Protein AF-A0A4R3ZW85-F1 (afdb_monomer_lite)

Sequence (795 aa):
MERVLETLSRWRAEGVPCALARVVATGGSAPLAPGTAMVVAATGAVAGGVSGGCVDGAVFTLCQQVLDDGRPVTTVFGPDGDELLGVGPTCGGNLEVFVELLPPRAGQGSRAAHPVDVLARAVGEGRPAVAATVLDGPRAGEWAVRAPGGDGDRDDDRDDDEVPPWARGPMAAADAGSAEPAVVPAEIAGRASRVFVHPLVAPRLLVFGATAFAEALVPLGAGLGYRVTVCDARPVFAAAGRFPAAEQVVRCWPDEFLRRTPVDATTAICVLTHDPKFDIPLLLAALNTAAGYVGAMGSRRTHAERVARLSELGVSEAELSRLSAPIGLDLGARTAAETALSIAAELVAHRRSGTGARLVEMDTSIHRRAPSSAVPAPDPPSPPSPPSPPAFDRHHRRTSGRKHMTTDQTVPDQTLGRTVPDQTVPDQTAFHVPIVDLTPYVATGSDEGAAEGTADDRTRVAREIDEACSTVGFIQIVGHGIPPEVIDGLAGAIDDFFALPLETKKAYRVAGANRGYSPPKSESLSLSLGVESADRMNDFFEAFNVGVEARSFTGLRLSEDDYGINVWPEVAHFRERVETYFSEASRVARVLTRVFADALGQPPELFDRLTDHSIDVLRMVNYALDEGPVTLDGDLRGMGEHTDFGLVTVLWADRVAGLQVLGPGGVWHDVQPVEGGLLVNLGDLTARLTNDRWMSTLHRVAPPVVDGRIMRRRSAAFFHDGNVDAVVETLPEFAGPGGDAYDPVTVRDHIAAKLAGSRHGKANTAAVREAARVRAAAHPPLSAAPAVHGPSAGR

Secondary structure (DSSP, 8-state):
-HHHHHHHHHHHHTT--EEEEEEEEEESS-SS-TT-EEEEETTS-EEE-SSSSSSHHHHHHHHHHHHHH---EEEEESTTS-TTS----TTS-EEEEEEEEEPPPPPTT--SPPHHHHHHHHHHTT--EEEEEE-SGGGTT-EEEE-PPPTT---TTSTTTSS-HHHHHHHHHHHTT-SS-EEEEEEETTEEEEEEEEEE-PPEEEEES-SHHHHHHHHHHHHTT-EEEEEES-TTT--GGG-TT-SEEEES-HHHHHHHS---TT-EEEE----HHHHHHHHHHHTTS--SEEEE---HHHHHHHHHHHHHTT--HHHHTTEE-S-S--S---SHHHHHHHHHHHHHHHHTT-----GGG--S-SSPPP----PPPPPPPPPPPPPPPPP---------------------------------PPP-----PPEEE-GGGS--SSSTT-PPPPHHHHHHHHHHHHHHHHHTSEEEEE-----HHHHHHHHHHHHHHHTS-HHHHHTTB-TTSS-EEE-TTS--GGGGGT---TT-PPP--EEEEEE--GGG-TTS---HHHH------S-TTHHHHHHHHHHHHHHHHHHHHHHHHHHHT--THHHHHHHTT---EEEEEEE-PPPSB----TT--SEEEE---SSEEEEEE-SSS-EEEE-TTS-EEE--PPTT-EEEEE-HHHHHHTTTSS----EEE---EETTEE--EEEEEEEE---TTPEE---GGG-BTTB-SS--EEHHHHHHHHHHHHHH----TT-HHHHHHHHHHHS---PPPP---PPP---

Radius of gyration: 34.48 Å; chains: 1; bounding box: 99×98×87 Å

InterPro domains:
  IPR003777 XdhC- CoxI [PF02625] (11-76)
  IPR005123 Oxoglutarate/iron-dependent dioxygenase domain [PS51471] (614-722)
  IPR026992 Non-haem dioxygenase, N-terminal domain [PF14226] (433-570)
  IPR027051 XdhC Rossmann domain [PF13478] (205-347)
  IPR027443 Isopenicillin N synthase-like superfamily [G3DSA:2.60.120.330] (422-763)
  IPR044861 Isopenicillin N synthase-like, Fe(2+) 2OG dioxygenase domain [PF03171] (621-720)
  IPR052698 Molybdenum Cofactor Utilization and Processing [PTHR30388] (1-373)

Foldseek 3Di:
DLQCLVVVLVCLQVQWKKKKKFFQDKFFQQQDAGGFIKIATPVRDITGAHGVPQCRVVVSVVRNVCVVPQDKDKFKAAPPGDPPRVGHRPRRMITIMIMGIDGRFDPPPDPDDDQSNVVSVCVVVLWKKKKKAWCDDPRGGDIDMFTDDPPPDPDPPPRVVRGPPQCVVVAVVCVVDHQGWHWDWTQDPNDITIMIMHIDHQFAEEEEDLDLLCLQQLVLCLVVRHQYEYEYCDVVSQDCVSRVSHPYRYNDQLLVVLVPDQAALSYEYEAEDLPCVRPQSNLVNVLPHNHVAAEYADDPVSLVVSVVVNVVVPDDPVSVVRYHPNAFAPPVDDDSNSSSVRNSLVSVCSSQVHDSDDVVVDPDRPRDDDDDPDDDDDDDDDDDDDDDDDDDDDDDDDDDDDDDDDDDDDDDDDDDDDDDDDDPDPPPDDDDQAEAELQLLDQPDPDPDRHRHDPVSLLVRLQSVLVNQQFFLKYKYANLPDDVVLVVLQVVLLVQLVPDDPVLQVVQDDPPDQFGKDDWQQWAQQQLLLDPPPPSDTAQKIKGKDWDAPVVCVPDDDDCNQQPDYDDHPGPCSCVSVVSVLVSQVSSVLSVLQSNCSSVVHDSCPVCQFFVPFSKMKMKMKNDDPKDFDDCPPDFFRHDKHFAQAAKKKKDKDQFWWKWWQHPQLDTDTDGHDDNIIMMGGGPLNCFQQLNSGDRTIMGTGQRADPRIGDMMIMMIIGRHTDQADKRHHDPVNADPVGGPDDIDGSVVRVVLSCCRTNVVDRNPRCVVSSVVVVCSNPPPDDDDDPPPDDDDDD

Structure (mmCIF, N/CA/C/O backbone):
data_AF-A0A4R3ZW85-F1
#
_entry.id   AF-A0A4R3ZW85-F1
#
loop_
_atom_site.group_PDB
_atom_site.id
_atom_site.type_symbol
_atom_site.label_atom_id
_atom_site.label_alt_id
_atom_site.label_comp_id
_atom_site.label_asym_id
_atom_site.label_entity_id
_atom_site.label_seq_id
_atom_site.pdbx_PDB_ins_code
_atom_site.Cartn_x
_atom_site.Cartn_y
_atom_site.Cartn_z
_atom_site.occupancy
_atom_site.B_iso_or_equiv
_atom_site.auth_seq_id
_atom_site.auth_comp_id
_atom_site.auth_asym_id
_atom_site.auth_atom_id
_atom_site.pdbx_PDB_model_num
ATOM 1 N N . MET A 1 1 ? 14.980 8.805 11.597 1.00 78.38 1 MET A N 1
ATOM 2 C CA . MET A 1 1 ? 14.755 10.203 12.022 1.00 78.38 1 MET A CA 1
ATOM 3 C C . MET A 1 1 ? 14.049 11.036 10.956 1.00 78.38 1 MET A C 1
ATOM 5 O O . MET A 1 1 ? 12.980 11.542 11.253 1.00 78.38 1 MET A O 1
ATOM 9 N N . GLU A 1 2 ? 14.560 11.139 9.722 1.00 75.62 2 GLU A N 1
ATOM 10 C CA . GLU A 1 2 ? 13.931 11.944 8.644 1.00 75.62 2 GLU A CA 1
ATOM 11 C C . GLU A 1 2 ? 12.426 11.685 8.478 1.00 75.62 2 GLU A C 1
ATOM 13 O O . GLU A 1 2 ? 11.632 12.617 8.479 1.00 75.62 2 GLU A O 1
ATOM 18 N N . ARG A 1 3 ? 12.022 10.407 8.467 1.00 76.44 3 ARG A N 1
ATOM 19 C CA . ARG A 1 3 ? 10.618 9.983 8.320 1.00 76.44 3 ARG A CA 1
ATOM 20 C C . ARG A 1 3 ? 9.679 10.415 9.455 1.00 76.44 3 ARG A C 1
ATOM 22 O O . ARG A 1 3 ? 8.471 10.385 9.265 1.00 76.44 3 ARG A O 1
ATOM 29 N N . VAL A 1 4 ? 10.207 10.757 10.632 1.00 86.31 4 VAL A N 1
ATOM 30 C CA . VAL A 1 4 ? 9.397 11.127 11.810 1.00 86.31 4 VAL A CA 1
ATOM 31 C C . VAL A 1 4 ? 9.514 12.606 12.174 1.00 86.31 4 VAL A C 1
ATOM 33 O O . VAL A 1 4 ? 8.702 13.089 12.955 1.00 86.31 4 VAL A O 1
ATOM 36 N N . LEU A 1 5 ? 10.481 13.337 11.604 1.00 86.94 5 LEU A N 1
ATOM 37 C CA . LEU A 1 5 ? 10.761 14.740 11.932 1.00 86.94 5 LEU A CA 1
ATOM 38 C C . LEU A 1 5 ? 9.572 15.669 11.672 1.00 86.94 5 LEU A C 1
ATOM 40 O O . LEU A 1 5 ? 9.253 16.500 12.520 1.00 86.94 5 LEU A O 1
ATOM 44 N N . GLU A 1 6 ? 8.903 15.512 10.529 1.00 84.12 6 GLU A N 1
ATOM 45 C CA . GLU A 1 6 ? 7.734 16.323 10.172 1.00 84.12 6 GLU A CA 1
ATOM 46 C C . GLU A 1 6 ? 6.572 16.080 11.144 1.00 84.12 6 GLU A C 1
ATOM 48 O O . GLU A 1 6 ? 6.009 17.022 11.701 1.00 84.12 6 GLU A O 1
ATOM 53 N N . THR A 1 7 ? 6.271 14.808 11.424 1.00 88.88 7 THR A N 1
ATOM 54 C CA . THR A 1 7 ? 5.210 14.430 12.369 1.00 88.88 7 THR A CA 1
ATOM 55 C C . THR A 1 7 ? 5.523 14.918 13.782 1.00 88.88 7 THR A C 1
ATOM 57 O O . THR A 1 7 ? 4.658 15.490 14.440 1.00 88.88 7 THR A O 1
ATOM 60 N N . LEU A 1 8 ? 6.771 14.757 14.222 1.00 88.56 8 LEU A N 1
ATOM 61 C CA . LEU A 1 8 ? 7.245 15.221 15.520 1.00 88.56 8 LEU A CA 1
ATOM 62 C C . LEU A 1 8 ? 7.141 16.744 15.659 1.00 88.56 8 LEU A C 1
ATOM 64 O O . LEU A 1 8 ? 6.674 17.233 16.684 1.00 88.56 8 LEU A O 1
ATOM 68 N N . SER A 1 9 ? 7.554 17.502 14.639 1.00 85.25 9 SER A N 1
ATOM 69 C CA . SER A 1 9 ? 7.451 18.965 14.663 1.00 85.25 9 SER A CA 1
ATOM 70 C C . SER A 1 9 ? 5.992 19.423 14.681 1.00 85.25 9 SER A C 1
ATOM 72 O O . SER A 1 9 ? 5.644 20.314 15.459 1.00 85.25 9 SER A O 1
ATOM 74 N N . ARG A 1 10 ? 5.117 18.763 13.908 1.00 87.75 10 ARG A N 1
ATOM 75 C CA . ARG A 1 10 ? 3.672 19.025 13.907 1.00 87.75 10 ARG A CA 1
ATOM 76 C C . ARG A 1 10 ? 3.042 18.781 15.280 1.00 87.75 10 ARG A C 1
ATOM 78 O O . ARG A 1 10 ? 2.449 19.702 15.828 1.00 87.75 10 ARG A O 1
ATOM 85 N N . TRP A 1 11 ? 3.216 17.597 15.870 1.00 90.00 11 TRP A N 1
ATOM 86 C CA . TRP A 1 11 ? 2.632 17.277 17.182 1.00 90.00 11 TRP A CA 1
ATOM 87 C C . TRP A 1 11 ? 3.126 18.216 18.284 1.00 90.00 11 TRP A C 1
ATOM 89 O O . TRP A 1 11 ? 2.339 18.698 19.099 1.00 90.00 11 TRP A O 1
ATOM 99 N N . ARG A 1 12 ? 4.414 18.577 18.265 1.00 87.69 12 ARG A N 1
ATOM 100 C CA . ARG A 1 12 ? 4.948 19.575 19.199 1.00 87.69 12 ARG A CA 1
ATOM 101 C C . ARG A 1 12 ? 4.338 20.960 18.984 1.00 87.69 12 ARG A C 1
ATOM 103 O O . ARG A 1 12 ? 4.108 21.661 19.970 1.00 87.69 12 ARG A O 1
ATOM 110 N N . ALA A 1 13 ? 4.079 21.363 17.738 1.00 85.12 13 ALA A N 1
ATOM 111 C CA . ALA A 1 13 ? 3.415 22.628 17.415 1.00 85.12 13 ALA A CA 1
ATOM 112 C C . ALA A 1 13 ? 1.932 22.647 17.832 1.00 85.12 13 ALA A C 1
ATOM 114 O O . ALA A 1 13 ? 1.436 23.694 18.237 1.00 85.12 13 ALA A O 1
ATOM 115 N N . GLU A 1 14 ? 1.261 21.496 17.801 1.00 87.69 14 GLU A N 1
ATOM 116 C CA . GLU A 1 14 ? -0.112 21.290 18.293 1.00 87.69 14 GLU A CA 1
ATOM 117 C C . GLU A 1 14 ? -0.203 21.242 19.829 1.00 87.69 14 GLU A C 1
ATOM 119 O O . GLU A 1 14 ? -1.291 21.147 20.391 1.00 87.69 14 GLU A O 1
ATOM 124 N N . GLY A 1 15 ? 0.931 21.332 20.530 1.00 86.94 15 GLY A N 1
ATOM 125 C CA . GLY A 1 15 ? 0.975 21.303 21.990 1.00 86.94 15 GLY A CA 1
ATOM 126 C C . GLY A 1 15 ? 0.937 19.894 22.585 1.00 86.94 15 GLY A C 1
ATOM 127 O O . GLY A 1 15 ? 0.711 19.758 23.786 1.00 86.94 15 GLY A O 1
ATOM 128 N N . VAL A 1 16 ? 1.191 18.856 21.783 1.00 87.94 16 VAL A N 1
ATOM 129 C CA . VAL A 1 16 ? 1.183 17.455 22.218 1.00 87.94 16 VAL A CA 1
ATOM 130 C C . VAL A 1 16 ? 2.594 17.032 22.665 1.00 87.94 16 VAL A C 1
ATOM 132 O O . VAL A 1 16 ? 3.527 17.067 21.855 1.00 87.94 16 VAL A O 1
ATOM 135 N N . PRO A 1 17 ? 2.797 16.623 23.936 1.00 89.50 17 PRO A N 1
ATOM 136 C CA . PRO A 1 17 ? 4.056 16.024 24.382 1.00 89.50 17 PRO A CA 1
ATOM 137 C C . PRO A 1 17 ? 4.348 14.724 23.627 1.00 89.50 17 PRO A C 1
ATOM 139 O O . PRO A 1 17 ? 3.437 13.936 23.364 1.00 89.50 17 PRO A O 1
ATOM 142 N N . CYS A 1 18 ? 5.616 14.495 23.289 1.00 93.88 18 CYS A N 1
ATOM 143 C CA . CYS A 1 18 ? 6.040 13.323 22.525 1.00 93.88 18 CYS A CA 1
ATOM 144 C C . CYS A 1 18 ? 7.273 12.682 23.166 1.00 93.88 18 CYS A C 1
ATOM 146 O O . CYS A 1 18 ? 8.190 13.397 23.552 1.00 93.88 18 CYS A O 1
ATOM 148 N N . ALA A 1 19 ? 7.350 11.355 23.207 1.00 95.94 19 ALA A N 1
ATOM 149 C CA . ALA A 1 19 ? 8.600 10.638 23.434 1.00 95.94 19 ALA A CA 1
ATOM 150 C C . ALA A 1 19 ? 9.248 10.292 22.089 1.00 95.94 19 ALA A C 1
ATOM 152 O O . ALA A 1 19 ? 8.572 9.842 21.163 1.00 95.94 19 ALA A O 1
ATOM 153 N N . LEU A 1 20 ? 10.558 10.509 21.977 1.00 95.56 20 LEU A N 1
ATOM 154 C CA . LEU A 1 20 ? 11.365 10.161 20.810 1.00 95.56 20 LEU A CA 1
ATOM 155 C C . LEU A 1 20 ? 12.321 9.029 21.183 1.00 95.56 20 LEU A C 1
ATOM 157 O O . LEU A 1 20 ? 13.235 9.220 21.979 1.00 95.56 20 LEU A O 1
ATOM 161 N N . ALA A 1 21 ? 12.136 7.873 20.556 1.00 95.81 21 ALA A N 1
ATOM 162 C CA . ALA A 1 21 ? 13.050 6.744 20.609 1.00 95.81 21 ALA A CA 1
ATOM 163 C C . ALA A 1 21 ? 13.967 6.742 19.382 1.00 95.81 21 ALA A C 1
ATOM 165 O O . ALA A 1 21 ? 13.504 6.875 18.246 1.00 95.81 21 ALA A O 1
ATOM 166 N N . ARG A 1 22 ? 15.273 6.562 19.587 1.00 94.81 22 ARG A N 1
ATOM 167 C CA . ARG A 1 22 ? 16.286 6.494 18.524 1.00 94.81 22 ARG A CA 1
ATOM 168 C C . ARG A 1 22 ? 17.224 5.321 18.749 1.00 94.81 22 ARG A C 1
ATOM 170 O O . ARG A 1 22 ? 17.763 5.169 19.838 1.00 94.81 22 ARG A O 1
ATOM 177 N N . VAL A 1 23 ? 17.479 4.543 17.700 1.00 93.19 23 VAL A N 1
ATOM 178 C CA . VAL A 1 23 ? 18.582 3.575 17.689 1.00 93.19 23 VAL A CA 1
ATOM 179 C C . VAL A 1 23 ? 19.886 4.367 17.689 1.00 93.19 23 VAL A C 1
ATOM 181 O O . VAL A 1 23 ? 20.158 5.097 16.736 1.00 93.19 23 VAL A O 1
ATOM 184 N N . VAL A 1 24 ? 20.680 4.261 18.749 1.00 92.94 24 VAL A N 1
ATOM 185 C CA . VAL A 1 24 ? 21.946 5.001 18.898 1.00 92.94 24 VAL A CA 1
ATOM 186 C C . VAL A 1 24 ? 23.158 4.132 18.597 1.00 92.94 24 VAL A C 1
ATOM 188 O O . VAL A 1 24 ? 24.172 4.636 18.119 1.00 92.94 24 VAL A O 1
ATOM 191 N N . ALA A 1 25 ? 23.045 2.821 18.798 1.00 88.56 25 ALA A N 1
ATOM 192 C CA . ALA A 1 25 ? 24.062 1.858 18.411 1.00 88.56 25 ALA A CA 1
ATOM 193 C C . ALA A 1 25 ? 23.432 0.507 18.069 1.00 88.56 25 ALA A C 1
ATOM 195 O O . ALA A 1 25 ? 22.328 0.179 18.501 1.00 88.56 25 ALA A O 1
ATOM 196 N N . THR A 1 26 ? 24.162 -0.287 17.293 1.00 85.25 26 THR A N 1
ATOM 197 C CA . THR A 1 26 ? 23.760 -1.638 16.905 1.00 85.25 26 THR A CA 1
ATOM 198 C C . THR A 1 26 ? 24.937 -2.600 17.021 1.00 85.25 26 THR A C 1
ATOM 200 O O . THR A 1 26 ? 26.083 -2.219 16.763 1.00 85.25 26 THR A O 1
ATOM 203 N N . GLY A 1 27 ? 24.663 -3.855 17.365 1.00 77.06 27 GLY A N 1
ATOM 204 C CA . GLY A 1 27 ? 25.620 -4.962 17.363 1.00 77.06 27 GLY A CA 1
ATOM 205 C C . GLY A 1 27 ? 25.075 -6.157 16.582 1.00 77.06 27 GLY A C 1
ATOM 206 O O . GLY A 1 27 ? 23.868 -6.368 16.539 1.00 77.06 27 GLY A O 1
ATOM 207 N N . GLY A 1 28 ? 25.950 -6.944 15.953 1.00 71.81 28 GLY A N 1
ATOM 208 C CA . GLY A 1 28 ? 25.536 -8.117 15.172 1.00 71.81 28 GLY A CA 1
ATOM 209 C C . GLY A 1 28 ? 24.583 -7.787 14.012 1.00 71.81 28 GLY A C 1
ATOM 210 O O . GLY A 1 28 ? 24.644 -6.705 13.426 1.00 71.81 28 GLY A O 1
ATOM 211 N N . SER A 1 29 ? 23.695 -8.730 13.687 1.00 67.12 29 SER A N 1
ATOM 212 C CA . SER A 1 29 ? 22.718 -8.634 12.590 1.00 67.12 29 SER A CA 1
ATOM 213 C C . SER A 1 29 ? 21.459 -7.863 13.001 1.00 67.12 29 SER A C 1
ATOM 215 O O . SER A 1 29 ? 20.345 -8.378 12.939 1.00 67.12 29 SER A O 1
ATOM 217 N N . ALA A 1 30 ? 21.627 -6.632 13.483 1.00 70.44 30 ALA A N 1
ATOM 218 C CA . ALA A 1 30 ? 20.506 -5.762 13.827 1.00 70.44 30 ALA A CA 1
ATOM 219 C C . ALA A 1 30 ? 19.719 -5.333 12.567 1.00 70.44 30 ALA A C 1
ATOM 221 O O . ALA A 1 30 ? 20.336 -5.074 11.533 1.00 70.44 30 ALA A O 1
ATOM 222 N N . PRO A 1 31 ? 18.380 -5.213 12.637 1.00 64.31 31 PRO A N 1
ATOM 223 C CA . PRO A 1 31 ? 17.535 -5.054 11.452 1.00 64.31 31 PRO A CA 1
ATOM 224 C C . PRO A 1 31 ? 17.543 -3.626 10.889 1.00 64.31 31 PRO A C 1
ATOM 226 O O . PRO A 1 31 ? 17.356 -3.438 9.689 1.00 64.31 31 PRO A O 1
ATOM 229 N N . LEU A 1 32 ? 17.758 -2.612 11.737 1.00 77.19 32 LEU A N 1
ATOM 230 C CA . LEU A 1 32 ? 17.754 -1.196 11.363 1.00 77.19 32 LEU A CA 1
ATOM 231 C C . LEU A 1 32 ? 18.990 -0.483 11.920 1.00 77.19 32 LEU A C 1
ATOM 233 O O . LEU A 1 32 ? 19.497 -0.830 12.982 1.00 77.19 32 LEU A O 1
ATOM 237 N N . ALA A 1 33 ? 19.475 0.516 11.184 1.00 81.94 33 ALA A N 1
ATOM 238 C CA . ALA A 1 33 ? 20.725 1.217 11.475 1.00 81.94 33 ALA A CA 1
ATOM 239 C C . ALA A 1 33 ? 20.572 2.289 12.576 1.00 81.94 33 ALA A C 1
ATOM 241 O O . ALA A 1 33 ? 19.455 2.779 12.805 1.00 81.94 33 ALA A O 1
ATOM 242 N N . PRO A 1 34 ? 21.684 2.733 13.200 1.00 88.50 34 PRO A N 1
ATOM 243 C CA . PRO A 1 34 ? 21.694 3.935 14.030 1.00 88.50 34 PRO A CA 1
ATOM 244 C C . PRO A 1 34 ? 21.024 5.127 13.329 1.00 88.50 34 PRO A C 1
ATOM 246 O O . PRO A 1 34 ? 21.154 5.312 12.121 1.00 88.50 34 PRO A O 1
ATOM 249 N N . GLY A 1 35 ? 20.262 5.918 14.085 1.00 87.44 35 GLY A N 1
ATOM 250 C CA . GLY A 1 35 ? 19.444 7.034 13.600 1.00 87.44 35 GLY A CA 1
ATOM 251 C C . GLY A 1 35 ? 18.009 6.664 13.203 1.00 87.44 35 GLY A C 1
ATOM 252 O O . GLY A 1 35 ? 17.159 7.548 13.004 1.00 87.44 35 GLY A O 1
ATOM 253 N N . THR A 1 36 ? 17.688 5.373 13.129 1.00 90.25 36 THR A N 1
ATOM 254 C CA . THR A 1 36 ? 16.297 4.921 12.995 1.00 90.25 36 THR A CA 1
ATOM 255 C C . THR A 1 36 ? 15.505 5.335 14.237 1.00 90.25 36 THR A C 1
ATOM 257 O O . THR A 1 36 ? 16.052 5.346 15.338 1.00 90.25 36 THR A O 1
ATOM 260 N N . ALA A 1 37 ? 14.263 5.790 14.055 1.00 93.00 37 ALA A N 1
ATOM 261 C CA . ALA A 1 37 ? 13.532 6.489 15.106 1.00 93.00 37 ALA A CA 1
ATOM 262 C C . ALA A 1 37 ? 12.039 6.150 15.114 1.00 93.00 37 ALA A C 1
ATOM 264 O O . ALA A 1 37 ? 11.432 5.980 14.054 1.00 93.00 37 ALA A O 1
ATOM 265 N N . MET A 1 38 ? 11.475 6.143 16.318 1.00 94.38 38 MET A N 1
ATOM 266 C CA . MET A 1 38 ? 10.050 6.055 16.617 1.00 94.38 38 MET A CA 1
ATOM 267 C C . MET A 1 38 ? 9.662 7.260 17.480 1.00 94.38 38 MET A C 1
ATOM 269 O O . MET A 1 38 ? 10.421 7.671 18.353 1.00 94.38 38 MET A O 1
ATOM 273 N N . VAL A 1 39 ? 8.486 7.827 17.237 1.00 95.12 39 VAL A N 1
ATOM 274 C CA . VAL A 1 39 ? 7.895 8.882 18.063 1.00 95.12 39 VAL A CA 1
ATOM 275 C C . VAL A 1 39 ? 6.544 8.405 18.563 1.00 95.12 39 VAL A C 1
ATOM 277 O O . VAL A 1 39 ? 5.744 7.901 17.776 1.00 95.12 39 VAL A O 1
ATOM 280 N N . VAL A 1 40 ? 6.295 8.595 19.855 1.00 95.44 40 VAL A N 1
ATOM 281 C CA . VAL A 1 40 ? 5.025 8.280 20.512 1.00 95.44 40 VAL A CA 1
ATOM 282 C C . VAL A 1 40 ? 4.469 9.558 21.123 1.00 95.44 40 VAL A C 1
ATOM 284 O O . VAL A 1 40 ? 5.120 10.190 21.953 1.00 95.44 40 VAL A O 1
ATOM 287 N N . ALA A 1 41 ? 3.282 9.966 20.691 1.00 93.50 41 ALA A N 1
ATOM 288 C CA . ALA A 1 41 ? 2.565 11.095 21.268 1.00 93.50 41 ALA A CA 1
ATOM 289 C C . ALA A 1 41 ? 1.874 10.689 22.578 1.00 93.50 41 ALA A C 1
ATOM 291 O O . ALA A 1 41 ? 1.466 9.539 22.737 1.00 93.50 41 ALA A O 1
ATOM 292 N N . ALA A 1 42 ? 1.631 11.652 23.470 1.00 88.31 42 ALA A N 1
ATOM 293 C CA . ALA A 1 42 ? 0.832 11.439 24.684 1.00 88.31 42 ALA A CA 1
ATOM 294 C C . ALA A 1 42 ? -0.602 10.933 24.404 1.00 88.31 42 ALA A C 1
ATOM 296 O O . ALA A 1 42 ? -1.238 10.354 25.277 1.00 88.31 42 ALA A O 1
ATOM 297 N N . THR A 1 43 ? -1.111 11.114 23.180 1.00 86.81 43 THR A N 1
ATOM 298 C CA . THR A 1 43 ? -2.400 10.567 22.717 1.00 86.81 43 THR A CA 1
ATOM 299 C C . THR A 1 43 ? -2.353 9.070 22.388 1.00 86.81 43 THR A C 1
ATOM 301 O O . THR A 1 43 ? -3.381 8.489 22.053 1.00 86.81 43 THR A O 1
ATOM 304 N N . GLY A 1 44 ? -1.171 8.448 22.425 1.00 84.44 44 GLY A N 1
ATOM 305 C CA . GLY A 1 44 ? -0.939 7.070 21.990 1.00 84.44 44 GLY A CA 1
ATOM 306 C C . GLY A 1 44 ? -0.666 6.920 20.490 1.00 84.44 44 GLY A C 1
ATOM 307 O O . GLY A 1 44 ? -0.386 5.812 20.037 1.00 84.44 44 GLY A O 1
ATOM 308 N N . ALA A 1 45 ? -0.708 8.006 19.709 1.00 90.38 45 ALA A N 1
ATOM 309 C CA . ALA A 1 45 ? -0.343 7.969 18.294 1.00 90.38 45 ALA A CA 1
ATOM 310 C C . ALA A 1 45 ? 1.155 7.663 18.113 1.00 90.38 45 ALA A C 1
ATOM 312 O O . ALA A 1 45 ? 1.996 8.184 18.846 1.00 90.38 45 ALA A O 1
ATOM 313 N N . VAL A 1 46 ? 1.491 6.846 17.110 1.00 91.81 46 VAL A N 1
ATOM 314 C CA . VAL A 1 46 ? 2.866 6.395 16.839 1.00 91.81 46 VAL A CA 1
ATOM 315 C C . VAL A 1 46 ? 3.272 6.748 15.413 1.00 91.81 46 VAL A C 1
ATOM 317 O O . VAL A 1 46 ? 2.493 6.575 14.477 1.00 91.81 46 VAL A O 1
ATOM 320 N N . ALA A 1 47 ? 4.511 7.208 15.241 1.00 90.81 47 ALA A N 1
ATOM 321 C CA . ALA A 1 47 ? 5.139 7.407 13.940 1.00 90.81 47 ALA A CA 1
ATOM 322 C C . ALA A 1 47 ? 6.541 6.780 13.912 1.00 90.81 47 ALA A C 1
ATOM 324 O O . ALA A 1 47 ? 7.343 6.988 14.820 1.00 90.81 47 ALA A O 1
ATOM 325 N N . GLY A 1 48 ? 6.864 6.053 12.842 1.00 89.00 48 GLY A N 1
ATOM 326 C CA . GLY A 1 48 ? 8.151 5.365 12.693 1.00 89.00 48 GLY A CA 1
ATOM 327 C C . GLY A 1 48 ? 8.241 4.035 13.449 1.00 89.00 48 GLY A C 1
ATOM 328 O O . GLY A 1 48 ? 7.234 3.456 13.838 1.00 89.00 48 GLY A O 1
ATOM 329 N N . GLY A 1 49 ? 9.467 3.542 13.612 1.00 89.19 49 GLY A N 1
ATOM 330 C CA . GLY A 1 49 ? 9.790 2.238 14.197 1.00 89.19 49 GLY A CA 1
ATOM 331 C C . GLY A 1 49 ? 11.301 2.101 14.388 1.00 89.19 49 GLY A C 1
ATOM 332 O O . GLY A 1 49 ? 12.057 2.851 13.765 1.00 89.19 49 GLY A O 1
ATOM 333 N N . VAL A 1 50 ? 11.752 1.183 15.251 1.00 83.94 50 VAL A N 1
ATOM 334 C CA . VAL A 1 50 ? 13.188 0.998 15.561 1.00 83.94 50 VAL A CA 1
ATOM 335 C C . VAL A 1 50 ? 13.731 -0.383 15.201 1.00 83.94 50 VAL A C 1
ATOM 337 O O . VAL A 1 50 ? 14.945 -0.544 15.117 1.00 83.94 50 VAL A O 1
ATOM 340 N N . SER A 1 51 ? 12.864 -1.354 14.906 1.00 74.75 51 SER A N 1
ATOM 341 C CA . SER A 1 51 ? 13.274 -2.723 14.571 1.00 74.75 51 SER A CA 1
ATOM 342 C C . SER A 1 51 ? 12.504 -3.396 13.436 1.00 74.75 51 SER A C 1
ATOM 344 O O . SER A 1 51 ? 12.954 -4.433 12.958 1.00 74.75 51 SER A O 1
ATOM 346 N N . GLY A 1 52 ? 11.377 -2.828 12.993 1.00 66.12 52 GLY A N 1
ATOM 347 C CA . GLY A 1 52 ? 10.519 -3.462 11.986 1.00 66.12 52 GLY A CA 1
ATOM 348 C C . GLY A 1 52 ? 9.585 -4.521 12.580 1.00 66.12 52 GLY A C 1
ATOM 349 O O . GLY A 1 52 ? 9.246 -5.480 11.897 1.00 66.12 52 GLY A O 1
ATOM 350 N N . GLY A 1 53 ? 9.193 -4.361 13.851 1.00 65.38 53 GLY A N 1
ATOM 351 C CA . GLY A 1 53 ? 8.158 -5.163 14.515 1.00 65.38 53 GLY A CA 1
ATOM 352 C C . GLY A 1 53 ? 8.605 -5.968 15.740 1.00 65.38 53 GLY A C 1
ATOM 353 O O . GLY A 1 53 ? 7.798 -6.169 16.640 1.00 65.38 53 GLY A O 1
ATOM 354 N N . CYS A 1 54 ? 9.871 -6.390 15.837 1.00 70.88 54 CYS A N 1
ATOM 355 C CA . CYS A 1 54 ? 10.291 -7.341 16.883 1.00 70.88 54 CYS A CA 1
ATOM 356 C C . CYS A 1 54 ? 10.379 -6.726 18.287 1.00 70.88 54 CYS A C 1
ATOM 358 O O . CYS A 1 54 ? 9.906 -7.329 19.241 1.00 70.88 54 CYS A O 1
ATOM 360 N N . VAL A 1 55 ? 10.977 -5.538 18.426 1.00 79.69 55 VAL A N 1
ATOM 361 C CA . VAL A 1 55 ? 11.122 -4.843 19.727 1.00 79.69 55 VAL A CA 1
ATOM 362 C C . VAL A 1 55 ? 10.321 -3.541 19.791 1.00 79.69 55 VAL A C 1
ATOM 364 O O . VAL A 1 55 ? 10.336 -2.847 20.803 1.00 79.69 55 VAL A O 1
ATOM 367 N N . ASP A 1 56 ? 9.583 -3.214 18.728 1.00 86.31 56 ASP A N 1
ATOM 368 C CA . ASP A 1 56 ? 8.847 -1.951 18.601 1.00 86.31 56 ASP A CA 1
ATOM 369 C C . ASP A 1 56 ? 7.758 -1.806 19.680 1.00 86.31 56 ASP A C 1
ATOM 371 O O . ASP A 1 56 ? 7.568 -0.712 20.205 1.00 86.31 56 ASP A O 1
ATOM 375 N N . GLY A 1 57 ? 7.109 -2.905 20.089 1.00 83.62 57 GLY A N 1
ATOM 376 C CA . GLY A 1 57 ? 6.154 -2.898 21.206 1.00 83.62 57 GLY A CA 1
ATOM 377 C C . GLY A 1 57 ? 6.808 -2.615 22.565 1.00 83.62 57 GLY A C 1
ATOM 378 O O . GLY A 1 57 ? 6.281 -1.842 23.358 1.00 83.62 57 GLY A O 1
ATOM 379 N N . ALA A 1 58 ? 7.994 -3.176 22.817 1.00 83.94 58 ALA A N 1
ATOM 380 C CA . ALA A 1 58 ? 8.748 -2.926 24.047 1.00 83.94 58 ALA A CA 1
ATOM 381 C C . ALA A 1 58 ? 9.254 -1.472 24.113 1.00 83.94 58 ALA A C 1
ATOM 383 O O . ALA A 1 58 ? 9.179 -0.817 25.152 1.00 83.94 58 ALA A O 1
ATOM 384 N N . VAL A 1 59 ? 9.706 -0.940 22.976 1.00 90.44 59 VAL A N 1
ATOM 385 C CA . VAL A 1 59 ? 10.142 0.456 22.836 1.00 90.44 59 VAL A CA 1
ATOM 386 C C . VAL A 1 59 ? 8.965 1.423 22.973 1.00 90.44 59 VAL A C 1
ATOM 388 O O . VAL A 1 59 ? 9.126 2.489 23.562 1.00 90.44 59 VAL A O 1
ATOM 391 N N . PHE A 1 60 ? 7.774 1.053 22.499 1.00 92.25 60 PHE A N 1
ATOM 392 C CA . PHE A 1 60 ? 6.552 1.820 22.734 1.00 92.25 60 PHE A CA 1
ATOM 393 C C . PHE A 1 60 ? 6.219 1.918 24.230 1.00 92.25 60 PHE A C 1
ATOM 395 O O . PHE A 1 60 ? 5.985 3.021 24.721 1.00 92.25 60 PHE A O 1
ATOM 402 N N . THR A 1 61 ? 6.281 0.810 24.977 1.00 89.44 61 THR A N 1
ATOM 403 C CA . THR A 1 61 ? 6.103 0.827 26.442 1.00 89.44 61 THR A CA 1
ATOM 404 C C . THR A 1 61 ? 7.140 1.721 27.124 1.00 89.44 61 THR A C 1
ATOM 406 O O . THR A 1 61 ? 6.799 2.506 28.006 1.00 89.44 61 THR A O 1
ATOM 409 N N . LEU A 1 62 ? 8.397 1.671 26.673 1.00 92.56 62 LEU A N 1
ATOM 410 C CA . LEU A 1 62 ? 9.456 2.544 27.180 1.00 92.56 62 LEU A CA 1
ATOM 411 C C . LEU A 1 62 ? 9.160 4.026 26.889 1.00 92.56 62 LEU A C 1
ATOM 413 O O . LEU A 1 62 ? 9.353 4.875 27.751 1.00 92.56 62 LEU A O 1
ATOM 417 N N . CYS A 1 63 ? 8.624 4.346 25.708 1.00 95.75 63 CYS A N 1
ATOM 418 C CA . CYS A 1 63 ? 8.175 5.700 25.377 1.00 95.75 63 CYS A CA 1
ATOM 419 C C . CYS A 1 63 ? 7.037 6.183 26.283 1.00 95.75 63 CYS A C 1
ATOM 421 O O . CYS A 1 63 ? 7.054 7.343 26.686 1.00 95.75 63 CYS A O 1
ATOM 423 N N . GLN A 1 64 ? 6.073 5.319 26.617 1.00 92.56 64 GLN A N 1
ATOM 424 C CA . GLN A 1 64 ? 5.010 5.659 27.568 1.00 92.56 64 GLN A CA 1
ATOM 425 C C . GLN A 1 64 ? 5.579 5.963 28.956 1.00 92.56 64 GLN A C 1
ATOM 427 O O . GLN A 1 64 ? 5.241 6.986 29.540 1.00 92.56 64 GLN A O 1
ATOM 432 N N . GLN A 1 65 ? 6.521 5.149 29.436 1.00 92.00 65 GLN A N 1
ATOM 433 C CA . GLN A 1 65 ? 7.181 5.403 30.714 1.00 92.00 65 GLN A CA 1
ATOM 434 C C . GLN A 1 65 ? 7.889 6.769 30.735 1.00 92.00 65 GLN A C 1
ATOM 436 O O . GLN A 1 65 ? 7.731 7.525 31.690 1.00 92.00 65 GLN A O 1
ATOM 441 N N . VAL A 1 66 ? 8.628 7.107 29.672 1.00 95.25 66 VAL A N 1
ATOM 442 C CA . VAL A 1 66 ? 9.319 8.404 29.557 1.00 95.25 66 VAL A CA 1
ATOM 443 C C . VAL A 1 66 ? 8.335 9.575 29.443 1.00 95.25 66 VAL A C 1
ATOM 445 O O . VAL A 1 66 ? 8.627 10.668 29.929 1.00 95.25 66 VAL A O 1
ATOM 448 N N . LEU A 1 67 ? 7.169 9.376 28.818 1.00 93.38 67 LEU A N 1
ATOM 449 C CA . LEU A 1 67 ? 6.086 10.368 28.813 1.00 93.38 67 LEU A CA 1
ATOM 450 C C . LEU A 1 67 ? 5.544 10.626 30.227 1.00 93.38 67 LEU A C 1
ATOM 452 O O . LEU A 1 67 ? 5.226 11.773 30.541 1.00 93.38 67 LEU A O 1
ATOM 456 N N . ASP A 1 68 ? 5.484 9.592 31.068 1.00 91.88 68 ASP A N 1
ATOM 457 C CA . ASP A 1 68 ? 4.943 9.669 32.426 1.00 91.88 68 ASP A CA 1
ATOM 458 C C . ASP A 1 68 ? 5.936 10.264 33.439 1.00 91.88 68 ASP A C 1
ATOM 460 O O . ASP A 1 68 ? 5.569 11.134 34.234 1.00 91.88 68 ASP A O 1
ATOM 464 N N . ASP A 1 69 ? 7.193 9.804 33.443 1.00 93.00 69 ASP A N 1
ATOM 465 C CA . ASP A 1 69 ? 8.194 10.199 34.446 1.00 93.00 69 ASP A CA 1
ATOM 466 C C . ASP A 1 69 ? 9.155 11.309 33.981 1.00 93.00 69 ASP A C 1
ATOM 468 O O . ASP A 1 69 ? 9.855 11.914 34.806 1.00 93.00 69 ASP A O 1
ATOM 472 N N . GLY A 1 70 ? 9.169 11.604 32.677 1.00 90.25 70 GLY A N 1
ATOM 473 C CA . GLY A 1 70 ? 10.009 12.616 32.040 1.00 90.25 70 GLY A CA 1
ATOM 474 C C . GLY A 1 70 ? 11.505 12.297 32.027 1.00 90.25 70 GLY A C 1
ATOM 475 O O . GLY A 1 70 ? 12.308 13.189 31.743 1.00 90.25 70 GLY A O 1
ATOM 476 N N . ARG A 1 71 ? 11.914 11.069 32.367 1.00 91.75 71 ARG A N 1
ATOM 477 C CA . ARG A 1 71 ? 13.323 10.689 32.509 1.00 91.75 71 ARG A CA 1
ATOM 478 C C . ARG A 1 71 ? 13.819 10.007 31.238 1.00 91.75 71 ARG A C 1
ATOM 480 O O . ARG A 1 71 ? 13.293 8.961 30.878 1.00 91.75 71 ARG A O 1
ATOM 487 N N . PRO A 1 72 ? 14.855 10.535 30.565 1.00 94.00 72 PRO A N 1
ATOM 488 C CA . PRO A 1 72 ? 15.430 9.848 29.421 1.00 94.00 72 PRO A CA 1
ATOM 489 C C . PRO A 1 72 ? 16.077 8.528 29.851 1.00 94.00 72 PRO A C 1
ATOM 491 O O . PRO A 1 72 ? 16.655 8.423 30.937 1.00 94.00 72 PRO A O 1
ATOM 494 N N . VAL A 1 73 ? 16.007 7.529 28.980 1.00 93.06 73 VAL A N 1
ATOM 495 C CA . VAL A 1 73 ? 16.478 6.170 29.255 1.00 93.06 73 VAL A CA 1
ATOM 496 C C . VAL A 1 73 ? 17.173 5.589 28.031 1.00 93.06 73 VAL A C 1
ATOM 498 O O . VAL A 1 73 ? 16.751 5.797 26.896 1.00 93.06 73 VAL A O 1
ATOM 501 N N . THR A 1 74 ? 18.258 4.856 28.271 1.00 92.56 74 THR A N 1
ATOM 502 C CA . THR A 1 74 ? 18.932 4.050 27.251 1.00 92.56 74 THR A CA 1
ATOM 503 C C . THR A 1 74 ? 18.727 2.582 27.588 1.00 92.56 74 THR A C 1
ATOM 505 O O . THR A 1 74 ? 19.030 2.169 28.706 1.00 92.56 74 THR A O 1
ATOM 508 N N . THR A 1 75 ? 18.258 1.791 26.628 1.00 89.31 75 THR A N 1
ATOM 509 C CA . THR A 1 75 ? 18.029 0.351 26.802 1.00 89.31 75 THR A CA 1
ATOM 510 C C . THR A 1 75 ? 18.658 -0.427 25.656 1.00 89.31 75 THR A C 1
ATOM 512 O O . THR A 1 75 ? 18.585 -0.014 24.499 1.00 89.31 75 THR A O 1
ATOM 515 N N . VAL A 1 76 ? 19.273 -1.566 25.977 1.00 86.88 76 VAL A N 1
ATOM 516 C CA . VAL A 1 76 ? 19.837 -2.495 24.993 1.00 86.88 76 VAL A CA 1
ATOM 517 C C . VAL A 1 76 ? 18.903 -3.690 24.838 1.00 86.88 76 VAL A C 1
ATOM 519 O O . VAL A 1 76 ? 18.683 -4.437 25.786 1.00 86.88 76 VAL A O 1
ATOM 522 N N . PHE A 1 77 ? 18.399 -3.891 23.627 1.00 80.19 77 PHE A N 1
ATOM 523 C CA . PHE A 1 77 ? 17.601 -5.045 23.233 1.00 80.19 77 PHE A CA 1
ATOM 524 C C . PHE A 1 77 ? 18.491 -6.037 22.485 1.00 80.19 77 PHE A C 1
ATOM 526 O O . PHE A 1 77 ? 19.112 -5.664 21.495 1.00 80.19 77 PHE A O 1
ATOM 533 N N . GLY A 1 78 ? 18.571 -7.289 22.926 1.00 71.56 78 GLY A N 1
ATOM 534 C CA . GLY A 1 78 ? 19.438 -8.309 22.329 1.00 71.56 78 GLY A CA 1
ATOM 535 C C . GLY A 1 78 ? 19.241 -9.677 22.990 1.00 71.56 78 GLY A C 1
ATOM 536 O O . GLY A 1 78 ? 18.523 -9.747 23.985 1.00 71.56 78 GLY A O 1
ATOM 537 N N . PRO A 1 79 ? 19.878 -10.748 22.482 1.00 60.69 79 PRO A N 1
ATOM 538 C CA . PRO A 1 79 ? 19.832 -12.081 23.096 1.00 60.69 79 PRO A CA 1
ATOM 539 C C . PRO A 1 79 ? 20.375 -12.094 24.534 1.00 60.69 79 PRO A C 1
ATOM 541 O O . PRO A 1 79 ? 19.853 -12.817 25.373 1.00 60.69 79 PRO A O 1
ATOM 544 N N . ASP A 1 80 ? 21.375 -11.247 24.802 1.00 56.41 80 ASP A N 1
ATOM 545 C CA . ASP A 1 80 ? 22.013 -11.047 26.113 1.00 56.41 80 ASP A CA 1
ATOM 546 C C . ASP A 1 80 ? 21.622 -9.690 26.753 1.00 56.41 80 ASP A C 1
ATOM 548 O O . ASP A 1 80 ? 22.339 -9.162 27.604 1.00 56.41 80 ASP A O 1
ATOM 552 N N . GLY A 1 81 ? 20.549 -9.054 26.259 1.00 52.97 81 GLY A N 1
ATOM 553 C CA . GLY A 1 81 ? 20.077 -7.739 26.710 1.00 52.97 81 GLY A CA 1
ATOM 554 C C . GLY A 1 81 ? 19.360 -7.779 28.064 1.00 52.97 81 GLY A C 1
ATOM 555 O O . GLY A 1 81 ? 19.028 -8.846 28.569 1.00 52.97 81 GLY A O 1
ATOM 556 N N . ASP A 1 82 ? 19.121 -6.599 28.645 1.00 46.38 82 ASP A N 1
ATOM 557 C CA . ASP A 1 82 ? 18.545 -6.437 29.988 1.00 46.38 82 ASP A CA 1
ATOM 558 C C . ASP A 1 82 ? 17.190 -7.168 30.117 1.00 46.38 82 ASP A C 1
ATOM 560 O O . ASP A 1 82 ? 16.262 -6.942 29.334 1.00 46.38 82 ASP A O 1
ATOM 564 N N . GLU A 1 83 ? 17.083 -8.063 31.106 1.00 43.44 83 GLU A N 1
ATOM 565 C CA . GLU A 1 83 ? 15.992 -9.040 31.290 1.00 43.44 83 GLU A CA 1
ATOM 566 C C . GLU A 1 83 ? 14.625 -8.399 31.609 1.00 43.44 83 GLU A C 1
ATOM 568 O O . GLU A 1 83 ? 13.620 -9.103 31.713 1.00 43.44 83 GLU A O 1
ATOM 573 N N . LEU A 1 84 ? 14.547 -7.069 31.741 1.00 42.34 84 LEU A N 1
ATOM 574 C CA . LEU A 1 84 ? 13.349 -6.365 32.212 1.00 42.34 84 LEU A CA 1
ATOM 575 C C . LEU A 1 84 ? 12.125 -6.476 31.286 1.00 42.34 84 LEU A C 1
ATOM 577 O O . LEU A 1 84 ? 11.006 -6.269 31.752 1.00 42.34 84 LEU A O 1
ATOM 581 N N . LEU A 1 85 ? 12.312 -6.776 29.995 1.00 43.78 85 LEU A N 1
ATOM 582 C CA . LEU A 1 85 ? 11.211 -6.856 29.021 1.00 43.78 85 LEU A CA 1
ATOM 583 C C . LEU A 1 85 ? 11.143 -8.185 28.257 1.00 43.78 85 LEU A C 1
ATOM 585 O O . LEU A 1 85 ? 10.145 -8.423 27.589 1.00 43.78 85 LEU A O 1
ATOM 589 N N . GLY A 1 86 ? 12.148 -9.064 28.350 1.00 45.03 86 GLY A N 1
ATOM 590 C CA . GLY A 1 86 ? 12.110 -10.417 27.764 1.00 45.03 86 GLY A CA 1
ATOM 591 C C . GLY A 1 86 ? 11.935 -10.503 26.236 1.00 45.03 86 GLY A C 1
ATOM 592 O O . GLY A 1 86 ? 11.726 -11.596 25.715 1.00 45.03 86 GLY A O 1
ATOM 593 N N . VAL A 1 87 ? 12.015 -9.383 25.503 1.00 50.38 87 VAL A N 1
ATOM 594 C CA . VAL A 1 87 ? 11.846 -9.329 24.042 1.00 50.38 87 VAL A CA 1
ATOM 595 C C . VAL A 1 87 ? 13.187 -9.018 23.375 1.00 50.38 87 VAL A C 1
ATOM 597 O O . VAL A 1 87 ? 13.644 -7.875 23.364 1.00 50.38 87 VAL A O 1
ATOM 600 N N . GLY A 1 88 ? 13.825 -10.047 22.814 1.00 52.09 88 GLY A N 1
ATOM 601 C CA . GLY A 1 88 ? 15.032 -9.921 21.992 1.00 52.09 88 GLY A CA 1
ATOM 602 C C . GLY A 1 88 ? 14.704 -9.864 20.489 1.00 52.09 88 GLY A C 1
ATOM 603 O O . GLY A 1 88 ? 13.716 -10.464 20.060 1.00 52.09 88 GLY A O 1
ATOM 604 N N . PRO A 1 89 ? 15.514 -9.187 19.651 1.00 55.12 89 PRO A N 1
ATOM 605 C CA . PRO A 1 89 ? 15.358 -9.236 18.198 1.00 55.12 89 PRO A CA 1
ATOM 606 C C . PRO A 1 89 ? 15.526 -10.672 17.679 1.00 55.12 89 PRO A C 1
ATOM 608 O O . PRO A 1 89 ? 16.533 -11.322 17.959 1.00 55.12 89 PRO A O 1
ATOM 611 N N . THR A 1 90 ? 14.589 -11.158 16.860 1.00 54.25 90 THR A N 1
ATOM 612 C CA . THR A 1 90 ? 14.656 -12.508 16.255 1.00 54.25 90 THR A CA 1
ATOM 613 C C . THR A 1 90 ? 15.830 -12.673 15.285 1.00 54.25 90 THR A C 1
ATOM 615 O O . THR A 1 90 ? 16.261 -13.787 15.007 1.00 54.25 90 THR A O 1
ATOM 618 N N . CYS A 1 91 ? 16.385 -11.562 14.797 1.00 56.22 91 CYS A N 1
ATOM 619 C CA . CYS A 1 91 ? 17.529 -11.516 13.890 1.00 56.22 91 CYS A CA 1
ATOM 620 C C . CYS A 1 91 ? 18.896 -11.710 14.579 1.00 56.22 91 CYS A C 1
ATOM 622 O O . CYS A 1 91 ? 19.923 -11.695 13.900 1.00 56.22 91 CYS A O 1
ATOM 624 N N . GLY A 1 92 ? 18.935 -11.886 15.909 1.00 60.94 92 GLY A N 1
ATOM 625 C CA . GLY A 1 92 ? 20.160 -12.201 16.659 1.00 60.94 92 GLY A CA 1
ATOM 626 C C . GLY A 1 92 ? 21.156 -11.042 16.812 1.00 60.94 92 GLY A C 1
ATOM 627 O O . GLY A 1 92 ? 22.304 -11.273 17.184 1.00 60.94 92 GLY A O 1
ATOM 628 N N . GLY A 1 93 ? 20.751 -9.806 16.503 1.00 70.44 93 GLY A N 1
ATOM 629 C CA . GLY A 1 93 ? 21.534 -8.590 16.751 1.00 70.44 93 GLY A CA 1
ATOM 630 C C . GLY A 1 93 ? 21.120 -7.858 18.031 1.00 70.44 93 GLY A C 1
ATOM 631 O O . GLY A 1 93 ? 20.061 -8.127 18.592 1.00 70.44 93 GLY A O 1
ATOM 632 N N . ASN A 1 94 ? 21.933 -6.885 18.446 1.00 79.62 94 ASN A N 1
ATOM 633 C CA . ASN A 1 94 ? 21.664 -5.996 19.573 1.00 79.62 94 ASN A CA 1
ATOM 634 C C . ASN A 1 94 ? 21.310 -4.592 19.063 1.00 79.62 94 ASN A C 1
ATOM 636 O O . ASN A 1 94 ? 21.962 -4.070 18.157 1.00 79.62 94 ASN A O 1
ATOM 640 N N . LEU A 1 95 ? 20.315 -3.960 19.676 1.00 85.69 95 LEU A N 1
ATOM 641 C CA . LEU A 1 95 ? 19.875 -2.592 19.424 1.00 85.69 95 LEU A CA 1
ATOM 642 C C . LEU A 1 95 ? 19.982 -1.796 20.718 1.00 85.69 95 LEU A C 1
ATOM 644 O O . LEU A 1 95 ? 19.306 -2.107 21.690 1.00 85.69 95 LEU A O 1
ATOM 648 N N . GLU A 1 96 ? 20.792 -0.747 20.729 1.00 90.94 96 GLU A N 1
ATOM 649 C CA . GLU A 1 96 ? 20.767 0.238 21.803 1.00 90.94 96 GLU A CA 1
ATOM 650 C C . GLU A 1 96 ? 19.835 1.380 21.401 1.00 90.94 96 GLU A C 1
ATOM 652 O O . GLU A 1 96 ? 20.059 2.048 20.387 1.00 90.94 96 GLU A O 1
ATOM 657 N N . VAL A 1 97 ? 18.779 1.590 22.183 1.00 93.38 97 VAL A N 1
ATOM 658 C CA . VAL A 1 97 ? 17.741 2.591 21.934 1.00 93.38 97 VAL A CA 1
ATOM 659 C C . VAL A 1 97 ? 17.763 3.623 23.052 1.00 93.38 97 VAL A C 1
ATOM 661 O O . VAL A 1 97 ? 17.653 3.276 24.225 1.00 93.38 97 VAL A O 1
ATOM 664 N N . PHE A 1 98 ? 17.878 4.892 22.676 1.00 95.94 98 PHE A N 1
ATOM 665 C CA . PHE A 1 98 ? 17.722 6.032 23.571 1.00 95.94 98 PHE A CA 1
ATOM 666 C C . PHE A 1 98 ? 16.322 6.615 23.417 1.00 95.94 98 PHE A C 1
ATOM 668 O O . PHE A 1 98 ? 15.913 6.925 22.296 1.00 95.94 98 PHE A O 1
ATOM 675 N N . VAL A 1 99 ? 15.604 6.768 24.525 1.00 96.31 99 VAL A N 1
ATOM 676 C CA . VAL A 1 99 ? 14.258 7.337 24.582 1.00 96.31 99 VAL A CA 1
ATOM 677 C C . VAL A 1 99 ? 14.285 8.592 25.439 1.00 96.31 99 VAL A C 1
ATOM 679 O O . VAL A 1 99 ? 14.801 8.577 26.554 1.00 96.31 99 VAL A O 1
ATOM 682 N N . GLU A 1 100 ? 13.722 9.681 24.927 1.00 94.88 100 GLU A N 1
ATOM 683 C CA . GLU A 1 100 ? 13.669 10.967 25.623 1.00 94.88 100 GLU A CA 1
ATOM 684 C C . GLU A 1 100 ? 12.311 11.652 25.462 1.00 94.88 100 GLU A C 1
ATOM 686 O O . GLU A 1 100 ? 11.626 11.479 24.450 1.00 94.88 100 GLU A O 1
ATOM 691 N N . LEU A 1 101 ? 11.948 12.470 26.450 1.00 93.56 101 LEU A N 1
ATOM 692 C CA . LEU A 1 101 ? 10.772 13.325 26.386 1.00 93.56 101 LEU A CA 1
ATOM 693 C C . LEU A 1 101 ? 11.091 14.589 25.584 1.00 93.56 101 LEU A C 1
ATOM 695 O O . LEU A 1 101 ? 12.006 15.342 25.913 1.00 93.56 101 LEU A O 1
ATOM 699 N N . LEU A 1 102 ? 10.269 14.871 24.581 1.00 89.25 102 LEU A N 1
ATOM 700 C CA . LEU A 1 102 ? 10.251 16.133 23.863 1.00 89.25 102 LEU A CA 1
ATOM 701 C C . LEU A 1 102 ? 9.015 16.939 24.280 1.00 89.25 102 LEU A C 1
ATOM 703 O O . LEU A 1 102 ? 7.884 16.569 23.940 1.00 89.25 102 LEU A O 1
ATOM 707 N N . PRO A 1 103 ? 9.201 18.060 24.998 1.00 79.12 103 PRO A N 1
ATOM 708 C CA . PRO A 1 103 ? 8.085 18.861 25.465 1.00 79.12 103 PRO A CA 1
ATOM 709 C C . PRO A 1 103 ? 7.366 19.548 24.292 1.00 79.12 103 PRO A C 1
ATOM 711 O O . PRO A 1 103 ? 7.976 19.786 23.232 1.00 79.12 103 PRO A O 1
ATOM 714 N N . PRO A 1 104 ? 6.088 19.925 24.483 1.00 82.00 104 PRO A N 1
ATOM 715 C CA . PRO A 1 104 ? 5.358 20.726 23.512 1.00 82.00 104 PRO A CA 1
ATOM 716 C C . PRO A 1 104 ? 6.082 22.048 23.253 1.00 82.00 104 PRO A C 1
ATOM 718 O O . PRO A 1 104 ? 6.870 22.533 24.073 1.00 82.00 104 PRO A O 1
ATOM 721 N N . ARG A 1 105 ? 5.833 22.649 22.089 1.00 75.62 105 ARG A N 1
ATOM 722 C CA . ARG A 1 105 ? 6.418 23.947 21.762 1.00 75.62 105 ARG A CA 1
ATOM 723 C C . ARG A 1 105 ? 5.895 24.980 22.762 1.00 75.62 105 ARG A C 1
ATOM 725 O O . ARG A 1 105 ? 4.689 25.184 22.872 1.00 75.62 105 ARG A O 1
ATOM 732 N N . ALA A 1 106 ? 6.800 25.618 23.506 1.00 61.50 106 ALA A N 1
ATOM 733 C CA . ALA A 1 106 ? 6.424 26.685 24.424 1.00 61.50 106 ALA A CA 1
ATOM 734 C C . ALA A 1 106 ? 5.644 27.766 23.654 1.00 61.50 106 ALA A C 1
ATOM 736 O O . ALA A 1 106 ? 6.022 28.122 22.534 1.00 61.50 106 ALA A O 1
ATOM 737 N N . GLY A 1 107 ? 4.555 28.269 24.248 1.00 54.53 107 GLY A N 1
ATOM 738 C CA . GLY A 1 107 ? 3.757 29.354 23.673 1.00 54.53 107 GLY A CA 1
ATOM 739 C C . GLY A 1 107 ? 4.616 30.577 23.325 1.00 54.53 107 GLY A C 1
ATOM 740 O O . GLY A 1 107 ? 5.763 30.677 23.758 1.00 54.53 107 GLY A O 1
ATOM 741 N N . GLN A 1 108 ? 4.042 31.513 22.562 1.00 47.34 108 GLN A N 1
ATOM 742 C CA . GLN A 1 108 ? 4.662 32.664 21.866 1.00 47.34 108 GLN A CA 1
ATOM 743 C C . GLN A 1 108 ? 5.630 33.584 22.672 1.00 47.34 108 GLN A C 1
ATOM 745 O O . GLN A 1 108 ? 6.099 34.581 22.132 1.00 47.34 108 GLN A O 1
ATOM 750 N N . GLY A 1 109 ? 5.954 33.282 23.935 1.00 42.00 109 GLY A N 1
ATOM 751 C CA . GLY A 1 109 ? 6.892 34.010 24.795 1.00 42.00 109 GLY A CA 1
ATOM 752 C C . GLY A 1 109 ? 8.309 33.424 24.943 1.00 42.00 109 GLY A C 1
ATOM 753 O O . GLY A 1 109 ? 9.175 34.136 25.448 1.00 42.00 109 GLY A O 1
ATOM 754 N N . SER A 1 110 ? 8.597 32.183 24.518 1.00 46.56 110 SER A N 1
ATOM 755 C CA . SER A 1 110 ? 9.984 31.666 24.506 1.00 46.56 110 SER A CA 1
ATOM 756 C C . SER A 1 110 ? 10.682 32.030 23.193 1.00 46.56 110 SER A C 1
ATOM 758 O O . SER A 1 110 ? 10.234 31.638 22.118 1.00 46.56 110 SER A O 1
ATOM 760 N N . ARG A 1 111 ? 11.780 32.793 23.267 1.00 47.59 111 ARG A N 1
ATOM 761 C CA . ARG A 1 111 ? 12.519 33.288 22.089 1.00 47.59 111 ARG A CA 1
ATOM 762 C C . ARG A 1 111 ? 13.344 32.221 21.357 1.00 47.59 111 ARG A C 1
ATOM 764 O O . ARG A 1 111 ? 13.689 32.455 20.204 1.00 47.59 111 ARG A O 1
ATOM 771 N N . ALA A 1 112 ? 13.659 31.086 21.983 1.00 59.22 112 ALA A N 1
ATOM 772 C CA . ALA A 1 112 ? 14.486 30.042 21.374 1.00 59.22 112 ALA A CA 1
ATOM 773 C C . ALA A 1 112 ? 13.620 28.881 20.860 1.00 59.22 112 ALA A C 1
ATOM 775 O O . ALA A 1 112 ? 12.878 28.262 21.628 1.00 59.22 112 ALA A O 1
ATOM 776 N N . ALA A 1 113 ? 13.710 28.587 19.559 1.00 68.56 113 ALA A N 1
ATOM 777 C CA . ALA A 1 113 ? 13.127 27.380 18.981 1.00 68.56 113 ALA A CA 1
ATOM 778 C C . ALA A 1 113 ? 13.848 26.143 19.538 1.00 68.56 113 ALA A C 1
ATOM 780 O O . ALA A 1 113 ? 15.063 26.161 19.726 1.00 68.56 113 ALA A O 1
ATOM 781 N N . HIS A 1 114 ? 13.113 25.063 19.801 1.00 78.62 114 HIS A N 1
ATOM 782 C CA . HIS A 1 114 ? 13.747 23.822 20.236 1.00 78.62 114 HIS A CA 1
ATOM 783 C C . HIS A 1 114 ? 14.610 23.262 19.087 1.00 78.62 114 HIS A C 1
ATOM 785 O O . HIS A 1 114 ? 14.165 23.321 17.937 1.00 78.62 114 HIS A O 1
ATOM 791 N N . PRO A 1 115 ? 15.791 22.669 19.347 1.00 83.81 115 PRO A N 1
ATOM 792 C CA . PRO A 1 115 ? 16.691 22.203 18.286 1.00 83.81 115 PRO A CA 1
ATOM 793 C C . PRO A 1 115 ? 16.040 21.237 17.282 1.00 83.81 115 PRO A C 1
ATOM 795 O O . PRO A 1 115 ? 16.305 21.312 16.088 1.00 83.81 115 PRO A O 1
ATOM 798 N N . VAL A 1 116 ? 15.108 20.391 17.731 1.00 83.06 116 VAL A N 1
ATOM 799 C CA . VAL A 1 116 ? 14.302 19.517 16.850 1.00 83.06 116 VAL A CA 1
ATOM 800 C C . VAL A 1 116 ? 13.484 20.301 15.813 1.00 83.06 116 VAL A C 1
ATOM 802 O O . VAL A 1 116 ? 13.349 19.837 14.685 1.00 83.06 116 VAL A O 1
ATOM 805 N N . ASP A 1 117 ? 12.958 21.482 16.150 1.00 83.44 117 ASP A N 1
ATOM 806 C CA . ASP A 1 117 ? 12.202 22.311 15.198 1.00 83.44 117 ASP A CA 1
ATOM 807 C C . ASP A 1 117 ? 13.132 22.955 14.164 1.00 83.44 117 ASP A C 1
ATOM 809 O O . ASP A 1 117 ? 12.790 23.037 12.985 1.00 83.44 117 ASP A O 1
ATOM 813 N N . VAL A 1 118 ? 14.328 23.373 14.593 1.00 84.00 118 VAL A N 1
ATOM 814 C CA . VAL A 1 118 ? 15.384 23.865 13.692 1.00 84.00 118 VAL A CA 1
ATOM 815 C C . VAL A 1 118 ? 15.792 22.761 12.718 1.00 84.00 118 VAL A C 1
ATOM 817 O O . VAL A 1 118 ? 15.893 22.995 11.514 1.00 84.00 118 VAL A O 1
ATOM 820 N N . LEU A 1 119 ? 15.947 21.542 13.234 1.00 85.44 119 LEU A N 1
ATOM 821 C CA . LEU A 1 119 ? 16.290 20.360 12.460 1.00 85.44 119 LEU A CA 1
ATOM 822 C C . LEU A 1 119 ? 15.198 19.992 11.449 1.00 85.44 119 LEU A C 1
ATOM 824 O O . LEU A 1 119 ? 15.498 19.795 10.276 1.00 85.44 119 LEU A O 1
ATOM 828 N N . ALA A 1 120 ? 13.935 19.945 11.883 1.00 84.50 120 ALA A N 1
ATOM 829 C CA . ALA A 1 120 ? 12.796 19.663 11.013 1.00 84.50 120 ALA A CA 1
ATOM 830 C C . ALA A 1 120 ? 12.673 20.703 9.891 1.00 84.50 120 ALA A C 1
ATOM 832 O O . ALA A 1 120 ? 12.453 20.336 8.739 1.00 84.50 120 ALA A O 1
ATOM 833 N N . ARG A 1 121 ? 12.886 21.989 10.204 1.00 83.44 121 ARG A N 1
ATOM 834 C CA . ARG A 1 121 ? 12.899 23.063 9.206 1.00 83.44 121 ARG A CA 1
ATOM 835 C C . ARG A 1 121 ? 14.040 22.902 8.204 1.00 83.44 121 ARG A C 1
ATOM 837 O O . ARG A 1 121 ? 13.800 23.005 7.009 1.00 83.44 121 ARG A O 1
ATOM 844 N N . ALA A 1 122 ? 15.264 22.656 8.674 1.00 82.00 122 ALA A N 1
ATOM 845 C CA . ALA A 1 122 ? 16.416 22.481 7.793 1.00 82.00 122 ALA A CA 1
ATOM 846 C C . ALA A 1 122 ? 16.218 21.300 6.839 1.00 82.00 122 ALA A C 1
ATOM 848 O O . ALA A 1 122 ? 16.327 21.474 5.628 1.00 82.00 122 ALA A O 1
ATOM 849 N N . VAL A 1 123 ? 15.820 20.140 7.365 1.00 81.25 123 VAL A N 1
ATOM 850 C CA . VAL A 1 123 ? 15.555 18.943 6.556 1.00 81.25 123 VAL A CA 1
ATOM 851 C C . VAL A 1 123 ? 14.386 19.167 5.590 1.00 81.25 123 VAL A C 1
ATOM 853 O O . VAL A 1 123 ? 14.495 18.803 4.422 1.00 81.25 123 VAL A O 1
ATOM 856 N N . GLY A 1 124 ? 13.303 19.819 6.030 1.00 77.56 124 GLY A N 1
ATOM 857 C CA . GLY A 1 124 ? 12.156 20.153 5.176 1.00 77.56 124 GLY A CA 1
ATOM 858 C C . GLY A 1 124 ? 12.487 21.135 4.046 1.00 77.56 124 GLY A C 1
ATOM 859 O O . GLY A 1 124 ? 11.916 21.048 2.964 1.00 77.56 124 GLY A O 1
ATOM 860 N N . GLU A 1 125 ? 13.454 22.030 4.259 1.00 76.75 125 GLU A N 1
ATOM 861 C CA . GLU A 1 125 ? 14.002 22.930 3.234 1.00 76.75 125 GLU A CA 1
ATOM 862 C C . GLU A 1 125 ? 15.110 22.261 2.389 1.00 76.75 125 GLU A C 1
ATOM 864 O O . GLU A 1 125 ? 15.715 22.904 1.531 1.00 76.75 125 GLU A O 1
ATOM 869 N N . GLY A 1 126 ? 15.411 20.978 2.627 1.00 72.19 126 GLY A N 1
ATOM 870 C CA . GLY A 1 126 ? 16.480 20.250 1.944 1.00 72.19 126 GLY A CA 1
ATOM 871 C C . GLY A 1 126 ? 17.884 20.757 2.289 1.00 72.19 126 GLY A C 1
ATOM 872 O O . GLY A 1 126 ? 18.815 20.573 1.501 1.00 72.19 126 GLY A O 1
ATOM 873 N N . ARG A 1 127 ? 18.062 21.421 3.433 1.00 77.00 127 ARG A N 1
ATOM 874 C CA . ARG A 1 127 ? 19.363 21.893 3.918 1.00 77.00 127 ARG A CA 1
ATOM 875 C C . ARG A 1 127 ? 20.043 20.818 4.774 1.00 77.00 127 ARG A C 1
ATOM 877 O O . ARG A 1 127 ? 19.376 20.206 5.609 1.00 77.00 127 ARG A O 1
ATOM 884 N N . PRO A 1 128 ? 21.361 20.604 4.606 1.00 77.25 128 PRO A N 1
ATOM 885 C CA . PRO A 1 128 ? 22.142 19.758 5.500 1.00 77.25 128 PRO A CA 1
ATOM 886 C C . PRO A 1 128 ? 21.993 20.206 6.954 1.00 77.25 128 PRO A C 1
ATOM 888 O O . PRO A 1 128 ? 22.063 21.399 7.250 1.00 77.25 128 PRO A O 1
ATOM 891 N N . ALA A 1 129 ? 21.824 19.257 7.866 1.00 84.00 129 ALA A N 1
ATOM 892 C CA . ALA A 1 129 ? 21.827 19.545 9.291 1.00 84.00 129 ALA A CA 1
ATOM 893 C C . ALA A 1 129 ? 22.514 18.425 10.067 1.00 84.00 129 ALA A C 1
ATOM 895 O O . ALA A 1 129 ? 22.445 17.257 9.693 1.00 84.00 129 ALA A O 1
ATOM 896 N N . VAL A 1 130 ? 23.160 18.774 11.174 1.00 86.88 130 VAL A N 1
ATOM 897 C CA . VAL A 1 130 ? 23.753 17.811 12.103 1.00 86.88 130 VAL A CA 1
ATOM 898 C C . VAL A 1 130 ? 23.143 18.046 13.471 1.00 86.88 130 VAL A C 1
ATOM 900 O O . VAL A 1 130 ? 23.112 19.179 13.951 1.00 86.88 130 VAL A O 1
ATOM 903 N N . ALA A 1 131 ? 22.661 16.977 14.098 1.00 90.25 131 ALA A N 1
ATOM 904 C CA . ALA A 1 131 ? 22.179 17.004 15.470 1.00 90.25 131 ALA A CA 1
ATOM 905 C C . ALA A 1 131 ? 23.128 16.231 16.385 1.00 90.25 131 ALA A C 1
ATOM 907 O O . ALA A 1 131 ? 23.608 15.165 16.012 1.00 90.25 131 ALA A O 1
ATOM 908 N N . ALA A 1 132 ? 23.359 16.738 17.589 1.00 92.12 132 ALA A N 1
ATOM 909 C CA . ALA A 1 132 ? 24.057 16.039 18.656 1.00 92.12 132 ALA A CA 1
ATOM 910 C C . ALA A 1 132 ? 23.144 15.930 19.881 1.00 92.12 132 ALA A C 1
ATOM 912 O O . AL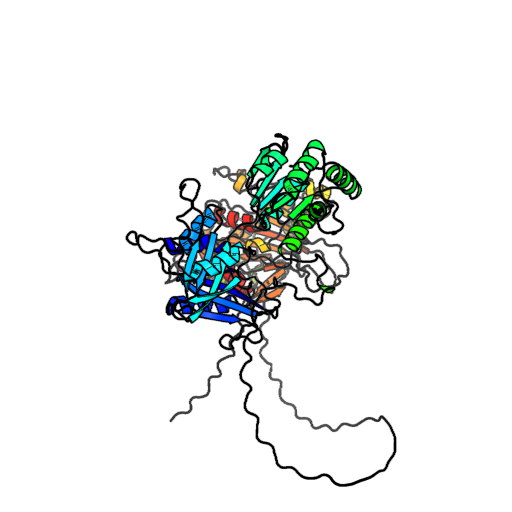A A 1 132 ? 22.499 16.909 20.258 1.00 92.12 132 ALA A O 1
ATOM 913 N N . THR A 1 133 ? 23.097 14.755 20.510 1.00 93.75 133 THR A N 1
ATOM 914 C CA . THR A 1 133 ? 22.358 14.533 21.760 1.00 93.75 133 THR A CA 1
ATOM 915 C C . THR A 1 133 ? 23.222 13.827 22.791 1.00 93.75 133 THR A C 1
ATOM 917 O O . THR A 1 133 ? 23.860 12.822 22.482 1.00 93.75 133 THR A O 1
ATOM 920 N N . VAL A 1 134 ? 23.224 14.328 24.024 1.00 94.38 134 VAL A N 1
ATOM 921 C CA . VAL A 1 134 ? 23.870 13.654 25.158 1.00 94.38 134 VAL A CA 1
ATOM 922 C C . VAL A 1 134 ? 23.017 12.457 25.585 1.00 94.38 134 VAL A C 1
ATOM 924 O O . VAL A 1 134 ? 21.821 12.609 25.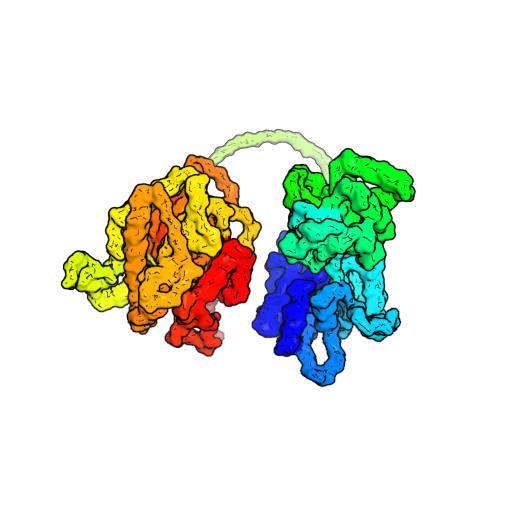822 1.00 94.38 134 VAL A O 1
ATOM 927 N N . LEU A 1 135 ? 23.617 11.271 25.683 1.00 94.31 135 LEU A N 1
ATOM 928 C CA . LEU A 1 135 ? 22.900 10.022 25.973 1.00 94.31 135 LEU A CA 1
ATOM 929 C C . LEU A 1 135 ? 22.886 9.639 27.456 1.00 94.31 135 LEU A C 1
ATOM 931 O O . LEU A 1 135 ? 22.067 8.823 27.874 1.00 94.31 135 LEU A O 1
ATOM 935 N N . ASP A 1 136 ? 23.806 10.187 28.250 1.00 90.00 136 ASP A N 1
ATOM 936 C CA . ASP A 1 136 ? 24.033 9.755 29.624 1.00 90.00 136 ASP A CA 1
ATOM 937 C C . ASP A 1 136 ? 24.328 10.902 30.600 1.00 90.00 136 ASP A C 1
ATOM 939 O O . ASP A 1 136 ? 24.607 12.051 30.247 1.00 90.00 136 ASP A O 1
ATOM 943 N N . GLY A 1 137 ? 24.223 10.570 31.887 1.00 87.62 137 GLY A N 1
ATOM 944 C CA . GLY A 1 137 ? 24.482 11.493 32.982 1.00 87.62 137 GLY A CA 1
ATOM 945 C C . GLY A 1 137 ? 23.396 12.562 33.179 1.00 87.62 137 GLY A C 1
ATOM 946 O O . GLY A 1 137 ? 22.307 12.481 32.617 1.00 87.62 137 GLY A O 1
ATOM 947 N N . PRO A 1 138 ? 23.674 13.589 34.003 1.00 85.75 138 PRO A N 1
ATOM 948 C CA . PRO A 1 138 ? 22.687 14.608 34.380 1.00 85.75 138 PRO A CA 1
ATOM 949 C C . PRO A 1 138 ? 22.182 15.485 33.228 1.00 85.75 138 PRO A C 1
ATOM 951 O O . PRO A 1 138 ? 21.218 16.218 33.413 1.00 85.75 138 PRO A O 1
ATOM 954 N N . ARG A 1 139 ? 22.868 15.451 32.080 1.00 88.94 139 ARG A N 1
ATOM 955 C CA . ARG A 1 139 ? 22.557 16.233 30.876 1.00 88.94 139 ARG A CA 1
ATOM 956 C C . ARG A 1 139 ? 21.970 15.365 29.758 1.00 88.94 139 ARG A C 1
ATOM 958 O O . ARG A 1 139 ? 21.891 15.822 28.623 1.00 88.94 139 ARG A O 1
ATOM 965 N N . ALA A 1 140 ? 21.604 14.113 30.051 1.00 91.75 140 ALA A N 1
ATOM 966 C CA . ALA A 1 140 ? 20.970 13.230 29.079 1.00 91.75 140 ALA A CA 1
ATOM 967 C C . ALA A 1 140 ? 19.721 13.899 28.478 1.00 91.75 140 ALA A C 1
ATOM 969 O O . ALA A 1 140 ? 18.915 14.482 29.202 1.00 91.75 140 ALA A O 1
ATOM 970 N N . GLY A 1 141 ? 19.585 13.831 27.154 1.00 89.44 141 GLY A N 1
ATOM 971 C CA . GLY A 1 141 ? 18.513 14.498 26.409 1.00 89.44 141 GLY A CA 1
ATOM 972 C C . GLY A 1 141 ? 18.798 15.960 26.049 1.00 89.44 141 GLY A C 1
ATOM 973 O O . GLY A 1 141 ? 17.941 16.618 25.471 1.00 89.44 141 GLY A O 1
ATOM 974 N N . GLU A 1 142 ? 19.984 16.505 26.344 1.00 91.12 142 GLU A N 1
ATOM 975 C CA . GLU A 1 142 ? 20.368 17.823 25.829 1.00 91.12 142 GLU A CA 1
ATOM 976 C C . GLU A 1 142 ? 20.765 17.770 24.348 1.00 91.12 142 GLU A C 1
ATOM 978 O O . GLU A 1 142 ? 21.544 16.910 23.931 1.00 91.12 142 GLU A O 1
ATOM 983 N N . TRP A 1 143 ? 20.261 18.732 23.565 1.00 90.38 143 TRP A N 1
ATOM 984 C CA . TRP A 1 143 ? 20.464 18.823 22.117 1.00 90.38 143 TRP A CA 1
ATOM 985 C C . TRP A 1 143 ? 21.376 19.980 21.714 1.00 90.38 143 TRP A C 1
ATOM 987 O O . TRP A 1 143 ? 21.313 21.072 22.275 1.00 90.38 143 TRP A O 1
ATOM 997 N N . ALA A 1 144 ? 22.129 19.759 20.642 1.00 89.50 144 ALA A N 1
ATOM 998 C CA . ALA A 1 144 ? 22.723 20.796 19.811 1.00 89.50 144 ALA A CA 1
ATOM 999 C C . ALA A 1 144 ? 22.400 20.505 18.342 1.00 89.50 144 ALA A C 1
ATOM 1001 O O . ALA A 1 144 ? 22.345 19.343 17.936 1.00 89.50 144 ALA A O 1
ATOM 1002 N N . VAL A 1 145 ? 22.167 21.545 17.545 1.00 87.81 145 VAL A N 1
ATOM 1003 C CA . VAL A 1 145 ? 21.935 21.425 16.101 1.00 87.81 145 VAL A CA 1
ATOM 1004 C C . VAL A 1 145 ? 22.771 22.474 15.391 1.00 87.81 145 VAL A C 1
ATOM 1006 O O . VAL A 1 145 ? 22.837 23.612 15.840 1.00 87.81 145 VAL A O 1
ATOM 1009 N N . ARG A 1 146 ? 23.380 22.081 14.275 1.00 86.69 146 ARG A N 1
ATOM 1010 C CA . ARG A 1 146 ? 24.062 22.975 13.339 1.00 86.69 146 ARG A CA 1
ATOM 1011 C C . ARG A 1 146 ? 23.438 22.762 11.971 1.00 86.69 146 ARG A C 1
ATOM 1013 O O . ARG A 1 146 ? 23.416 21.636 11.472 1.00 86.69 146 ARG A O 1
ATOM 1020 N N . ALA A 1 147 ? 22.906 23.828 11.395 1.00 79.44 147 ALA A N 1
ATOM 1021 C CA . ALA A 1 147 ? 22.293 23.826 10.076 1.00 79.44 147 ALA A CA 1
ATOM 1022 C C . ALA A 1 147 ? 22.653 25.155 9.397 1.00 79.44 147 ALA A C 1
ATOM 1024 O O . ALA A 1 147 ? 22.272 26.184 9.950 1.00 79.44 147 ALA A O 1
ATOM 1025 N N . PRO A 1 148 ? 23.334 25.156 8.235 1.00 66.88 148 PRO A N 1
ATOM 1026 C CA . PRO A 1 148 ? 23.764 26.390 7.587 1.00 66.88 148 PRO A CA 1
ATOM 1027 C C . PRO A 1 148 ? 22.583 27.326 7.316 1.00 66.88 148 PRO A C 1
ATOM 1029 O O . PRO A 1 148 ? 21.518 26.868 6.866 1.00 66.88 148 PRO A O 1
ATOM 1032 N N . GLY A 1 149 ? 22.768 28.621 7.576 1.00 55.62 149 GLY A N 1
ATOM 1033 C CA . GLY A 1 149 ? 21.814 29.667 7.202 1.00 55.62 149 GLY A CA 1
ATOM 1034 C C . GLY A 1 149 ? 21.499 29.629 5.700 1.00 55.62 149 GLY A C 1
ATOM 1035 O O . GLY A 1 149 ? 22.381 29.423 4.870 1.00 55.62 149 GLY A O 1
ATOM 1036 N N . GLY A 1 150 ? 20.221 29.769 5.330 1.00 43.75 150 GLY A N 1
ATOM 1037 C CA . GLY A 1 150 ? 19.819 29.839 3.919 1.00 43.75 150 GLY A CA 1
ATOM 1038 C C . GLY A 1 150 ? 20.366 31.097 3.235 1.00 43.75 150 GLY A C 1
ATOM 1039 O O . GLY A 1 150 ? 20.631 32.088 3.913 1.00 43.75 150 GLY A O 1
ATOM 1040 N N . ASP A 1 151 ? 20.509 31.056 1.904 1.00 40.72 151 ASP A N 1
ATOM 1041 C CA . ASP A 1 151 ? 21.000 32.156 1.057 1.00 40.72 151 ASP A CA 1
ATOM 1042 C C . ASP A 1 151 ? 20.330 33.501 1.415 1.00 40.72 151 ASP A C 1
ATOM 1044 O O . ASP A 1 151 ? 19.234 33.826 0.955 1.00 40.72 151 ASP A O 1
ATOM 1048 N N . GLY A 1 152 ? 20.990 34.279 2.278 1.00 42.72 152 GLY A N 1
ATOM 1049 C CA . GLY A 1 152 ? 20.442 35.498 2.873 1.00 42.72 152 GLY A CA 1
ATOM 1050 C C . GLY A 1 152 ? 21.321 36.101 3.970 1.00 42.72 152 GLY A C 1
ATOM 1051 O O . GLY A 1 152 ? 21.466 37.320 4.003 1.00 42.72 152 GLY A O 1
ATOM 1052 N N . ASP A 1 153 ? 21.985 35.279 4.787 1.00 35.38 153 ASP A N 1
ATOM 1053 C CA . ASP A 1 153 ? 22.934 35.751 5.802 1.00 35.38 153 ASP A CA 1
ATOM 1054 C C . ASP A 1 153 ? 24.377 35.498 5.350 1.00 35.38 153 ASP A C 1
ATOM 1056 O O . ASP A 1 153 ? 24.976 34.454 5.589 1.00 35.38 153 ASP A O 1
ATOM 1060 N N . ARG A 1 154 ? 24.953 36.490 4.663 1.00 37.62 154 ARG A N 1
ATOM 1061 C CA . ARG A 1 154 ? 26.410 36.616 4.552 1.00 37.62 154 ARG A CA 1
ATOM 1062 C C . ARG A 1 154 ? 26.949 37.051 5.912 1.00 37.62 154 ARG A C 1
ATOM 1064 O O . ARG A 1 154 ? 27.097 38.246 6.138 1.00 37.62 154 ARG A O 1
ATOM 1071 N N . ASP A 1 155 ? 27.203 36.092 6.788 1.00 35.03 155 ASP A N 1
ATOM 1072 C CA . ASP A 1 155 ? 28.148 36.229 7.897 1.00 35.03 155 ASP A CA 1
ATOM 1073 C C . ASP A 1 155 ? 28.645 34.824 8.268 1.00 35.03 155 ASP A C 1
ATOM 1075 O O . ASP A 1 155 ? 28.070 34.127 9.100 1.00 35.03 155 ASP A O 1
ATOM 1079 N N . ASP A 1 156 ? 29.716 34.414 7.588 1.00 37.09 156 ASP A N 1
ATOM 1080 C CA . ASP A 1 156 ? 30.360 33.085 7.581 1.00 37.09 156 ASP A CA 1
ATOM 1081 C C . ASP A 1 156 ? 31.046 32.709 8.919 1.00 37.09 156 ASP A C 1
ATOM 1083 O O . ASP A 1 156 ? 31.855 31.793 8.973 1.00 37.09 156 ASP A O 1
ATOM 1087 N N . ASP A 1 157 ? 30.728 33.414 10.011 1.00 38.19 157 ASP A N 1
ATOM 1088 C CA . ASP A 1 157 ? 31.355 33.249 11.332 1.00 38.19 157 ASP A CA 1
ATOM 1089 C C . ASP A 1 157 ? 30.337 33.044 12.478 1.00 38.19 157 ASP A C 1
ATOM 1091 O O . ASP A 1 157 ? 30.738 32.865 13.627 1.00 38.19 157 ASP A O 1
ATOM 1095 N N . ARG A 1 158 ? 29.014 33.066 12.221 1.00 42.84 158 ARG A N 1
ATOM 1096 C CA . ARG A 1 158 ? 27.995 33.009 13.298 1.00 42.84 158 ARG A CA 1
ATOM 1097 C C . ARG A 1 158 ? 27.445 31.614 13.629 1.00 42.84 158 ARG A C 1
ATOM 1099 O O . ARG A 1 158 ? 26.839 31.464 14.687 1.00 42.84 158 ARG A O 1
ATOM 1106 N N . ASP A 1 159 ? 27.666 30.599 12.793 1.00 49.28 159 ASP A N 1
ATOM 1107 C CA . ASP A 1 159 ? 27.030 29.278 12.978 1.00 49.28 159 ASP A CA 1
ATOM 1108 C C . ASP A 1 159 ? 27.663 28.429 14.105 1.00 49.28 159 ASP A C 1
ATOM 1110 O O . ASP A 1 159 ? 26.982 27.591 14.698 1.00 49.28 159 ASP A O 1
ATOM 1114 N N . ASP A 1 160 ? 28.933 28.657 14.469 1.00 48.88 160 ASP A N 1
ATOM 1115 C CA . ASP A 1 160 ? 29.608 27.918 15.557 1.00 48.88 160 ASP A CA 1
ATOM 1116 C C . ASP A 1 160 ? 29.370 28.525 16.955 1.00 48.88 160 ASP A C 1
ATOM 1118 O O . ASP A 1 160 ? 29.513 27.832 17.974 1.00 48.88 160 ASP A O 1
ATOM 1122 N N . ASP A 1 161 ? 28.982 29.801 17.039 1.00 48.31 161 ASP A N 1
ATOM 1123 C CA . ASP A 1 161 ? 28.722 30.490 18.311 1.00 48.31 161 ASP A CA 1
ATOM 1124 C C . ASP A 1 161 ? 27.390 30.072 18.960 1.00 48.31 161 ASP A C 1
ATOM 1126 O O . ASP A 1 161 ? 27.255 30.159 20.183 1.00 48.31 161 ASP A O 1
ATOM 1130 N N . GLU A 1 162 ? 26.448 29.519 18.187 1.00 68.06 162 GLU A N 1
ATOM 1131 C CA . GLU A 1 162 ? 25.209 28.923 18.710 1.00 68.06 162 GLU A CA 1
ATOM 1132 C C . GLU A 1 162 ? 25.369 27.449 19.136 1.00 68.06 162 GLU A C 1
ATOM 1134 O O . GLU A 1 162 ? 24.551 26.935 19.905 1.00 68.06 162 GLU A O 1
ATOM 1139 N N . VAL A 1 163 ? 26.438 26.763 18.703 1.00 80.94 163 VAL A N 1
ATOM 1140 C CA . VAL A 1 163 ? 26.710 25.366 19.080 1.00 80.94 163 VAL A CA 1
ATOM 1141 C C . VAL A 1 163 ? 27.409 25.314 20.446 1.00 80.94 163 VAL A C 1
ATOM 1143 O O . VAL A 1 163 ? 28.530 25.821 20.594 1.00 80.94 163 VAL A O 1
ATOM 1146 N N . PRO A 1 164 ? 26.819 24.643 21.457 1.00 86.19 164 PRO A N 1
ATOM 1147 C CA . PRO A 1 164 ? 27.436 24.502 22.769 1.00 86.19 164 PRO A CA 1
ATOM 1148 C C . PRO A 1 164 ? 28.846 23.887 22.692 1.00 86.19 164 PRO A C 1
ATOM 1150 O O . PRO A 1 164 ? 29.048 22.932 21.937 1.00 86.19 164 PRO A O 1
ATOM 1153 N N . PRO A 1 165 ? 29.811 24.324 23.529 1.00 87.44 165 PRO A N 1
ATOM 1154 C CA . PRO A 1 165 ? 31.187 23.818 23.488 1.00 87.44 165 PRO A CA 1
ATOM 1155 C C . PRO A 1 165 ? 31.310 22.291 23.567 1.00 87.44 165 PRO A C 1
ATOM 1157 O O . PRO A 1 165 ? 32.201 21.712 22.952 1.00 87.44 165 PRO A O 1
ATOM 1160 N N . TRP A 1 166 ? 30.390 21.633 24.283 1.00 88.44 166 TRP A N 1
ATOM 1161 C CA . TRP A 1 166 ? 30.363 20.175 24.419 1.00 88.44 166 TRP A CA 1
ATOM 1162 C C . TRP A 1 166 ? 30.047 19.441 23.106 1.00 88.44 166 TRP A C 1
ATOM 1164 O O . TRP A 1 166 ? 30.428 18.284 22.955 1.00 88.44 166 TRP A O 1
ATOM 1174 N N . ALA A 1 167 ? 29.365 20.098 22.164 1.00 88.06 167 ALA A N 1
ATOM 1175 C CA . ALA A 1 167 ? 28.919 19.507 20.906 1.00 88.06 167 ALA A CA 1
ATOM 1176 C C . ALA A 1 167 ? 29.883 19.773 19.737 1.00 88.06 167 ALA A C 1
ATOM 1178 O O . ALA A 1 167 ? 29.914 18.984 18.796 1.00 88.06 167 ALA A O 1
ATOM 1179 N N . ARG A 1 168 ? 30.718 20.823 19.809 1.00 87.50 168 ARG A N 1
ATOM 1180 C CA . ARG A 1 168 ? 31.635 21.226 18.721 1.00 87.50 168 ARG A CA 1
ATOM 1181 C C . ARG A 1 168 ? 32.571 20.095 18.279 1.00 87.50 168 ARG A C 1
ATOM 1183 O O . ARG A 1 168 ? 32.638 19.778 17.097 1.00 87.50 168 ARG A O 1
ATOM 1190 N N . GLY A 1 169 ? 33.252 19.451 19.230 1.00 84.38 169 GLY A N 1
ATOM 1191 C CA . GLY A 1 169 ? 34.160 18.329 18.950 1.00 84.38 169 GLY A CA 1
ATOM 1192 C C . GLY A 1 169 ? 33.451 17.119 18.321 1.00 84.38 169 GLY A C 1
ATOM 1193 O O . GLY A 1 169 ? 33.847 16.694 17.235 1.00 84.38 169 GLY A O 1
ATOM 1194 N N . PRO A 1 170 ? 32.385 16.585 18.953 1.00 83.44 170 PRO A N 1
ATOM 1195 C CA . PRO A 1 170 ? 31.591 15.499 18.381 1.00 83.44 170 PRO A CA 1
ATOM 1196 C C . PRO A 1 170 ? 31.029 15.796 16.984 1.00 83.44 170 PRO A C 1
ATOM 1198 O O . PRO A 1 170 ? 31.079 14.933 16.113 1.00 83.44 170 PRO A O 1
ATOM 1201 N N . MET A 1 171 ? 30.520 17.009 16.747 1.00 85.00 171 MET A N 1
ATOM 1202 C CA . MET A 1 171 ? 29.935 17.388 15.455 1.00 85.00 171 MET A CA 1
ATOM 1203 C C . MET A 1 171 ? 30.995 17.563 14.361 1.00 85.00 171 MET A C 1
ATOM 1205 O O . MET A 1 171 ? 30.777 17.107 13.242 1.00 85.00 171 MET A O 1
ATOM 1209 N N . ALA A 1 172 ? 32.167 18.123 14.680 1.00 79.88 172 ALA A N 1
ATOM 1210 C CA . ALA A 1 172 ? 33.282 18.224 13.735 1.00 79.88 172 ALA A CA 1
ATOM 1211 C C . ALA A 1 172 ? 33.817 16.846 13.302 1.00 79.88 172 ALA A C 1
ATOM 1213 O O . ALA A 1 172 ? 34.209 16.658 12.151 1.00 79.88 172 ALA A O 1
ATOM 1214 N N . ALA A 1 173 ? 33.799 15.855 14.201 1.00 69.81 173 ALA A N 1
ATOM 1215 C CA . ALA A 1 173 ? 34.192 14.487 13.866 1.00 69.81 173 ALA A CA 1
ATOM 1216 C C . ALA A 1 173 ? 33.258 13.837 12.826 1.00 69.81 173 ALA A C 1
ATOM 1218 O O . ALA A 1 173 ? 33.717 13.014 12.035 1.00 69.81 173 ALA A O 1
ATOM 1219 N N . ALA A 1 174 ? 31.976 14.218 12.792 1.00 66.62 174 ALA A N 1
ATOM 1220 C CA . ALA A 1 174 ? 31.025 13.718 11.800 1.00 66.62 174 ALA A CA 1
ATOM 1221 C C . ALA A 1 174 ? 31.254 14.325 10.403 1.00 66.62 174 ALA A C 1
ATOM 1223 O O . ALA A 1 174 ? 31.168 13.607 9.404 1.00 66.62 174 ALA A O 1
ATOM 1224 N N . ASP A 1 175 ? 31.629 15.606 10.327 1.00 64.06 175 ASP A N 1
ATOM 1225 C CA . ASP A 1 175 ? 31.951 16.278 9.055 1.00 64.06 175 ASP A CA 1
ATOM 1226 C C . ASP A 1 175 ? 33.193 15.684 8.376 1.00 64.06 175 ASP A C 1
ATOM 1228 O O . ASP A 1 175 ? 33.304 15.674 7.151 1.00 64.06 175 ASP A O 1
ATOM 1232 N N . ALA A 1 176 ? 34.135 15.175 9.173 1.00 53.25 176 ALA A N 1
ATOM 1233 C CA . ALA A 1 176 ? 35.437 14.714 8.708 1.00 53.25 176 ALA A CA 1
ATOM 1234 C C . ALA A 1 176 ? 35.437 13.314 8.060 1.00 53.25 176 ALA A C 1
ATOM 1236 O O . ALA A 1 176 ? 36.499 12.864 7.625 1.00 53.25 176 ALA A O 1
ATOM 1237 N N . GLY A 1 177 ? 34.301 12.605 7.971 1.00 49.06 177 GLY A N 1
ATOM 1238 C CA . GLY A 1 177 ? 34.329 11.293 7.314 1.00 49.06 177 GLY A CA 1
ATOM 1239 C C . GLY A 1 177 ? 33.130 10.354 7.420 1.00 49.06 177 GLY A C 1
ATOM 1240 O O . GLY A 1 177 ? 33.252 9.230 6.935 1.00 49.06 177 GLY A O 1
ATOM 1241 N N . SER A 1 178 ? 31.982 10.732 7.993 1.00 54.38 178 SER A N 1
ATOM 1242 C CA . SER A 1 178 ? 30.817 9.836 7.965 1.00 54.38 178 SER A CA 1
ATOM 1243 C C . SER A 1 178 ? 29.489 10.583 7.910 1.00 54.38 178 SER A C 1
ATOM 1245 O O . SER A 1 178 ? 29.071 11.196 8.886 1.00 54.38 178 SER A O 1
ATOM 1247 N N . ALA A 1 179 ? 28.754 10.408 6.810 1.00 64.12 179 ALA A N 1
ATOM 1248 C CA . ALA A 1 179 ? 27.335 10.766 6.710 1.00 64.12 179 ALA A CA 1
ATOM 1249 C C . ALA A 1 179 ? 26.420 9.829 7.531 1.00 64.12 179 ALA A C 1
ATOM 1251 O O . ALA A 1 179 ? 25.205 9.832 7.352 1.00 64.12 179 ALA A O 1
ATOM 1252 N N . GLU A 1 180 ? 26.995 8.981 8.389 1.00 76.19 180 GLU A N 1
ATOM 1253 C CA . GLU A 1 180 ? 26.263 7.999 9.180 1.00 76.19 180 GLU A CA 1
ATOM 1254 C C . GLU A 1 180 ? 26.151 8.439 10.644 1.00 76.19 180 GLU A C 1
ATOM 1256 O O . GLU A 1 180 ? 27.089 9.034 11.181 1.00 76.19 180 GLU A O 1
ATOM 1261 N N . PRO A 1 181 ? 25.030 8.135 11.317 1.00 85.88 181 PRO A N 1
ATOM 1262 C CA . PRO A 1 181 ? 24.878 8.434 12.732 1.00 85.88 181 PRO A CA 1
ATOM 1263 C C . PRO A 1 181 ? 25.830 7.597 13.589 1.00 85.88 181 PRO A C 1
ATOM 1265 O O . PRO A 1 181 ? 25.981 6.392 13.375 1.00 85.88 181 PRO A O 1
ATOM 1268 N N . ALA A 1 182 ? 26.445 8.221 14.589 1.00 87.50 182 ALA A N 1
ATOM 1269 C CA . ALA A 1 182 ? 27.449 7.580 15.429 1.00 87.50 182 ALA A CA 1
ATOM 1270 C C . ALA A 1 182 ? 27.426 8.108 16.865 1.00 87.50 182 ALA A C 1
ATOM 1272 O O . ALA A 1 182 ? 27.060 9.252 17.126 1.00 87.50 182 ALA A O 1
ATOM 1273 N N . VAL A 1 183 ? 27.870 7.274 17.807 1.00 90.31 183 VAL A N 1
ATOM 1274 C CA . VAL A 1 183 ? 28.143 7.697 19.185 1.00 90.31 183 VAL A CA 1
ATOM 1275 C C . VAL A 1 183 ? 29.617 8.059 19.307 1.00 90.31 183 VAL A C 1
ATOM 1277 O O . VAL A 1 183 ? 30.485 7.229 19.036 1.00 90.31 183 VAL A O 1
ATOM 1280 N N . VAL A 1 184 ? 29.889 9.286 19.739 1.00 89.31 184 VAL A N 1
ATOM 1281 C CA . VAL A 1 184 ? 31.229 9.845 19.929 1.00 89.31 184 VAL A CA 1
ATOM 1282 C C . VAL A 1 184 ? 31.438 10.133 21.423 1.00 89.31 184 VAL A C 1
ATOM 1284 O O . VAL A 1 184 ? 30.534 10.673 22.071 1.00 89.31 184 VAL A O 1
ATOM 1287 N N . PRO A 1 185 ? 32.593 9.772 22.010 1.00 87.81 185 PRO A N 1
ATOM 1288 C CA . PRO A 1 185 ? 32.915 10.160 23.379 1.00 87.81 185 PRO A CA 1
ATOM 1289 C C . PRO A 1 185 ? 33.159 11.671 23.470 1.00 87.81 185 PRO A C 1
ATOM 1291 O O . PRO A 1 185 ? 33.813 12.258 22.609 1.00 87.81 185 PRO A O 1
ATOM 1294 N N . ALA A 1 186 ? 32.669 12.295 24.538 1.00 87.06 186 ALA A N 1
ATOM 1295 C CA . ALA A 1 186 ? 32.893 13.705 24.833 1.00 87.06 186 ALA A CA 1
ATOM 1296 C C . ALA A 1 186 ? 33.149 13.915 26.329 1.00 87.06 186 ALA A C 1
ATOM 1298 O O . ALA A 1 186 ? 32.707 13.125 27.164 1.00 87.06 186 ALA A O 1
ATOM 1299 N N . GLU A 1 187 ? 33.834 15.001 26.678 1.00 87.12 187 GLU A N 1
ATOM 1300 C CA . GLU A 1 187 ? 33.964 15.439 28.066 1.00 87.12 187 GLU A CA 1
ATOM 1301 C C . GLU A 1 187 ? 32.993 16.593 28.328 1.00 87.12 187 GLU A C 1
ATOM 1303 O O . GLU A 1 187 ? 33.102 17.669 27.738 1.00 87.12 187 GLU A O 1
ATOM 1308 N N . ILE A 1 188 ? 32.019 16.368 29.210 1.00 86.75 188 ILE A N 1
ATOM 1309 C CA . ILE A 1 188 ? 30.973 17.337 29.528 1.00 86.75 188 ILE A CA 1
ATOM 1310 C C . ILE A 1 188 ? 31.039 17.652 31.021 1.00 86.75 188 ILE A C 1
ATOM 1312 O O . ILE A 1 188 ? 30.776 16.799 31.864 1.00 86.75 188 ILE A O 1
ATOM 1316 N N . ALA A 1 189 ? 31.400 18.897 31.352 1.00 82.62 189 ALA A N 1
ATOM 1317 C CA . ALA A 1 189 ? 31.570 19.361 32.733 1.00 82.62 189 ALA A CA 1
ATOM 1318 C C . ALA A 1 189 ? 32.525 18.477 33.574 1.00 82.62 189 ALA A C 1
ATOM 1320 O O . ALA A 1 189 ? 32.245 18.175 34.735 1.00 82.62 189 ALA A O 1
ATOM 1321 N N . GLY A 1 190 ? 33.648 18.050 32.982 1.00 81.75 190 GLY A N 1
ATOM 1322 C CA . GLY A 1 190 ? 34.667 17.241 33.663 1.00 81.75 190 GLY A CA 1
ATOM 1323 C C . GLY A 1 190 ? 34.304 15.762 33.830 1.00 81.75 190 GLY A C 1
ATOM 1324 O O . GLY A 1 190 ? 34.897 15.073 34.659 1.00 81.75 190 GLY A O 1
ATOM 1325 N N . ARG A 1 191 ? 33.293 15.271 33.102 1.00 85.19 191 ARG A N 1
ATOM 1326 C CA . ARG A 1 191 ? 32.870 13.865 33.099 1.00 85.19 191 ARG A CA 1
ATOM 1327 C C . ARG A 1 191 ? 32.886 13.317 31.681 1.00 85.19 191 ARG A C 1
ATOM 1329 O O . ARG A 1 191 ? 32.488 14.010 30.749 1.00 85.19 191 ARG A O 1
ATOM 1336 N N . ALA A 1 192 ? 33.318 12.069 31.536 1.00 88.19 192 ALA A N 1
ATOM 1337 C CA . ALA A 1 192 ? 33.160 11.339 30.287 1.00 88.19 192 ALA A CA 1
ATOM 1338 C C . ALA A 1 192 ? 31.668 11.066 30.042 1.00 88.19 192 ALA A C 1
ATOM 1340 O O . ALA A 1 192 ? 30.987 10.544 30.925 1.00 88.19 192 ALA A O 1
ATOM 1341 N N . SER A 1 193 ? 31.193 11.420 28.851 1.00 91.06 193 SER A N 1
ATOM 1342 C CA . SER A 1 193 ? 29.813 11.247 28.400 1.00 91.06 193 SER A CA 1
ATOM 1343 C C . SER A 1 193 ? 29.767 10.723 26.970 1.00 91.06 193 SER A C 1
ATOM 1345 O O . SER A 1 193 ? 30.704 10.901 26.184 1.00 91.06 193 SER A O 1
ATOM 1347 N N . ARG A 1 194 ? 28.646 10.098 26.617 1.00 93.75 194 ARG A N 1
ATOM 1348 C CA . ARG A 1 194 ? 28.369 9.618 25.260 1.00 93.75 194 ARG A CA 1
ATOM 1349 C C . ARG A 1 194 ? 27.472 10.604 24.526 1.00 93.75 194 ARG A C 1
ATOM 1351 O O . ARG A 1 194 ? 26.394 10.949 25.007 1.00 93.75 194 ARG A O 1
ATOM 1358 N N . VAL A 1 195 ? 27.899 11.032 23.341 1.00 93.31 195 VAL A N 1
ATOM 1359 C CA . VAL A 1 195 ? 27.135 11.944 22.483 1.00 93.31 195 VAL A CA 1
ATOM 1360 C C . VAL A 1 195 ? 26.760 11.227 21.197 1.00 93.31 195 VAL A C 1
ATOM 1362 O O . VAL A 1 195 ? 27.629 10.775 20.458 1.00 93.31 195 VAL A O 1
ATOM 1365 N N . PHE A 1 196 ? 25.466 11.130 20.914 1.00 93.81 196 PHE A N 1
ATOM 1366 C CA . PHE A 1 196 ? 24.972 10.645 19.634 1.00 93.81 196 PHE A CA 1
ATOM 1367 C C . PHE A 1 196 ? 24.928 11.785 18.626 1.00 93.81 196 PHE A C 1
ATOM 1369 O O . PHE A 1 196 ? 24.191 12.750 18.818 1.00 93.81 196 PHE A O 1
ATOM 1376 N N . VAL A 1 197 ? 25.705 11.664 17.555 1.00 91.00 197 VAL A N 1
ATOM 1377 C CA . VAL A 1 197 ? 25.758 12.615 16.448 1.00 91.00 197 VAL A CA 1
ATOM 1378 C C . VAL A 1 197 ? 25.022 12.015 15.257 1.00 91.00 197 VAL A C 1
ATOM 1380 O O . VAL A 1 197 ? 25.284 10.885 14.854 1.00 91.00 197 VAL A O 1
ATOM 1383 N N . HIS A 1 198 ? 24.086 12.772 14.700 1.00 89.69 198 HIS A N 1
ATOM 1384 C CA . HIS A 1 198 ? 23.205 12.350 13.624 1.00 89.69 198 HIS A CA 1
ATOM 1385 C C . HIS A 1 198 ? 23.258 13.368 12.476 1.00 89.69 198 HIS A C 1
ATOM 1387 O O . HIS A 1 198 ? 22.556 14.385 12.523 1.00 89.69 198 HIS A O 1
ATOM 1393 N N . PRO A 1 199 ? 24.072 13.102 11.440 1.00 85.75 199 PRO A N 1
ATOM 1394 C CA . PRO A 1 199 ? 24.051 13.858 10.194 1.00 85.75 199 PRO A CA 1
ATOM 1395 C C . PRO A 1 199 ? 22.769 13.556 9.412 1.00 85.75 199 PRO A C 1
ATOM 1397 O O . PRO A 1 199 ? 22.461 12.401 9.132 1.00 85.75 199 PRO A O 1
ATOM 1400 N N . LEU A 1 200 ? 22.020 14.593 9.060 1.00 81.19 200 LEU A N 1
ATOM 1401 C CA . LEU A 1 200 ? 20.795 14.534 8.265 1.00 81.19 200 LEU A CA 1
ATOM 1402 C C . LEU A 1 200 ? 21.051 15.296 6.969 1.00 81.19 200 LEU A C 1
ATOM 1404 O O . LEU A 1 200 ? 20.723 16.475 6.820 1.00 81.19 200 LEU A O 1
ATOM 1408 N N . VAL A 1 201 ? 21.745 14.613 6.061 1.00 74.12 201 VAL A N 1
ATOM 1409 C CA . VAL A 1 201 ? 22.151 15.134 4.758 1.00 74.12 201 VAL A CA 1
ATOM 1410 C C . VAL A 1 201 ? 21.738 14.118 3.707 1.00 74.12 201 VAL A C 1
ATOM 1412 O O . VAL A 1 201 ? 22.319 13.037 3.616 1.00 74.12 201 VAL A O 1
ATOM 1415 N N . ALA A 1 202 ? 20.730 14.461 2.906 1.00 76.75 202 ALA A N 1
ATOM 1416 C CA . ALA A 1 202 ? 20.333 13.614 1.793 1.00 76.75 202 ALA A CA 1
ATOM 1417 C C . ALA A 1 202 ? 21.461 13.605 0.740 1.00 76.75 202 ALA A C 1
ATOM 1419 O O . ALA A 1 202 ? 21.811 14.673 0.222 1.00 76.75 202 ALA A O 1
ATOM 1420 N N . PRO A 1 203 ? 22.042 12.436 0.407 1.00 85.81 203 PRO A N 1
ATOM 1421 C CA . PRO A 1 203 ? 23.121 12.356 -0.569 1.00 85.81 203 PRO A CA 1
ATOM 1422 C C . PRO A 1 203 ? 22.620 12.775 -1.952 1.00 85.81 203 PRO A C 1
ATOM 1424 O O . PRO A 1 203 ? 21.443 12.630 -2.281 1.00 85.81 203 PRO A O 1
ATOM 1427 N N . ARG A 1 204 ? 23.513 13.274 -2.805 1.00 91.94 204 ARG A N 1
ATOM 1428 C CA . ARG A 1 204 ? 23.142 13.766 -4.141 1.00 91.94 204 ARG A CA 1
ATOM 1429 C C . ARG A 1 204 ? 23.437 12.730 -5.212 1.00 91.94 204 ARG A C 1
ATOM 1431 O O . ARG A 1 204 ? 24.502 12.120 -5.199 1.00 91.94 204 ARG A O 1
ATOM 1438 N N . LEU A 1 205 ? 22.516 12.555 -6.155 1.00 97.38 205 LEU A N 1
ATOM 1439 C CA . LEU A 1 205 ? 22.723 11.736 -7.349 1.00 97.38 205 LEU A CA 1
ATOM 1440 C C . LEU A 1 205 ? 22.630 12.624 -8.589 1.00 97.38 205 LEU A C 1
ATOM 1442 O O . LEU A 1 205 ? 21.546 13.054 -8.982 1.00 97.38 205 LEU A O 1
ATOM 1446 N N . LEU A 1 206 ? 23.773 12.895 -9.212 1.00 98.38 206 LEU A N 1
ATOM 1447 C CA . LEU A 1 206 ? 23.860 13.670 -10.446 1.00 98.38 206 LEU A CA 1
ATOM 1448 C C . LEU A 1 206 ? 23.855 12.712 -11.641 1.00 98.38 206 LEU A C 1
ATOM 1450 O O . LEU A 1 206 ? 24.813 11.972 -11.861 1.00 98.38 206 LEU A O 1
ATOM 1454 N N . VAL A 1 207 ? 22.771 12.721 -12.414 1.00 98.56 207 VAL A N 1
ATOM 1455 C CA . VAL A 1 207 ? 22.576 11.863 -13.588 1.00 98.56 207 VAL A CA 1
ATOM 1456 C C . VAL A 1 207 ? 22.774 12.684 -14.856 1.00 98.56 207 VAL A C 1
ATOM 1458 O O . VAL A 1 207 ? 21.969 13.554 -15.187 1.00 98.56 207 VAL A O 1
ATOM 1461 N N . PHE A 1 208 ? 23.835 12.390 -15.599 1.00 98.38 208 PHE A N 1
ATOM 1462 C CA . PHE A 1 208 ? 24.175 13.086 -16.834 1.00 98.38 208 PHE A CA 1
ATOM 1463 C C . PHE A 1 208 ? 23.793 12.254 -18.058 1.00 98.38 208 PHE A C 1
ATOM 1465 O O . PHE A 1 208 ? 24.365 11.194 -18.307 1.00 98.38 208 PHE A O 1
ATOM 1472 N N . GLY A 1 209 ? 22.845 12.759 -18.847 1.00 96.31 209 GLY A N 1
ATOM 1473 C CA . GLY A 1 209 ? 22.266 12.085 -20.010 1.00 96.31 209 GLY A CA 1
ATOM 1474 C C . GLY A 1 209 ? 20.831 11.621 -19.754 1.00 96.31 209 GLY A C 1
ATOM 1475 O O . GLY A 1 209 ? 20.604 10.602 -19.109 1.00 96.31 209 GLY A O 1
ATOM 1476 N N . ALA A 1 210 ? 19.855 12.329 -20.325 1.00 95.25 210 ALA A N 1
ATOM 1477 C CA . ALA A 1 210 ? 18.415 12.092 -20.172 1.00 95.25 210 ALA A CA 1
ATOM 1478 C C . ALA A 1 210 ? 17.901 10.947 -21.077 1.00 95.25 210 ALA A C 1
ATOM 1480 O O . ALA A 1 210 ? 17.040 11.132 -21.950 1.00 95.25 210 ALA A O 1
ATOM 1481 N N . THR A 1 211 ? 18.476 9.757 -20.890 1.00 93.62 211 THR A N 1
ATOM 1482 C CA . THR A 1 211 ? 18.187 8.524 -21.644 1.00 93.62 211 THR A CA 1
ATOM 1483 C C . THR A 1 211 ? 17.097 7.674 -20.975 1.00 93.62 211 THR A C 1
ATOM 1485 O O . THR A 1 211 ? 16.692 7.952 -19.850 1.00 93.62 211 THR A O 1
ATOM 1488 N N . ALA A 1 212 ? 16.644 6.599 -21.631 1.00 92.25 212 ALA A N 1
ATOM 1489 C CA . ALA A 1 212 ? 15.727 5.625 -21.019 1.00 92.25 212 ALA A CA 1
ATOM 1490 C C . ALA A 1 212 ? 16.322 4.942 -19.765 1.00 92.25 212 ALA A C 1
ATOM 1492 O O . ALA A 1 212 ? 15.593 4.571 -18.852 1.00 92.25 212 ALA A O 1
ATOM 1493 N N . PHE A 1 213 ? 17.654 4.819 -19.678 1.00 96.06 213 PHE A N 1
ATOM 1494 C CA . PHE A 1 213 ? 18.330 4.325 -18.472 1.00 96.06 213 PHE A CA 1
ATOM 1495 C C . PHE A 1 213 ? 18.239 5.329 -17.320 1.00 96.06 213 PHE A C 1
ATOM 1497 O O . PHE A 1 213 ? 18.072 4.926 -16.172 1.00 96.06 213 PHE A O 1
ATOM 1504 N N . ALA A 1 214 ? 18.294 6.633 -17.618 1.00 97.19 214 ALA A N 1
ATOM 1505 C CA . ALA A 1 214 ? 18.060 7.669 -16.616 1.00 97.19 214 ALA A CA 1
ATOM 1506 C C . ALA A 1 214 ? 16.611 7.642 -16.111 1.00 97.19 214 ALA A C 1
ATOM 1508 O O . ALA A 1 214 ? 16.399 7.748 -14.910 1.00 97.19 214 ALA A O 1
ATOM 1509 N N . GLU A 1 215 ? 15.624 7.439 -16.993 1.00 96.19 215 GLU A N 1
ATOM 1510 C CA . GLU A 1 215 ? 14.211 7.318 -16.589 1.00 96.19 215 GLU A CA 1
ATOM 1511 C C . GLU A 1 215 ? 13.988 6.155 -15.614 1.00 96.19 215 GLU A C 1
ATOM 1513 O O . GLU A 1 215 ? 13.190 6.281 -14.690 1.00 96.19 215 GLU A O 1
ATOM 1518 N N . ALA A 1 216 ? 14.731 5.054 -15.773 1.00 97.56 216 ALA A N 1
ATOM 1519 C CA . ALA A 1 216 ? 14.686 3.916 -14.860 1.00 97.56 216 ALA A CA 1
ATOM 1520 C C . ALA A 1 216 ? 15.499 4.130 -13.565 1.00 97.56 216 ALA A C 1
ATOM 1522 O O . ALA A 1 216 ? 15.080 3.688 -12.498 1.00 97.56 216 ALA A O 1
ATOM 1523 N N . LEU A 1 217 ? 16.652 4.810 -13.629 1.00 98.25 217 LEU A N 1
ATOM 1524 C CA . LEU A 1 217 ? 17.526 5.031 -12.469 1.00 98.25 217 LEU A CA 1
ATOM 1525 C C . LEU A 1 217 ? 16.997 6.105 -11.516 1.00 98.25 217 LEU A C 1
ATOM 1527 O O . LEU A 1 217 ? 17.119 5.951 -10.305 1.00 98.25 217 LEU A O 1
ATOM 1531 N N . VAL A 1 218 ? 16.414 7.184 -12.040 1.00 98.25 218 VAL A N 1
ATOM 1532 C CA . VAL A 1 218 ? 15.907 8.313 -11.243 1.00 98.25 218 VAL A CA 1
ATOM 1533 C C . VAL A 1 218 ? 14.943 7.878 -10.125 1.00 98.25 218 VAL A C 1
ATOM 1535 O O . VAL A 1 218 ? 15.206 8.246 -8.979 1.00 98.25 218 VAL A O 1
ATOM 1538 N N . PRO A 1 219 ? 13.880 7.082 -10.373 1.00 97.06 219 PRO A N 1
ATOM 1539 C CA . PRO A 1 219 ? 12.981 6.648 -9.303 1.00 97.06 219 PRO A CA 1
ATOM 1540 C C . PRO A 1 219 ? 13.665 5.725 -8.285 1.00 97.06 219 PRO A C 1
ATOM 1542 O O . PRO A 1 219 ? 13.363 5.815 -7.097 1.00 97.06 219 PRO A O 1
ATOM 1545 N N . LEU A 1 220 ? 14.620 4.885 -8.708 1.00 97.38 220 LEU A N 1
ATOM 1546 C CA . LEU A 1 220 ? 15.405 4.057 -7.783 1.00 97.38 220 LEU A CA 1
ATOM 1547 C C . LEU A 1 220 ? 16.318 4.916 -6.901 1.00 97.38 220 LEU A C 1
ATOM 1549 O O . LEU A 1 220 ? 16.369 4.713 -5.692 1.00 97.38 220 LEU A O 1
ATOM 1553 N N . GLY A 1 221 ? 17.002 5.903 -7.484 1.00 95.62 221 GLY A N 1
ATOM 1554 C CA . GLY A 1 221 ? 17.841 6.850 -6.752 1.00 95.62 221 GLY A CA 1
ATOM 1555 C C . GLY A 1 221 ? 17.043 7.635 -5.712 1.00 95.62 221 GLY A C 1
ATOM 1556 O O . GLY A 1 221 ? 17.427 7.660 -4.543 1.00 95.62 221 GLY A O 1
ATOM 1557 N N . ALA A 1 222 ? 15.897 8.195 -6.111 1.00 91.50 222 ALA A N 1
ATOM 1558 C CA . ALA A 1 222 ? 14.991 8.898 -5.204 1.00 91.50 222 ALA A CA 1
ATOM 1559 C C . ALA A 1 222 ? 14.485 7.975 -4.080 1.00 91.50 222 ALA A C 1
ATOM 1561 O O . ALA A 1 222 ? 14.542 8.337 -2.907 1.00 91.50 222 ALA A O 1
ATOM 1562 N N . GLY A 1 223 ? 14.080 6.743 -4.413 1.00 86.69 223 GLY A N 1
ATOM 1563 C CA . GLY A 1 223 ? 13.657 5.738 -3.430 1.00 86.69 223 GLY A CA 1
ATOM 1564 C C . GLY A 1 223 ? 14.756 5.318 -2.444 1.00 86.69 223 GLY A C 1
ATOM 1565 O O . GLY A 1 223 ? 14.461 4.957 -1.307 1.00 86.69 223 GLY A O 1
ATOM 1566 N N . LEU A 1 224 ? 16.029 5.412 -2.843 1.00 88.62 224 LEU A N 1
ATOM 1567 C CA . LEU A 1 224 ? 17.199 5.165 -1.989 1.00 88.62 224 LEU A CA 1
ATOM 1568 C C . LEU A 1 224 ? 17.615 6.378 -1.133 1.00 88.62 224 LEU A C 1
ATOM 1570 O O . LEU A 1 224 ? 18.634 6.309 -0.432 1.00 88.62 224 LEU A O 1
ATOM 1574 N N . GLY A 1 225 ? 16.838 7.465 -1.181 1.00 84.81 225 GLY A N 1
ATOM 1575 C CA . GLY A 1 225 ? 17.055 8.691 -0.413 1.00 84.81 225 GLY A CA 1
ATOM 1576 C C . GLY A 1 225 ? 17.998 9.695 -1.076 1.00 84.81 225 GLY A C 1
ATOM 1577 O O . GLY A 1 225 ? 18.459 10.612 -0.403 1.00 84.81 225 GLY A O 1
ATOM 1578 N N . TYR A 1 226 ? 18.322 9.536 -2.366 1.00 90.56 226 TYR A N 1
ATOM 1579 C CA . TYR A 1 226 ? 19.127 10.529 -3.074 1.00 90.56 226 TYR A CA 1
ATOM 1580 C C . TYR A 1 226 ? 18.290 11.723 -3.534 1.00 90.56 226 TYR A C 1
ATOM 1582 O O . TYR A 1 226 ? 17.203 11.575 -4.089 1.00 90.56 226 TYR A O 1
ATOM 1590 N N . ARG A 1 227 ? 18.882 12.911 -3.432 1.00 90.81 227 ARG A N 1
ATOM 1591 C CA . ARG A 1 227 ? 18.465 14.114 -4.153 1.00 90.81 227 ARG A CA 1
ATOM 1592 C C . ARG A 1 227 ? 18.944 14.032 -5.595 1.00 90.81 227 ARG A C 1
ATOM 1594 O O . ARG A 1 227 ? 20.134 14.208 -5.875 1.00 90.81 227 ARG A O 1
ATOM 1601 N N . VAL A 1 228 ? 18.034 13.676 -6.502 1.00 96.50 228 VAL A N 1
ATOM 1602 C CA . VAL A 1 228 ? 18.383 13.356 -7.892 1.00 96.50 228 VAL A CA 1
ATOM 1603 C C . VAL A 1 228 ? 18.294 14.592 -8.785 1.00 96.50 228 VAL A C 1
ATOM 1605 O O . VAL A 1 228 ? 17.231 15.194 -8.928 1.00 96.50 228 VAL A O 1
ATOM 1608 N N . THR A 1 229 ? 19.396 14.929 -9.454 1.00 98.00 229 THR A N 1
ATOM 1609 C CA . THR A 1 229 ? 19.434 15.950 -10.507 1.00 98.00 229 THR A CA 1
ATOM 1610 C C . THR A 1 229 ? 19.736 15.300 -11.851 1.00 98.00 229 THR A C 1
ATOM 1612 O O . THR A 1 229 ? 20.760 14.639 -12.000 1.00 98.00 229 THR A O 1
ATOM 1615 N N . VAL A 1 230 ? 18.880 15.520 -12.849 1.00 98.31 230 VAL A N 1
ATOM 1616 C CA . VAL A 1 230 ? 19.112 15.074 -14.231 1.00 98.31 230 VAL A CA 1
ATOM 1617 C C . VAL A 1 230 ? 19.632 16.243 -15.054 1.00 98.31 230 VAL A C 1
ATOM 1619 O O . VAL A 1 230 ? 19.005 17.297 -15.086 1.00 98.31 230 VAL A O 1
ATOM 1622 N N . CYS A 1 231 ? 20.746 16.065 -15.759 1.00 97.94 231 CYS A N 1
ATOM 1623 C CA . CYS A 1 231 ? 21.313 17.080 -16.639 1.00 97.94 231 CYS A CA 1
ATOM 1624 C C . CYS A 1 231 ? 21.519 16.534 -18.059 1.00 97.94 231 CYS A C 1
ATOM 1626 O O . CYS A 1 231 ? 22.139 15.488 -18.257 1.00 97.94 231 CYS A O 1
ATOM 1628 N N . ASP A 1 232 ? 21.008 17.249 -19.062 1.00 96.75 232 ASP A N 1
ATOM 1629 C CA . ASP A 1 232 ? 21.274 16.973 -20.478 1.00 96.75 232 ASP A CA 1
ATOM 1630 C C . ASP A 1 232 ? 21.319 18.289 -21.267 1.00 96.75 232 ASP A C 1
ATOM 1632 O O . ASP A 1 232 ? 20.510 19.193 -21.043 1.00 96.75 232 ASP A O 1
ATOM 1636 N N . ALA A 1 233 ? 22.246 18.396 -22.220 1.00 93.56 233 ALA A N 1
ATOM 1637 C CA . ALA A 1 233 ? 22.390 19.586 -23.059 1.00 93.56 233 ALA A CA 1
ATOM 1638 C C . ALA A 1 233 ? 21.232 19.755 -24.054 1.00 93.56 233 ALA A C 1
ATOM 1640 O O . ALA A 1 233 ? 21.041 20.837 -24.608 1.00 93.56 233 ALA A O 1
ATOM 1641 N N . ARG A 1 234 ? 20.465 18.691 -24.320 1.00 91.06 234 ARG A N 1
ATOM 1642 C CA . ARG A 1 234 ? 19.413 18.664 -25.339 1.00 91.06 234 ARG A CA 1
ATOM 1643 C C . ARG A 1 234 ? 18.045 18.948 -24.699 1.00 91.06 234 ARG A C 1
ATOM 1645 O O . ARG A 1 234 ? 17.514 18.086 -23.992 1.00 91.06 234 ARG A O 1
ATOM 1652 N N . PRO A 1 235 ? 17.406 20.097 -24.997 1.00 86.94 235 PRO A N 1
ATOM 1653 C CA . PRO A 1 235 ? 16.163 20.508 -24.336 1.00 86.94 235 PRO A CA 1
ATOM 1654 C C . PRO A 1 235 ? 14.995 19.529 -24.496 1.00 86.94 235 PRO A C 1
ATOM 1656 O O . PRO A 1 235 ? 14.180 19.405 -23.588 1.00 86.94 235 PRO A O 1
ATOM 1659 N N . VAL A 1 236 ? 14.930 18.825 -25.633 1.00 86.88 236 VAL A N 1
ATOM 1660 C CA . VAL A 1 236 ? 13.884 17.828 -25.928 1.00 86.88 236 VAL A CA 1
ATOM 1661 C C . VAL A 1 236 ? 13.941 16.652 -24.951 1.00 86.88 236 VAL A C 1
ATOM 1663 O O . VAL A 1 236 ? 12.904 16.120 -24.567 1.00 86.88 236 VAL A O 1
ATOM 1666 N N . PHE A 1 237 ? 15.144 16.257 -24.524 1.00 87.38 237 PHE A N 1
ATOM 1667 C CA . PHE A 1 237 ? 15.317 15.111 -23.639 1.00 87.38 237 PHE A CA 1
ATOM 1668 C C . PHE A 1 237 ? 15.243 15.510 -22.156 1.00 87.38 237 PHE A C 1
ATOM 1670 O O . PHE A 1 237 ? 14.645 14.776 -21.373 1.00 87.38 237 PHE A O 1
ATOM 1677 N N . ALA A 1 238 ? 15.762 16.681 -21.772 1.00 86.94 238 ALA A N 1
ATOM 1678 C CA . ALA A 1 238 ? 15.677 17.231 -20.412 1.00 86.94 238 ALA A CA 1
ATOM 1679 C C . ALA A 1 238 ? 14.354 17.993 -20.165 1.00 86.94 238 ALA A C 1
ATOM 1681 O O . ALA A 1 238 ? 14.325 19.206 -19.919 1.00 86.94 238 ALA A O 1
ATOM 1682 N N . ALA A 1 239 ? 13.234 17.273 -20.255 1.00 87.88 239 ALA A N 1
ATOM 1683 C CA . ALA A 1 239 ? 11.906 17.771 -19.906 1.00 87.88 239 ALA A CA 1
ATOM 1684 C C . ALA A 1 239 ? 11.495 17.274 -18.511 1.00 87.88 239 ALA A C 1
ATOM 1686 O O . ALA A 1 239 ? 11.535 16.074 -18.260 1.00 87.88 239 ALA A O 1
ATOM 1687 N N . ALA A 1 240 ? 11.057 18.181 -17.628 1.00 86.38 240 ALA A N 1
ATOM 1688 C CA . ALA A 1 240 ? 10.685 17.848 -16.247 1.00 86.38 240 ALA A CA 1
ATOM 1689 C C . ALA A 1 240 ? 9.626 16.733 -16.160 1.00 86.38 240 ALA A C 1
ATOM 1691 O O . ALA A 1 240 ? 9.761 15.820 -15.355 1.00 86.38 240 ALA A O 1
ATOM 1692 N N . GLY A 1 241 ? 8.635 16.733 -17.062 1.00 88.81 241 GLY A N 1
ATOM 1693 C CA . GLY A 1 241 ? 7.590 15.703 -17.101 1.00 88.81 241 GLY A CA 1
ATOM 1694 C C . GLY A 1 241 ? 8.082 14.279 -17.399 1.00 88.81 241 GLY A C 1
ATOM 1695 O O . GLY A 1 241 ? 7.371 13.332 -17.088 1.00 88.81 241 GLY A O 1
ATOM 1696 N N . ARG A 1 242 ? 9.291 14.102 -17.959 1.00 91.88 242 ARG A N 1
ATOM 1697 C CA . ARG A 1 242 ? 9.900 12.769 -18.151 1.00 91.88 242 ARG A CA 1
ATOM 1698 C C . ARG A 1 242 ? 10.526 12.213 -16.871 1.00 91.88 242 ARG A C 1
ATOM 1700 O O . ARG A 1 242 ? 10.740 11.011 -16.777 1.00 91.88 242 ARG A O 1
ATOM 1707 N N . PHE A 1 243 ? 10.822 13.074 -15.897 1.00 96.00 243 PHE A N 1
ATOM 1708 C CA . PHE A 1 243 ? 11.519 12.709 -14.664 1.00 96.00 243 PHE A CA 1
ATOM 1709 C C . PHE A 1 243 ? 10.777 13.261 -13.437 1.00 96.00 243 PHE A C 1
ATOM 1711 O O . PHE A 1 243 ? 11.332 14.085 -12.714 1.00 96.00 243 PHE A O 1
ATOM 1718 N N . PRO A 1 244 ? 9.534 12.817 -13.169 1.00 93.25 244 PRO A N 1
ATOM 1719 C CA . PRO A 1 244 ? 8.731 13.340 -12.059 1.00 93.25 244 PRO A CA 1
ATOM 1720 C C . PRO A 1 244 ? 9.340 13.068 -10.674 1.00 93.25 244 PRO A C 1
ATOM 1722 O O . PRO A 1 244 ? 9.018 13.770 -9.724 1.00 93.25 244 PRO A O 1
ATOM 1725 N N . ALA A 1 245 ? 10.218 12.066 -10.556 1.00 92.81 245 ALA A N 1
ATOM 1726 C CA . ALA A 1 245 ? 10.937 11.744 -9.322 1.00 92.81 245 ALA A CA 1
ATOM 1727 C C . ALA A 1 245 ? 12.303 12.453 -9.194 1.00 92.81 245 ALA A C 1
ATOM 1729 O O . ALA A 1 245 ? 12.982 12.279 -8.185 1.00 92.81 245 ALA A O 1
ATOM 1730 N N . ALA A 1 246 ? 12.737 13.222 -10.201 1.00 95.00 246 ALA A N 1
ATOM 1731 C CA . ALA A 1 246 ? 13.934 14.049 -10.078 1.00 95.00 246 ALA A CA 1
ATOM 1732 C C . ALA A 1 246 ? 13.589 15.347 -9.345 1.00 95.00 246 ALA A C 1
ATOM 1734 O O . ALA A 1 246 ? 12.606 16.007 -9.669 1.00 95.00 246 ALA A O 1
ATOM 1735 N N . GLU A 1 247 ? 14.444 15.753 -8.412 1.00 93.19 247 GLU A N 1
ATOM 1736 C CA . GLU A 1 247 ? 14.316 17.046 -7.739 1.00 93.19 247 GLU A CA 1
ATOM 1737 C C . GLU A 1 247 ? 14.531 18.197 -8.724 1.00 93.19 247 GLU A C 1
ATOM 1739 O O . GLU A 1 247 ? 13.852 19.221 -8.680 1.00 93.19 247 GLU A O 1
ATOM 1744 N N . GLN A 1 248 ? 15.481 18.019 -9.643 1.00 95.12 248 GLN A N 1
ATOM 1745 C CA . GLN A 1 248 ? 15.800 19.027 -10.636 1.00 95.12 248 GLN A CA 1
ATOM 1746 C C . GLN A 1 248 ? 16.125 18.388 -11.985 1.00 95.12 248 GLN A C 1
ATOM 1748 O O . GLN A 1 248 ? 16.874 17.415 -12.073 1.00 95.12 248 GLN A O 1
ATOM 1753 N N . VAL A 1 249 ? 15.598 18.981 -13.057 1.00 96.75 249 VAL A N 1
ATOM 1754 C CA . VAL A 1 249 ? 15.961 18.648 -14.439 1.00 96.75 249 VAL A CA 1
ATOM 1755 C C . VAL A 1 249 ? 16.579 19.880 -15.088 1.00 96.75 249 VAL A C 1
ATOM 1757 O O . VAL A 1 249 ? 15.909 20.888 -15.310 1.00 96.75 249 VAL A O 1
ATOM 1760 N N . VAL A 1 250 ? 17.874 19.804 -15.377 1.00 96.06 250 VAL A N 1
ATOM 1761 C CA . VAL A 1 250 ? 18.698 20.921 -15.836 1.00 96.06 250 VAL A CA 1
ATOM 1762 C C . VAL A 1 250 ? 19.042 20.763 -17.312 1.00 96.06 250 VAL A C 1
ATOM 1764 O O . VAL A 1 250 ? 19.551 19.735 -17.759 1.00 96.06 250 VAL A O 1
ATOM 1767 N N . ARG A 1 251 ? 18.808 21.833 -18.073 1.00 95.44 251 ARG A N 1
ATOM 1768 C CA . ARG A 1 251 ? 19.174 21.943 -19.488 1.00 95.44 251 ARG A CA 1
ATOM 1769 C C . ARG A 1 251 ? 20.485 22.700 -19.598 1.00 95.44 251 ARG A C 1
ATOM 1771 O O . ARG A 1 251 ? 20.490 23.927 -19.631 1.00 95.44 251 ARG A O 1
ATOM 1778 N N . CYS A 1 252 ? 21.592 21.977 -19.582 1.00 93.62 252 CYS A N 1
ATOM 1779 C CA . CYS A 1 252 ? 22.923 22.570 -19.579 1.00 93.62 252 CYS A CA 1
ATOM 1780 C C . CYS A 1 252 ? 23.927 21.594 -20.186 1.00 93.62 252 CYS A C 1
ATOM 1782 O O . CYS A 1 252 ? 23.678 20.389 -20.249 1.00 93.62 252 CYS A O 1
ATOM 1784 N N . TRP A 1 253 ? 25.076 22.111 -20.606 1.00 96.38 253 TRP A N 1
ATOM 1785 C CA . TRP A 1 253 ? 26.230 21.268 -20.877 1.00 96.38 253 TRP A CA 1
ATOM 1786 C C . TRP A 1 253 ? 26.662 20.557 -19.584 1.00 96.38 253 TRP A C 1
ATOM 1788 O O . TRP A 1 253 ? 26.850 21.231 -18.566 1.00 96.38 253 TRP A O 1
ATOM 1798 N N . PRO A 1 254 ? 26.785 19.214 -19.586 1.00 96.88 254 PRO A N 1
ATOM 1799 C CA . PRO A 1 254 ? 27.057 18.437 -18.378 1.00 96.88 254 PRO A CA 1
ATOM 1800 C C . PRO A 1 254 ? 28.255 18.924 -17.555 1.00 96.88 254 PRO A C 1
ATOM 1802 O O . PRO A 1 254 ? 28.162 19.073 -16.339 1.00 96.88 254 PRO A O 1
ATOM 1805 N N . ASP A 1 255 ? 29.371 19.208 -18.217 1.00 96.88 255 ASP A N 1
ATOM 1806 C CA . ASP A 1 255 ? 30.616 19.637 -17.589 1.00 96.88 255 ASP A CA 1
ATOM 1807 C C . ASP A 1 255 ? 30.531 21.076 -17.048 1.00 96.88 255 ASP A C 1
ATOM 1809 O O . ASP A 1 255 ? 31.056 21.368 -15.973 1.00 96.88 255 ASP A O 1
ATOM 1813 N N . GLU A 1 256 ? 29.825 21.972 -17.746 1.00 96.31 256 GLU A N 1
ATOM 1814 C CA . GLU A 1 256 ? 29.563 23.336 -17.269 1.00 96.31 256 GLU A CA 1
ATOM 1815 C C . GLU A 1 256 ? 28.679 23.350 -16.025 1.00 96.31 256 GLU A C 1
ATOM 1817 O O . GLU A 1 256 ? 28.949 24.106 -15.089 1.00 96.31 256 GLU A O 1
ATOM 1822 N N . PHE A 1 257 ? 27.635 22.516 -16.009 1.00 96.50 257 PHE A N 1
ATOM 1823 C CA . PHE A 1 257 ? 26.783 22.350 -14.837 1.00 96.50 257 PHE A CA 1
ATOM 1824 C C . PHE A 1 257 ? 27.584 21.798 -13.658 1.00 96.50 257 PHE A C 1
ATOM 1826 O O . PHE A 1 257 ? 27.539 22.369 -12.568 1.00 96.50 257 PHE A O 1
ATOM 1833 N N . LEU A 1 258 ? 28.364 20.735 -13.883 1.00 97.12 258 LEU A N 1
ATOM 1834 C CA . LEU A 1 258 ? 29.136 20.093 -12.825 1.00 97.12 258 LEU A CA 1
ATOM 1835 C C . LEU A 1 258 ? 30.147 21.050 -12.180 1.00 97.12 258 LEU A C 1
ATOM 1837 O O . LEU A 1 258 ? 30.209 21.115 -10.959 1.00 97.12 258 LEU A O 1
ATOM 1841 N N . ARG A 1 259 ? 30.872 21.860 -12.966 1.00 94.75 259 ARG A N 1
ATOM 1842 C CA . ARG A 1 259 ? 31.855 22.833 -12.440 1.00 94.75 259 ARG A CA 1
ATOM 1843 C C . ARG A 1 259 ? 31.265 23.898 -11.509 1.00 94.75 259 ARG A C 1
ATOM 1845 O O . ARG A 1 259 ? 32.007 24.501 -10.744 1.00 94.75 259 ARG A O 1
ATOM 1852 N N . ARG A 1 260 ? 29.960 24.170 -11.599 1.00 93.38 260 ARG A N 1
ATOM 1853 C CA . ARG A 1 260 ? 29.251 25.150 -10.752 1.00 93.38 260 ARG A CA 1
ATOM 1854 C C . ARG A 1 260 ? 28.443 24.489 -9.640 1.00 93.38 260 ARG A C 1
ATOM 1856 O O . ARG A 1 260 ? 27.820 25.183 -8.844 1.00 93.38 260 ARG A O 1
ATOM 1863 N N . THR A 1 261 ? 28.408 23.163 -9.623 1.00 91.75 261 THR A N 1
ATOM 1864 C CA . THR A 1 261 ? 27.627 22.391 -8.668 1.00 91.75 261 THR A CA 1
ATOM 1865 C C . THR A 1 261 ? 28.527 22.010 -7.496 1.00 91.75 261 THR A C 1
ATOM 1867 O O . THR A 1 261 ? 29.588 21.437 -7.731 1.00 91.75 261 THR A O 1
ATOM 1870 N N . PRO A 1 262 ? 28.131 22.278 -6.240 1.00 86.38 262 PRO A N 1
ATOM 1871 C CA . PRO A 1 262 ? 28.849 21.756 -5.082 1.00 86.38 262 PRO A CA 1
ATOM 1872 C C . PRO A 1 262 ? 28.870 20.225 -5.121 1.00 86.38 262 PRO A C 1
ATOM 1874 O O . PRO A 1 262 ? 27.826 19.606 -5.327 1.00 86.38 262 PRO A O 1
ATOM 1877 N N . VAL A 1 263 ? 30.041 19.618 -4.947 1.00 89.19 263 VAL A N 1
ATOM 1878 C CA . VAL A 1 263 ? 30.218 18.161 -4.955 1.00 89.19 263 VAL A CA 1
ATOM 1879 C C . VAL A 1 263 ? 31.071 17.770 -3.759 1.00 89.19 263 VAL A C 1
ATOM 1881 O O . VAL A 1 263 ? 32.178 18.278 -3.593 1.00 89.19 263 VAL A O 1
ATOM 1884 N N . ASP A 1 264 ? 30.557 16.844 -2.962 1.00 84.69 264 ASP A N 1
ATOM 1885 C CA . ASP A 1 264 ? 31.198 16.314 -1.761 1.00 84.69 264 ASP A CA 1
ATOM 1886 C C . ASP A 1 264 ? 31.310 14.780 -1.816 1.00 84.69 264 ASP A C 1
ATOM 1888 O O . ASP A 1 264 ? 30.861 14.134 -2.769 1.00 84.69 264 ASP A O 1
ATOM 1892 N N . ALA A 1 265 ? 31.877 14.186 -0.766 1.00 84.69 265 ALA A N 1
ATOM 1893 C CA . ALA A 1 265 ? 32.060 12.739 -0.650 1.00 84.69 265 ALA A CA 1
ATOM 1894 C C . ALA A 1 265 ? 30.745 11.936 -0.622 1.00 84.69 265 ALA A C 1
ATOM 1896 O O . ALA A 1 265 ? 30.761 10.729 -0.853 1.00 84.69 265 ALA A O 1
ATOM 1897 N N . THR A 1 266 ? 29.598 12.577 -0.378 1.00 84.12 266 THR A N 1
ATOM 1898 C CA . THR A 1 266 ? 28.277 11.924 -0.393 1.00 84.12 266 THR A CA 1
ATOM 1899 C C . THR A 1 266 ? 27.619 11.951 -1.774 1.00 84.12 266 THR A C 1
ATOM 1901 O O . THR A 1 266 ? 26.603 11.290 -2.002 1.00 84.12 266 THR A O 1
ATOM 1904 N N . THR A 1 267 ? 28.202 12.699 -2.713 1.00 92.19 267 THR A N 1
ATOM 1905 C CA . THR A 1 267 ? 27.683 12.868 -4.066 1.00 92.19 267 THR A CA 1
ATOM 1906 C C . THR A 1 267 ? 28.080 11.692 -4.962 1.00 92.19 267 THR A C 1
ATOM 1908 O O . THR A 1 267 ? 29.255 11.337 -5.074 1.00 92.19 267 THR A O 1
ATOM 1911 N N . ALA A 1 268 ? 27.094 11.120 -5.652 1.00 97.31 268 ALA A N 1
ATOM 1912 C CA . ALA A 1 268 ? 27.270 10.124 -6.700 1.00 97.31 268 ALA A CA 1
ATOM 1913 C C . ALA A 1 268 ? 27.026 10.746 -8.081 1.00 97.31 268 ALA A C 1
ATOM 1915 O O . ALA A 1 268 ? 26.015 11.412 -8.311 1.00 97.31 268 ALA A O 1
ATOM 1916 N N . ILE A 1 269 ? 27.938 10.500 -9.019 1.00 98.62 269 ILE A N 1
ATOM 1917 C CA . ILE A 1 269 ? 27.869 10.981 -10.400 1.00 98.62 269 ILE A CA 1
ATOM 1918 C C . ILE A 1 269 ? 27.679 9.782 -11.330 1.00 98.62 269 ILE A C 1
ATOM 1920 O O . ILE A 1 269 ? 28.519 8.887 -11.372 1.00 98.62 269 ILE A O 1
ATOM 1924 N N . CYS A 1 270 ? 26.591 9.774 -12.100 1.00 98.62 270 CYS A N 1
ATOM 1925 C CA . CYS A 1 270 ? 26.292 8.751 -13.101 1.00 98.62 270 CYS A CA 1
ATOM 1926 C C . CYS A 1 270 ? 26.303 9.359 -14.506 1.00 98.62 270 CYS A C 1
ATOM 1928 O O . CYS A 1 270 ? 25.432 10.154 -14.862 1.00 98.62 270 CYS A O 1
ATOM 1930 N N . VAL A 1 271 ? 27.269 8.954 -15.328 1.00 98.31 271 VAL A N 1
ATOM 1931 C CA . VAL A 1 271 ? 27.389 9.364 -16.730 1.00 98.31 271 VAL A CA 1
ATOM 1932 C C . VAL A 1 271 ? 26.686 8.338 -17.616 1.00 98.31 271 VAL A C 1
ATOM 1934 O O . VAL A 1 271 ? 27.220 7.269 -17.907 1.00 98.31 271 VAL A O 1
ATOM 1937 N N . LEU A 1 272 ? 25.465 8.659 -18.044 1.00 96.88 272 LEU A N 1
ATOM 1938 C CA . LEU A 1 272 ? 24.588 7.802 -18.855 1.00 96.88 272 LEU A CA 1
ATOM 1939 C C . LEU A 1 272 ? 24.527 8.239 -20.327 1.00 96.88 272 LEU A C 1
ATOM 1941 O O . LEU A 1 272 ? 23.609 7.882 -21.069 1.00 96.88 272 LEU A O 1
ATOM 1945 N N . THR A 1 273 ? 25.527 9.001 -20.763 1.00 89.94 273 THR A N 1
ATOM 1946 C CA . THR A 1 273 ? 25.804 9.319 -22.164 1.00 89.94 273 THR A CA 1
ATOM 1947 C C . THR A 1 273 ? 27.105 8.645 -22.599 1.00 89.94 273 THR A C 1
ATOM 1949 O O . THR A 1 273 ? 28.004 8.424 -21.792 1.00 89.94 273 THR A O 1
ATOM 1952 N N . HIS A 1 274 ? 27.192 8.294 -23.878 1.00 85.62 274 HIS A N 1
ATOM 1953 C CA . HIS A 1 274 ? 28.387 7.722 -24.508 1.00 85.62 274 HIS A CA 1
ATOM 1954 C C . HIS A 1 274 ? 28.845 8.549 -25.716 1.00 85.62 274 HIS A C 1
ATOM 1956 O O . HIS A 1 274 ? 29.659 8.088 -26.513 1.00 85.62 274 HIS A O 1
ATOM 1962 N N . ASP A 1 275 ? 28.276 9.744 -25.889 1.00 90.00 275 ASP A N 1
ATOM 1963 C CA . ASP A 1 275 ? 28.717 10.683 -26.911 1.00 90.00 275 ASP A CA 1
ATOM 1964 C C . ASP A 1 275 ? 30.000 11.378 -26.414 1.00 90.00 275 ASP A C 1
ATOM 1966 O O . ASP A 1 275 ? 29.927 12.105 -25.414 1.00 90.00 275 ASP A O 1
ATOM 1970 N N . PRO A 1 276 ? 31.143 11.204 -27.108 1.00 89.31 276 PRO A N 1
ATOM 1971 C CA . PRO A 1 276 ? 32.438 11.776 -26.727 1.00 89.31 276 PRO A CA 1
ATOM 1972 C C . PRO A 1 276 ? 32.425 13.291 -26.548 1.00 89.31 276 PRO A C 1
ATOM 1974 O O . PRO A 1 276 ? 33.240 13.844 -25.814 1.00 89.31 276 PRO A O 1
ATOM 1977 N N . LYS A 1 277 ? 31.489 13.966 -27.223 1.00 93.06 277 LYS A N 1
ATOM 1978 C CA . LYS A 1 277 ? 31.268 15.404 -27.107 1.00 93.06 277 LYS A CA 1
ATOM 1979 C C . LYS A 1 277 ? 30.820 15.818 -25.703 1.00 93.06 277 LYS A C 1
ATOM 1981 O O . LYS A 1 277 ? 31.070 16.951 -25.306 1.00 93.06 277 LYS A O 1
ATOM 1986 N N . PHE A 1 278 ? 30.138 14.928 -24.982 1.00 94.31 278 PHE A N 1
ATOM 1987 C CA . PHE A 1 278 ? 29.582 15.194 -23.657 1.00 94.31 278 PHE A CA 1
ATOM 1988 C C . PHE A 1 278 ? 30.285 14.401 -22.551 1.00 94.31 278 PHE A C 1
ATOM 1990 O O . PHE A 1 278 ? 30.536 14.969 -21.493 1.00 94.31 278 PHE A O 1
ATOM 1997 N N . ASP A 1 279 ? 30.593 13.114 -22.759 1.00 94.44 279 ASP A N 1
ATOM 1998 C CA . ASP A 1 279 ? 31.108 12.260 -21.679 1.00 94.44 279 ASP A CA 1
ATOM 1999 C C . ASP A 1 279 ? 32.575 12.560 -21.325 1.00 94.44 279 ASP A C 1
ATOM 2001 O O . ASP A 1 279 ? 32.899 12.627 -20.142 1.00 94.44 279 ASP A O 1
ATOM 2005 N N . ILE A 1 280 ? 33.444 12.835 -22.304 1.00 96.12 280 ILE A N 1
ATOM 2006 C CA . ILE A 1 280 ? 34.866 13.123 -22.053 1.00 9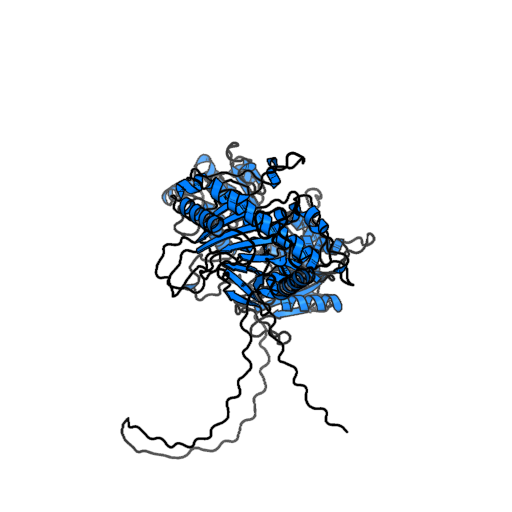6.12 280 ILE A CA 1
ATOM 2007 C C . ILE A 1 280 ? 35.068 14.428 -21.256 1.00 96.12 280 ILE A C 1
ATOM 2009 O O . ILE A 1 280 ? 35.708 14.363 -20.203 1.00 96.12 280 ILE A O 1
ATOM 2013 N N . PRO A 1 281 ? 34.512 15.598 -21.652 1.00 96.69 281 PRO A N 1
ATOM 2014 C CA . PRO A 1 281 ? 34.661 16.828 -20.863 1.00 96.69 281 PRO A CA 1
ATOM 2015 C C . PRO A 1 281 ? 34.047 16.717 -19.464 1.00 96.69 281 PRO A C 1
ATOM 2017 O O . PRO A 1 281 ? 34.579 17.264 -18.498 1.00 96.69 281 PRO A O 1
ATOM 2020 N N . LEU A 1 282 ? 32.937 15.982 -19.344 1.00 97.62 282 LEU A N 1
ATOM 2021 C CA . LEU A 1 282 ? 32.280 15.739 -18.067 1.00 97.62 282 LEU A CA 1
ATOM 2022 C C . LEU A 1 282 ? 33.144 14.889 -17.137 1.00 97.62 282 LEU A C 1
ATOM 2024 O O . LEU A 1 282 ? 33.268 15.222 -15.964 1.00 97.62 282 LEU A O 1
ATOM 2028 N N . LEU A 1 283 ? 33.740 13.806 -17.638 1.00 97.38 283 LEU A N 1
ATOM 2029 C CA . LEU A 1 283 ? 34.573 12.916 -16.830 1.00 97.38 283 LEU A CA 1
ATOM 2030 C C . LEU A 1 283 ? 35.872 13.589 -16.388 1.00 97.38 283 LEU A C 1
ATOM 2032 O O . LEU A 1 283 ? 36.276 13.400 -15.245 1.00 97.38 283 LEU A O 1
ATOM 2036 N N . LEU A 1 284 ? 36.466 14.440 -17.232 1.00 96.00 284 LEU A N 1
ATOM 2037 C CA . LEU A 1 284 ? 37.580 15.304 -16.825 1.00 96.00 284 LEU A CA 1
ATOM 2038 C C . LEU A 1 284 ? 37.209 16.181 -15.624 1.00 96.00 284 LEU A C 1
ATOM 2040 O O . LEU A 1 284 ? 37.993 16.315 -14.688 1.00 96.00 284 LEU A O 1
ATOM 2044 N N . ALA A 1 285 ? 36.006 16.760 -15.625 1.00 95.81 285 ALA A N 1
ATOM 2045 C CA . ALA A 1 285 ? 35.525 17.541 -14.492 1.00 95.81 285 ALA A CA 1
ATOM 2046 C C . ALA A 1 285 ? 35.212 16.649 -13.277 1.00 95.81 285 ALA A C 1
ATOM 2048 O O . ALA A 1 285 ? 35.650 16.954 -12.173 1.00 95.81 285 ALA A O 1
ATOM 2049 N N . ALA A 1 286 ? 34.500 15.535 -13.471 1.00 97.00 286 ALA A N 1
ATOM 2050 C CA . ALA A 1 286 ? 34.029 14.656 -12.400 1.00 97.00 286 ALA A CA 1
ATOM 2051 C C . ALA A 1 286 ? 35.165 14.000 -11.610 1.00 97.00 286 ALA A C 1
ATOM 2053 O O . ALA A 1 286 ? 35.115 13.985 -10.379 1.00 97.00 286 ALA A O 1
ATOM 2054 N N . LEU A 1 287 ? 36.207 13.514 -12.291 1.00 95.69 287 LEU A N 1
ATOM 2055 C CA . LEU A 1 287 ? 37.355 12.864 -11.648 1.00 95.69 287 LEU A CA 1
ATOM 2056 C C . LEU A 1 287 ? 38.207 13.828 -10.808 1.00 95.69 287 LEU A C 1
ATOM 2058 O O . LEU A 1 287 ? 38.947 13.375 -9.940 1.00 95.69 287 LEU A O 1
ATOM 2062 N N . ASN A 1 288 ? 38.045 15.139 -11.002 1.00 91.69 288 ASN A N 1
ATOM 2063 C CA . ASN A 1 288 ? 38.678 16.183 -10.196 1.00 91.69 288 ASN A CA 1
ATOM 2064 C C . ASN A 1 288 ? 37.821 16.646 -9.003 1.00 91.69 288 ASN A C 1
ATOM 2066 O O . ASN A 1 288 ? 38.236 17.514 -8.240 1.00 91.69 288 ASN A O 1
ATOM 2070 N N . THR A 1 289 ? 36.619 16.090 -8.825 1.00 94.81 289 THR A N 1
ATOM 2071 C CA . THR A 1 289 ? 35.747 16.429 -7.690 1.00 94.81 289 THR A CA 1
ATOM 2072 C C . THR A 1 289 ? 35.980 15.514 -6.489 1.00 94.81 289 THR A C 1
ATOM 2074 O O . THR A 1 289 ? 36.561 14.431 -6.610 1.00 94.81 289 THR A O 1
ATOM 2077 N N . ALA A 1 290 ? 35.433 15.907 -5.337 1.00 91.25 290 ALA A N 1
ATOM 2078 C CA . ALA A 1 290 ? 35.370 15.078 -4.137 1.00 91.25 290 ALA A CA 1
ATOM 2079 C C . ALA A 1 290 ? 34.253 14.014 -4.176 1.00 91.25 290 ALA A C 1
ATOM 2081 O O . ALA A 1 290 ? 34.004 13.395 -3.148 1.00 91.25 290 ALA A O 1
ATOM 2082 N N . ALA A 1 291 ? 33.586 13.790 -5.322 1.00 94.12 291 ALA A N 1
ATOM 2083 C CA . ALA A 1 291 ? 32.495 12.821 -5.436 1.00 94.12 291 ALA A CA 1
ATOM 2084 C C . ALA A 1 291 ? 32.904 11.450 -4.889 1.00 94.12 291 ALA A C 1
ATOM 2086 O O . ALA A 1 291 ? 33.941 10.901 -5.284 1.00 94.12 291 ALA A O 1
ATOM 2087 N N . GLY A 1 292 ? 32.055 10.893 -4.025 1.00 91.69 292 GLY A N 1
ATOM 2088 C CA . GLY A 1 292 ? 32.253 9.558 -3.477 1.00 91.69 292 GLY A CA 1
ATOM 2089 C C . GLY A 1 292 ? 32.213 8.495 -4.567 1.00 91.69 292 GLY A C 1
ATOM 2090 O O . GLY A 1 292 ? 33.004 7.567 -4.533 1.00 91.69 292 GLY A O 1
ATOM 2091 N N . TYR A 1 293 ? 31.347 8.658 -5.569 1.00 96.69 293 TYR A N 1
ATOM 2092 C CA . TYR A 1 293 ? 31.190 7.695 -6.658 1.00 96.69 293 TYR A CA 1
ATOM 2093 C C . TYR A 1 293 ? 31.142 8.392 -8.020 1.00 96.69 293 TYR A C 1
ATOM 2095 O O . TYR A 1 293 ? 30.393 9.356 -8.202 1.00 96.69 293 TYR A O 1
ATOM 2103 N N . VAL A 1 294 ? 31.894 7.872 -8.995 1.00 98.19 294 VAL A N 1
ATOM 2104 C CA . VAL A 1 294 ? 31.844 8.302 -10.400 1.00 98.19 294 VAL A CA 1
ATOM 2105 C C . VAL A 1 294 ? 31.686 7.069 -11.284 1.00 98.19 294 VAL A C 1
ATOM 2107 O O . VAL A 1 294 ? 32.619 6.286 -11.449 1.00 98.19 294 VAL A O 1
ATOM 2110 N N . GLY A 1 295 ? 30.503 6.899 -11.868 1.00 98.00 295 GLY A N 1
ATOM 2111 C CA . GLY A 1 295 ? 30.171 5.775 -12.737 1.00 98.00 295 GLY A CA 1
ATOM 2112 C C . GLY A 1 295 ? 29.915 6.212 -14.174 1.00 98.00 295 GLY A C 1
ATOM 2113 O O . GLY A 1 295 ? 29.337 7.275 -14.410 1.00 98.00 295 GLY A O 1
ATOM 2114 N N . ALA A 1 296 ? 30.306 5.392 -15.152 1.00 97.75 296 ALA A N 1
ATOM 2115 C CA . ALA A 1 296 ? 30.056 5.683 -16.563 1.00 97.75 296 ALA A CA 1
ATOM 2116 C C . ALA A 1 296 ? 29.540 4.474 -17.348 1.00 97.75 296 ALA A C 1
ATOM 2118 O O . ALA A 1 296 ? 30.192 3.433 -17.461 1.00 97.75 296 ALA A O 1
ATOM 2119 N N . MET A 1 297 ? 28.376 4.650 -17.970 1.00 94.75 297 MET A N 1
ATOM 2120 C CA . MET A 1 297 ? 27.745 3.641 -18.811 1.00 94.75 297 MET A CA 1
ATOM 2121 C C . MET A 1 297 ? 28.556 3.392 -20.086 1.00 94.75 297 MET A C 1
ATOM 2123 O O . MET A 1 297 ? 29.160 4.301 -20.664 1.00 94.75 297 MET A O 1
ATOM 2127 N N . GLY A 1 298 ? 28.566 2.145 -20.547 1.00 90.44 298 GLY A N 1
ATOM 2128 C CA . GLY A 1 298 ? 29.193 1.755 -21.805 1.00 90.44 298 GLY A CA 1
ATOM 2129 C C . GLY A 1 298 ? 29.646 0.302 -21.791 1.00 90.44 298 GLY A C 1
ATOM 2130 O O . GLY A 1 298 ? 29.897 -0.275 -20.739 1.00 90.44 298 GLY A O 1
ATOM 2131 N N . SER A 1 299 ? 29.769 -0.291 -22.978 1.00 91.31 299 SER A N 1
ATOM 2132 C CA . SER A 1 299 ? 30.378 -1.617 -23.126 1.00 91.31 299 SER A CA 1
ATOM 2133 C C . SER A 1 299 ? 31.850 -1.602 -22.693 1.00 91.31 299 SER A C 1
ATOM 2135 O O . SER A 1 299 ? 32.473 -0.540 -22.653 1.00 91.31 299 SER A O 1
ATOM 2137 N N . ARG A 1 300 ? 32.458 -2.777 -22.474 1.00 91.81 300 ARG A N 1
ATOM 2138 C CA . ARG A 1 300 ? 33.910 -2.880 -22.216 1.00 91.81 300 ARG A CA 1
ATOM 2139 C C . ARG A 1 300 ? 34.746 -2.199 -23.307 1.00 91.81 300 ARG A C 1
ATOM 2141 O O . ARG A 1 300 ? 35.729 -1.536 -22.998 1.00 91.81 300 ARG A O 1
ATOM 2148 N N . ARG A 1 301 ? 34.311 -2.295 -24.570 1.00 92.38 301 ARG A N 1
ATOM 2149 C CA . ARG A 1 301 ? 34.934 -1.589 -25.700 1.00 92.38 301 ARG A CA 1
ATOM 2150 C C . ARG A 1 301 ? 34.818 -0.069 -25.554 1.00 92.38 301 ARG A C 1
ATOM 2152 O O . ARG A 1 301 ? 35.819 0.626 -25.658 1.00 92.38 301 ARG A O 1
ATOM 2159 N N . THR A 1 302 ? 33.618 0.436 -25.266 1.00 91.06 302 THR A N 1
ATOM 2160 C CA . THR A 1 302 ? 33.370 1.874 -25.043 1.00 91.06 302 THR A CA 1
ATOM 2161 C C . THR A 1 302 ? 34.200 2.411 -23.879 1.00 91.06 302 THR A C 1
ATOM 2163 O O . THR A 1 302 ? 34.754 3.501 -23.967 1.00 91.06 302 THR A O 1
ATOM 2166 N N . HIS A 1 303 ? 34.316 1.640 -22.797 1.00 93.19 303 HIS A N 1
ATOM 2167 C CA . HIS A 1 303 ? 35.150 2.001 -21.658 1.00 93.19 303 HIS A CA 1
ATOM 2168 C C . HIS A 1 303 ? 36.638 2.069 -22.035 1.00 93.19 303 HIS A C 1
ATOM 2170 O O . HIS A 1 303 ? 37.282 3.060 -21.707 1.00 93.19 303 HIS A O 1
ATOM 2176 N N . ALA A 1 304 ? 37.167 1.093 -22.779 1.00 93.06 304 ALA A N 1
ATOM 2177 C CA . ALA A 1 304 ? 38.559 1.120 -23.234 1.00 93.06 304 ALA A CA 1
ATOM 2178 C C . ALA A 1 304 ? 38.866 2.345 -24.119 1.00 93.06 304 ALA A C 1
ATOM 2180 O O . ALA A 1 304 ? 39.869 3.024 -23.914 1.00 93.06 304 ALA A O 1
ATOM 2181 N N . GLU A 1 305 ? 37.972 2.676 -25.058 1.00 93.62 305 GLU A N 1
ATOM 2182 C CA . GLU A 1 305 ? 38.089 3.877 -25.902 1.00 93.62 305 GLU A CA 1
ATOM 2183 C C . GLU A 1 305 ? 38.054 5.172 -25.071 1.00 93.62 305 GLU A C 1
ATOM 2185 O O . GLU A 1 305 ? 38.799 6.115 -25.338 1.00 93.62 305 GLU A O 1
ATOM 2190 N N . ARG A 1 306 ? 37.200 5.218 -24.044 1.00 94.38 306 ARG A N 1
ATOM 2191 C CA . ARG A 1 306 ? 37.091 6.345 -23.112 1.00 94.38 306 ARG A CA 1
ATOM 2192 C C . ARG A 1 306 ? 38.354 6.517 -22.272 1.00 94.38 306 ARG A C 1
ATOM 2194 O O . ARG A 1 306 ? 38.829 7.640 -22.151 1.00 94.38 306 ARG A O 1
ATOM 2201 N N . VAL A 1 307 ? 38.899 5.430 -21.724 1.00 94.06 307 VAL A N 1
ATOM 2202 C CA . VAL A 1 307 ? 40.151 5.452 -20.951 1.00 94.06 307 VAL A CA 1
ATOM 2203 C C . VAL A 1 307 ? 41.294 5.979 -21.810 1.00 94.06 307 VAL A C 1
ATOM 2205 O O . VAL A 1 307 ? 41.965 6.910 -21.385 1.00 94.06 307 VAL A O 1
ATOM 2208 N N . ALA A 1 308 ? 41.450 5.478 -23.042 1.00 94.88 308 ALA A N 1
ATOM 2209 C CA . ALA A 1 308 ? 42.491 5.952 -23.955 1.00 94.88 308 ALA A CA 1
ATOM 2210 C C . ALA A 1 308 ? 42.419 7.474 -24.175 1.00 94.88 308 ALA A C 1
ATOM 2212 O O . ALA A 1 308 ? 43.417 8.171 -24.010 1.00 94.88 308 ALA A O 1
ATOM 2213 N N . ARG A 1 309 ? 41.221 8.009 -24.447 1.00 95.44 309 ARG A N 1
ATOM 2214 C CA . ARG A 1 309 ? 41.014 9.455 -24.633 1.00 95.44 309 ARG A CA 1
ATOM 2215 C C . ARG A 1 309 ? 41.279 10.270 -23.370 1.00 95.44 309 ARG A C 1
ATOM 2217 O O . ARG A 1 309 ? 41.850 11.348 -23.457 1.00 95.44 309 ARG A O 1
ATOM 2224 N N . LEU A 1 310 ? 40.851 9.790 -22.202 1.00 95.31 310 LEU A N 1
ATOM 2225 C CA . LEU A 1 310 ? 41.102 10.485 -20.936 1.00 95.31 310 LEU A CA 1
ATOM 2226 C C . LEU A 1 310 ? 42.599 10.497 -20.596 1.00 95.31 310 LEU A C 1
ATOM 2228 O O . LEU A 1 310 ? 43.116 11.532 -20.184 1.00 95.31 310 LEU A O 1
ATOM 2232 N N . SER A 1 311 ? 43.311 9.394 -20.836 1.00 95.38 311 SER A N 1
ATOM 2233 C CA . SER A 1 311 ? 44.766 9.326 -20.668 1.00 95.38 311 SER A CA 1
ATOM 2234 C C . SER A 1 311 ? 45.508 10.257 -21.630 1.00 95.38 311 SER A C 1
ATOM 2236 O O . SER A 1 311 ? 46.432 10.948 -21.209 1.00 95.38 311 SER A O 1
ATOM 2238 N N . GLU A 1 312 ? 45.087 10.342 -22.898 1.00 96.31 312 GLU A N 1
ATOM 2239 C CA . GLU A 1 312 ? 45.629 11.310 -23.871 1.00 96.31 312 GLU A CA 1
ATOM 2240 C C . GLU A 1 312 ? 45.441 12.767 -23.416 1.00 96.31 312 GLU A C 1
ATOM 2242 O O . GLU A 1 312 ? 46.261 13.629 -23.730 1.00 96.31 312 GLU A O 1
ATOM 2247 N N . LEU A 1 313 ? 44.385 13.037 -22.644 1.00 95.75 313 LEU A N 1
ATOM 2248 C CA . LEU A 1 313 ? 44.080 14.345 -22.060 1.00 95.75 313 LEU A CA 1
ATOM 2249 C C . LEU A 1 313 ? 44.737 14.567 -20.685 1.00 95.75 313 LEU A C 1
ATOM 2251 O O . LEU A 1 313 ? 44.482 15.588 -20.049 1.00 95.75 313 LEU A O 1
ATOM 2255 N N . GLY A 1 314 ? 45.607 13.652 -20.246 1.00 94.81 314 GLY A N 1
ATOM 2256 C CA . GLY A 1 314 ? 46.441 13.810 -19.055 1.00 94.81 314 GLY A CA 1
ATOM 2257 C C . GLY A 1 314 ? 45.829 13.309 -17.747 1.00 94.81 314 GLY A C 1
ATOM 2258 O O . GLY A 1 314 ? 46.398 13.584 -16.694 1.00 94.81 314 GLY A O 1
ATOM 2259 N N . VAL A 1 315 ? 44.713 12.574 -17.785 1.00 95.75 315 VAL A N 1
ATOM 2260 C CA . VAL A 1 315 ? 44.150 11.948 -16.578 1.00 95.75 315 VAL A CA 1
ATOM 2261 C C . VAL A 1 315 ? 45.063 10.813 -16.120 1.00 95.75 315 VAL A C 1
ATOM 2263 O O . VAL A 1 315 ? 45.384 9.902 -16.890 1.00 95.75 315 VAL A O 1
ATOM 2266 N N . SER A 1 316 ? 45.480 10.869 -14.859 1.00 95.00 316 SER A N 1
ATOM 2267 C CA . SER A 1 316 ? 46.356 9.876 -14.246 1.00 95.00 316 SER A CA 1
ATOM 2268 C C . SER A 1 316 ? 45.651 8.535 -14.026 1.00 95.00 316 SER A C 1
ATOM 2270 O O . SER A 1 316 ? 44.428 8.445 -13.923 1.00 95.00 316 SER A O 1
ATOM 2272 N N . GLU A 1 317 ? 46.437 7.468 -13.884 1.00 93.56 317 GLU A N 1
ATOM 2273 C CA . GLU A 1 317 ? 45.918 6.139 -13.542 1.00 93.56 317 GLU A CA 1
ATOM 2274 C C . GLU A 1 317 ? 45.182 6.135 -12.189 1.00 93.56 317 GLU A C 1
ATOM 2276 O O . GLU A 1 317 ? 44.150 5.484 -12.042 1.00 93.56 317 GLU A O 1
ATOM 2281 N N . ALA A 1 318 ? 45.660 6.930 -11.224 1.00 91.94 318 ALA A N 1
ATOM 2282 C CA . ALA A 1 318 ? 45.019 7.088 -9.923 1.00 91.94 318 ALA A CA 1
ATOM 2283 C C . ALA A 1 318 ? 43.619 7.715 -10.047 1.00 91.94 318 ALA A C 1
ATOM 2285 O O . ALA A 1 318 ? 42.667 7.217 -9.449 1.00 91.94 318 ALA A O 1
ATOM 2286 N N . GLU A 1 319 ? 43.460 8.757 -10.862 1.00 93.62 319 GLU A N 1
ATOM 2287 C CA . GLU A 1 319 ? 42.148 9.360 -11.128 1.00 93.62 319 GLU A CA 1
ATOM 2288 C C . GLU A 1 319 ? 41.235 8.397 -11.894 1.00 93.62 319 GLU A C 1
ATOM 2290 O O . GLU A 1 319 ? 40.075 8.230 -11.524 1.00 93.62 319 GLU A O 1
ATOM 2295 N N . LEU A 1 320 ? 41.759 7.704 -12.910 1.00 94.31 320 LEU A N 1
ATOM 2296 C CA . LEU A 1 320 ? 41.007 6.700 -13.670 1.00 94.31 320 LEU A CA 1
ATOM 2297 C C . LEU A 1 320 ? 40.533 5.533 -12.799 1.00 94.31 320 LEU A C 1
ATOM 2299 O O . LEU A 1 320 ? 39.449 5.011 -13.044 1.00 94.31 320 LEU A O 1
ATOM 2303 N N . SER A 1 321 ? 41.286 5.155 -11.761 1.00 93.31 321 SER A N 1
ATOM 2304 C CA . SER A 1 321 ? 40.896 4.079 -10.838 1.00 93.31 321 SER A CA 1
ATOM 2305 C C . SER A 1 321 ? 39.627 4.381 -10.031 1.00 93.31 321 SER A C 1
ATOM 2307 O O . SER A 1 321 ? 38.977 3.459 -9.543 1.00 93.31 321 SER A O 1
ATOM 2309 N N . ARG A 1 322 ? 39.231 5.659 -9.931 1.00 94.44 322 ARG A N 1
ATOM 2310 C CA . ARG A 1 322 ? 37.965 6.074 -9.306 1.00 94.44 322 ARG A CA 1
ATOM 2311 C C . ARG A 1 322 ? 36.745 5.802 -10.192 1.00 94.44 322 ARG A C 1
ATOM 2313 O O . ARG A 1 322 ? 35.617 5.898 -9.712 1.00 94.44 322 ARG A O 1
ATOM 2320 N N . LEU A 1 323 ? 36.945 5.529 -11.484 1.00 95.50 323 LEU A N 1
ATOM 2321 C CA . LEU A 1 323 ? 35.865 5.378 -12.452 1.00 95.50 323 LEU A CA 1
ATOM 2322 C C . LEU A 1 323 ? 35.271 3.963 -12.413 1.00 95.50 323 LEU A C 1
ATOM 2324 O O . LEU A 1 323 ? 35.916 2.993 -12.803 1.00 95.50 323 LEU A O 1
ATOM 2328 N N . SER A 1 324 ? 33.992 3.863 -12.055 1.00 96.12 324 SER A N 1
ATOM 2329 C CA . SER A 1 324 ? 33.214 2.621 -12.152 1.00 96.12 324 SER A CA 1
ATOM 2330 C C . SER A 1 324 ? 32.651 2.467 -13.572 1.00 96.12 324 SER A C 1
ATOM 2332 O O . SER A 1 324 ? 31.633 3.069 -13.931 1.00 96.12 324 SER A O 1
ATOM 2334 N N . ALA A 1 325 ? 33.364 1.734 -14.434 1.00 93.88 325 ALA A N 1
ATOM 2335 C CA . ALA A 1 325 ? 32.995 1.542 -15.838 1.00 93.88 325 ALA A CA 1
ATOM 2336 C C . ALA A 1 325 ? 33.440 0.160 -16.383 1.00 93.88 325 ALA A C 1
ATOM 2338 O O . ALA A 1 325 ? 34.626 -0.158 -16.323 1.00 93.88 325 ALA A O 1
ATOM 2339 N N . PRO A 1 326 ? 32.553 -0.655 -16.995 1.00 94.75 326 PRO A N 1
ATOM 2340 C CA . PRO A 1 326 ? 31.107 -0.461 -17.121 1.00 94.75 326 PRO A CA 1
ATOM 2341 C C . PRO A 1 326 ? 30.426 -0.252 -15.767 1.00 94.75 326 PRO A C 1
ATOM 2343 O O . PRO A 1 326 ? 30.803 -0.883 -14.790 1.00 94.75 326 PRO A O 1
ATOM 2346 N N . ILE A 1 327 ? 29.475 0.677 -15.726 1.00 97.31 327 ILE A N 1
ATOM 2347 C CA . ILE A 1 327 ? 28.757 1.043 -14.503 1.00 97.31 327 ILE A CA 1
ATOM 2348 C C . ILE A 1 327 ? 27.832 -0.091 -14.032 1.00 97.31 327 ILE A C 1
ATOM 2350 O O . ILE A 1 327 ? 27.181 -0.729 -14.864 1.00 97.31 327 ILE A O 1
ATOM 2354 N N . GLY A 1 328 ? 27.711 -0.266 -12.717 1.00 96.56 328 GLY A N 1
ATOM 2355 C CA . GLY A 1 328 ? 26.797 -1.200 -12.069 1.00 96.56 328 GLY A CA 1
ATOM 2356 C C . GLY A 1 328 ? 27.394 -2.583 -11.784 1.00 96.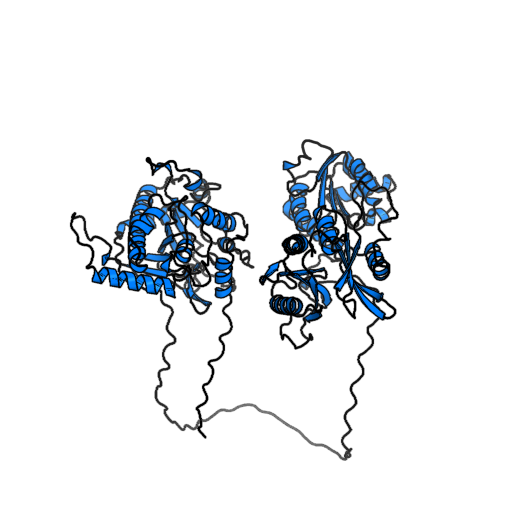56 328 GLY A C 1
ATOM 2357 O O . GLY A 1 328 ? 28.351 -3.023 -12.419 1.00 96.56 328 GLY A O 1
ATOM 2358 N N . LEU A 1 329 ? 26.780 -3.305 -10.837 1.00 96.19 329 LEU A N 1
ATOM 2359 C CA . LEU A 1 329 ? 27.155 -4.685 -10.511 1.00 96.19 329 LEU A CA 1
ATOM 2360 C C . LEU A 1 329 ? 26.832 -5.653 -11.658 1.00 96.19 329 LEU A C 1
ATOM 2362 O O . LEU A 1 329 ? 25.844 -5.480 -12.381 1.00 96.19 329 LEU A O 1
ATOM 2366 N N . ASP A 1 330 ? 27.611 -6.729 -11.775 1.00 94.94 330 ASP A N 1
ATOM 2367 C CA . ASP A 1 330 ? 27.368 -7.784 -12.762 1.00 94.94 330 ASP A CA 1
ATOM 2368 C C . ASP A 1 330 ? 26.172 -8.667 -12.365 1.00 94.94 330 ASP A C 1
ATOM 2370 O O . ASP A 1 330 ? 26.311 -9.711 -11.733 1.00 94.94 330 ASP A O 1
ATOM 2374 N N . LEU A 1 331 ? 24.971 -8.209 -12.726 1.00 94.25 331 LEU A N 1
ATOM 2375 C CA . LEU A 1 331 ? 23.709 -8.936 -12.543 1.00 94.25 331 LEU A CA 1
ATOM 2376 C C . LEU A 1 331 ? 23.246 -9.650 -13.826 1.00 94.25 331 LEU A C 1
ATOM 2378 O O . LEU A 1 331 ? 22.136 -10.176 -13.871 1.00 94.25 331 LEU A O 1
ATOM 2382 N N . GLY A 1 332 ? 24.037 -9.608 -14.906 1.00 92.31 332 GLY A N 1
ATOM 2383 C CA . GLY A 1 332 ? 23.597 -10.058 -16.232 1.00 92.31 332 GLY A CA 1
ATOM 2384 C C . GLY A 1 332 ? 22.492 -9.193 -16.862 1.00 92.31 332 GLY A C 1
ATOM 2385 O O . GLY A 1 332 ? 21.751 -9.680 -17.718 1.00 92.31 332 GLY A O 1
ATOM 2386 N N . ALA A 1 333 ? 22.376 -7.928 -16.441 1.00 93.94 333 ALA A N 1
ATOM 2387 C CA . ALA A 1 333 ? 21.323 -6.996 -16.846 1.00 93.94 333 ALA A CA 1
ATOM 2388 C C . ALA A 1 333 ? 21.250 -6.769 -18.369 1.00 93.94 333 ALA A C 1
ATOM 2390 O O . ALA A 1 333 ? 22.272 -6.570 -19.031 1.00 93.94 333 ALA A O 1
ATOM 2391 N N . ARG A 1 334 ? 20.030 -6.745 -18.922 1.00 90.44 334 ARG A N 1
ATOM 2392 C CA . ARG A 1 334 ? 19.753 -6.547 -20.358 1.00 90.44 334 ARG A CA 1
ATOM 2393 C C . ARG A 1 334 ? 18.792 -5.399 -20.638 1.00 90.44 334 ARG A C 1
ATOM 2395 O O . ARG A 1 334 ? 18.896 -4.760 -21.683 1.00 90.44 334 ARG A O 1
ATOM 2402 N N . THR A 1 335 ? 17.843 -5.151 -19.742 1.00 96.00 335 THR A N 1
ATOM 2403 C CA . THR A 1 335 ? 16.860 -4.068 -19.881 1.00 96.00 335 THR A CA 1
ATOM 2404 C C . THR A 1 335 ? 17.314 -2.800 -19.156 1.00 96.00 335 THR A C 1
ATOM 2406 O O . THR A 1 335 ? 18.144 -2.851 -18.251 1.00 96.00 335 THR A O 1
ATOM 2409 N N . ALA A 1 336 ? 16.730 -1.646 -19.503 1.00 94.25 336 ALA A N 1
ATOM 2410 C CA . ALA A 1 336 ? 17.026 -0.387 -18.816 1.00 94.25 336 ALA A CA 1
ATOM 2411 C C . ALA A 1 336 ? 16.722 -0.445 -17.309 1.00 94.25 336 ALA A C 1
ATOM 2413 O O . ALA A 1 336 ? 17.485 0.102 -16.517 1.00 94.25 336 ALA A O 1
ATOM 2414 N N . ALA A 1 337 ? 15.655 -1.149 -16.915 1.00 96.00 337 ALA A N 1
ATOM 2415 C CA . ALA A 1 337 ? 15.291 -1.356 -15.516 1.00 96.00 337 ALA A CA 1
ATOM 2416 C C . ALA A 1 337 ? 16.301 -2.249 -14.778 1.00 96.00 337 ALA A C 1
ATOM 2418 O O . ALA A 1 337 ? 16.729 -1.909 -13.679 1.00 96.00 337 ALA A O 1
ATOM 2419 N N . GLU A 1 338 ? 16.739 -3.350 -15.396 1.00 97.06 338 GLU A N 1
ATOM 2420 C CA . GLU A 1 338 ? 17.764 -4.231 -14.819 1.00 97.06 338 GLU A CA 1
ATOM 2421 C C . GLU A 1 338 ? 19.119 -3.521 -14.699 1.00 97.06 338 GLU A C 1
ATOM 2423 O O . GLU A 1 338 ? 19.798 -3.656 -13.684 1.00 97.06 338 GLU A O 1
ATOM 2428 N N . THR A 1 339 ? 19.516 -2.731 -15.704 1.00 97.38 339 THR A N 1
ATOM 2429 C CA . THR A 1 339 ? 20.752 -1.937 -15.645 1.00 97.38 339 THR A CA 1
ATOM 2430 C C . THR A 1 339 ? 20.654 -0.858 -14.571 1.00 97.38 339 THR A C 1
ATOM 2432 O O . THR A 1 339 ? 21.595 -0.673 -13.807 1.00 97.38 339 THR A O 1
ATOM 2435 N N . ALA A 1 340 ? 19.512 -0.176 -14.454 1.00 97.88 340 ALA A N 1
ATOM 2436 C CA . ALA A 1 340 ? 19.283 0.791 -13.386 1.00 97.88 340 ALA A CA 1
ATOM 2437 C C . ALA A 1 340 ? 19.352 0.142 -11.994 1.00 97.88 340 ALA A C 1
ATOM 2439 O O . ALA A 1 340 ? 19.965 0.716 -11.096 1.00 97.88 340 ALA A O 1
ATOM 2440 N N . LEU A 1 341 ? 18.801 -1.066 -11.823 1.00 97.88 341 LEU A N 1
ATOM 2441 C CA . LEU A 1 341 ? 18.922 -1.844 -10.587 1.00 97.88 341 LEU A CA 1
ATOM 2442 C C . LEU A 1 341 ? 20.380 -2.222 -10.290 1.00 97.88 341 LEU A C 1
ATOM 2444 O O . LEU A 1 341 ? 20.822 -2.087 -9.155 1.00 97.88 341 LEU A O 1
ATOM 2448 N N . SER A 1 342 ? 21.134 -2.648 -11.304 1.00 98.06 342 SER A N 1
ATOM 2449 C CA . SER A 1 342 ? 22.568 -2.947 -11.199 1.00 98.06 342 SER A CA 1
ATOM 2450 C C . SER A 1 342 ? 23.387 -1.726 -10.750 1.00 98.06 342 SER A C 1
ATOM 2452 O O . SER A 1 342 ? 24.219 -1.848 -9.848 1.00 98.06 342 SER A O 1
ATOM 2454 N N . ILE A 1 343 ? 23.104 -0.540 -11.303 1.00 98.25 343 ILE A N 1
ATOM 2455 C CA . ILE A 1 343 ? 23.722 0.730 -10.887 1.00 98.25 343 ILE A CA 1
ATOM 2456 C C . ILE A 1 343 ? 23.321 1.074 -9.451 1.00 98.25 343 ILE A C 1
ATOM 2458 O O . ILE A 1 343 ? 24.177 1.360 -8.621 1.00 98.25 343 ILE A O 1
ATOM 2462 N N . ALA A 1 344 ? 22.027 1.022 -9.133 1.00 97.81 344 ALA A N 1
ATOM 2463 C CA . ALA A 1 344 ? 21.519 1.329 -7.799 1.00 97.81 344 ALA A CA 1
ATOM 2464 C C . ALA A 1 344 ? 22.117 0.399 -6.727 1.00 97.81 344 ALA A C 1
ATOM 2466 O O . ALA A 1 344 ? 22.488 0.858 -5.646 1.00 97.81 344 ALA A O 1
ATOM 2467 N N . ALA A 1 345 ? 22.271 -0.889 -7.039 1.00 96.62 345 ALA A N 1
ATOM 2468 C CA . ALA A 1 345 ? 22.924 -1.857 -6.168 1.00 96.62 345 ALA A CA 1
ATOM 2469 C C . ALA A 1 345 ? 24.411 -1.526 -5.957 1.00 96.62 345 ALA A C 1
ATOM 2471 O O . ALA A 1 345 ? 24.886 -1.585 -4.823 1.00 96.62 345 ALA A O 1
ATOM 2472 N N . GLU A 1 346 ? 25.131 -1.116 -7.008 1.00 97.00 346 GLU A N 1
ATOM 2473 C CA . GLU A 1 346 ? 26.528 -0.677 -6.895 1.00 97.00 346 GLU A CA 1
ATOM 2474 C C . GLU A 1 346 ? 26.665 0.601 -6.057 1.00 97.00 346 GLU A C 1
ATOM 2476 O O . GLU A 1 346 ? 27.545 0.674 -5.204 1.00 97.00 346 GLU A O 1
ATOM 2481 N N . LEU A 1 347 ? 25.762 1.576 -6.214 1.00 95.31 347 LEU A N 1
ATOM 2482 C CA . LEU A 1 347 ? 25.737 2.793 -5.392 1.00 95.31 347 LEU A CA 1
ATOM 2483 C C . LEU A 1 347 ? 25.566 2.471 -3.900 1.00 95.31 347 LEU A C 1
ATOM 2485 O O . LEU A 1 347 ? 26.266 3.031 -3.052 1.00 95.31 347 LEU A O 1
ATOM 2489 N N . VAL A 1 348 ? 24.653 1.550 -3.569 1.00 91.69 348 VAL A N 1
ATOM 2490 C CA . VAL A 1 348 ? 24.448 1.090 -2.187 1.00 91.69 348 VAL A CA 1
ATOM 2491 C C . VAL A 1 348 ? 25.679 0.347 -1.676 1.00 91.69 348 VAL A C 1
ATOM 2493 O O . VAL A 1 348 ? 26.126 0.634 -0.564 1.00 91.69 348 VAL A O 1
ATOM 2496 N N . ALA A 1 349 ? 26.238 -0.564 -2.477 1.00 91.00 349 ALA A N 1
ATOM 2497 C CA . ALA A 1 349 ? 27.449 -1.300 -2.134 1.00 91.00 349 ALA A CA 1
ATOM 2498 C C . ALA A 1 349 ? 28.611 -0.337 -1.860 1.00 91.00 349 ALA A C 1
ATOM 2500 O O . ALA A 1 349 ? 29.205 -0.401 -0.790 1.00 91.00 349 ALA A O 1
ATOM 2501 N N . HIS A 1 350 ? 28.859 0.629 -2.743 1.00 89.88 350 HIS A N 1
ATOM 2502 C CA . HIS A 1 350 ? 29.896 1.640 -2.570 1.00 89.88 350 HIS A CA 1
ATOM 2503 C C . HIS A 1 350 ? 29.705 2.436 -1.271 1.00 89.88 350 HIS A C 1
ATOM 2505 O O . HIS A 1 350 ? 30.605 2.500 -0.435 1.00 89.88 350 HIS A O 1
ATOM 2511 N N . ARG A 1 351 ? 28.504 2.987 -1.047 1.00 84.69 351 ARG A N 1
ATOM 2512 C CA . ARG A 1 351 ? 28.195 3.788 0.151 1.00 84.69 351 ARG A CA 1
ATOM 2513 C C . ARG A 1 351 ? 28.346 2.994 1.452 1.00 84.69 351 ARG A C 1
ATOM 2515 O O . ARG A 1 351 ? 28.711 3.568 2.468 1.00 84.69 351 ARG A O 1
ATOM 2522 N N . ARG A 1 352 ? 28.054 1.691 1.431 1.00 81.88 352 ARG A N 1
ATOM 2523 C CA . ARG A 1 352 ? 28.100 0.807 2.610 1.00 81.88 352 ARG A CA 1
ATOM 2524 C C . ARG A 1 352 ? 29.364 -0.052 2.681 1.00 81.88 352 ARG A C 1
ATOM 2526 O O . ARG A 1 352 ? 29.430 -0.954 3.511 1.00 81.88 352 ARG A O 1
ATOM 2533 N N . SER A 1 353 ? 30.354 0.190 1.816 1.00 83.19 353 SER A N 1
ATOM 2534 C CA . SER A 1 353 ? 31.554 -0.657 1.686 1.00 83.19 353 SER A CA 1
ATOM 2535 C C . SER A 1 353 ? 31.235 -2.156 1.487 1.00 83.19 353 SER A C 1
ATOM 2537 O O . SER A 1 353 ? 31.943 -3.045 1.973 1.00 83.19 353 SER A O 1
ATOM 2539 N N . GLY A 1 354 ? 30.127 -2.442 0.801 1.00 85.38 354 GLY A N 1
ATOM 2540 C CA . GLY A 1 354 ? 29.686 -3.773 0.406 1.00 85.38 354 GLY A CA 1
ATOM 2541 C C . GLY A 1 354 ? 30.402 -4.265 -0.851 1.00 85.38 354 GLY A C 1
ATOM 2542 O O . GLY A 1 354 ? 30.831 -3.482 -1.691 1.00 85.38 354 GLY A O 1
ATOM 2543 N N . THR A 1 355 ? 30.516 -5.585 -0.990 1.00 86.31 355 THR A N 1
ATOM 2544 C CA . THR A 1 355 ? 31.203 -6.220 -2.128 1.00 86.31 355 THR A CA 1
ATOM 2545 C C . THR A 1 355 ? 30.280 -6.517 -3.310 1.00 86.31 355 THR A C 1
ATOM 2547 O O . THR A 1 355 ? 30.767 -6.779 -4.403 1.00 86.31 355 THR A O 1
ATOM 2550 N N . GLY A 1 356 ? 28.959 -6.545 -3.093 1.00 87.12 356 GLY A N 1
ATOM 2551 C CA . GLY A 1 356 ? 27.986 -7.027 -4.081 1.00 87.12 356 GLY A CA 1
ATOM 2552 C C . GLY A 1 356 ? 27.961 -8.553 -4.260 1.00 87.12 356 GLY A C 1
ATOM 2553 O O . GLY A 1 356 ? 27.220 -9.048 -5.104 1.00 87.12 356 GLY A O 1
ATOM 2554 N N . ALA A 1 357 ? 28.745 -9.304 -3.477 1.00 89.19 357 ALA A N 1
ATOM 2555 C CA . ALA A 1 357 ? 28.756 -10.765 -3.510 1.00 89.19 357 ALA A CA 1
ATOM 2556 C C . ALA A 1 357 ? 27.495 -11.365 -2.866 1.00 89.19 357 ALA A C 1
ATOM 2558 O O . ALA A 1 357 ? 26.794 -10.714 -2.085 1.00 89.19 357 ALA A O 1
ATOM 2559 N N . ARG A 1 358 ? 27.211 -12.635 -3.175 1.00 88.44 358 ARG A N 1
ATOM 2560 C CA . ARG A 1 358 ? 26.086 -13.356 -2.570 1.00 88.44 358 ARG A CA 1
ATOM 2561 C C . ARG A 1 358 ? 26.369 -13.575 -1.086 1.00 88.44 358 ARG A C 1
ATOM 2563 O O . ARG A 1 358 ? 27.396 -14.142 -0.734 1.00 88.44 358 ARG A O 1
ATOM 2570 N N . LEU A 1 359 ? 25.428 -13.195 -0.221 1.00 85.62 359 LEU A N 1
ATOM 2571 C CA . LEU A 1 359 ? 25.597 -13.306 1.235 1.00 85.62 359 LEU A CA 1
ATOM 2572 C C . LEU A 1 359 ? 25.877 -14.742 1.708 1.00 85.62 359 LEU A C 1
ATOM 2574 O O . LEU A 1 359 ? 26.618 -14.924 2.661 1.00 85.62 359 LEU A O 1
ATOM 2578 N N . VAL A 1 360 ? 25.345 -15.756 1.014 1.00 86.62 360 VAL A N 1
ATOM 2579 C CA . VAL A 1 360 ? 25.584 -17.180 1.330 1.00 86.62 360 VAL A CA 1
ATOM 2580 C C . VAL A 1 360 ? 27.037 -17.628 1.130 1.00 86.62 360 VAL A C 1
ATOM 2582 O O . VAL A 1 360 ? 27.411 -18.691 1.605 1.00 86.62 360 VAL A O 1
ATOM 2585 N N . GLU A 1 361 ? 27.848 -16.843 0.417 1.00 87.62 361 GLU A N 1
ATOM 2586 C CA . GLU A 1 361 ? 29.273 -17.107 0.175 1.00 87.62 361 GLU A CA 1
ATOM 2587 C C . GLU A 1 361 ? 30.175 -16.325 1.150 1.00 87.62 361 GLU A C 1
ATOM 2589 O O . GLU A 1 361 ? 31.397 -16.327 1.007 1.00 87.62 361 GLU A O 1
ATOM 2594 N N . MET A 1 362 ? 29.588 -15.613 2.120 1.00 81.81 362 MET A N 1
ATOM 2595 C CA . MET A 1 362 ? 30.299 -14.718 3.029 1.00 81.81 362 MET A CA 1
ATOM 2596 C C . MET A 1 362 ? 30.086 -15.130 4.488 1.00 81.81 362 MET A C 1
ATOM 2598 O O . MET A 1 362 ? 28.963 -15.134 4.974 1.00 81.81 362 MET A O 1
ATOM 2602 N N . ASP A 1 363 ? 31.183 -15.334 5.220 1.00 73.81 363 ASP A N 1
ATOM 2603 C CA . ASP A 1 363 ? 31.155 -15.602 6.671 1.00 73.81 363 ASP A CA 1
ATOM 2604 C C . ASP A 1 363 ? 31.277 -14.315 7.520 1.00 73.81 363 ASP A C 1
ATOM 2606 O O . ASP A 1 363 ? 31.412 -14.351 8.742 1.00 73.81 363 ASP A O 1
ATOM 2610 N N . THR A 1 364 ? 31.279 -13.141 6.875 1.00 70.69 364 THR A N 1
ATOM 2611 C CA . THR A 1 364 ? 31.364 -11.833 7.548 1.00 70.69 364 THR A CA 1
ATOM 2612 C C . THR A 1 364 ? 29.982 -11.298 7.910 1.00 70.69 364 THR A C 1
ATOM 2614 O O . THR A 1 364 ? 29.033 -11.541 7.171 1.00 70.69 364 THR A O 1
ATOM 2617 N N . SER A 1 365 ? 29.885 -10.469 8.962 1.00 69.12 365 SER A N 1
ATOM 2618 C CA . SER A 1 365 ? 28.653 -9.725 9.292 1.00 69.12 365 SER A CA 1
ATOM 2619 C C . SER A 1 365 ? 28.032 -9.071 8.051 1.00 69.12 365 SER A C 1
ATOM 2621 O O . SER A 1 365 ? 28.734 -8.388 7.297 1.00 69.12 365 SER A O 1
ATOM 2623 N N . ILE A 1 366 ? 26.716 -9.251 7.878 1.00 71.06 366 ILE A N 1
ATOM 2624 C CA . ILE A 1 366 ? 25.924 -8.671 6.777 1.00 71.06 366 ILE A CA 1
ATOM 2625 C C . ILE A 1 366 ? 26.042 -7.143 6.795 1.00 71.06 366 ILE A C 1
ATOM 2627 O O . ILE A 1 366 ? 26.230 -6.504 5.760 1.00 71.06 366 ILE A O 1
ATOM 2631 N N . HIS A 1 367 ? 25.992 -6.559 7.991 1.00 71.19 367 HIS A N 1
ATOM 2632 C CA . HIS A 1 367 ? 26.174 -5.132 8.209 1.00 71.19 367 HIS A CA 1
ATOM 2633 C C . HIS A 1 367 ? 27.597 -4.901 8.713 1.00 71.19 367 HIS A C 1
ATOM 2635 O O . HIS A 1 367 ? 27.904 -5.076 9.896 1.00 71.19 367 HIS A O 1
ATOM 2641 N N . ARG A 1 368 ? 28.503 -4.566 7.791 1.00 63.34 368 ARG A N 1
ATOM 2642 C CA . ARG A 1 368 ? 29.876 -4.197 8.144 1.00 63.34 368 ARG A CA 1
ATOM 2643 C C . ARG A 1 368 ? 29.871 -2.819 8.785 1.00 63.34 368 ARG A C 1
ATOM 2645 O O . ARG A 1 368 ? 29.327 -1.871 8.229 1.00 63.34 368 ARG A O 1
ATOM 2652 N N . ARG A 1 369 ? 30.507 -2.706 9.947 1.00 52.62 369 ARG A N 1
ATOM 2653 C CA . ARG A 1 369 ? 30.752 -1.415 10.585 1.00 52.62 369 ARG A CA 1
ATOM 2654 C C . ARG A 1 369 ? 31.919 -0.742 9.863 1.00 52.62 369 ARG A C 1
ATOM 2656 O O . ARG A 1 369 ? 32.929 -1.401 9.609 1.00 52.62 369 ARG A O 1
ATOM 2663 N N . ALA A 1 370 ? 31.809 0.552 9.562 1.00 45.50 370 ALA A N 1
ATOM 2664 C CA . ALA A 1 370 ? 32.996 1.342 9.246 1.00 45.50 370 ALA A CA 1
ATOM 2665 C C . ALA A 1 370 ? 33.990 1.193 10.417 1.00 45.50 370 ALA A C 1
ATOM 2667 O O . ALA A 1 370 ? 33.543 1.154 11.570 1.00 45.50 370 ALA A O 1
ATOM 2668 N N . PRO A 1 371 ? 35.304 1.048 10.174 1.00 32.03 371 PRO A N 1
ATOM 2669 C CA . PRO A 1 371 ? 36.274 0.891 11.249 1.00 32.03 371 PRO A CA 1
ATOM 2670 C C . PRO A 1 371 ? 36.254 2.143 12.133 1.00 32.03 371 PRO A C 1
ATOM 2672 O O . PRO A 1 371 ? 36.865 3.155 11.806 1.00 32.03 371 PRO A O 1
ATOM 2675 N N . SER A 1 372 ? 35.528 2.098 13.253 1.00 33.78 372 SER A N 1
ATOM 2676 C CA . SER A 1 372 ? 35.607 3.155 14.253 1.00 33.78 372 SER A CA 1
ATOM 2677 C C . SER A 1 372 ? 36.926 2.987 14.989 1.00 33.78 372 SER A C 1
ATOM 2679 O O . SER A 1 372 ? 37.181 1.924 15.561 1.00 33.78 372 SER A O 1
ATOM 2681 N N . SER A 1 373 ? 37.736 4.036 15.030 1.00 29.89 373 SER A N 1
ATOM 2682 C CA . SER A 1 373 ? 38.807 4.177 16.010 1.00 29.89 373 SER A CA 1
ATOM 2683 C C . SER A 1 373 ? 38.188 4.278 17.413 1.00 29.89 373 SER A C 1
ATOM 2685 O O . SER A 1 373 ? 38.013 5.371 17.945 1.00 29.89 373 SER A O 1
ATOM 2687 N N . ALA A 1 374 ? 37.782 3.149 17.993 1.00 29.08 374 ALA A N 1
ATOM 2688 C CA . ALA A 1 374 ? 37.247 3.070 19.345 1.00 29.08 374 ALA A CA 1
ATOM 2689 C C . ALA A 1 374 ? 38.186 2.225 20.212 1.00 29.08 374 ALA A C 1
ATOM 2691 O O . ALA A 1 374 ? 38.515 1.085 19.891 1.00 29.08 374 ALA A O 1
ATOM 2692 N N . VAL A 1 375 ? 38.630 2.851 21.298 1.00 31.84 375 VAL A N 1
ATOM 2693 C CA . VAL A 1 375 ? 39.415 2.294 22.403 1.00 31.84 375 VAL A CA 1
ATOM 2694 C C . VAL A 1 375 ? 38.688 1.069 22.992 1.00 31.84 375 VAL A C 1
ATOM 2696 O O . VAL A 1 375 ? 37.462 1.119 23.114 1.00 31.84 375 VAL A O 1
ATOM 2699 N N . PRO A 1 376 ? 39.391 -0.024 23.352 1.00 26.23 376 PRO A N 1
ATOM 2700 C CA . PRO A 1 376 ? 38.759 -1.203 23.939 1.00 26.23 376 PRO A CA 1
ATOM 2701 C C . PRO A 1 376 ? 38.049 -0.852 25.254 1.00 26.23 376 PRO A C 1
ATOM 2703 O O . PRO A 1 376 ? 38.568 -0.083 26.066 1.00 26.23 376 PRO A O 1
ATOM 2706 N N . ALA A 1 377 ? 36.859 -1.421 25.452 1.00 30.38 377 ALA A N 1
ATOM 2707 C CA . ALA A 1 377 ? 36.142 -1.348 26.721 1.00 30.38 377 ALA A CA 1
ATOM 2708 C C . ALA A 1 377 ? 36.997 -1.970 27.847 1.00 30.38 377 ALA A C 1
ATOM 2710 O O . ALA A 1 377 ? 37.695 -2.953 27.590 1.00 30.38 377 ALA A O 1
ATOM 2711 N N . PRO A 1 378 ? 36.975 -1.425 29.077 1.00 29.95 378 PRO A N 1
ATOM 2712 C CA . PRO A 1 378 ? 37.643 -2.061 30.206 1.00 29.95 378 PRO A CA 1
ATOM 2713 C C . PRO A 1 378 ? 36.964 -3.397 30.537 1.00 29.95 378 PRO A C 1
ATOM 2715 O O . PRO A 1 378 ? 35.735 -3.473 30.586 1.00 29.95 378 PRO A O 1
ATOM 2718 N N . ASP A 1 379 ? 37.772 -4.434 30.768 1.00 30.06 379 ASP A N 1
ATOM 2719 C CA . ASP A 1 379 ? 37.296 -5.772 31.124 1.00 30.06 379 ASP A CA 1
ATOM 2720 C C . ASP A 1 379 ? 36.431 -5.746 32.401 1.00 30.06 379 ASP A C 1
ATOM 2722 O O . ASP A 1 379 ? 36.752 -5.028 33.358 1.00 30.06 379 ASP A O 1
ATOM 2726 N N . PRO A 1 380 ? 35.350 -6.546 32.463 1.00 33.25 380 PRO A N 1
ATOM 2727 C CA . PRO A 1 380 ? 34.568 -6.702 33.681 1.00 33.25 380 PRO A CA 1
ATOM 2728 C C . PRO A 1 380 ? 35.410 -7.365 34.791 1.00 33.25 380 PRO A C 1
ATOM 2730 O O . PRO A 1 380 ? 36.234 -8.239 34.506 1.00 33.25 380 PRO A O 1
ATOM 2733 N N . PRO A 1 381 ? 35.219 -6.991 36.072 1.00 33.19 381 PRO A N 1
ATOM 2734 C CA . PRO A 1 381 ? 35.972 -7.576 37.175 1.00 33.19 381 PRO A CA 1
ATOM 2735 C C . PRO A 1 381 ? 35.652 -9.069 37.328 1.00 33.19 381 PRO A C 1
ATOM 2737 O O . PRO A 1 381 ? 34.490 -9.465 37.417 1.00 33.19 381 PRO A O 1
ATOM 2740 N N . SER A 1 382 ? 36.698 -9.897 37.385 1.00 37.03 382 SER A N 1
ATOM 2741 C CA . SER A 1 382 ? 36.583 -11.348 37.542 1.00 37.03 382 SER A CA 1
ATOM 2742 C C . SER A 1 382 ? 35.822 -11.735 38.822 1.00 37.03 382 SER A C 1
ATOM 2744 O O . SER A 1 382 ? 36.100 -11.173 39.887 1.00 37.03 382 SER A O 1
ATOM 2746 N N . PRO A 1 383 ? 34.913 -12.727 38.771 1.00 38.50 383 PRO A N 1
ATOM 2747 C CA . PRO A 1 383 ? 34.230 -13.228 39.959 1.00 38.50 383 PRO A CA 1
ATOM 2748 C C . PRO A 1 383 ? 35.205 -13.954 40.910 1.00 38.50 383 PRO A C 1
ATOM 2750 O O . PRO A 1 383 ? 36.188 -14.548 40.453 1.00 38.50 383 PRO A O 1
ATOM 2753 N N . PRO A 1 384 ? 34.956 -13.937 42.235 1.00 36.19 384 PRO A N 1
ATOM 2754 C CA . PRO A 1 384 ? 35.820 -14.598 43.208 1.00 36.19 384 PRO A CA 1
ATOM 2755 C C . PRO A 1 384 ? 35.761 -16.127 43.071 1.00 36.19 384 PRO A C 1
ATOM 2757 O O . PRO A 1 384 ? 34.688 -16.721 42.967 1.00 36.19 384 PRO A O 1
ATOM 2760 N N . SER A 1 385 ? 36.933 -16.765 43.104 1.00 39.66 385 SER A N 1
ATOM 2761 C CA . SER A 1 385 ? 37.088 -18.217 42.987 1.00 39.66 385 SER A CA 1
ATOM 2762 C C . SER A 1 385 ? 36.390 -18.978 44.129 1.00 39.66 385 SER A C 1
ATOM 2764 O O . SER A 1 385 ? 36.541 -18.595 45.292 1.00 39.66 385 SER A O 1
ATOM 2766 N N . PRO A 1 386 ? 35.687 -20.092 43.847 1.00 40.34 386 PRO A N 1
ATOM 2767 C CA . PRO A 1 386 ? 35.117 -20.951 44.883 1.00 40.34 386 PRO A CA 1
ATOM 2768 C C . PRO A 1 386 ? 36.213 -21.714 45.660 1.00 40.34 386 PRO A C 1
ATOM 2770 O O . PRO A 1 386 ? 37.277 -22.000 45.103 1.00 40.34 386 PRO A O 1
ATOM 2773 N N . PRO A 1 387 ? 35.979 -22.067 46.940 1.00 36.75 387 PRO A N 1
ATOM 2774 C CA . PRO A 1 387 ? 36.962 -22.770 47.759 1.00 36.75 387 PRO A CA 1
ATOM 2775 C C . PRO A 1 387 ? 37.152 -24.227 47.309 1.00 36.75 387 PRO A C 1
ATOM 2777 O O . PRO A 1 387 ? 36.193 -24.951 47.042 1.00 36.75 387 PRO A O 1
ATOM 2780 N N . SER A 1 388 ? 38.413 -24.660 47.260 1.00 36.88 388 SER A N 1
ATOM 2781 C CA . SER A 1 388 ? 38.826 -26.010 46.865 1.00 36.88 388 SER A CA 1
ATOM 2782 C C . SER A 1 388 ? 38.357 -27.093 47.855 1.00 36.88 388 SER A C 1
ATOM 2784 O O . SER A 1 388 ? 38.542 -26.922 49.063 1.00 36.88 388 SER A O 1
ATOM 2786 N N . PRO A 1 389 ? 37.842 -28.247 47.388 1.00 36.50 389 PRO A N 1
ATOM 2787 C CA . PRO A 1 389 ? 37.632 -29.422 48.233 1.00 36.50 389 PRO A CA 1
ATOM 2788 C C . PRO A 1 389 ? 38.961 -30.153 48.525 1.00 36.50 389 PRO A C 1
ATOM 2790 O O . PRO A 1 389 ? 39.909 -30.051 47.740 1.00 36.50 389 PRO A O 1
ATOM 2793 N N . PRO A 1 390 ? 39.065 -30.893 49.648 1.00 33.88 390 PRO A N 1
ATOM 2794 C CA . PRO A 1 390 ? 40.319 -31.497 50.081 1.00 33.88 390 PRO A CA 1
ATOM 2795 C C . PRO A 1 390 ? 40.710 -32.701 49.217 1.00 33.88 390 PRO A C 1
ATOM 2797 O O . PRO A 1 390 ? 39.878 -33.503 48.794 1.00 33.88 390 PRO A O 1
ATOM 2800 N N . ALA A 1 391 ? 42.017 -32.817 48.988 1.00 32.47 391 ALA A N 1
ATOM 2801 C CA . ALA A 1 391 ? 42.654 -33.886 48.239 1.00 32.47 391 ALA A CA 1
ATOM 2802 C C . ALA A 1 391 ? 42.510 -35.244 48.941 1.00 32.47 391 ALA A C 1
ATOM 2804 O O . ALA A 1 391 ? 42.798 -35.358 50.132 1.00 32.47 391 ALA A O 1
ATOM 2805 N N . PHE A 1 392 ? 42.167 -36.285 48.179 1.00 31.89 392 PHE A N 1
ATOM 2806 C CA . PHE A 1 392 ? 42.495 -37.658 48.545 1.00 31.89 392 PHE A CA 1
ATOM 2807 C C . PHE A 1 392 ? 43.158 -38.399 47.387 1.00 31.89 392 PHE A C 1
ATOM 2809 O O . PHE A 1 392 ? 42.834 -38.236 46.211 1.00 31.89 392 PHE A O 1
ATOM 2816 N N . ASP A 1 393 ? 44.165 -39.149 47.803 1.00 31.98 393 ASP A N 1
ATOM 2817 C CA . ASP A 1 393 ? 45.340 -39.580 47.075 1.00 31.98 393 ASP A CA 1
ATOM 2818 C C . ASP A 1 393 ? 45.086 -40.817 46.200 1.00 31.98 393 ASP A C 1
ATOM 2820 O O . ASP A 1 393 ? 44.287 -41.699 46.519 1.00 31.98 393 ASP A O 1
ATOM 2824 N N . ARG A 1 394 ? 45.804 -40.889 45.078 1.00 33.97 394 ARG A N 1
ATOM 2825 C CA . ARG A 1 394 ? 45.817 -42.038 44.167 1.00 33.97 394 ARG A CA 1
ATOM 2826 C C . ARG A 1 394 ? 46.680 -43.127 44.779 1.00 33.97 394 ARG A C 1
ATOM 2828 O O . ARG A 1 394 ? 47.832 -42.833 45.047 1.00 33.97 394 ARG A O 1
ATOM 2835 N N . HIS A 1 395 ? 46.273 -44.400 44.739 1.00 30.66 395 HIS A N 1
ATOM 2836 C CA . HIS A 1 395 ? 47.233 -45.478 44.455 1.00 30.66 395 HIS A CA 1
ATOM 2837 C C . HIS A 1 395 ? 46.608 -46.775 43.905 1.00 30.66 395 HIS A C 1
ATOM 2839 O O . HIS A 1 395 ? 45.656 -47.323 44.440 1.00 30.66 395 HIS A O 1
ATOM 2845 N N . HIS A 1 396 ? 47.300 -47.280 42.876 1.00 30.92 396 HIS A N 1
ATOM 2846 C CA . HIS A 1 396 ? 47.520 -48.687 42.513 1.00 30.92 396 HIS A CA 1
ATOM 2847 C C . HIS A 1 396 ? 46.605 -49.452 41.526 1.00 30.92 396 HIS A C 1
ATOM 2849 O O . HIS A 1 396 ? 45.587 -50.030 41.865 1.00 30.92 396 HIS A O 1
ATOM 2855 N N . ARG A 1 397 ? 47.200 -49.616 40.328 1.00 29.53 397 ARG A N 1
ATOM 2856 C CA . ARG A 1 397 ? 47.599 -50.880 39.660 1.00 29.53 397 ARG A CA 1
ATOM 2857 C C . ARG A 1 397 ? 46.532 -51.824 39.059 1.00 29.53 397 ARG A C 1
ATOM 2859 O O . ARG A 1 397 ? 45.851 -52.550 39.758 1.00 29.53 397 ARG A O 1
ATOM 2866 N N . ARG A 1 398 ? 46.744 -52.021 37.745 1.00 29.19 398 ARG A N 1
ATOM 2867 C CA . ARG A 1 398 ? 46.917 -53.297 37.001 1.00 29.19 398 ARG A CA 1
ATOM 2868 C C . ARG A 1 398 ? 45.689 -54.141 36.585 1.00 29.19 398 ARG A C 1
ATOM 2870 O O . ARG A 1 398 ? 45.145 -54.901 37.363 1.00 29.19 398 ARG A O 1
ATOM 2877 N N . THR A 1 399 ? 45.506 -54.154 35.256 1.00 29.02 399 THR A N 1
ATOM 2878 C CA . THR A 1 399 ? 45.437 -55.302 34.310 1.00 29.02 399 THR A CA 1
ATOM 2879 C C . THR A 1 399 ? 44.311 -56.352 34.341 1.00 29.02 399 THR A C 1
ATOM 2881 O O . THR A 1 399 ? 44.034 -56.969 35.360 1.00 29.02 399 THR A O 1
ATOM 2884 N N . SER A 1 400 ? 43.922 -56.716 33.103 1.00 29.91 400 SER A N 1
ATOM 2885 C CA . SER A 1 400 ? 43.159 -57.887 32.602 1.00 29.91 400 SER A CA 1
ATOM 2886 C C . SER A 1 400 ? 41.630 -57.727 32.606 1.00 29.91 400 SER A C 1
ATOM 2888 O O . SER A 1 400 ? 41.083 -57.236 33.576 1.00 29.91 400 SER A O 1
ATOM 2890 N N . GLY A 1 401 ? 40.863 -58.076 31.566 1.00 27.62 401 GLY A N 1
ATOM 2891 C CA . GLY A 1 401 ? 41.149 -58.666 30.257 1.00 27.62 401 GLY A CA 1
ATOM 2892 C C . GLY A 1 401 ? 39.872 -58.728 29.387 1.00 27.62 401 GLY A C 1
ATOM 2893 O O . GLY A 1 401 ? 38.776 -58.541 29.895 1.00 27.62 401 GLY A O 1
ATOM 2894 N N . ARG A 1 402 ? 40.076 -58.940 28.071 1.00 27.03 402 ARG A N 1
ATOM 2895 C CA . ARG A 1 402 ? 39.248 -59.642 27.042 1.00 27.03 402 ARG A CA 1
ATOM 2896 C C . ARG A 1 402 ? 37.851 -60.161 27.485 1.00 27.03 402 ARG A C 1
ATOM 2898 O O . ARG A 1 402 ? 37.771 -60.760 28.541 1.00 27.03 402 ARG A O 1
ATOM 2905 N N . LYS A 1 403 ? 36.765 -60.212 26.694 1.00 28.52 403 LYS A N 1
ATOM 2906 C CA . LYS A 1 403 ? 36.495 -60.160 25.235 1.00 28.52 403 LYS A CA 1
ATOM 2907 C C . LYS A 1 403 ? 34.966 -60.333 25.017 1.00 28.52 403 LYS A C 1
ATOM 2909 O O . LYS A 1 403 ? 34.352 -61.043 25.799 1.00 28.52 403 LYS A O 1
ATOM 2914 N N . HIS A 1 404 ? 34.492 -59.858 23.856 1.00 27.45 404 HIS A N 1
ATOM 2915 C CA . HIS A 1 404 ? 33.354 -60.327 23.018 1.00 27.45 404 HIS A CA 1
ATOM 2916 C C . HIS A 1 404 ? 31.905 -60.085 23.507 1.00 27.45 404 HIS A C 1
ATOM 2918 O O . HIS A 1 404 ? 31.584 -60.379 24.646 1.00 27.45 404 HIS A O 1
ATOM 2924 N N . MET A 1 405 ? 31.069 -59.363 22.731 1.00 27.73 405 MET A N 1
ATOM 2925 C CA . MET A 1 405 ? 30.264 -59.798 21.548 1.00 27.73 405 MET A CA 1
ATOM 2926 C C . MET A 1 405 ? 29.162 -60.770 22.019 1.00 27.73 405 MET A C 1
ATOM 2928 O O . MET A 1 405 ? 29.503 -61.784 22.606 1.00 27.73 405 MET A O 1
ATOM 2932 N N . THR A 1 406 ? 27.860 -60.488 21.926 1.00 26.64 406 THR A N 1
ATOM 2933 C CA . THR A 1 406 ? 27.043 -60.364 20.703 1.00 26.64 406 THR A CA 1
ATOM 2934 C C . THR A 1 406 ? 25.632 -59.837 21.015 1.00 26.64 406 THR A C 1
ATOM 2936 O O . THR A 1 406 ? 25.163 -59.882 22.148 1.00 26.64 406 THR A O 1
ATOM 2939 N N . THR A 1 407 ? 24.979 -59.375 19.954 1.00 33.38 407 THR A N 1
ATOM 2940 C CA . THR A 1 407 ? 23.576 -58.985 19.781 1.00 33.38 407 THR A CA 1
ATOM 2941 C C . THR A 1 407 ? 22.554 -60.128 19.893 1.00 33.38 407 THR A C 1
ATOM 2943 O O . THR A 1 407 ? 22.853 -61.258 19.515 1.00 33.38 407 THR A O 1
ATOM 2946 N N . ASP A 1 408 ? 21.332 -59.705 20.243 1.00 28.58 408 ASP A N 1
ATOM 2947 C CA . ASP A 1 408 ? 19.999 -60.193 19.833 1.00 28.58 408 ASP A CA 1
ATOM 2948 C C . ASP A 1 408 ? 19.348 -61.383 20.575 1.00 28.58 408 ASP A C 1
ATOM 2950 O O . ASP A 1 408 ? 19.879 -62.489 20.568 1.00 28.58 408 ASP A O 1
ATOM 2954 N N . GLN A 1 409 ? 18.173 -61.127 21.183 1.00 27.72 409 GLN A N 1
ATOM 2955 C CA . GLN A 1 409 ? 16.909 -61.888 21.038 1.00 27.72 409 GLN A CA 1
ATOM 2956 C C . GLN A 1 409 ? 15.810 -61.469 22.057 1.00 27.72 409 GLN A C 1
ATOM 2958 O O . GLN A 1 409 ? 15.936 -61.641 23.264 1.00 27.72 409 GLN A O 1
ATOM 2963 N N . THR A 1 410 ? 14.728 -60.910 21.506 1.00 26.69 410 THR A N 1
ATOM 2964 C CA . THR A 1 410 ? 13.267 -61.066 21.758 1.00 26.69 410 THR A CA 1
ATOM 2965 C C . THR A 1 410 ? 12.651 -61.725 23.030 1.00 26.69 410 THR A C 1
ATOM 2967 O O . THR A 1 410 ? 12.845 -62.919 23.235 1.00 26.69 410 THR A O 1
ATOM 2970 N N . VAL A 1 411 ? 11.691 -60.974 23.647 1.00 28.98 411 VAL A N 1
ATOM 2971 C CA . VAL A 1 411 ? 10.277 -61.312 24.086 1.00 28.98 411 VAL A CA 1
ATOM 2972 C C . VAL A 1 411 ? 10.092 -62.181 25.378 1.00 28.98 411 VAL A C 1
ATOM 2974 O O . VAL A 1 411 ? 10.986 -62.989 25.605 1.00 28.98 411 VAL A O 1
ATOM 2977 N N . PRO A 1 412 ? 9.007 -62.124 26.237 1.00 35.88 412 PRO A N 1
ATOM 2978 C CA . PRO A 1 412 ? 7.644 -61.517 26.133 1.00 35.88 412 PRO A CA 1
ATOM 2979 C C . PRO A 1 412 ? 7.023 -60.749 27.348 1.00 35.88 412 PRO A C 1
ATOM 2981 O O . PRO A 1 412 ? 7.422 -60.882 28.499 1.00 35.88 412 PRO A O 1
ATOM 2984 N N . ASP A 1 413 ? 5.957 -60.006 27.007 1.00 26.55 413 ASP A N 1
ATOM 2985 C CA . ASP A 1 413 ? 4.609 -59.850 27.615 1.00 26.55 413 ASP A CA 1
ATOM 2986 C C . ASP A 1 413 ? 4.291 -60.431 29.016 1.00 26.55 413 ASP A C 1
ATOM 2988 O O . ASP A 1 413 ? 4.344 -61.645 29.209 1.00 26.55 413 ASP A O 1
ATOM 2992 N N . GLN A 1 414 ? 3.793 -59.572 29.926 1.00 29.08 414 GLN A N 1
ATOM 2993 C CA . GLN A 1 414 ? 2.671 -59.900 30.820 1.00 29.08 414 GLN A CA 1
ATOM 2994 C C . GLN A 1 414 ? 1.760 -58.688 31.082 1.00 29.08 414 GLN A C 1
ATOM 2996 O O . GLN A 1 414 ? 2.175 -57.602 31.485 1.00 29.08 414 GLN A O 1
ATOM 3001 N N . THR A 1 415 ? 0.481 -58.967 30.876 1.00 27.56 415 THR A N 1
ATOM 3002 C CA . THR A 1 415 ? -0.731 -58.161 30.963 1.00 27.56 415 THR A CA 1
ATOM 3003 C C . THR A 1 415 ? -1.206 -57.976 32.407 1.00 27.56 415 THR A C 1
ATOM 3005 O O . THR A 1 415 ? -1.237 -58.934 33.173 1.00 27.56 415 THR A O 1
ATOM 3008 N N . LEU A 1 416 ? -1.719 -56.788 32.746 1.00 30.75 416 LEU A N 1
ATOM 3009 C CA . LEU A 1 416 ? -2.750 -56.601 33.777 1.00 30.75 416 LEU A CA 1
ATOM 3010 C C . LEU A 1 416 ? -3.622 -55.401 33.389 1.00 30.75 416 LEU A C 1
ATOM 3012 O O . LEU A 1 416 ? -3.184 -54.253 33.402 1.00 30.75 416 LEU A O 1
ATOM 3016 N N . GLY A 1 417 ? -4.858 -55.699 32.994 1.00 25.05 417 GLY A N 1
ATOM 3017 C CA . GLY A 1 417 ? -5.852 -54.712 32.600 1.00 25.05 417 GLY A CA 1
ATOM 3018 C C . GLY A 1 417 ? -6.517 -54.023 33.788 1.00 25.05 417 GLY A C 1
ATOM 3019 O O . GLY A 1 417 ? -6.759 -54.627 34.835 1.00 25.05 417 GLY A O 1
ATOM 3020 N N . ARG A 1 418 ? -6.907 -52.766 33.573 1.00 27.58 418 ARG A N 1
ATOM 3021 C CA . ARG A 1 418 ? -8.060 -52.167 34.243 1.00 27.58 418 ARG A CA 1
ATOM 3022 C C . ARG A 1 418 ? -8.680 -51.109 33.331 1.00 27.58 418 ARG A C 1
ATOM 3024 O O . ARG A 1 418 ? -8.082 -50.079 33.050 1.00 27.58 418 ARG A O 1
ATOM 3031 N N . THR A 1 419 ? -9.872 -51.428 32.846 1.00 27.98 419 THR A N 1
ATOM 3032 C CA . THR A 1 419 ? -10.804 -50.563 32.119 1.00 27.98 419 THR A CA 1
ATOM 3033 C C . THR A 1 419 ? -11.158 -49.323 32.942 1.00 27.98 419 THR A C 1
ATOM 3035 O O . THR A 1 419 ? -11.590 -49.460 34.090 1.00 27.98 419 THR A O 1
ATOM 3038 N N . VAL A 1 420 ? -11.022 -48.140 32.340 1.00 29.62 420 VAL A N 1
ATOM 3039 C CA . VAL A 1 420 ? -11.574 -46.866 32.828 1.00 29.62 420 VAL A CA 1
ATOM 3040 C C . VAL A 1 420 ? -12.640 -46.418 31.816 1.00 29.62 420 VAL A C 1
ATOM 3042 O O . VAL A 1 420 ? -12.410 -46.597 30.619 1.00 29.62 420 VAL A O 1
ATOM 3045 N N . PRO A 1 421 ? -13.816 -45.933 32.256 1.00 26.38 421 PRO A N 1
ATOM 3046 C CA . PRO A 1 421 ? -14.942 -45.667 31.373 1.00 26.38 421 PRO A CA 1
ATOM 3047 C C . PRO A 1 421 ? -14.660 -44.499 30.435 1.00 26.38 421 PRO A C 1
ATOM 3049 O O . PRO A 1 421 ? -14.011 -43.527 30.817 1.00 26.38 421 PRO A O 1
ATOM 3052 N N . ASP A 1 422 ? -15.228 -44.624 29.243 1.00 33.78 422 ASP A N 1
ATOM 3053 C CA . ASP A 1 422 ? -15.469 -43.575 28.265 1.00 33.78 422 ASP A CA 1
ATOM 3054 C C . ASP A 1 422 ? -16.001 -42.304 28.952 1.00 33.78 422 ASP A C 1
ATOM 3056 O O . ASP A 1 422 ? -17.143 -42.247 29.415 1.00 33.78 422 ASP A O 1
ATOM 3060 N N . GLN A 1 423 ? -15.127 -41.309 29.088 1.00 28.28 423 GLN A N 1
ATOM 3061 C CA . GLN A 1 423 ? -15.528 -39.929 29.298 1.00 28.28 423 GLN A CA 1
ATOM 3062 C C . GLN A 1 423 ? -15.286 -39.216 27.980 1.00 28.28 423 GLN A C 1
ATOM 3064 O O . GLN A 1 423 ? -14.178 -38.770 27.686 1.00 28.28 423 GLN A O 1
ATOM 3069 N N . THR A 1 424 ? -16.353 -39.139 27.193 1.00 30.50 424 THR A N 1
ATOM 3070 C CA . THR A 1 424 ? -16.522 -38.181 26.110 1.00 30.50 424 THR A CA 1
ATOM 3071 C C . THR A 1 424 ? -16.117 -36.799 26.613 1.00 30.50 424 THR A C 1
ATOM 3073 O O . THR A 1 424 ? -16.845 -36.157 27.376 1.00 30.50 424 THR A O 1
ATOM 3076 N N . VAL A 1 425 ? -14.929 -36.356 26.208 1.00 30.42 425 VAL A N 1
ATOM 3077 C CA . VAL A 1 425 ? -14.558 -34.944 26.236 1.00 30.42 425 VAL A CA 1
ATOM 3078 C C . VAL A 1 425 ? -15.550 -34.235 25.306 1.00 30.42 425 VAL A C 1
ATOM 3080 O O . VAL A 1 425 ? -15.748 -34.724 24.193 1.00 30.42 425 VAL A O 1
ATOM 3083 N N . PRO A 1 426 ? -16.220 -33.151 25.732 1.00 28.88 426 PRO A N 1
ATOM 3084 C CA . PRO A 1 426 ? -17.087 -32.390 24.844 1.00 28.88 426 PRO A CA 1
ATOM 3085 C C . PRO A 1 426 ? -16.281 -31.945 23.624 1.00 28.88 426 PRO A C 1
ATOM 3087 O O . PRO A 1 426 ? -15.213 -31.349 23.772 1.00 28.88 426 PRO A O 1
ATOM 3090 N N . ASP A 1 427 ? -16.792 -32.287 22.446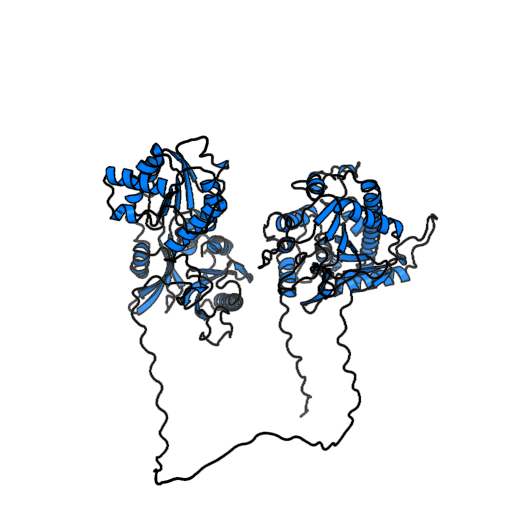 1.00 30.09 427 ASP A N 1
ATOM 3091 C CA . ASP A 1 427 ? -16.268 -31.886 21.148 1.00 30.09 427 ASP A CA 1
ATOM 3092 C C . ASP A 1 427 ? -16.031 -30.368 21.135 1.00 30.09 427 ASP A C 1
ATOM 3094 O O . ASP A 1 427 ? -16.931 -29.580 21.440 1.00 30.09 427 ASP A O 1
ATOM 3098 N N . GLN A 1 428 ? -14.796 -29.957 20.851 1.00 36.84 428 GLN A N 1
ATOM 3099 C CA . GLN A 1 428 ? -14.477 -28.555 20.616 1.00 36.84 428 GLN A CA 1
ATOM 3100 C C . GLN A 1 428 ? -15.163 -28.175 19.303 1.00 36.84 428 GLN A C 1
ATOM 3102 O O . GLN A 1 428 ? -14.715 -28.555 18.228 1.00 36.84 428 GLN A O 1
ATOM 3107 N N . THR A 1 429 ? -16.301 -27.493 19.425 1.00 46.47 429 THR A N 1
ATOM 3108 C CA . THR A 1 429 ? -17.254 -27.152 18.361 1.00 46.47 429 THR A CA 1
ATOM 3109 C C . THR A 1 429 ? -16.585 -26.802 17.031 1.00 46.47 429 THR A C 1
ATOM 3111 O O . THR A 1 429 ? -15.884 -25.793 16.931 1.00 46.47 429 THR A O 1
ATOM 3114 N N . ALA A 1 430 ? -16.843 -27.610 16.001 1.00 65.62 430 ALA A N 1
ATOM 3115 C CA . ALA A 1 430 ? -16.477 -27.308 14.624 1.00 65.62 430 ALA A CA 1
ATOM 3116 C C . ALA A 1 430 ? -17.033 -25.934 14.200 1.00 65.62 430 ALA A C 1
ATOM 3118 O O . ALA A 1 430 ? -18.211 -25.642 14.406 1.00 65.62 430 ALA A O 1
ATOM 3119 N N . PHE A 1 431 ? -16.188 -25.085 13.609 1.00 81.25 431 PHE A N 1
ATOM 3120 C CA . PHE A 1 431 ? -16.610 -23.807 13.033 1.00 81.25 431 PHE A CA 1
ATOM 3121 C C . PHE A 1 431 ? -17.590 -24.051 11.879 1.00 81.25 431 PHE A C 1
ATOM 3123 O O . PHE A 1 431 ? -17.302 -24.828 10.969 1.00 81.25 431 PHE A O 1
ATOM 3130 N N . HIS A 1 432 ? -18.734 -23.372 11.905 1.00 86.81 432 HIS A N 1
ATOM 3131 C CA . HIS A 1 432 ? -19.759 -23.462 10.871 1.00 86.81 432 HIS A CA 1
ATOM 3132 C C . HIS A 1 432 ? -20.347 -22.075 10.599 1.00 86.81 432 HIS A C 1
ATOM 3134 O O . HIS A 1 432 ? -20.600 -21.309 11.530 1.00 86.81 432 HIS A O 1
ATOM 3140 N N . VAL A 1 433 ? -20.591 -21.784 9.320 1.00 91.50 433 VAL A N 1
ATOM 3141 C CA . VAL A 1 433 ? -21.300 -20.579 8.877 1.00 91.50 433 VAL A CA 1
ATOM 3142 C C . VAL A 1 433 ? -22.814 -20.834 8.933 1.00 91.50 433 VAL A C 1
ATOM 3144 O O . VAL A 1 433 ? -23.267 -21.724 8.205 1.00 91.50 433 VAL A O 1
ATOM 3147 N N . PRO A 1 434 ? -23.590 -20.069 9.733 1.00 94.75 434 PRO A N 1
ATOM 3148 C CA . PRO A 1 434 ? -25.031 -20.257 9.910 1.00 94.75 434 PRO A CA 1
ATOM 3149 C C . PRO A 1 434 ? -25.821 -20.324 8.608 1.00 94.75 434 PRO A C 1
ATOM 3151 O O . PRO A 1 434 ? -25.606 -19.511 7.713 1.00 94.75 434 PRO A O 1
ATOM 3154 N N . ILE A 1 435 ? -26.758 -21.272 8.527 1.00 96.88 435 ILE A N 1
ATOM 3155 C CA . ILE A 1 435 ? -27.700 -21.397 7.412 1.00 96.88 435 ILE A CA 1
ATOM 3156 C C . ILE A 1 435 ? -29.024 -20.745 7.807 1.00 96.88 435 ILE A C 1
ATOM 3158 O O . ILE A 1 435 ? -29.593 -21.103 8.835 1.00 96.88 435 ILE A O 1
ATOM 3162 N N . VAL A 1 436 ? -29.522 -19.831 6.976 1.00 97.06 436 VAL A N 1
ATOM 3163 C CA . VAL A 1 436 ? -30.785 -19.115 7.182 1.00 97.06 436 VAL A CA 1
ATOM 3164 C C . VAL A 1 436 ? -31.684 -19.279 5.958 1.00 97.06 436 VAL A C 1
ATOM 3166 O O . VAL A 1 436 ? -31.255 -19.094 4.819 1.00 97.06 436 VAL A O 1
ATOM 3169 N N . ASP A 1 437 ? -32.948 -19.623 6.189 1.00 96.12 437 ASP A N 1
ATOM 3170 C CA . ASP A 1 437 ? -33.958 -19.747 5.136 1.00 96.12 437 ASP A CA 1
ATOM 3171 C C . ASP A 1 437 ? -34.702 -18.419 4.941 1.00 96.12 437 ASP A C 1
ATOM 3173 O O . ASP A 1 437 ? -35.444 -17.969 5.815 1.00 96.12 437 ASP A O 1
ATOM 3177 N N . LEU A 1 438 ? -34.512 -17.796 3.776 1.00 95.38 438 LEU A N 1
ATOM 3178 C CA . LEU A 1 438 ? -35.127 -16.517 3.423 1.00 95.38 438 LEU A CA 1
ATOM 3179 C C . LEU A 1 438 ? -36.559 -16.637 2.895 1.00 95.38 438 LEU A C 1
ATOM 3181 O O . LEU A 1 438 ? -37.178 -15.606 2.632 1.00 95.38 438 LEU A O 1
ATOM 3185 N N . THR A 1 439 ? -37.114 -17.846 2.772 1.00 93.81 439 THR A N 1
ATOM 3186 C CA . THR A 1 439 ? -38.482 -18.064 2.271 1.00 93.81 439 THR A CA 1
ATOM 3187 C C . THR A 1 439 ? -39.526 -17.141 2.926 1.00 93.81 439 THR A C 1
ATOM 3189 O O . THR A 1 439 ? -40.350 -16.592 2.196 1.00 93.81 439 THR A O 1
ATOM 3192 N N . PRO A 1 440 ? -39.495 -16.849 4.248 1.00 93.38 440 PRO A N 1
ATOM 3193 C CA . PRO A 1 440 ? -40.448 -15.920 4.869 1.00 93.38 440 PRO A CA 1
ATOM 3194 C C . PRO A 1 440 ? -40.438 -14.482 4.320 1.00 93.38 440 PRO A C 1
ATOM 3196 O O . PRO A 1 440 ? -41.425 -13.770 4.492 1.00 93.38 440 PRO A O 1
ATOM 3199 N N . TYR A 1 441 ? -39.358 -14.053 3.664 1.00 90.62 441 TYR A N 1
ATOM 3200 C CA . TYR A 1 441 ? -39.210 -12.725 3.053 1.00 90.62 441 TYR A CA 1
ATOM 3201 C C . TYR A 1 441 ? -39.333 -12.732 1.521 1.00 90.62 441 TYR A C 1
ATOM 3203 O O . TYR A 1 441 ? -39.271 -11.674 0.884 1.00 90.62 441 TYR A O 1
ATOM 3211 N N . VAL A 1 442 ? -39.489 -13.911 0.915 1.00 89.00 442 VAL A N 1
ATOM 3212 C CA . VAL A 1 442 ? -39.610 -14.088 -0.533 1.00 89.00 442 VAL A CA 1
ATOM 3213 C C . VAL A 1 442 ? -41.058 -14.438 -0.863 1.00 89.00 442 VAL A C 1
ATOM 3215 O O . VAL A 1 442 ? -41.572 -15.473 -0.447 1.00 89.00 442 VAL A O 1
ATOM 3218 N N . ALA A 1 443 ? -41.730 -13.583 -1.635 1.00 70.06 443 ALA A N 1
ATOM 3219 C CA . ALA A 1 443 ? -43.060 -13.895 -2.148 1.00 70.06 443 ALA A CA 1
ATOM 3220 C C . ALA A 1 443 ? -42.975 -15.115 -3.084 1.00 70.06 443 ALA A C 1
ATOM 3222 O O . ALA A 1 443 ? -42.216 -15.115 -4.055 1.00 70.06 443 ALA A O 1
ATOM 3223 N N . THR A 1 444 ? -43.721 -16.178 -2.782 1.00 52.19 444 THR A N 1
ATOM 3224 C CA . THR A 1 444 ? -43.671 -17.436 -3.540 1.00 52.19 444 THR A CA 1
ATOM 3225 C C . THR A 1 444 ? -44.716 -17.456 -4.662 1.00 52.19 444 THR A C 1
ATOM 3227 O O . THR A 1 444 ? -45.871 -17.795 -4.441 1.00 52.19 444 THR A O 1
ATOM 3230 N N . GLY A 1 445 ? -44.306 -17.152 -5.898 1.00 47.88 445 GLY A N 1
ATOM 3231 C CA . GLY A 1 445 ? -45.088 -17.443 -7.112 1.00 47.88 445 GLY A CA 1
ATOM 3232 C C . GLY A 1 445 ? -45.555 -16.225 -7.915 1.00 47.88 445 GLY A C 1
ATOM 3233 O O . GLY A 1 445 ? -45.558 -15.097 -7.440 1.00 47.88 445 GLY A O 1
ATOM 3234 N N . SER A 1 446 ? -45.946 -16.478 -9.168 1.00 42.91 446 SER A N 1
ATOM 3235 C CA . SER A 1 446 ? -46.409 -15.499 -10.168 1.00 42.91 446 SER A CA 1
ATOM 3236 C C . SER A 1 446 ? -47.804 -14.915 -9.908 1.00 42.91 446 SER A C 1
ATOM 3238 O O . SER A 1 446 ? -48.320 -14.183 -10.750 1.00 42.91 446 SER A O 1
ATOM 3240 N N . ASP A 1 447 ? -48.429 -15.261 -8.785 1.00 41.66 447 ASP A N 1
ATOM 3241 C CA . ASP A 1 447 ? -49.731 -14.733 -8.403 1.00 41.66 447 ASP A CA 1
ATOM 3242 C C . ASP A 1 447 ? -49.528 -13.481 -7.545 1.00 41.66 447 ASP A C 1
ATOM 3244 O O . ASP A 1 447 ? -48.910 -13.532 -6.478 1.00 41.66 447 ASP A O 1
ATOM 3248 N N . GLU A 1 448 ? -50.067 -12.352 -8.015 1.00 39.53 448 GLU A N 1
ATOM 3249 C CA . GLU A 1 448 ? -50.213 -11.095 -7.273 1.00 39.53 448 GLU A CA 1
ATOM 3250 C C . GLU A 1 448 ? -51.048 -11.340 -5.997 1.00 39.53 448 GLU A C 1
ATOM 3252 O O . GLU A 1 448 ? -52.257 -11.118 -5.958 1.00 39.53 448 GLU A O 1
ATOM 3257 N N . GLY A 1 449 ? -50.420 -11.891 -4.955 1.00 43.25 449 GLY A N 1
ATOM 3258 C CA . GLY A 1 449 ? -51.097 -12.308 -3.726 1.00 43.25 449 GLY A CA 1
ATOM 3259 C C . GLY A 1 449 ? -50.398 -13.389 -2.895 1.00 43.25 449 GLY A C 1
ATOM 3260 O O . GLY A 1 449 ? -50.905 -13.709 -1.819 1.00 43.25 449 GLY A O 1
ATOM 3261 N N . ALA A 1 450 ? -49.265 -13.953 -3.333 1.00 48.53 450 ALA A N 1
ATOM 3262 C CA . ALA A 1 450 ? -48.487 -14.871 -2.501 1.00 48.53 450 ALA A CA 1
ATOM 3263 C C . ALA A 1 450 ? -48.001 -14.165 -1.224 1.00 48.53 450 ALA A C 1
ATOM 3265 O O . ALA A 1 450 ? -47.170 -13.257 -1.274 1.00 48.53 450 ALA A O 1
ATOM 3266 N N . ALA A 1 451 ? -48.566 -14.552 -0.080 1.00 53.09 451 ALA A N 1
ATOM 3267 C CA . ALA A 1 451 ? -48.279 -13.916 1.196 1.00 53.09 451 ALA A CA 1
ATOM 3268 C C . ALA A 1 451 ? -46.833 -14.201 1.628 1.00 53.09 451 ALA A C 1
ATOM 3270 O O . ALA A 1 451 ? -46.389 -15.350 1.607 1.00 53.09 451 ALA A O 1
ATOM 3271 N N . GLU A 1 452 ? -46.120 -13.154 2.050 1.00 68.38 452 GLU A N 1
ATOM 3272 C CA . GLU A 1 452 ? -44.899 -13.298 2.848 1.00 68.38 452 GLU A CA 1
ATOM 3273 C C . GLU A 1 452 ? -45.179 -14.181 4.081 1.00 68.38 452 GLU A C 1
ATOM 3275 O O . GLU A 1 452 ? -46.330 -14.356 4.499 1.00 68.38 452 GLU A O 1
ATOM 3280 N N . GLY A 1 453 ? -44.122 -14.726 4.686 1.00 75.94 453 GLY A N 1
ATOM 3281 C CA . GLY A 1 453 ? -44.235 -15.506 5.915 1.00 75.94 453 GLY A CA 1
ATOM 3282 C C . GLY A 1 453 ? -44.957 -14.742 7.030 1.00 75.94 453 GLY A C 1
ATOM 3283 O O . GLY A 1 453 ? -45.134 -13.516 6.985 1.00 75.94 453 GLY A O 1
ATOM 3284 N N . THR A 1 454 ? -45.387 -15.465 8.065 1.00 84.06 454 THR A N 1
ATOM 3285 C CA . THR A 1 454 ? -46.017 -14.815 9.221 1.00 84.06 454 THR A CA 1
ATOM 3286 C C . THR A 1 454 ? -45.049 -13.815 9.869 1.00 84.06 454 THR A C 1
ATOM 3288 O O . THR A 1 454 ? -43.832 -13.908 9.694 1.00 84.06 454 THR A O 1
ATOM 3291 N N . ALA A 1 455 ? -45.569 -12.841 10.624 1.00 84.56 455 ALA A N 1
ATOM 3292 C CA . ALA A 1 455 ? -44.710 -11.902 11.352 1.00 84.56 455 ALA A CA 1
ATOM 3293 C C . ALA A 1 455 ? -43.714 -12.641 12.267 1.00 84.56 455 ALA A C 1
ATOM 3295 O O . ALA A 1 455 ? -42.542 -12.279 12.305 1.00 84.56 455 ALA A O 1
ATOM 3296 N N . ASP A 1 456 ? -44.156 -13.732 12.900 1.00 87.75 456 ASP A N 1
ATOM 3297 C CA . ASP A 1 456 ? -43.319 -14.584 13.749 1.00 87.75 456 ASP A CA 1
ATOM 3298 C C . ASP A 1 456 ? -42.198 -15.281 12.954 1.00 87.75 456 ASP A C 1
ATOM 3300 O O . ASP A 1 456 ? -41.065 -15.371 13.431 1.00 87.75 456 ASP A O 1
ATOM 3304 N N . ASP A 1 457 ? -42.475 -15.735 11.724 1.00 90.81 457 ASP A N 1
ATOM 3305 C CA . ASP A 1 457 ? -41.451 -16.316 10.844 1.00 90.81 457 ASP A CA 1
ATOM 3306 C C . ASP A 1 457 ? -40.397 -15.284 10.438 1.00 90.81 457 ASP A C 1
ATOM 3308 O O . ASP A 1 457 ? -39.202 -15.588 10.460 1.00 90.81 457 ASP A O 1
ATOM 3312 N N . ARG A 1 458 ? -40.820 -14.056 10.109 1.00 92.38 458 ARG A N 1
ATOM 3313 C CA . ARG A 1 458 ? -39.895 -12.959 9.792 1.00 92.38 458 ARG A CA 1
ATOM 3314 C C . ARG A 1 458 ? -39.044 -12.574 11.000 1.00 92.38 458 ARG A C 1
ATOM 3316 O O . ARG A 1 458 ? -37.829 -12.483 10.876 1.00 92.38 458 ARG A O 1
ATOM 3323 N N . THR A 1 459 ? -39.640 -12.466 12.190 1.00 93.31 459 THR A N 1
ATOM 3324 C CA . THR A 1 459 ? -38.897 -12.217 13.438 1.00 93.31 459 THR A CA 1
ATOM 3325 C C . THR A 1 459 ? -37.873 -13.315 13.735 1.00 93.31 459 THR A C 1
ATOM 3327 O O . THR A 1 459 ? -36.764 -13.010 14.176 1.00 93.31 459 THR A O 1
ATOM 3330 N N . ARG A 1 460 ? -38.198 -14.590 13.473 1.00 95.81 460 ARG A N 1
ATOM 3331 C CA . ARG A 1 460 ? -37.235 -15.695 13.612 1.00 95.81 460 ARG A CA 1
ATOM 3332 C C . ARG A 1 460 ? -36.031 -15.502 12.690 1.00 95.81 460 ARG A C 1
ATOM 3334 O O . ARG A 1 460 ? -34.903 -15.559 13.172 1.00 95.81 460 ARG A O 1
ATOM 3341 N N . VAL A 1 461 ? -36.275 -15.257 11.403 1.00 96.38 461 VAL A N 1
ATOM 3342 C CA . VAL A 1 461 ? -35.216 -15.058 10.400 1.00 96.38 461 VAL A CA 1
ATOM 3343 C C . VAL A 1 461 ? -34.366 -13.829 10.733 1.00 96.38 461 VAL A C 1
ATOM 3345 O O . VAL A 1 461 ? -33.143 -13.918 10.720 1.00 96.38 461 VAL A O 1
ATOM 3348 N N . ALA A 1 462 ? -34.987 -12.710 11.117 1.00 96.44 462 ALA A N 1
ATOM 3349 C CA . ALA A 1 462 ? -34.280 -11.504 11.545 1.00 96.44 462 ALA A CA 1
ATOM 3350 C C . ALA A 1 462 ? -33.336 -11.774 12.733 1.00 96.44 462 ALA A C 1
ATOM 3352 O O . ALA A 1 462 ? -32.187 -11.339 12.719 1.00 96.44 462 ALA A O 1
ATOM 3353 N N . ARG A 1 463 ? -33.779 -12.558 13.727 1.00 96.62 463 ARG A N 1
ATOM 3354 C CA . ARG A 1 463 ? -32.946 -12.965 14.871 1.00 96.62 463 ARG A CA 1
ATOM 3355 C C . ARG A 1 463 ? -31.768 -13.850 14.454 1.00 96.62 463 ARG A C 1
ATOM 3357 O O . ARG A 1 463 ? -30.672 -13.679 14.974 1.00 96.62 463 ARG A O 1
ATOM 3364 N N . GLU A 1 464 ? -31.988 -14.805 13.554 1.00 96.94 464 GLU A N 1
ATOM 3365 C CA . GLU A 1 464 ? -30.928 -15.699 13.059 1.00 96.94 464 GLU A CA 1
ATOM 3366 C C . GLU A 1 464 ? -29.867 -14.933 12.261 1.00 96.94 464 GLU A C 1
ATOM 3368 O O . GLU A 1 464 ? -28.672 -15.180 12.423 1.00 96.94 464 GLU A O 1
ATOM 3373 N N . ILE A 1 465 ? -30.293 -13.958 11.453 1.00 96.50 465 ILE A N 1
ATOM 3374 C CA . ILE A 1 465 ? -29.391 -13.049 10.740 1.00 96.50 465 ILE A CA 1
ATOM 3375 C C . ILE A 1 465 ? -28.613 -12.174 11.720 1.00 96.50 465 ILE A C 1
ATOM 3377 O O . ILE A 1 465 ? -27.396 -12.092 11.608 1.00 96.50 465 ILE A O 1
ATOM 3381 N N . ASP A 1 466 ? -29.278 -11.568 12.704 1.00 96.00 466 ASP A N 1
ATOM 3382 C CA . ASP A 1 466 ? -28.620 -10.748 13.725 1.00 96.00 466 ASP A CA 1
ATOM 3383 C C . ASP A 1 466 ? -27.530 -11.526 14.481 1.00 96.00 466 ASP A C 1
ATOM 3385 O O . ASP A 1 466 ? -26.413 -11.035 14.664 1.00 96.00 466 ASP A O 1
ATOM 3389 N N . GLU A 1 467 ? -27.830 -12.770 14.865 1.00 94.19 467 GLU A N 1
ATOM 3390 C CA . GLU A 1 467 ? -26.895 -13.677 15.532 1.00 94.19 467 GLU A CA 1
ATOM 3391 C C . GLU A 1 467 ? -25.702 -14.019 14.628 1.00 94.19 467 GLU A C 1
ATOM 3393 O O . GLU A 1 467 ? -24.550 -13.896 15.052 1.00 94.19 467 GLU A O 1
ATOM 3398 N N . ALA A 1 468 ? -25.949 -14.383 13.368 1.00 93.06 468 ALA A N 1
ATOM 3399 C CA . ALA A 1 468 ? -24.895 -14.711 12.412 1.00 93.06 468 ALA A CA 1
ATOM 3400 C C . ALA A 1 468 ? -23.994 -13.503 12.094 1.00 93.06 468 ALA A C 1
ATOM 3402 O O . ALA A 1 468 ? -22.765 -13.623 12.106 1.00 93.06 468 ALA A O 1
ATOM 3403 N N . CYS A 1 469 ? -24.586 -12.326 11.881 1.00 93.31 469 CYS A N 1
ATOM 3404 C CA . CYS A 1 469 ? -23.873 -11.077 11.622 1.00 93.31 469 CYS A CA 1
ATOM 3405 C C . CYS A 1 469 ? -23.024 -10.625 12.818 1.00 93.31 469 CYS A C 1
ATOM 3407 O O . CYS A 1 469 ? -21.937 -10.086 12.618 1.00 93.31 469 CYS A O 1
ATOM 3409 N N . SER A 1 470 ? -23.488 -10.863 14.049 1.00 90.69 470 SER A N 1
ATOM 3410 C CA . SER A 1 470 ? -22.786 -10.450 15.275 1.00 90.69 470 SER A CA 1
ATOM 3411 C C . SER A 1 470 ? -21.696 -11.428 15.732 1.00 90.69 470 SER A C 1
ATOM 3413 O O . SER A 1 470 ? -20.916 -11.097 16.622 1.00 90.69 470 SER A O 1
ATOM 3415 N N . THR A 1 471 ? -21.653 -12.644 15.177 1.00 86.75 471 THR A N 1
ATOM 3416 C CA . THR A 1 471 ? -20.734 -13.706 15.632 1.00 86.75 471 THR A CA 1
ATOM 3417 C C . THR A 1 471 ? -19.747 -14.162 14.565 1.00 86.75 471 THR A C 1
ATOM 3419 O O . THR A 1 471 ? -18.571 -14.361 14.868 1.00 86.75 471 THR A O 1
ATOM 3422 N N . VAL A 1 472 ? -20.209 -14.346 13.325 1.00 87.56 472 VAL A N 1
ATOM 3423 C CA . VAL A 1 472 ? -19.393 -14.855 12.214 1.00 87.56 472 VAL A CA 1
ATOM 3424 C C . VAL A 1 472 ? -19.213 -13.797 11.129 1.00 87.56 472 VAL A C 1
ATOM 3426 O O . VAL A 1 472 ? -18.172 -13.777 10.478 1.00 87.56 472 VAL A O 1
ATOM 3429 N N . GLY A 1 473 ? -20.207 -12.933 10.899 1.00 87.69 473 GLY A N 1
ATOM 3430 C CA . GLY A 1 473 ? -20.219 -11.972 9.783 1.00 87.69 473 GLY A CA 1
ATOM 3431 C C . GLY A 1 473 ? -20.368 -12.623 8.399 1.00 87.69 473 GLY A C 1
ATOM 3432 O O . GLY A 1 473 ? -20.228 -11.952 7.377 1.00 87.69 473 GLY A O 1
ATOM 3433 N N . PHE A 1 474 ? -20.658 -13.928 8.370 1.00 92.75 474 PHE A N 1
ATOM 3434 C CA . PHE A 1 474 ? -20.997 -14.717 7.187 1.00 92.75 474 PHE A CA 1
ATOM 3435 C C . PHE A 1 474 ? -22.274 -15.515 7.451 1.00 92.75 474 PHE A C 1
ATOM 3437 O O . PHE A 1 474 ? -22.491 -16.011 8.559 1.00 92.75 474 PHE A O 1
ATOM 3444 N N . ILE A 1 475 ? -23.084 -15.676 6.410 1.00 95.56 475 ILE A N 1
ATOM 3445 C CA . ILE A 1 475 ? -24.344 -16.417 6.411 1.00 95.56 475 ILE A CA 1
ATOM 3446 C C . ILE A 1 475 ? -24.409 -17.266 5.138 1.00 95.56 475 ILE A C 1
ATOM 3448 O O . ILE A 1 475 ? -23.938 -16.864 4.077 1.00 95.56 475 ILE A O 1
ATOM 3452 N N . GLN A 1 476 ? -25.025 -18.436 5.224 1.00 96.56 476 GLN A N 1
ATOM 3453 C CA . GLN A 1 476 ? -25.476 -19.210 4.075 1.00 96.56 476 GLN A CA 1
ATOM 3454 C C . GLN A 1 476 ? -26.984 -19.040 3.938 1.00 96.56 476 GLN A C 1
ATOM 3456 O O . GLN A 1 476 ? -27.725 -19.391 4.850 1.00 96.56 476 GLN A O 1
ATOM 3461 N N . ILE A 1 477 ? -27.454 -18.510 2.815 1.00 97.06 477 ILE A N 1
ATOM 3462 C CA . ILE A 1 477 ? -28.885 -18.320 2.582 1.00 97.06 477 ILE A CA 1
ATOM 3463 C C . ILE A 1 477 ? -29.436 -19.397 1.656 1.00 97.06 477 ILE A C 1
ATOM 3465 O O . ILE A 1 477 ? -28.862 -19.693 0.608 1.00 97.06 477 ILE A O 1
ATOM 3469 N N . VAL A 1 478 ? -30.580 -19.953 2.038 1.00 96.38 478 VAL A N 1
ATOM 3470 C CA . VAL A 1 478 ? -31.426 -20.818 1.205 1.00 96.38 478 VAL A CA 1
ATOM 3471 C C . VAL A 1 478 ? -32.803 -20.170 1.054 1.00 96.38 478 VAL A C 1
ATOM 3473 O O . VAL A 1 478 ? -33.073 -19.137 1.665 1.00 96.38 478 VAL A O 1
ATOM 3476 N N . GLY A 1 479 ? -33.660 -20.702 0.180 1.00 94.69 479 GLY A N 1
ATOM 3477 C CA . GLY A 1 479 ? -34.989 -20.112 -0.044 1.00 94.69 479 GLY A CA 1
ATOM 3478 C C . GLY A 1 479 ? -34.950 -18.704 -0.658 1.00 94.69 479 GLY A C 1
ATOM 3479 O O . GLY A 1 479 ? -35.939 -17.983 -0.632 1.00 94.69 479 GLY A O 1
ATOM 3480 N N . HIS A 1 480 ? -33.812 -18.299 -1.236 1.00 95.31 480 HIS A N 1
ATOM 3481 C CA . HIS A 1 480 ? -33.607 -16.969 -1.822 1.00 95.31 480 HIS A CA 1
ATOM 3482 C C . HIS A 1 480 ? -34.438 -16.732 -3.099 1.00 95.31 480 HIS A C 1
ATOM 3484 O O . HIS A 1 480 ? -34.603 -15.590 -3.533 1.00 95.31 480 HIS A O 1
ATOM 3490 N N . GLY A 1 481 ? -34.970 -17.795 -3.711 1.00 94.56 481 GLY A N 1
ATOM 3491 C CA . GLY A 1 481 ? -35.903 -17.722 -4.840 1.00 94.56 481 GLY A CA 1
ATOM 3492 C C . GLY A 1 481 ? -35.269 -17.426 -6.202 1.00 94.56 481 GLY A C 1
ATOM 3493 O O . GLY A 1 481 ? -35.997 -17.075 -7.121 1.00 94.56 481 GLY A O 1
ATOM 3494 N N . ILE A 1 482 ? -33.943 -17.552 -6.347 1.00 96.06 482 ILE A N 1
ATOM 3495 C CA . ILE A 1 482 ? -33.304 -17.473 -7.673 1.00 96.06 482 ILE A CA 1
ATOM 3496 C C . ILE A 1 482 ? -33.525 -18.826 -8.361 1.00 96.06 482 ILE A C 1
ATOM 3498 O O . ILE A 1 482 ? -33.144 -19.845 -7.773 1.00 96.06 482 ILE A O 1
ATOM 3502 N N . PRO A 1 483 ? -34.116 -18.869 -9.566 1.00 96.06 483 PRO A N 1
ATOM 3503 C CA . PRO A 1 483 ? -34.344 -20.129 -10.260 1.00 96.06 483 PRO A CA 1
ATOM 3504 C C . PRO A 1 483 ? -33.023 -20.839 -10.616 1.00 96.06 483 PRO A C 1
ATOM 3506 O O . PRO A 1 483 ? -32.073 -20.167 -11.039 1.00 96.06 483 PRO A O 1
ATOM 3509 N N . PRO A 1 484 ? -32.933 -22.178 -10.487 1.00 95.06 484 PRO A N 1
ATOM 3510 C CA . PRO A 1 484 ? -31.720 -22.929 -10.822 1.00 95.06 484 PRO A CA 1
ATOM 3511 C C . PRO A 1 484 ? -31.211 -22.665 -12.244 1.00 95.06 484 PRO A C 1
ATOM 3513 O O . PRO A 1 484 ? -30.011 -22.505 -12.445 1.00 95.06 484 PRO A O 1
ATOM 3516 N N . GLU A 1 485 ? -32.109 -22.510 -13.219 1.00 97.25 485 GLU A N 1
ATOM 3517 C CA . GLU A 1 485 ? -31.760 -22.228 -14.612 1.00 97.25 485 GLU A CA 1
ATOM 3518 C C . GLU A 1 485 ? -31.055 -20.875 -14.810 1.00 97.25 485 GLU A C 1
ATOM 3520 O O . GLU A 1 485 ? -30.273 -20.716 -15.749 1.00 97.25 485 GLU A O 1
ATOM 3525 N N . VAL A 1 486 ? -31.287 -19.903 -13.919 1.00 98.06 486 VAL A N 1
ATOM 3526 C CA . VAL A 1 486 ? -30.596 -18.604 -13.938 1.00 98.06 486 VAL A CA 1
ATOM 3527 C C . VAL A 1 486 ? -29.163 -18.760 -13.427 1.00 98.06 486 VAL A C 1
ATOM 3529 O O . VAL A 1 486 ? -28.236 -18.188 -14.005 1.00 98.06 486 VAL A O 1
ATOM 3532 N N . ILE A 1 487 ? -28.966 -19.570 -12.382 1.00 96.81 487 ILE A N 1
ATOM 3533 C CA . ILE A 1 487 ? -27.636 -19.916 -11.860 1.00 96.81 487 ILE A CA 1
ATOM 3534 C C . ILE A 1 487 ? -26.847 -20.716 -12.905 1.00 96.81 487 ILE A C 1
ATOM 3536 O O . ILE A 1 487 ? -25.695 -20.383 -13.188 1.00 96.81 487 ILE A O 1
ATOM 3540 N N . ASP A 1 488 ? -27.473 -21.712 -13.534 1.00 96.94 488 ASP A N 1
ATOM 3541 C CA . ASP A 1 488 ? -26.868 -22.498 -14.614 1.00 96.94 488 ASP A CA 1
ATOM 3542 C C . ASP A 1 488 ? -26.512 -21.613 -15.818 1.00 96.94 488 ASP A C 1
ATOM 3544 O O . ASP A 1 488 ? -25.435 -21.746 -16.407 1.00 96.94 488 ASP A O 1
ATOM 3548 N N . GLY A 1 489 ? -27.383 -20.656 -16.157 1.00 97.94 489 GLY A N 1
ATOM 3549 C CA . GLY A 1 489 ? -27.131 -19.654 -17.188 1.00 97.94 489 GLY A CA 1
ATOM 3550 C C . GLY A 1 489 ? -25.898 -18.795 -16.890 1.00 97.94 489 GLY A C 1
ATOM 3551 O O . GLY A 1 489 ? -25.049 -18.616 -17.768 1.00 97.94 489 GLY A O 1
ATOM 3552 N N . LEU A 1 490 ? -25.757 -18.301 -15.656 1.00 98.12 490 LEU A N 1
ATOM 3553 C CA . LEU A 1 490 ? -24.564 -17.569 -15.222 1.00 98.12 490 LEU A CA 1
ATOM 3554 C C . LEU A 1 490 ? -23.309 -18.445 -15.310 1.00 98.12 490 LEU A C 1
ATOM 3556 O O . LEU A 1 490 ? -22.304 -18.017 -15.879 1.00 98.12 490 LEU A O 1
ATOM 3560 N N . ALA A 1 491 ? -23.360 -19.662 -14.766 1.00 96.56 491 ALA A N 1
ATOM 3561 C CA . ALA A 1 491 ? -22.232 -20.587 -14.774 1.00 96.56 491 ALA A CA 1
ATOM 3562 C C . ALA A 1 491 ? -21.765 -20.888 -16.209 1.00 96.56 491 ALA A C 1
ATOM 3564 O O . ALA A 1 491 ? -20.567 -20.841 -16.493 1.00 96.56 491 ALA A O 1
ATOM 3565 N N . GLY A 1 492 ? -22.712 -21.094 -17.131 1.00 97.19 492 GLY A N 1
ATOM 3566 C CA . GLY A 1 492 ? -22.432 -21.247 -18.557 1.00 97.19 492 GLY A CA 1
ATOM 3567 C C . GLY A 1 492 ? -21.818 -19.993 -19.186 1.00 97.19 492 GLY A C 1
ATOM 3568 O O . GLY A 1 492 ? -20.870 -20.101 -19.952 1.00 97.19 492 GLY A O 1
ATOM 3569 N N . ALA A 1 493 ? -22.290 -18.790 -18.841 1.00 97.81 493 ALA A N 1
ATOM 3570 C CA . ALA A 1 493 ? -21.694 -17.542 -19.335 1.00 97.81 493 ALA A CA 1
ATOM 3571 C C . ALA A 1 493 ? -20.238 -17.358 -18.863 1.00 97.81 493 ALA A C 1
ATOM 3573 O O . ALA A 1 493 ? -19.379 -16.946 -19.647 1.00 97.81 493 ALA A O 1
ATOM 3574 N N . ILE A 1 494 ? -19.952 -17.696 -17.601 1.00 96.94 494 ILE A N 1
ATOM 3575 C CA . ILE A 1 494 ? -18.597 -17.717 -17.035 1.00 96.94 494 ILE A CA 1
ATOM 3576 C C . ILE A 1 494 ? -17.723 -18.703 -17.822 1.00 96.94 494 ILE A C 1
ATOM 3578 O O . ILE A 1 494 ? -16.630 -18.339 -18.255 1.00 96.94 494 ILE A O 1
ATOM 3582 N N . ASP A 1 495 ? -18.204 -19.925 -18.055 1.00 95.25 495 ASP A N 1
ATOM 3583 C CA . ASP A 1 495 ? -17.484 -20.933 -18.839 1.00 95.25 495 ASP A CA 1
ATOM 3584 C C . ASP A 1 495 ? -17.182 -20.460 -20.263 1.00 95.25 495 ASP A C 1
ATOM 3586 O O . ASP A 1 495 ? -16.021 -20.470 -20.678 1.00 95.25 495 ASP A O 1
ATOM 3590 N N . ASP A 1 496 ? -18.206 -19.994 -20.977 1.00 96.31 496 ASP A N 1
ATOM 3591 C CA . ASP A 1 496 ? -18.110 -19.571 -22.373 1.00 96.31 496 ASP A CA 1
ATOM 3592 C C . ASP A 1 496 ? -17.102 -18.418 -22.541 1.00 96.31 496 ASP A C 1
ATOM 3594 O O . ASP A 1 496 ? -16.282 -18.429 -23.464 1.00 96.31 496 ASP A O 1
ATOM 3598 N N . PHE A 1 497 ? -17.116 -17.430 -21.638 1.00 96.38 497 PHE A N 1
ATOM 3599 C CA . PHE A 1 497 ? -16.186 -16.301 -21.698 1.00 96.38 497 PHE A CA 1
ATOM 3600 C C . PHE A 1 497 ? -14.759 -16.692 -21.311 1.00 96.38 497 PHE A C 1
ATOM 3602 O O . PHE A 1 497 ? -13.809 -16.344 -22.017 1.00 96.38 497 PHE A O 1
ATOM 3609 N N . PHE A 1 498 ? -14.568 -17.402 -20.196 1.00 93.81 498 PHE A N 1
ATOM 3610 C CA . PHE A 1 498 ? -13.218 -17.699 -19.718 1.00 93.81 498 PHE A CA 1
ATOM 3611 C C . PHE A 1 498 ? -12.508 -18.785 -20.539 1.00 93.81 498 PHE A C 1
ATOM 3613 O O . PHE A 1 498 ? -11.274 -18.821 -20.527 1.00 93.81 498 PHE A O 1
ATOM 3620 N N . ALA A 1 499 ? -13.244 -19.576 -21.330 1.00 92.81 499 ALA A N 1
ATOM 3621 C CA . ALA A 1 499 ? -12.691 -20.479 -22.341 1.00 92.81 499 ALA A CA 1
ATOM 3622 C C . ALA A 1 499 ? -12.053 -19.755 -23.546 1.00 92.81 499 ALA A C 1
ATOM 3624 O O . ALA A 1 499 ? -11.301 -20.370 -24.307 1.00 92.81 499 ALA A O 1
ATOM 3625 N N . LEU A 1 500 ? -12.322 -18.457 -23.740 1.00 93.50 500 LEU A N 1
ATOM 3626 C CA . LEU A 1 500 ? -11.712 -17.684 -24.820 1.00 93.50 500 LEU A CA 1
ATOM 3627 C C . LEU A 1 500 ? -10.184 -17.568 -24.654 1.00 93.50 500 LEU A C 1
ATOM 3629 O O . LEU A 1 500 ? -9.677 -17.502 -23.527 1.00 93.50 500 LEU A O 1
ATOM 3633 N N . PRO A 1 501 ? -9.428 -17.436 -25.763 1.00 92.38 501 PRO A N 1
ATOM 3634 C CA . PRO A 1 501 ? -8.000 -17.143 -25.702 1.00 92.38 501 PRO A CA 1
ATOM 3635 C C . PRO A 1 501 ? -7.710 -15.884 -24.877 1.00 92.38 501 PRO A C 1
ATOM 3637 O O . PRO A 1 501 ? -8.421 -14.882 -24.978 1.00 92.38 501 PRO A O 1
ATOM 3640 N N . LEU A 1 502 ? -6.622 -15.898 -24.098 1.00 87.00 502 LEU A N 1
ATOM 3641 C CA . LEU A 1 502 ? -6.237 -14.777 -23.228 1.00 87.00 502 LEU A CA 1
ATOM 3642 C C . LEU A 1 502 ? -6.168 -13.435 -23.975 1.00 87.00 502 LEU A C 1
ATOM 3644 O O . LEU A 1 502 ? -6.631 -12.421 -23.461 1.00 87.00 502 LEU A O 1
ATOM 3648 N N . GLU A 1 503 ? -5.618 -13.420 -25.190 1.00 87.38 503 GLU A N 1
ATOM 3649 C CA . GLU A 1 503 ? -5.528 -12.196 -25.998 1.00 87.38 503 GLU A CA 1
ATOM 3650 C C . GLU A 1 503 ? -6.904 -11.671 -26.427 1.00 87.38 503 GLU A C 1
ATOM 3652 O O . GLU A 1 503 ? -7.113 -10.461 -26.451 1.00 87.38 503 GLU A O 1
ATOM 3657 N N . THR A 1 504 ? -7.874 -12.557 -26.672 1.00 92.38 504 THR A N 1
ATOM 3658 C CA . THR A 1 504 ? -9.268 -12.167 -26.923 1.00 92.38 504 THR A CA 1
ATOM 3659 C C . THR A 1 504 ? -9.892 -11.565 -25.666 1.00 92.38 504 THR A C 1
ATOM 3661 O O . THR A 1 504 ? -10.501 -10.501 -25.738 1.00 92.38 504 THR A O 1
ATOM 3664 N N . LYS A 1 505 ? -9.686 -12.183 -24.494 1.00 93.88 505 LYS A N 1
ATOM 3665 C CA . LYS A 1 505 ? -10.197 -11.660 -23.213 1.00 93.88 505 LYS A CA 1
ATOM 3666 C C . LYS A 1 505 ? -9.620 -10.278 -22.887 1.00 93.88 505 LYS A C 1
ATOM 3668 O O . LYS A 1 505 ? -10.349 -9.384 -22.459 1.00 93.88 505 LYS A O 1
ATOM 3673 N N . LYS A 1 506 ? -8.328 -10.055 -23.165 1.00 90.75 506 LYS A N 1
ATOM 3674 C CA . LYS A 1 506 ? -7.639 -8.766 -22.958 1.00 90.75 506 LYS A CA 1
ATOM 3675 C C . LYS A 1 506 ? -8.234 -7.597 -23.751 1.00 90.75 506 LYS A C 1
ATOM 3677 O O . LYS A 1 506 ? -8.032 -6.457 -23.334 1.00 90.75 506 LYS A O 1
ATOM 3682 N N . ALA A 1 507 ? -8.966 -7.846 -24.838 1.00 93.88 507 ALA A N 1
ATOM 3683 C CA . ALA A 1 507 ? -9.658 -6.793 -25.583 1.00 93.88 507 ALA A CA 1
ATOM 3684 C C . ALA A 1 507 ? -10.804 -6.147 -24.781 1.00 93.88 507 ALA A C 1
ATOM 3686 O O . ALA A 1 507 ? -11.177 -5.011 -25.055 1.00 93.88 507 ALA A O 1
ATOM 3687 N N . TYR A 1 508 ? -11.317 -6.835 -23.756 1.00 94.81 508 TYR A N 1
ATOM 3688 C CA . TYR A 1 508 ? -12.421 -6.370 -22.914 1.00 94.81 508 TYR A CA 1
ATOM 3689 C C . TYR A 1 508 ? -11.957 -5.726 -21.598 1.00 94.81 508 TYR A C 1
ATOM 3691 O O . TYR A 1 508 ? -12.726 -5.641 -20.642 1.00 94.81 508 TYR A O 1
ATOM 3699 N N . ARG A 1 509 ? -10.693 -5.291 -21.508 1.00 92.00 509 ARG A N 1
ATOM 3700 C CA . ARG A 1 509 ? -10.178 -4.543 -20.349 1.00 92.00 509 ARG A CA 1
ATOM 3701 C C . ARG A 1 509 ? -10.644 -3.091 -20.403 1.00 92.00 509 ARG A C 1
ATOM 3703 O O . ARG A 1 509 ? -10.506 -2.445 -21.439 1.00 92.00 509 ARG A O 1
ATOM 3710 N N . VAL A 1 510 ? -11.072 -2.546 -19.268 1.00 86.50 510 VAL A N 1
ATOM 3711 C CA . VAL A 1 510 ? -11.381 -1.115 -19.134 1.00 86.50 510 VAL A CA 1
ATOM 3712 C C . VAL A 1 510 ? -10.375 -0.477 -18.181 1.00 86.50 510 VAL A C 1
ATOM 3714 O O . VAL A 1 510 ? -10.346 -0.770 -16.988 1.00 86.50 510 VAL A O 1
ATOM 3717 N N . ALA A 1 511 ? -9.495 0.373 -18.710 1.00 77.94 511 ALA A N 1
ATOM 3718 C CA . ALA A 1 511 ? -8.477 1.036 -17.900 1.00 77.94 511 ALA A CA 1
ATOM 3719 C C . ALA A 1 511 ? -9.120 2.051 -16.941 1.00 77.94 511 ALA A C 1
ATOM 3721 O O . ALA A 1 511 ? -9.918 2.882 -17.362 1.00 77.94 511 ALA A O 1
ATOM 3722 N N . GLY A 1 512 ? -8.750 1.997 -15.659 1.00 71.81 512 GLY A N 1
ATOM 3723 C CA . GLY A 1 512 ? -9.195 2.964 -14.649 1.00 71.81 512 GLY A CA 1
ATOM 3724 C C . GLY A 1 512 ? -10.622 2.771 -14.120 1.00 71.81 512 GLY A C 1
ATOM 3725 O O . GLY A 1 512 ? -10.978 3.447 -13.163 1.00 71.81 512 GLY A O 1
ATOM 3726 N N . ALA A 1 513 ? -11.409 1.833 -14.658 1.00 77.25 513 ALA A N 1
ATOM 3727 C CA . ALA A 1 513 ? -12.782 1.570 -14.215 1.00 77.25 513 ALA A CA 1
ATOM 3728 C C . ALA A 1 513 ? -12.914 0.209 -13.511 1.00 77.25 513 ALA A C 1
ATOM 3730 O O . ALA A 1 513 ? -12.137 -0.718 -13.752 1.00 77.25 513 ALA A O 1
ATOM 3731 N N . ASN A 1 514 ? -13.909 0.042 -12.636 1.00 85.31 514 ASN A N 1
ATOM 3732 C CA . ASN A 1 514 ? -14.250 -1.260 -12.042 1.00 85.31 514 ASN A CA 1
ATOM 3733 C C . ASN A 1 514 ? -15.143 -2.099 -12.982 1.00 85.31 514 ASN A C 1
ATOM 3735 O O . ASN A 1 514 ? -16.223 -2.545 -12.598 1.00 85.31 514 ASN A O 1
ATOM 3739 N N . ARG A 1 515 ? -14.728 -2.244 -14.247 1.00 92.44 515 ARG A N 1
ATOM 3740 C CA . ARG A 1 515 ? -15.516 -2.850 -15.333 1.00 92.44 515 ARG A CA 1
ATOM 3741 C C . ARG A 1 515 ? -14.631 -3.676 -16.269 1.00 92.44 515 ARG A C 1
ATOM 3743 O O . ARG A 1 515 ? -13.449 -3.379 -16.440 1.00 92.44 515 ARG A O 1
ATOM 3750 N N . GLY A 1 516 ? -15.230 -4.672 -16.914 1.00 94.12 516 GLY A N 1
ATOM 3751 C CA . GLY A 1 516 ? -14.578 -5.516 -17.910 1.00 94.12 516 GLY A CA 1
ATOM 3752 C C . GLY A 1 516 ? -13.616 -6.544 -17.313 1.00 94.12 516 GLY A C 1
ATOM 3753 O O . GLY A 1 516 ? -13.726 -6.924 -16.148 1.00 94.12 516 GLY A O 1
ATOM 3754 N N . TYR A 1 517 ? -12.693 -7.024 -18.143 1.00 94.25 517 TYR A N 1
ATOM 3755 C CA . TYR A 1 517 ? -11.789 -8.129 -17.829 1.00 94.25 517 TYR A CA 1
ATOM 3756 C C . TYR A 1 517 ? -10.559 -7.698 -17.013 1.00 94.25 517 TYR A C 1
ATOM 3758 O O . TYR A 1 517 ? -9.889 -6.717 -17.347 1.00 94.25 517 TYR A O 1
ATOM 3766 N N . SER A 1 518 ? -10.194 -8.512 -16.023 1.00 89.69 518 SER A N 1
ATOM 3767 C CA . SER A 1 518 ? -8.935 -8.448 -15.276 1.00 89.69 518 SER A CA 1
ATOM 3768 C C . SER A 1 518 ? -8.141 -9.742 -15.504 1.00 89.69 518 SER A C 1
ATOM 3770 O O . SER A 1 518 ? -8.589 -10.809 -15.072 1.00 89.69 518 SER A O 1
ATOM 3772 N N . PRO A 1 519 ? -6.974 -9.690 -16.182 1.00 83.00 519 PRO A N 1
ATOM 3773 C CA . PRO A 1 519 ? -6.142 -10.872 -16.384 1.00 83.00 519 PRO A CA 1
ATOM 3774 C C . PRO A 1 519 ? -5.481 -11.336 -15.074 1.00 83.00 519 PRO A C 1
ATOM 3776 O O . PRO A 1 519 ? -5.334 -10.531 -14.147 1.00 83.00 519 PRO A O 1
ATOM 3779 N N . PRO A 1 520 ? -4.990 -12.586 -15.009 1.00 74.38 520 PRO A N 1
ATOM 3780 C CA . PRO A 1 520 ? -4.213 -13.051 -13.866 1.00 74.38 520 PRO A CA 1
ATOM 3781 C C . PRO A 1 520 ? -3.037 -12.124 -13.562 1.00 74.38 520 PRO A C 1
ATOM 3783 O O . PRO A 1 520 ? -2.450 -11.538 -14.480 1.00 74.38 520 PRO A O 1
ATOM 3786 N N . LYS A 1 521 ? -2.664 -12.019 -12.281 1.00 64.88 521 LYS A N 1
ATOM 3787 C CA . LYS A 1 521 ? -1.545 -11.186 -11.798 1.00 64.88 521 LYS A CA 1
ATOM 3788 C C . LYS A 1 521 ? -1.714 -9.667 -11.984 1.00 64.88 521 LYS A C 1
ATOM 3790 O O . LYS A 1 521 ? -0.721 -8.945 -11.931 1.00 64.88 521 LYS A O 1
ATOM 3795 N N . SER A 1 522 ? -2.926 -9.172 -12.254 1.00 53.16 522 SER A N 1
ATOM 3796 C CA . SER A 1 522 ? -3.170 -7.735 -12.486 1.00 53.16 522 SER A CA 1
ATOM 3797 C C . SER A 1 522 ? -3.791 -6.976 -11.311 1.00 53.16 522 SER A C 1
ATOM 3799 O O . SER A 1 522 ? -3.821 -5.747 -11.351 1.00 53.16 522 SER A O 1
ATOM 3801 N N . GLU A 1 523 ? -4.238 -7.674 -10.266 1.00 53.59 523 GLU A N 1
ATOM 3802 C CA . GLU A 1 523 ? -4.794 -7.086 -9.041 1.00 53.59 523 GLU A CA 1
ATOM 3803 C C . GLU A 1 523 ? -4.104 -7.698 -7.803 1.00 53.59 523 GLU A C 1
ATOM 3805 O O . GLU A 1 523 ? -3.548 -8.792 -7.884 1.00 53.59 523 GLU A O 1
ATOM 3810 N N . SER A 1 524 ? -4.078 -6.955 -6.690 1.00 49.69 524 SER A N 1
ATOM 3811 C CA . SER A 1 524 ? -3.623 -7.423 -5.374 1.00 49.69 524 SER A CA 1
ATOM 3812 C C . SER A 1 524 ? -4.585 -6.880 -4.314 1.00 49.69 524 SER A C 1
ATOM 3814 O O . SER A 1 524 ? -4.600 -5.687 -3.999 1.00 49.69 524 SER A O 1
ATOM 3816 N N . LEU A 1 525 ? -5.470 -7.743 -3.816 1.00 49.03 525 LEU A N 1
ATOM 3817 C CA . LEU A 1 525 ? -6.558 -7.348 -2.908 1.00 49.03 525 LEU A CA 1
ATOM 3818 C C . LEU A 1 525 ? -6.103 -7.122 -1.454 1.00 49.03 525 LEU A C 1
ATOM 3820 O O . LEU A 1 525 ? -6.736 -6.341 -0.739 1.00 49.03 525 LEU A O 1
ATOM 3824 N N . SER A 1 526 ? -4.961 -7.691 -1.048 1.00 42.56 526 SER A N 1
ATOM 3825 C CA . SER A 1 526 ? -4.365 -7.525 0.292 1.00 42.56 526 SER A CA 1
ATOM 3826 C C . SER A 1 526 ? -4.006 -6.070 0.638 1.00 42.56 526 SER A C 1
ATOM 3828 O O . SER A 1 526 ? -3.972 -5.694 1.807 1.00 42.56 526 SER A O 1
ATOM 3830 N N . LEU A 1 527 ? -3.802 -5.211 -0.367 1.00 40.88 527 LEU A N 1
ATOM 3831 C CA . LEU A 1 527 ? -3.429 -3.801 -0.184 1.00 40.88 527 LEU A CA 1
ATOM 3832 C C . LEU A 1 527 ? -4.604 -2.887 0.224 1.00 40.88 527 LEU A C 1
ATOM 3834 O O . LEU A 1 527 ? -4.378 -1.763 0.676 1.00 40.88 527 LEU A O 1
ATOM 3838 N N . SER A 1 528 ? -5.854 -3.354 0.113 1.00 39.81 528 SER A N 1
ATOM 3839 C CA . SER A 1 528 ? -7.059 -2.595 0.509 1.00 39.81 528 SER A CA 1
ATOM 3840 C C . SER A 1 528 ? -7.193 -2.376 2.027 1.00 39.81 528 SER A C 1
ATOM 3842 O O . SER A 1 528 ? -7.924 -1.484 2.462 1.00 39.81 528 SER A O 1
ATOM 3844 N N . LEU A 1 529 ? -6.449 -3.147 2.830 1.00 37.38 529 LEU A N 1
ATOM 3845 C CA . LEU A 1 529 ? -6.468 -3.121 4.297 1.00 37.38 529 LEU A CA 1
ATOM 3846 C C . LEU A 1 529 ? -5.279 -2.375 4.928 1.00 37.38 529 LEU A C 1
ATOM 3848 O O . LEU A 1 529 ? -5.143 -2.346 6.150 1.00 37.38 529 LEU A O 1
ATOM 3852 N N . GLY A 1 530 ? -4.401 -1.768 4.119 1.00 34.22 530 GLY A N 1
ATOM 3853 C CA . GLY A 1 530 ? -3.236 -1.032 4.626 1.00 34.22 530 GLY A CA 1
ATOM 3854 C C . GLY A 1 530 ? -2.181 -1.912 5.315 1.00 34.22 530 GLY A C 1
ATOM 3855 O O . GLY A 1 530 ? -1.396 -1.404 6.119 1.00 34.22 530 GLY A O 1
ATOM 3856 N N . VAL A 1 531 ? -2.162 -3.215 5.018 1.00 34.56 531 VAL A N 1
ATOM 3857 C CA . VAL A 1 531 ? -1.146 -4.173 5.475 1.00 34.56 531 VAL A CA 1
ATOM 3858 C C . VAL A 1 531 ? -0.336 -4.614 4.253 1.00 34.56 531 VAL A C 1
ATOM 3860 O O . VAL A 1 531 ? -0.896 -5.134 3.290 1.00 34.56 531 VAL A O 1
ATOM 3863 N N . GLU A 1 532 ? 0.980 -4.378 4.259 1.00 35.06 532 GLU A N 1
ATOM 3864 C CA . GLU A 1 532 ? 1.872 -4.950 3.245 1.00 35.06 532 GLU A CA 1
ATOM 3865 C C . GLU A 1 532 ? 1.868 -6.474 3.411 1.00 35.06 532 GLU A C 1
ATOM 3867 O O . GLU A 1 532 ? 2.386 -7.000 4.394 1.00 35.06 532 GLU A O 1
ATOM 3872 N N . SER A 1 533 ? 1.280 -7.207 2.463 1.00 32.59 533 SER A N 1
ATOM 3873 C CA . SER A 1 533 ? 1.504 -8.650 2.393 1.00 32.59 533 SER A CA 1
ATOM 3874 C C . SER A 1 533 ? 2.978 -8.886 2.063 1.00 32.59 533 SER A C 1
ATOM 3876 O O . SER A 1 533 ? 3.437 -8.473 0.993 1.00 32.59 533 SER A O 1
ATOM 3878 N N . ALA A 1 534 ? 3.696 -9.551 2.966 1.00 31.44 534 ALA A N 1
ATOM 3879 C CA . ALA A 1 534 ? 5.141 -9.766 2.907 1.00 31.44 534 ALA A CA 1
ATOM 3880 C C . ALA A 1 534 ? 5.632 -10.554 1.669 1.00 31.44 534 ALA A C 1
ATOM 3882 O O . ALA A 1 534 ? 6.824 -10.526 1.373 1.00 31.44 534 ALA A O 1
ATOM 3883 N N . ASP A 1 535 ? 4.740 -11.178 0.888 1.00 32.94 535 ASP A N 1
ATOM 3884 C CA . ASP A 1 535 ? 5.150 -12.300 0.031 1.00 32.94 535 ASP A CA 1
ATOM 3885 C C . ASP A 1 535 ? 5.071 -12.069 -1.492 1.00 32.94 535 ASP A C 1
ATOM 3887 O O . ASP A 1 535 ? 5.418 -12.970 -2.249 1.00 32.94 535 ASP A O 1
ATOM 3891 N N . ARG A 1 536 ? 4.660 -10.886 -1.994 1.00 33.97 536 ARG A N 1
ATOM 3892 C CA . ARG A 1 536 ? 4.614 -10.555 -3.453 1.00 33.97 536 ARG A CA 1
ATOM 3893 C C . ARG A 1 536 ? 4.134 -11.703 -4.369 1.00 33.97 536 ARG A C 1
ATOM 3895 O O . ARG A 1 536 ? 4.657 -11.903 -5.469 1.00 33.97 536 ARG A O 1
ATOM 3902 N N . MET A 1 537 ? 3.140 -12.471 -3.944 1.00 37.19 537 MET A N 1
ATOM 3903 C CA . MET A 1 537 ? 2.655 -13.588 -4.739 1.00 37.19 537 MET A CA 1
ATOM 3904 C C . MET A 1 537 ? 1.501 -13.129 -5.624 1.00 37.19 537 MET A C 1
ATOM 3906 O O . MET A 1 537 ? 0.599 -12.428 -5.176 1.00 37.19 537 MET A O 1
ATOM 3910 N N . ASN A 1 538 ? 1.571 -13.464 -6.909 1.00 43.34 538 ASN A N 1
ATOM 3911 C CA . ASN A 1 538 ? 0.613 -12.971 -7.887 1.00 43.34 538 ASN A CA 1
ATOM 3912 C C . ASN A 1 538 ? -0.692 -13.779 -7.830 1.00 43.34 538 ASN A C 1
ATOM 3914 O O . ASN A 1 538 ? -0.642 -14.999 -7.969 1.00 43.34 538 ASN A O 1
ATOM 3918 N N . ASP A 1 539 ? -1.832 -13.096 -7.724 1.00 53.34 539 ASP A N 1
ATOM 3919 C CA . ASP A 1 539 ? -3.166 -13.701 -7.750 1.00 53.34 539 ASP A CA 1
ATOM 3920 C C . ASP A 1 539 ? -3.371 -14.550 -9.031 1.00 53.34 539 ASP A C 1
ATOM 3922 O O . ASP A 1 539 ? -3.238 -14.065 -10.164 1.00 53.34 539 ASP A O 1
ATOM 3926 N N . PHE A 1 540 ? -3.675 -15.841 -8.856 1.00 64.25 540 PHE A N 1
ATOM 3927 C CA . PHE A 1 540 ? -3.827 -16.847 -9.924 1.00 64.25 540 PHE A CA 1
ATOM 3928 C C . PHE A 1 540 ? -5.272 -16.978 -10.449 1.00 64.25 540 PHE A C 1
ATOM 3930 O O . PHE A 1 540 ? -5.653 -18.015 -10.993 1.00 64.25 540 PHE A O 1
ATOM 3937 N N . PHE A 1 541 ? -6.088 -15.937 -10.294 1.00 78.00 541 PHE A N 1
ATOM 3938 C CA . PHE A 1 541 ? -7.447 -15.883 -10.832 1.00 78.00 541 PHE A CA 1
ATOM 3939 C C . PHE A 1 541 ? -7.552 -14.869 -11.966 1.00 78.00 541 PHE A C 1
ATOM 3941 O O . PHE A 1 541 ? -6.772 -13.927 -12.061 1.00 78.00 541 PHE A O 1
ATOM 3948 N N . GLU A 1 542 ? -8.564 -15.031 -12.803 1.00 87.00 542 GLU A N 1
ATOM 3949 C CA . GLU A 1 542 ? -9.025 -13.995 -13.721 1.00 87.00 542 GLU A CA 1
ATOM 3950 C C . GLU A 1 542 ? -10.453 -13.582 -13.370 1.00 87.00 542 GLU A C 1
ATOM 3952 O O . GLU A 1 542 ? -11.201 -14.362 -12.774 1.00 87.00 542 GLU A O 1
ATOM 3957 N N . ALA A 1 543 ? -10.824 -12.345 -13.700 1.00 92.62 543 ALA A N 1
ATOM 3958 C CA . ALA A 1 543 ? -12.132 -11.805 -13.351 1.00 92.62 543 ALA A CA 1
ATOM 3959 C C . ALA A 1 543 ? -12.768 -11.007 -14.493 1.00 92.62 543 ALA A C 1
ATOM 3961 O O . ALA A 1 543 ? -12.073 -10.497 -15.372 1.00 92.62 543 ALA A O 1
ATOM 3962 N N . PHE A 1 544 ? -14.093 -10.894 -14.468 1.00 95.81 544 PHE A N 1
ATOM 3963 C CA . PHE A 1 544 ? -14.869 -10.035 -15.353 1.00 95.81 544 PHE A CA 1
ATOM 3964 C C . PHE A 1 544 ? -15.955 -9.314 -14.555 1.00 95.81 544 PHE A C 1
ATOM 3966 O O . PHE A 1 544 ? -16.784 -9.962 -13.912 1.00 95.81 544 PHE A O 1
ATOM 3973 N N . ASN A 1 545 ? -15.953 -7.981 -14.609 1.00 96.62 545 ASN A N 1
ATOM 3974 C CA . ASN A 1 545 ? -16.848 -7.148 -13.811 1.00 96.62 545 ASN A CA 1
ATOM 3975 C C . ASN A 1 545 ? -17.877 -6.440 -14.695 1.00 96.62 545 ASN A C 1
ATOM 3977 O O . ASN A 1 545 ? -17.518 -5.784 -15.677 1.00 96.62 545 ASN A O 1
ATOM 3981 N N . VAL A 1 546 ? -19.141 -6.504 -14.290 1.00 97.12 546 VAL A N 1
ATOM 3982 C CA . VAL A 1 546 ? -20.237 -5.683 -14.825 1.00 97.12 546 VAL A CA 1
ATOM 3983 C C . VAL A 1 546 ? -20.963 -5.019 -13.665 1.00 97.12 546 VAL A C 1
ATOM 3985 O O . VAL A 1 546 ? -20.925 -5.529 -12.552 1.00 97.12 546 VAL A O 1
ATOM 3988 N N . GLY A 1 547 ? -21.627 -3.895 -13.882 1.00 95.44 547 GLY A N 1
ATOM 3989 C CA . GLY A 1 547 ? -22.432 -3.281 -12.828 1.00 95.44 547 GLY A CA 1
ATOM 3990 C C . GLY A 1 547 ? -23.480 -2.323 -13.358 1.00 95.44 547 GLY A C 1
ATOM 3991 O O . GLY A 1 547 ? -23.670 -2.221 -14.570 1.00 95.44 547 GLY A O 1
ATOM 3992 N N . VAL A 1 548 ? -24.173 -1.633 -12.460 1.00 94.62 548 VAL A N 1
ATOM 3993 C CA . VAL A 1 548 ? -25.162 -0.628 -12.862 1.00 94.62 548 VAL A CA 1
ATOM 3994 C C . VAL A 1 548 ? -24.448 0.576 -13.474 1.00 94.62 548 VAL A C 1
ATOM 3996 O O . VAL A 1 548 ? -23.364 0.959 -13.038 1.00 94.62 548 VAL A O 1
ATOM 3999 N N . GLU A 1 549 ? -25.055 1.154 -14.506 1.00 94.44 549 GLU A N 1
ATOM 4000 C CA . GLU A 1 549 ? -24.576 2.358 -15.193 1.00 94.44 549 GLU A CA 1
ATOM 4001 C C . GLU A 1 549 ? -25.459 3.543 -14.799 1.00 94.44 549 GLU A C 1
ATOM 4003 O O . GLU A 1 549 ? -26.677 3.373 -14.655 1.00 94.44 549 GLU A O 1
ATOM 4008 N N . ALA A 1 550 ? -24.886 4.744 -14.687 1.00 92.69 550 ALA A N 1
ATOM 4009 C CA . ALA A 1 550 ? -25.613 5.927 -14.216 1.00 92.69 550 ALA A CA 1
ATOM 4010 C C . ALA A 1 550 ? -26.844 6.229 -15.090 1.00 92.69 550 ALA A C 1
ATOM 4012 O O . ALA A 1 550 ? -27.904 6.606 -14.586 1.00 92.69 550 ALA A O 1
ATOM 4013 N N . ARG A 1 551 ? -26.744 5.974 -16.403 1.00 91.94 551 ARG A N 1
ATOM 4014 C CA . ARG A 1 551 ? -27.847 6.102 -17.374 1.00 91.94 551 ARG A CA 1
ATOM 4015 C C . ARG A 1 551 ? -29.087 5.247 -17.089 1.00 91.94 551 ARG A C 1
ATOM 4017 O O . ARG A 1 551 ? -30.131 5.501 -17.687 1.00 91.94 551 ARG A O 1
ATOM 4024 N N . SER A 1 552 ? -28.991 4.258 -16.204 1.00 90.56 552 SER A N 1
ATOM 4025 C CA . SER A 1 552 ? -30.133 3.434 -15.782 1.00 90.56 552 SER A CA 1
ATOM 4026 C C . SER A 1 552 ? -31.097 4.212 -14.877 1.00 90.56 552 SER A C 1
ATOM 4028 O O . SER A 1 552 ? -32.267 3.854 -14.767 1.00 90.56 552 SER A O 1
ATOM 4030 N N . PHE A 1 553 ? -30.638 5.318 -14.282 1.00 92.12 553 PHE A N 1
ATOM 4031 C CA . PHE A 1 553 ? -31.408 6.159 -13.368 1.00 92.12 553 PHE A CA 1
ATOM 4032 C C . PHE A 1 553 ? -31.820 7.473 -14.039 1.00 92.12 553 PHE A C 1
ATOM 4034 O O . PHE A 1 553 ? -31.300 8.550 -13.751 1.00 92.12 553 PHE A O 1
ATOM 4041 N N . THR A 1 554 ? -32.798 7.411 -14.943 1.00 87.44 554 THR A N 1
ATOM 4042 C CA . THR A 1 554 ? -33.193 8.549 -15.799 1.00 87.44 554 THR A CA 1
ATOM 4043 C C . THR A 1 554 ? -33.734 9.775 -15.047 1.00 87.44 554 THR A C 1
ATOM 4045 O O . THR A 1 554 ? -33.867 10.843 -15.641 1.00 87.44 554 THR A O 1
ATOM 4048 N N . GLY A 1 555 ? -34.081 9.630 -13.763 1.00 87.62 555 GLY A N 1
ATOM 4049 C CA . GLY A 1 555 ? -34.563 10.713 -12.897 1.00 87.62 555 GLY A CA 1
ATOM 4050 C C . GLY A 1 555 ? -33.474 11.430 -12.093 1.00 87.62 555 GLY A C 1
ATOM 4051 O O . GLY A 1 555 ? -33.763 12.453 -11.474 1.00 87.62 555 GLY A O 1
ATOM 4052 N N . LEU A 1 556 ? -32.238 10.923 -12.101 1.00 89.31 556 LEU A N 1
ATOM 4053 C CA . LEU A 1 556 ? -31.146 11.402 -11.257 1.00 89.31 556 LEU A CA 1
ATOM 4054 C C . LEU A 1 556 ? -29.989 11.939 -12.109 1.00 89.31 556 LEU A C 1
ATOM 4056 O O . LEU A 1 556 ? -29.757 11.512 -13.238 1.00 89.31 556 LEU A O 1
ATOM 4060 N N . ARG A 1 557 ? -29.249 12.913 -11.571 1.00 89.50 557 ARG A N 1
ATOM 4061 C CA . ARG A 1 557 ? -28.036 13.450 -12.208 1.00 89.50 557 ARG A CA 1
ATOM 4062 C C . ARG A 1 557 ? -26.805 12.769 -11.624 1.00 89.50 557 ARG A C 1
ATOM 4064 O O . ARG A 1 557 ? -26.139 13.331 -10.762 1.00 89.50 557 ARG A O 1
ATOM 4071 N N . LEU A 1 558 ? -26.540 11.559 -12.099 1.00 92.06 558 LEU A N 1
ATOM 4072 C CA . LEU A 1 558 ? -25.433 10.714 -11.652 1.00 92.06 558 LEU A CA 1
ATOM 4073 C C . LEU A 1 558 ? -24.274 10.743 -12.663 1.00 92.06 558 LEU A C 1
ATOM 4075 O O . LEU A 1 558 ? -24.487 11.009 -13.847 1.00 92.06 558 LEU A O 1
ATOM 4079 N N . SER A 1 559 ? -23.046 10.503 -12.193 1.00 89.88 559 SER A N 1
ATOM 4080 C CA . SER A 1 559 ? -21.837 10.510 -13.027 1.00 89.88 559 SER A CA 1
ATOM 4081 C C . SER A 1 559 ? -21.434 9.097 -13.438 1.00 89.88 559 SER A C 1
ATOM 4083 O O . SER A 1 559 ? -21.289 8.228 -12.584 1.00 89.88 559 SER A O 1
ATOM 4085 N N . GLU A 1 560 ? -21.151 8.872 -14.722 1.00 89.81 560 GLU A N 1
ATOM 4086 C CA . GLU A 1 560 ? -20.560 7.601 -15.172 1.00 89.81 560 GLU A CA 1
ATOM 4087 C C . GLU A 1 560 ? -19.125 7.400 -14.655 1.00 89.81 560 GLU A C 1
ATOM 4089 O O . GLU A 1 560 ? -18.615 6.287 -14.712 1.00 89.81 560 GLU A O 1
ATOM 4094 N N . ASP A 1 561 ? -18.477 8.432 -14.107 1.00 86.81 561 ASP A N 1
ATOM 4095 C CA . ASP A 1 561 ? -17.187 8.257 -13.428 1.00 86.81 561 ASP A CA 1
ATOM 4096 C C . ASP A 1 561 ? -17.337 7.447 -12.128 1.00 86.81 561 ASP A C 1
ATOM 4098 O O . ASP A 1 561 ? -16.425 6.706 -11.762 1.00 86.81 561 ASP A O 1
ATOM 4102 N N . ASP A 1 562 ? -18.492 7.552 -11.457 1.00 86.94 562 ASP A N 1
ATOM 4103 C CA . ASP A 1 562 ? -18.788 6.786 -10.242 1.00 86.94 562 ASP A CA 1
ATOM 4104 C C . ASP A 1 562 ? -19.336 5.379 -10.574 1.00 86.94 562 ASP A C 1
ATOM 4106 O O . ASP A 1 562 ? -18.962 4.397 -9.936 1.00 86.94 562 ASP A O 1
ATOM 4110 N N . TYR A 1 563 ? -20.210 5.267 -11.585 1.00 89.88 563 TYR A N 1
ATOM 4111 C CA . TYR A 1 563 ? -20.913 4.017 -11.933 1.00 89.88 563 TYR A CA 1
ATOM 4112 C C . TYR A 1 563 ? -20.170 3.171 -12.972 1.00 89.88 563 TYR A C 1
ATOM 4114 O O . TYR A 1 563 ? -20.318 1.955 -13.008 1.00 89.88 563 TYR A O 1
ATOM 4122 N N . GLY A 1 564 ? -19.338 3.777 -13.813 1.00 89.38 564 GLY A N 1
ATOM 4123 C CA . GLY A 1 564 ? -18.642 3.105 -14.904 1.00 89.38 564 GLY A CA 1
ATOM 4124 C C . GLY A 1 564 ? -19.557 2.640 -16.042 1.00 89.38 564 GLY A C 1
ATOM 4125 O O . GLY A 1 564 ? -20.759 2.453 -15.894 1.00 89.38 564 GLY A O 1
ATOM 4126 N N . ILE A 1 565 ? -18.947 2.379 -17.199 1.00 91.12 565 ILE A N 1
ATOM 4127 C CA . ILE A 1 565 ? -19.642 1.887 -18.395 1.00 91.12 565 ILE A CA 1
ATOM 4128 C C . ILE A 1 565 ? -19.265 0.425 -18.628 1.00 91.12 565 ILE A C 1
ATOM 4130 O O . ILE A 1 565 ? -18.080 0.076 -18.650 1.00 91.12 565 ILE A O 1
ATOM 4134 N N . ASN A 1 566 ? -20.266 -0.434 -18.817 1.00 94.69 566 ASN A N 1
ATOM 4135 C CA . ASN A 1 566 ? -20.034 -1.843 -19.105 1.00 94.69 566 ASN A CA 1
ATOM 4136 C C . ASN A 1 566 ? -19.492 -2.032 -20.523 1.00 94.69 566 ASN A C 1
ATOM 4138 O O . ASN A 1 566 ? -19.962 -1.426 -21.489 1.00 94.69 566 ASN A O 1
ATOM 4142 N N . VAL A 1 567 ? -18.549 -2.962 -20.653 1.00 94.56 567 VAL A N 1
ATOM 4143 C CA . VAL A 1 567 ? -18.129 -3.519 -21.938 1.00 94.56 567 VAL A CA 1
ATOM 4144 C C . VAL A 1 567 ? -18.614 -4.959 -21.980 1.00 94.56 567 VAL A C 1
ATOM 4146 O O . VAL A 1 567 ? -18.287 -5.743 -21.095 1.00 94.56 567 VAL A O 1
ATOM 4149 N N . TRP A 1 568 ? -19.399 -5.301 -22.998 1.00 96.06 568 TRP A N 1
ATOM 4150 C CA . TRP A 1 568 ? -19.980 -6.633 -23.150 1.00 96.06 568 TRP A CA 1
ATOM 4151 C C . TRP A 1 568 ? -19.204 -7.441 -24.194 1.00 96.06 568 TRP A C 1
ATOM 4153 O O . TRP A 1 568 ? -18.947 -6.913 -25.278 1.00 96.06 568 TRP A O 1
ATOM 4163 N N . PRO A 1 569 ? -18.829 -8.698 -23.900 1.00 95.94 569 PRO A N 1
ATOM 4164 C CA . PRO A 1 569 ? -18.106 -9.522 -24.848 1.00 95.94 569 PRO A CA 1
ATOM 4165 C C . PRO A 1 569 ? -19.016 -10.050 -25.957 1.00 95.94 569 PRO A C 1
ATOM 4167 O O . PRO A 1 569 ? -20.201 -10.303 -25.742 1.00 95.94 569 PRO A O 1
ATOM 4170 N N . GLU A 1 570 ? -18.439 -10.282 -27.136 1.00 94.31 570 GLU A N 1
ATOM 4171 C CA . GLU A 1 570 ? -19.108 -10.930 -28.272 1.00 94.31 570 GLU A CA 1
ATOM 4172 C C . GLU A 1 570 ? -19.213 -12.454 -28.062 1.00 94.31 570 GLU A C 1
ATOM 4174 O O . GLU A 1 570 ? -18.726 -13.260 -28.852 1.00 94.31 570 GLU A O 1
ATOM 4179 N N . VAL A 1 571 ? -19.829 -12.856 -26.950 1.00 95.88 571 VAL A N 1
ATOM 4180 C CA . VAL A 1 571 ? -20.100 -14.250 -26.582 1.00 95.88 571 VAL A CA 1
ATOM 4181 C C . VAL A 1 571 ? -21.610 -14.461 -26.607 1.00 95.88 571 VAL A C 1
ATOM 4183 O O . VAL A 1 571 ? -22.370 -13.673 -26.038 1.00 95.88 571 VAL A O 1
ATOM 4186 N N . ALA A 1 572 ? -22.057 -15.513 -27.296 1.00 95.69 572 ALA A N 1
ATOM 4187 C CA . ALA A 1 572 ? -23.476 -15.784 -27.501 1.00 95.69 572 ALA A CA 1
ATOM 4188 C C . ALA A 1 572 ? -24.228 -15.859 -26.162 1.00 95.69 572 ALA A C 1
ATOM 4190 O O . ALA A 1 572 ? -23.827 -16.590 -25.261 1.00 95.69 572 ALA A O 1
ATOM 4191 N N . HIS A 1 573 ? -25.320 -15.099 -26.040 1.00 96.69 573 HIS A N 1
ATOM 4192 C CA . HIS A 1 573 ? -26.166 -15.018 -24.840 1.00 96.69 573 HIS A CA 1
ATOM 4193 C C . HIS A 1 573 ? -25.464 -14.572 -23.544 1.00 96.69 573 HIS A C 1
ATOM 4195 O O . HIS A 1 573 ? -26.106 -14.557 -22.498 1.00 96.69 573 HIS A O 1
ATOM 4201 N N . PHE A 1 574 ? -24.187 -14.168 -23.575 1.00 97.88 574 PHE A N 1
ATOM 4202 C CA . PHE A 1 574 ? -23.453 -13.796 -22.361 1.00 97.88 574 PHE A CA 1
ATOM 4203 C C . PHE A 1 574 ? -24.147 -12.660 -21.613 1.00 97.88 574 PHE A C 1
ATOM 4205 O O . PHE A 1 574 ? -24.450 -12.785 -20.431 1.00 97.88 574 PHE A O 1
ATOM 4212 N N . ARG A 1 575 ? -24.458 -11.573 -22.328 1.00 97.81 575 ARG A N 1
ATOM 4213 C CA . ARG A 1 575 ? -25.131 -10.406 -21.755 1.00 97.81 575 ARG A CA 1
ATOM 4214 C C . ARG A 1 575 ? -26.482 -10.768 -21.137 1.00 97.81 575 ARG A C 1
ATOM 4216 O O . ARG A 1 575 ? -26.716 -10.444 -19.985 1.00 97.81 575 ARG A O 1
ATOM 4223 N N . GLU A 1 576 ? -27.323 -11.482 -21.880 1.00 98.12 576 GLU A N 1
ATOM 4224 C CA . GLU A 1 576 ? -28.658 -11.911 -21.441 1.00 98.12 576 GLU A CA 1
ATOM 4225 C C . GLU A 1 576 ? -28.598 -12.739 -20.147 1.00 98.12 576 GLU A C 1
ATOM 4227 O O . GLU A 1 576 ? -29.282 -12.423 -19.173 1.00 98.12 576 GLU A O 1
ATOM 4232 N N . ARG A 1 577 ? -27.737 -13.766 -20.104 1.00 98.38 577 ARG A N 1
ATOM 4233 C CA . ARG A 1 577 ? -27.584 -14.644 -18.933 1.00 98.38 577 ARG A CA 1
ATOM 4234 C C . ARG A 1 577 ? -27.047 -13.883 -17.717 1.00 98.38 577 ARG A C 1
ATOM 4236 O O . ARG A 1 577 ? -27.553 -14.057 -16.610 1.00 98.38 577 ARG A O 1
ATOM 4243 N N . VAL A 1 578 ? -26.054 -13.014 -17.925 1.00 98.44 578 VAL A N 1
ATOM 4244 C CA . VAL A 1 578 ? -25.443 -12.213 -16.855 1.00 98.44 578 VAL A CA 1
ATOM 4245 C C . VAL A 1 578 ? -26.408 -11.147 -16.328 1.00 98.44 578 VAL A C 1
ATOM 4247 O O . VAL A 1 578 ? -26.538 -11.023 -15.117 1.00 98.44 578 VAL A O 1
ATOM 4250 N N . GLU A 1 579 ? -27.123 -10.415 -17.190 1.00 97.94 579 GLU A N 1
ATOM 4251 C CA . GLU A 1 579 ? -28.133 -9.421 -16.780 1.00 97.94 579 GLU A CA 1
ATOM 4252 C C . GLU A 1 579 ? -29.315 -10.075 -16.040 1.00 97.94 579 GLU A C 1
ATOM 4254 O O . GLU A 1 579 ? -29.831 -9.506 -15.073 1.00 97.94 579 GLU A O 1
ATOM 4259 N N . THR A 1 580 ? -29.707 -11.292 -16.437 1.00 98.38 580 THR A N 1
ATOM 4260 C CA . THR A 1 580 ? -30.756 -12.062 -15.747 1.00 98.38 580 THR A CA 1
ATOM 4261 C C . THR A 1 580 ? -30.331 -12.405 -14.319 1.00 98.38 580 THR A C 1
ATOM 4263 O O . THR A 1 580 ? -31.054 -12.097 -13.372 1.00 98.38 580 THR A O 1
ATOM 4266 N N . TYR A 1 581 ? -29.129 -12.966 -14.136 1.00 98.56 581 TYR A N 1
ATOM 4267 C CA . TYR A 1 581 ? -28.610 -13.240 -12.793 1.00 98.56 581 TYR A CA 1
ATOM 4268 C C . TYR A 1 581 ? -28.388 -11.957 -11.986 1.00 98.56 581 TYR A C 1
ATOM 4270 O O . TYR A 1 581 ? -28.715 -11.916 -10.805 1.00 98.56 581 TYR A O 1
ATOM 4278 N N . PHE A 1 582 ? -27.869 -10.896 -12.611 1.00 98.38 582 PHE A N 1
ATOM 4279 C CA . PHE A 1 582 ? -27.658 -9.601 -11.961 1.00 98.38 582 PHE A CA 1
ATOM 4280 C C . PHE A 1 582 ? -28.957 -9.066 -11.345 1.00 98.38 582 PHE A C 1
ATOM 4282 O O . PHE A 1 582 ? -28.964 -8.607 -10.204 1.00 98.38 582 PHE A O 1
ATOM 4289 N N . SER A 1 583 ? -30.065 -9.170 -12.081 1.00 97.44 583 SER A N 1
ATOM 4290 C CA . SER A 1 583 ? -31.386 -8.731 -11.623 1.00 97.44 583 SER A CA 1
ATOM 4291 C C . SER A 1 583 ? -31.873 -9.545 -10.419 1.00 97.44 583 SER A C 1
ATOM 4293 O O . SER A 1 583 ? -32.345 -8.975 -9.435 1.00 97.44 583 SER A O 1
ATOM 4295 N N . GLU A 1 584 ? -31.694 -10.867 -10.455 1.00 98.06 584 GLU A N 1
ATOM 4296 C CA . GLU A 1 584 ? -32.054 -11.760 -9.350 1.00 98.06 584 GLU A CA 1
ATOM 4297 C C . GLU A 1 584 ? -31.172 -11.560 -8.108 1.00 98.06 584 GLU A C 1
ATOM 4299 O O . GLU A 1 584 ? -31.686 -11.473 -6.992 1.00 98.06 584 GLU A O 1
ATOM 4304 N N . ALA A 1 585 ? -29.858 -11.406 -8.279 1.00 97.62 585 ALA A N 1
ATOM 4305 C CA . ALA A 1 585 ? -28.941 -11.100 -7.184 1.00 97.62 585 ALA A CA 1
ATOM 4306 C C . ALA A 1 585 ? -29.263 -9.738 -6.542 1.00 97.62 585 ALA A C 1
ATOM 4308 O O . ALA A 1 585 ? -29.301 -9.630 -5.318 1.00 97.62 585 ALA A O 1
ATOM 4309 N N . SER A 1 586 ? -29.605 -8.729 -7.353 1.00 96.38 586 SER A N 1
ATOM 4310 C CA . SER A 1 586 ? -30.072 -7.420 -6.879 1.00 96.38 586 SER A CA 1
ATOM 4311 C C . SER A 1 586 ? -31.396 -7.526 -6.107 1.00 96.38 586 SER A C 1
ATOM 4313 O O . SER A 1 586 ? -31.573 -6.876 -5.076 1.00 96.38 586 SER A O 1
ATOM 4315 N N . ARG A 1 587 ? -32.333 -8.380 -6.545 1.00 96.44 587 ARG A N 1
ATOM 4316 C CA . ARG A 1 587 ? -33.567 -8.670 -5.793 1.00 96.44 587 ARG A CA 1
ATOM 4317 C C . ARG A 1 587 ? -33.257 -9.315 -4.441 1.00 96.44 587 ARG A C 1
ATOM 4319 O O . ARG A 1 587 ? -33.820 -8.890 -3.435 1.00 96.44 587 ARG A O 1
ATOM 4326 N N . VAL A 1 588 ? -32.362 -10.304 -4.400 1.00 96.94 588 VAL A N 1
ATOM 4327 C CA . VAL A 1 588 ? -31.935 -10.960 -3.151 1.00 96.94 588 VAL A CA 1
ATOM 4328 C C . VAL A 1 588 ? -31.242 -9.972 -2.210 1.00 96.94 588 VAL A C 1
ATOM 4330 O O . VAL A 1 588 ? -31.559 -9.961 -1.023 1.00 96.94 588 VAL A O 1
ATOM 4333 N N . ALA A 1 589 ? -30.375 -9.093 -2.715 1.00 96.00 589 ALA A N 1
ATOM 4334 C CA . ALA A 1 589 ? -29.739 -8.050 -1.909 1.00 96.00 589 ALA A CA 1
ATOM 4335 C C . ALA A 1 589 ? -30.773 -7.108 -1.260 1.00 96.00 589 ALA A C 1
ATOM 4337 O O . ALA A 1 589 ? -30.693 -6.852 -0.062 1.00 96.00 589 ALA A O 1
ATOM 4338 N N . ARG A 1 590 ? -31.810 -6.686 -2.001 1.00 94.06 590 ARG A N 1
ATOM 4339 C CA . ARG A 1 590 ? -32.930 -5.895 -1.445 1.00 94.06 590 ARG A CA 1
ATOM 4340 C C . ARG A 1 590 ? -33.784 -6.670 -0.439 1.00 94.06 590 ARG A C 1
ATOM 4342 O O . ARG A 1 590 ? -34.344 -6.096 0.488 1.00 94.06 590 ARG A O 1
ATOM 4349 N N . VAL A 1 591 ? -33.925 -7.986 -0.609 1.00 95.12 591 VAL A N 1
ATOM 4350 C CA . VAL A 1 591 ? -34.557 -8.833 0.412 1.00 95.12 591 VAL A CA 1
ATOM 4351 C C . VAL A 1 591 ? -33.719 -8.800 1.689 1.00 95.12 591 VAL A C 1
ATOM 4353 O O . VAL A 1 591 ? -34.271 -8.533 2.750 1.00 95.12 591 VAL A O 1
ATOM 4356 N N . LEU A 1 592 ? -32.403 -8.998 1.585 1.00 95.75 592 LEU A N 1
ATOM 4357 C CA . LEU A 1 592 ? -31.487 -8.982 2.726 1.00 95.75 592 LEU A CA 1
ATOM 4358 C C . LEU A 1 592 ? -31.498 -7.644 3.466 1.00 95.75 592 LEU A C 1
ATOM 4360 O O . LEU A 1 592 ? -31.564 -7.651 4.688 1.00 95.75 592 LEU A O 1
ATOM 4364 N N . THR A 1 593 ? -31.516 -6.505 2.770 1.00 94.38 593 THR A N 1
ATOM 4365 C CA . THR A 1 593 ? -31.577 -5.195 3.437 1.00 94.38 593 THR A CA 1
ATOM 4366 C C . THR A 1 593 ? -32.884 -4.973 4.205 1.00 94.38 593 THR A C 1
ATOM 4368 O O . THR A 1 593 ? -32.856 -4.381 5.283 1.00 94.38 593 THR A O 1
ATOM 4371 N N . ARG A 1 594 ? -34.018 -5.518 3.735 1.00 94.06 594 ARG A N 1
ATOM 4372 C CA . ARG A 1 594 ? -35.269 -5.553 4.522 1.00 94.06 594 ARG A CA 1
ATOM 4373 C C . ARG A 1 594 ? -35.131 -6.426 5.769 1.00 94.06 594 ARG A C 1
ATOM 4375 O O . ARG A 1 594 ? -35.539 -6.008 6.848 1.00 94.06 594 ARG A O 1
ATOM 4382 N N . VAL A 1 595 ? -34.513 -7.605 5.645 1.00 95.44 595 VAL A N 1
ATOM 4383 C CA . VAL A 1 595 ? -34.221 -8.461 6.809 1.00 95.44 595 VAL A CA 1
ATOM 4384 C C . VAL A 1 595 ? -33.293 -7.743 7.791 1.00 95.44 595 VAL A C 1
ATOM 4386 O O . VAL A 1 595 ? -33.478 -7.856 8.999 1.00 95.44 595 VAL A O 1
ATOM 4389 N N . PHE A 1 596 ? -32.320 -6.974 7.295 1.00 95.50 596 PHE A N 1
ATOM 4390 C CA . PHE A 1 596 ? -31.405 -6.213 8.140 1.00 95.50 596 PHE A CA 1
ATOM 4391 C C . PHE A 1 596 ? -32.107 -5.089 8.892 1.00 95.50 596 PHE A C 1
ATOM 4393 O O . PHE A 1 596 ? -31.820 -4.896 10.070 1.00 95.50 596 PHE A O 1
ATOM 4400 N N . ALA A 1 597 ? -33.043 -4.384 8.252 1.00 94.38 597 ALA A N 1
ATOM 4401 C CA . ALA A 1 597 ? -33.876 -3.401 8.937 1.00 94.38 597 ALA A CA 1
ATOM 4402 C C . ALA A 1 597 ? -34.625 -4.051 10.112 1.00 94.38 597 ALA A C 1
ATOM 4404 O O . ALA A 1 597 ? -34.492 -3.594 11.246 1.00 94.38 597 ALA A O 1
ATOM 4405 N N . ASP A 1 598 ? -35.302 -5.178 9.870 1.00 94.88 598 ASP A N 1
ATOM 4406 C CA . ASP A 1 598 ? -36.023 -5.912 10.916 1.00 94.88 598 ASP A CA 1
ATOM 4407 C C . ASP A 1 598 ? -35.088 -6.406 12.035 1.00 94.88 598 ASP A C 1
ATOM 4409 O O . ASP A 1 598 ? -35.405 -6.275 13.218 1.00 94.88 598 ASP A O 1
ATOM 4413 N N . ALA A 1 599 ? -33.918 -6.942 11.677 1.00 95.50 599 ALA A N 1
ATOM 4414 C CA . ALA A 1 599 ? -32.922 -7.461 12.615 1.00 95.50 599 ALA A CA 1
ATOM 4415 C C . ALA A 1 599 ? -32.307 -6.368 13.506 1.00 95.50 599 ALA A C 1
ATOM 4417 O O . ALA A 1 599 ? -32.010 -6.612 14.675 1.00 95.50 599 ALA A O 1
ATOM 4418 N N . LEU A 1 600 ? -32.148 -5.155 12.973 1.00 94.38 600 LEU A N 1
ATOM 4419 C CA . LEU A 1 600 ? -31.650 -3.989 13.707 1.00 94.38 600 LEU A CA 1
ATOM 4420 C C . LEU A 1 600 ? -32.766 -3.216 14.430 1.00 94.38 600 LEU A C 1
ATOM 4422 O O . LEU A 1 600 ? -32.476 -2.257 15.142 1.00 94.38 600 LEU A O 1
ATOM 4426 N N . GLY A 1 601 ? -34.034 -3.609 14.261 1.00 93.75 601 GLY A N 1
ATOM 4427 C CA . GLY A 1 601 ? -35.183 -2.869 14.793 1.00 93.75 601 GLY A CA 1
ATOM 4428 C C . GLY A 1 601 ? -35.381 -1.500 14.132 1.00 93.75 601 GLY A C 1
ATOM 4429 O O . GLY A 1 601 ? -35.943 -0.592 14.746 1.00 93.75 601 GLY A O 1
ATOM 4430 N N . GLN A 1 602 ? -34.902 -1.350 12.899 1.00 94.75 602 GLN A N 1
ATOM 4431 C CA . GLN A 1 602 ? -34.940 -0.129 12.107 1.00 94.75 602 GLN A CA 1
ATOM 4432 C C . GLN A 1 602 ? -36.125 -0.122 11.131 1.00 94.75 602 GLN A C 1
ATOM 4434 O O . GLN A 1 602 ? -36.605 -1.180 10.720 1.00 94.75 602 GLN A O 1
ATOM 4439 N N . PRO A 1 603 ? -36.617 1.064 10.733 1.00 90.56 603 PRO A N 1
ATOM 4440 C CA . PRO A 1 603 ? -37.681 1.161 9.746 1.00 90.56 603 PRO A CA 1
ATOM 4441 C C . PRO A 1 603 ? -37.177 0.701 8.362 1.00 90.56 603 PRO A C 1
ATOM 4443 O O . PRO A 1 603 ? -36.008 0.940 8.032 1.00 90.56 603 PRO A O 1
ATOM 4446 N N . PRO A 1 604 ? -38.033 0.076 7.530 1.00 78.50 604 PRO A N 1
ATOM 4447 C CA . PRO A 1 604 ? -37.625 -0.491 6.240 1.00 78.50 604 PRO A CA 1
ATOM 4448 C C . PRO A 1 604 ? -37.011 0.556 5.299 1.00 78.50 604 PRO A C 1
ATOM 4450 O O . PRO A 1 604 ? -36.097 0.252 4.537 1.00 78.50 604 PRO A O 1
ATOM 4453 N N . GLU A 1 605 ? -37.421 1.820 5.426 1.00 89.12 605 GLU A N 1
ATOM 4454 C CA . GLU A 1 605 ? -36.937 2.920 4.596 1.00 89.12 605 GLU A CA 1
ATOM 4455 C C . GLU A 1 605 ? -35.467 3.289 4.864 1.00 89.12 605 GLU A C 1
ATOM 4457 O O . GLU A 1 605 ? -34.904 4.098 4.123 1.00 89.12 605 GLU A O 1
ATOM 4462 N N . LEU A 1 606 ? -34.844 2.779 5.938 1.00 91.12 606 LEU A N 1
ATOM 4463 C CA . LEU A 1 606 ? -33.435 3.048 6.242 1.00 91.12 606 LEU A CA 1
ATOM 4464 C C . LEU A 1 606 ? -32.540 2.635 5.074 1.00 91.12 606 LEU A C 1
ATOM 4466 O O . LEU A 1 606 ? -31.803 3.468 4.550 1.00 91.12 606 LEU A O 1
ATOM 4470 N N . PHE A 1 607 ? -32.624 1.371 4.662 1.00 91.69 607 PHE A N 1
ATOM 4471 C CA . PHE A 1 607 ? -31.775 0.857 3.594 1.00 91.69 607 PHE A CA 1
ATOM 4472 C C . PHE A 1 607 ? -32.256 1.287 2.210 1.00 91.69 607 PHE A C 1
ATOM 4474 O O . PHE A 1 607 ? -31.415 1.468 1.334 1.00 91.69 607 PHE A O 1
ATOM 4481 N N . ASP A 1 608 ? -33.553 1.551 2.017 1.00 89.25 608 ASP A N 1
ATOM 4482 C CA . ASP A 1 608 ? -34.063 2.105 0.754 1.00 89.25 608 ASP A CA 1
ATOM 4483 C C . ASP A 1 608 ? -33.372 3.434 0.415 1.00 89.25 608 ASP A C 1
ATOM 4485 O O . ASP A 1 608 ? -32.876 3.615 -0.693 1.00 89.25 608 ASP A O 1
ATOM 4489 N N . ARG A 1 609 ? -33.231 4.338 1.397 1.00 90.38 609 ARG A N 1
ATOM 4490 C CA . ARG A 1 609 ? -32.517 5.619 1.209 1.00 90.38 609 ARG A CA 1
ATOM 4491 C C . ARG A 1 609 ? -31.023 5.462 0.940 1.00 90.38 609 ARG A C 1
ATOM 4493 O O . ARG A 1 609 ? -30.399 6.380 0.413 1.00 90.38 609 ARG A O 1
ATOM 4500 N N . LEU A 1 610 ? -30.440 4.346 1.367 1.00 92.25 610 LEU A N 1
ATOM 4501 C CA . LEU A 1 610 ? -29.025 4.058 1.165 1.00 92.25 610 LEU A CA 1
ATOM 4502 C C . LEU A 1 610 ? -28.764 3.346 -0.163 1.00 92.25 610 LEU A C 1
ATOM 4504 O O . LEU A 1 610 ? -27.599 3.245 -0.532 1.00 92.25 610 LEU A O 1
ATOM 4508 N N . THR A 1 611 ? -29.786 2.817 -0.848 1.00 93.94 611 THR A N 1
ATOM 4509 C CA . THR A 1 611 ? -29.585 1.839 -1.934 1.00 93.94 611 THR A CA 1
ATOM 4510 C C . THR A 1 611 ? -30.504 1.984 -3.154 1.00 93.94 611 THR A C 1
ATOM 4512 O O . THR A 1 611 ? -30.391 1.186 -4.091 1.00 93.94 611 THR A O 1
ATOM 4515 N N . ASP A 1 612 ? -31.390 2.983 -3.205 1.00 91.50 612 ASP A N 1
ATOM 4516 C CA . ASP A 1 612 ? -32.317 3.198 -4.331 1.00 91.50 612 ASP A CA 1
ATOM 4517 C C . ASP A 1 612 ? -31.628 3.481 -5.683 1.00 91.50 612 ASP A C 1
ATOM 4519 O O . ASP A 1 612 ? -32.197 3.182 -6.738 1.00 91.50 612 ASP A O 1
ATOM 4523 N N . HIS A 1 613 ? -30.374 3.936 -5.668 1.00 93.88 613 HIS A N 1
ATOM 4524 C CA . HIS A 1 613 ? -29.472 4.009 -6.820 1.00 93.88 613 HIS A CA 1
ATOM 4525 C C . HIS A 1 613 ? -28.074 3.461 -6.505 1.00 93.88 613 HIS A C 1
ATOM 4527 O O . HIS A 1 613 ? -27.056 4.068 -6.822 1.00 93.88 613 HIS A O 1
ATOM 4533 N N . SER A 1 614 ? -28.012 2.289 -5.875 1.00 94.50 614 SER A N 1
ATOM 4534 C CA . SER A 1 614 ? -26.744 1.673 -5.473 1.00 94.50 614 SER A CA 1
ATOM 4535 C C . SER A 1 614 ? -25.787 1.422 -6.653 1.00 94.50 614 SER A C 1
ATOM 4537 O O . SER A 1 614 ? -26.209 1.022 -7.744 1.00 94.50 614 SER A O 1
ATOM 4539 N N . ILE A 1 615 ? -24.478 1.606 -6.430 1.00 93.44 615 ILE A N 1
ATOM 4540 C CA . ILE A 1 615 ? -23.410 1.291 -7.403 1.00 93.44 615 ILE A CA 1
ATOM 4541 C C . ILE A 1 615 ? -23.093 -0.206 -7.463 1.00 93.44 615 ILE A C 1
ATOM 4543 O O . ILE A 1 615 ? -21.947 -0.628 -7.332 1.00 93.44 615 ILE A O 1
ATOM 4547 N N . ASP A 1 616 ? -24.120 -1.018 -7.696 1.00 95.75 616 ASP A N 1
ATOM 4548 C CA . ASP A 1 616 ? -23.998 -2.473 -7.666 1.00 95.75 616 ASP A CA 1
ATOM 4549 C C . ASP A 1 616 ? -23.019 -2.996 -8.727 1.00 95.75 616 ASP A C 1
ATOM 4551 O O . ASP A 1 616 ? -23.026 -2.563 -9.890 1.00 95.75 616 ASP A O 1
ATOM 4555 N N . VAL A 1 617 ? -22.200 -3.979 -8.342 1.00 95.94 617 VAL A N 1
ATOM 4556 C CA . VAL A 1 617 ? -21.215 -4.628 -9.221 1.00 95.94 617 VAL A CA 1
ATOM 4557 C C . VAL A 1 617 ? -21.271 -6.140 -9.061 1.00 95.94 617 VAL A C 1
ATOM 4559 O O . VAL A 1 617 ? -21.183 -6.666 -7.961 1.00 95.94 617 VAL A O 1
ATOM 4562 N N . LEU A 1 618 ? -21.327 -6.856 -10.178 1.00 97.94 618 LEU A N 1
ATOM 4563 C CA . LEU A 1 618 ? -21.143 -8.297 -10.249 1.00 97.94 618 LEU A CA 1
ATOM 4564 C C . LEU A 1 618 ? -19.731 -8.606 -10.743 1.00 97.94 618 LEU A C 1
ATOM 4566 O O . LEU A 1 618 ? -19.364 -8.288 -11.878 1.00 97.94 618 LEU A O 1
ATOM 4570 N N . ARG A 1 619 ? -18.951 -9.267 -9.894 1.00 96.19 619 ARG A N 1
ATOM 4571 C CA . ARG A 1 619 ? -17.597 -9.736 -10.179 1.00 96.19 619 ARG A CA 1
ATOM 4572 C C . ARG A 1 619 ? -17.597 -11.242 -10.358 1.00 96.19 619 ARG A C 1
ATOM 4574 O O . ARG A 1 619 ? -17.697 -11.997 -9.393 1.00 96.19 619 ARG A O 1
ATOM 4581 N N . MET A 1 620 ? -17.450 -11.675 -11.602 1.00 97.19 620 MET A N 1
ATOM 4582 C CA . MET A 1 620 ? -17.306 -13.083 -11.960 1.00 97.19 620 MET A CA 1
ATOM 4583 C C . MET A 1 620 ? -15.826 -13.452 -11.922 1.00 97.19 620 MET A C 1
ATOM 4585 O O . MET A 1 620 ? -15.019 -12.818 -12.595 1.00 97.19 620 MET A O 1
ATOM 4589 N N . VAL A 1 621 ? -15.465 -14.462 -11.140 1.00 92.81 621 VAL A N 1
ATOM 4590 C CA . VAL A 1 621 ? -14.089 -14.920 -10.926 1.00 92.81 621 VAL A CA 1
ATOM 4591 C C . VAL A 1 621 ? -13.959 -16.364 -11.385 1.00 92.81 621 VAL A C 1
ATOM 4593 O O . VAL A 1 621 ? -14.801 -17.208 -11.076 1.00 92.81 621 VAL A O 1
ATOM 4596 N N . ASN A 1 622 ? -12.872 -16.650 -12.093 1.00 89.62 622 ASN A N 1
ATOM 4597 C CA . ASN A 1 622 ? -12.532 -17.981 -12.568 1.00 89.62 622 ASN A CA 1
ATOM 4598 C C . ASN A 1 622 ? -11.085 -18.316 -12.184 1.00 89.62 622 ASN A C 1
ATOM 4600 O O . ASN A 1 622 ? -10.136 -17.634 -12.576 1.00 89.62 622 ASN A O 1
ATOM 4604 N N . TYR A 1 623 ? -10.929 -19.390 -11.414 1.00 81.50 623 TYR A N 1
ATOM 4605 C CA . TYR A 1 623 ? -9.646 -20.012 -11.109 1.00 81.50 623 TYR A CA 1
ATOM 4606 C C . TYR A 1 623 ? -9.433 -21.151 -12.107 1.00 81.50 623 TYR A C 1
ATOM 4608 O O . TYR A 1 623 ? -9.829 -22.286 -11.851 1.00 81.50 623 TYR A O 1
ATOM 4616 N N . ALA A 1 624 ? -8.854 -20.836 -13.267 1.00 65.56 624 ALA A N 1
ATOM 4617 C CA . ALA A 1 624 ? -8.514 -21.808 -14.310 1.00 65.56 624 ALA A CA 1
ATOM 4618 C C . ALA A 1 624 ? -6.995 -21.961 -14.440 1.00 65.56 624 ALA A C 1
ATOM 4620 O O . ALA A 1 624 ? -6.403 -21.638 -15.469 1.00 65.56 624 ALA A O 1
ATOM 4621 N N . LEU A 1 625 ? -6.357 -22.415 -13.362 1.00 64.38 625 LEU A N 1
ATOM 4622 C CA . LEU A 1 625 ? -5.008 -22.969 -13.460 1.00 64.38 625 LEU A CA 1
ATOM 4623 C C . LEU A 1 625 ? -5.080 -24.327 -14.168 1.00 64.38 625 LEU A C 1
ATOM 4625 O O . LEU A 1 625 ? -6.097 -25.012 -14.061 1.00 64.38 625 LEU A O 1
ATOM 4629 N N . ASP A 1 626 ? -4.010 -24.714 -14.868 1.00 60.91 626 ASP A N 1
ATOM 4630 C CA . ASP A 1 626 ? -3.933 -26.026 -15.513 1.00 60.91 626 ASP A CA 1
ATOM 4631 C C . ASP A 1 626 ? -4.165 -27.133 -14.472 1.00 60.91 626 ASP A C 1
ATOM 4633 O O . ASP A 1 626 ? -3.443 -27.231 -13.474 1.00 60.91 626 ASP A O 1
ATOM 4637 N N . GLU A 1 627 ? -5.191 -27.957 -14.695 1.00 58.62 627 GLU A N 1
ATOM 4638 C CA . GLU A 1 627 ? -5.508 -29.075 -13.809 1.00 58.62 627 GLU A CA 1
ATOM 4639 C C . GLU A 1 627 ? -4.337 -30.063 -13.796 1.00 58.62 627 GLU A C 1
ATOM 4641 O O . GLU A 1 627 ? -3.900 -30.570 -14.833 1.00 58.62 627 GLU A O 1
ATOM 4646 N N . GLY A 1 628 ? -3.807 -30.355 -12.611 1.00 57.19 628 GLY A N 1
ATOM 4647 C CA . GLY A 1 628 ? -2.628 -31.202 -12.498 1.00 57.19 628 GLY A CA 1
ATOM 4648 C C . GLY A 1 628 ? -2.144 -31.400 -11.066 1.00 57.19 628 GLY A C 1
ATOM 4649 O O . GLY A 1 628 ? -2.636 -30.742 -10.144 1.00 57.19 628 GLY A O 1
ATOM 4650 N N . PRO A 1 629 ? -1.200 -32.337 -10.863 1.00 51.81 629 PRO A N 1
ATOM 4651 C CA . PRO A 1 629 ? -0.552 -32.534 -9.575 1.00 51.81 629 PRO A CA 1
ATOM 4652 C C . PRO A 1 629 ? 0.288 -31.305 -9.211 1.00 51.81 629 PRO A C 1
ATOM 4654 O O . PRO A 1 629 ? 1.052 -30.805 -10.037 1.00 51.81 629 PRO A O 1
ATOM 4657 N N . VAL A 1 630 ? 0.174 -30.849 -7.965 1.00 53.38 630 VAL A N 1
ATOM 4658 C CA . VAL A 1 630 ? 0.942 -29.714 -7.438 1.00 53.38 630 VAL A CA 1
ATOM 4659 C C . VAL A 1 630 ? 1.889 -30.175 -6.344 1.00 53.38 630 VAL A C 1
ATOM 4661 O O . VAL A 1 630 ? 1.492 -30.870 -5.411 1.00 53.38 630 VAL A O 1
ATOM 4664 N N . THR A 1 631 ? 3.145 -29.741 -6.427 1.00 45.59 631 THR A N 1
ATOM 4665 C CA . THR A 1 631 ? 4.068 -29.755 -5.291 1.00 45.59 631 THR A CA 1
ATOM 4666 C C . THR A 1 631 ? 3.750 -28.543 -4.419 1.00 45.59 631 THR A C 1
ATOM 4668 O O . THR A 1 631 ? 3.964 -27.406 -4.836 1.00 45.59 631 THR A O 1
ATOM 4671 N N . LEU A 1 632 ? 3.174 -28.778 -3.239 1.00 44.19 632 LEU A N 1
ATOM 4672 C CA . LEU A 1 632 ? 2.868 -27.729 -2.267 1.00 44.19 632 LEU A CA 1
ATOM 4673 C C . LEU A 1 632 ? 4.167 -27.294 -1.569 1.00 44.19 632 LEU A C 1
ATOM 4675 O O . LEU A 1 632 ? 4.504 -27.818 -0.510 1.00 44.19 632 LEU A O 1
ATOM 4679 N N . ASP A 1 633 ? 4.902 -26.351 -2.157 1.00 39.41 633 ASP A N 1
ATOM 4680 C CA . ASP A 1 633 ? 5.816 -25.517 -1.370 1.00 39.41 633 ASP A CA 1
ATOM 4681 C C . ASP A 1 633 ? 4.944 -24.571 -0.527 1.00 39.41 633 ASP A C 1
ATOM 4683 O O . ASP A 1 633 ? 3.952 -24.037 -1.027 1.00 39.41 633 ASP A O 1
ATOM 4687 N N . GLY A 1 634 ? 5.256 -24.437 0.766 1.00 39.41 634 GLY A N 1
ATOM 4688 C CA . GLY A 1 634 ? 4.365 -23.972 1.846 1.00 39.41 634 GLY A CA 1
ATOM 4689 C C . GLY A 1 634 ? 3.768 -22.557 1.765 1.00 39.41 634 GLY A C 1
ATOM 4690 O O . GLY A 1 634 ? 3.206 -22.106 2.757 1.00 39.41 634 GLY A O 1
ATOM 4691 N N . ASP A 1 635 ? 3.833 -21.891 0.614 1.00 45.72 635 ASP A N 1
ATOM 4692 C CA . ASP A 1 635 ? 3.466 -20.488 0.421 1.00 45.72 635 ASP A CA 1
ATOM 4693 C C . ASP A 1 635 ? 2.401 -20.249 -0.667 1.00 45.72 635 ASP A C 1
ATOM 4695 O O . ASP A 1 635 ? 2.232 -19.117 -1.078 1.00 45.72 635 ASP A O 1
ATOM 4699 N N . LEU A 1 636 ? 1.640 -21.237 -1.156 1.00 46.91 636 LEU A N 1
ATOM 4700 C CA . LEU A 1 636 ? 0.613 -21.009 -2.198 1.00 46.91 636 LEU A CA 1
ATOM 4701 C C . LEU A 1 636 ? -0.682 -20.347 -1.644 1.00 46.91 636 LEU A C 1
ATOM 4703 O O . LEU A 1 636 ? -1.463 -20.984 -0.942 1.00 46.91 636 LEU A O 1
ATOM 4707 N N . ARG A 1 637 ? -0.969 -19.085 -2.010 1.00 51.62 637 ARG A N 1
ATOM 4708 C CA . ARG A 1 637 ? -2.196 -18.306 -1.673 1.00 51.62 637 ARG A CA 1
ATOM 4709 C C . ARG A 1 637 ? -2.859 -17.783 -2.967 1.00 51.62 637 ARG A C 1
ATOM 4711 O O . ARG A 1 637 ? -2.148 -17.399 -3.890 1.00 51.62 637 ARG A O 1
ATOM 4718 N N . GLY A 1 638 ? -4.196 -17.813 -3.072 1.00 53.16 638 GLY A N 1
ATOM 4719 C CA . GLY A 1 638 ? -4.939 -17.584 -4.328 1.00 53.16 638 GLY A CA 1
ATOM 4720 C C . GLY A 1 638 ? -5.493 -16.163 -4.515 1.00 53.16 638 GLY A C 1
ATOM 4721 O O . GLY A 1 638 ? -5.268 -15.562 -5.557 1.00 53.16 638 GLY A O 1
ATOM 4722 N N . MET A 1 639 ? -6.218 -15.650 -3.520 1.00 57.34 639 MET A N 1
ATOM 4723 C CA . MET A 1 639 ? -6.693 -14.274 -3.354 1.00 57.34 639 MET A CA 1
ATOM 4724 C C . MET A 1 639 ? -6.351 -13.848 -1.927 1.00 57.34 639 MET A C 1
ATOM 4726 O O . MET A 1 639 ? -6.655 -14.585 -0.985 1.00 57.34 639 MET A O 1
ATOM 4730 N N . GLY A 1 640 ? -5.712 -12.687 -1.782 1.00 61.53 640 GLY A N 1
ATOM 4731 C CA . GLY A 1 640 ? -5.280 -12.149 -0.490 1.00 61.53 640 GLY A CA 1
ATOM 4732 C C . GLY A 1 640 ? -6.413 -11.927 0.521 1.00 61.53 640 GLY A C 1
ATOM 4733 O O . GLY A 1 640 ? -7.589 -11.847 0.174 1.00 61.53 640 GLY A O 1
ATOM 4734 N N . GLU A 1 641 ? -6.030 -11.822 1.790 1.00 73.31 641 GLU A N 1
ATOM 4735 C CA . GLU A 1 641 ? -6.922 -11.534 2.918 1.00 73.31 641 GLU A CA 1
ATOM 4736 C C . GLU A 1 641 ? -7.526 -10.134 2.751 1.00 73.31 641 GLU A C 1
ATOM 4738 O O . GLU A 1 641 ? -6.785 -9.166 2.566 1.00 73.31 641 GLU A O 1
ATOM 4743 N N . HIS A 1 642 ? -8.855 -10.029 2.762 1.00 73.94 642 HIS A N 1
ATOM 4744 C CA . HIS A 1 642 ? -9.575 -8.765 2.598 1.00 73.94 642 HIS A CA 1
ATOM 4745 C C . HIS A 1 642 ? -10.921 -8.768 3.340 1.00 73.94 642 HIS A C 1
ATOM 4747 O O . HIS A 1 642 ? -11.392 -9.808 3.808 1.00 73.94 642 HIS A O 1
ATOM 4753 N N . THR A 1 643 ? -11.511 -7.579 3.463 1.00 78.62 643 THR A N 1
ATOM 4754 C CA . THR A 1 643 ? -12.930 -7.377 3.776 1.00 78.62 643 THR A CA 1
ATOM 4755 C C . THR A 1 643 ? -13.611 -6.718 2.582 1.00 78.62 643 THR A C 1
ATOM 4757 O O . THR A 1 643 ? -12.950 -6.040 1.787 1.00 78.62 643 THR A O 1
ATOM 4760 N N . ASP A 1 644 ? -14.923 -6.905 2.465 1.00 82.75 644 ASP A N 1
ATOM 4761 C CA . ASP A 1 644 ? -15.713 -6.225 1.443 1.00 82.75 644 ASP A CA 1
ATOM 4762 C C . ASP A 1 644 ? -16.062 -4.802 1.882 1.00 82.75 644 ASP A C 1
ATOM 4764 O O . ASP A 1 644 ? -16.160 -4.498 3.069 1.00 82.75 644 ASP A O 1
ATOM 4768 N N . PHE A 1 645 ? -16.217 -3.898 0.916 1.00 81.75 645 PHE A N 1
ATOM 4769 C CA . PHE A 1 645 ? -16.315 -2.463 1.203 1.00 81.75 645 PHE A CA 1
ATOM 4770 C C . PHE A 1 645 ? -17.757 -2.013 1.456 1.00 81.75 645 PHE A C 1
ATOM 4772 O O . PHE A 1 645 ? -17.983 -1.147 2.293 1.00 81.75 645 PHE A O 1
ATOM 4779 N N . GLY A 1 646 ? -18.714 -2.592 0.729 1.00 85.06 646 GLY A N 1
ATOM 4780 C CA . GLY A 1 646 ? -20.108 -2.160 0.667 1.00 85.06 646 GLY A CA 1
ATOM 4781 C C . GLY A 1 646 ? -20.976 -2.470 1.881 1.00 85.06 646 GLY A C 1
ATOM 4782 O O . GLY A 1 646 ? -20.501 -2.654 3.002 1.00 85.06 646 GLY A O 1
ATOM 4783 N N . LEU A 1 647 ? -22.288 -2.546 1.647 1.00 90.25 647 LEU A N 1
ATOM 4784 C CA . LEU A 1 647 ? -23.250 -2.946 2.672 1.00 90.25 647 LEU A CA 1
ATOM 4785 C C . LEU A 1 647 ? -23.318 -4.472 2.783 1.00 90.25 647 LEU A C 1
ATOM 4787 O O . LEU A 1 647 ? -23.194 -5.025 3.880 1.00 90.25 647 LEU A O 1
ATOM 4791 N N . VAL A 1 648 ? -23.495 -5.157 1.652 1.00 94.69 648 VAL A N 1
ATOM 4792 C CA . VAL A 1 648 ? -23.645 -6.615 1.613 1.00 94.69 648 VAL A CA 1
ATOM 4793 C C . VAL A 1 648 ? -23.153 -7.202 0.299 1.00 94.69 648 VAL A C 1
ATOM 4795 O O . VAL A 1 648 ? -23.387 -6.647 -0.775 1.00 94.69 648 VAL A O 1
ATOM 4798 N N . THR A 1 649 ? -22.520 -8.366 0.393 1.00 96.69 649 THR A N 1
ATOM 4799 C CA . THR A 1 649 ? -22.104 -9.168 -0.755 1.00 96.69 649 THR A CA 1
ATOM 4800 C C . THR A 1 649 ? -22.949 -10.431 -0.827 1.00 96.69 649 THR A C 1
ATOM 4802 O O . THR A 1 649 ? -23.073 -11.158 0.158 1.00 96.69 649 THR A O 1
ATOM 4805 N N . VAL A 1 650 ? -23.514 -10.713 -2.002 1.00 97.44 650 VAL A N 1
ATOM 4806 C CA . VAL A 1 650 ? -24.193 -11.977 -2.319 1.00 97.44 650 VAL A CA 1
ATOM 4807 C C . VAL A 1 650 ? -23.286 -12.790 -3.235 1.00 97.44 650 VAL A C 1
ATOM 4809 O O . VAL A 1 650 ? -23.027 -12.412 -4.377 1.00 97.44 650 VAL A O 1
ATOM 4812 N N . LEU A 1 651 ? -22.787 -13.914 -2.735 1.00 97.00 651 LEU A N 1
ATOM 4813 C CA . LEU A 1 651 ? -21.776 -14.735 -3.383 1.00 97.00 651 LEU A CA 1
ATOM 4814 C C . LEU A 1 651 ? -22.354 -16.083 -3.819 1.00 97.00 651 LEU A C 1
ATOM 4816 O O . LEU A 1 651 ? -22.669 -16.948 -2.999 1.00 97.00 651 LEU A O 1
ATOM 4820 N N . TRP A 1 652 ? -22.390 -16.297 -5.132 1.00 97.00 652 TRP A N 1
ATOM 4821 C CA . TRP A 1 652 ? -22.490 -17.637 -5.703 1.00 97.00 652 TRP A CA 1
ATOM 4822 C C . TRP A 1 652 ? -21.088 -18.223 -5.901 1.00 97.00 652 TRP A C 1
ATOM 4824 O O . TRP A 1 652 ? -20.175 -17.527 -6.353 1.00 97.00 652 TRP A O 1
ATOM 4834 N N . ALA A 1 653 ? -20.895 -19.502 -5.588 1.00 94.00 653 ALA A N 1
ATOM 4835 C CA . ALA A 1 653 ? -19.629 -20.192 -5.808 1.00 94.00 653 ALA A CA 1
ATOM 4836 C C . ALA A 1 653 ? -19.834 -21.687 -6.060 1.00 94.00 653 ALA A C 1
ATOM 4838 O O . ALA A 1 653 ? -20.753 -22.299 -5.515 1.00 94.00 653 ALA A O 1
ATOM 4839 N N . ASP A 1 654 ? -18.927 -22.288 -6.830 1.00 91.25 654 ASP A N 1
ATOM 4840 C CA . ASP A 1 654 ? -18.838 -23.743 -6.919 1.00 91.25 654 ASP A CA 1
ATOM 4841 C C . ASP A 1 654 ? -18.537 -24.350 -5.533 1.00 91.25 654 ASP A C 1
ATOM 4843 O O . ASP A 1 654 ? -17.831 -23.761 -4.705 1.00 91.25 654 ASP A O 1
ATOM 4847 N N . ARG A 1 655 ? -19.007 -25.581 -5.301 1.00 90.44 655 ARG A N 1
ATOM 4848 C CA . ARG A 1 655 ? -18.716 -26.382 -4.095 1.00 90.44 655 ARG A CA 1
ATOM 4849 C C . ARG A 1 655 ? -17.326 -27.024 -4.172 1.00 90.44 655 ARG A C 1
ATOM 4851 O O . ARG A 1 655 ? -17.175 -28.241 -4.133 1.00 90.44 655 ARG A O 1
ATOM 4858 N N . VAL A 1 656 ? -16.315 -26.178 -4.342 1.00 85.81 656 VAL A N 1
ATOM 4859 C CA . VAL A 1 656 ? -14.893 -26.532 -4.414 1.00 85.81 656 VAL A CA 1
ATOM 4860 C C . VAL A 1 656 ? -14.157 -25.751 -3.330 1.00 85.81 656 VAL A C 1
ATOM 4862 O O . VAL A 1 656 ? -14.418 -24.559 -3.133 1.00 85.81 656 VAL A O 1
ATOM 4865 N N . ALA A 1 657 ? -13.244 -26.423 -2.623 1.00 80.31 657 ALA A N 1
ATOM 4866 C CA . ALA A 1 657 ? -12.434 -25.804 -1.577 1.00 80.31 657 ALA A CA 1
ATOM 4867 C C . ALA A 1 657 ? -11.669 -24.586 -2.119 1.00 80.31 657 ALA A C 1
ATOM 4869 O O . ALA A 1 657 ? -11.260 -24.559 -3.279 1.00 80.31 657 ALA A O 1
ATOM 4870 N N . GLY A 1 658 ? -11.506 -23.561 -1.285 1.00 81.88 658 GLY A N 1
ATOM 4871 C CA . GLY A 1 658 ? -10.790 -22.347 -1.662 1.00 81.88 658 GLY A CA 1
ATOM 4872 C C . GLY A 1 658 ? -11.150 -21.168 -0.773 1.00 81.88 658 GLY A C 1
ATOM 4873 O O . GLY A 1 658 ? -10.266 -20.579 -0.166 1.00 81.88 658 GLY A O 1
ATOM 4874 N N . LEU A 1 659 ? -12.435 -20.815 -0.671 1.00 87.81 659 LEU A N 1
ATOM 4875 C CA . LEU A 1 659 ? -12.856 -19.716 0.203 1.00 87.81 659 LEU A CA 1
ATOM 4876 C C . LEU A 1 659 ? -12.581 -20.077 1.666 1.00 87.81 659 LEU A C 1
ATOM 4878 O O . LEU A 1 659 ? -13.003 -21.132 2.132 1.00 87.81 659 LEU A O 1
ATOM 4882 N N . GLN A 1 660 ? -11.909 -19.176 2.375 1.00 87.94 660 GLN A N 1
ATOM 4883 C CA . GLN A 1 660 ? -11.595 -19.293 3.789 1.00 87.94 660 GLN A CA 1
ATOM 4884 C C . GLN A 1 660 ? -12.063 -18.053 4.543 1.00 87.94 660 GLN A C 1
ATOM 4886 O O . GLN A 1 660 ? -11.817 -16.930 4.102 1.00 87.94 660 GLN A O 1
ATOM 4891 N N . VAL A 1 661 ? -12.697 -18.268 5.692 1.00 87.31 661 VAL A N 1
ATOM 4892 C CA . VAL A 1 661 ? -13.183 -17.225 6.604 1.00 87.31 661 VAL A CA 1
ATOM 4893 C C . VAL A 1 661 ? -12.384 -17.295 7.898 1.00 87.31 661 VAL A C 1
ATOM 4895 O O . VAL A 1 661 ? -12.100 -18.385 8.402 1.00 87.31 661 VAL A O 1
ATOM 4898 N N . LEU A 1 662 ? -11.994 -16.141 8.427 1.00 82.31 662 LEU A N 1
ATOM 4899 C CA . LEU A 1 662 ? -11.266 -16.061 9.685 1.00 82.31 662 LEU A CA 1
ATOM 4900 C C . LEU A 1 662 ? -12.247 -16.116 10.860 1.00 82.31 662 LEU A C 1
ATOM 4902 O O . LEU A 1 662 ? -13.047 -15.203 11.056 1.00 82.31 662 LEU A O 1
ATOM 4906 N N . GLY A 1 663 ? -12.199 -17.201 11.631 1.00 78.75 663 GLY A N 1
ATOM 4907 C CA . GLY A 1 663 ? -13.058 -17.386 12.795 1.00 78.75 663 GLY A CA 1
ATOM 4908 C C . GLY A 1 663 ? -12.614 -16.556 14.011 1.00 78.75 663 GLY A C 1
ATOM 4909 O O . GLY A 1 663 ? -11.476 -16.081 14.056 1.00 78.75 663 GLY A O 1
ATOM 4910 N N . PRO A 1 664 ? -13.457 -16.444 15.058 1.00 69.50 664 PRO A N 1
ATOM 4911 C CA . PRO A 1 664 ? -13.168 -15.648 16.261 1.00 69.50 664 PRO A CA 1
ATOM 4912 C C . PRO A 1 664 ? -11.879 -16.033 17.007 1.00 69.50 664 PRO A C 1
ATOM 4914 O O . PRO A 1 664 ? -11.298 -15.213 17.709 1.00 69.50 664 PRO A O 1
ATOM 4917 N N . GLY A 1 665 ? -11.415 -17.278 16.854 1.00 70.06 665 GLY A N 1
ATOM 4918 C CA . GLY A 1 665 ? -10.153 -17.759 17.426 1.00 70.06 665 GLY A CA 1
ATOM 4919 C C . GLY A 1 665 ? -8.896 -17.369 16.636 1.00 70.06 665 GLY A C 1
ATOM 4920 O O . GLY A 1 665 ? -7.815 -17.840 16.980 1.00 70.06 665 GLY A O 1
ATOM 4921 N N . GLY A 1 666 ? -9.021 -16.575 15.564 1.00 74.00 666 GLY A N 1
ATOM 4922 C CA . GLY A 1 666 ? -7.911 -16.238 14.663 1.00 74.00 666 GLY A CA 1
ATOM 4923 C C . GLY A 1 666 ? -7.471 -17.405 13.770 1.00 74.00 666 GLY A C 1
ATOM 4924 O O . GLY A 1 666 ? -6.334 -17.439 13.303 1.00 74.00 666 GLY A O 1
ATOM 4925 N N . VAL A 1 667 ? -8.358 -18.381 13.547 1.00 79.25 667 VAL A N 1
ATOM 4926 C CA . VAL A 1 667 ? -8.109 -19.568 12.715 1.00 79.25 667 VAL A CA 1
ATOM 4927 C C . VAL A 1 667 ? -8.870 -19.441 11.396 1.00 79.25 667 VAL A C 1
ATOM 4929 O O . VAL A 1 667 ? -10.040 -19.064 11.381 1.00 79.25 667 VAL A O 1
ATOM 4932 N N . TRP A 1 668 ? -8.205 -19.747 10.281 1.00 83.50 668 TRP A N 1
ATOM 4933 C CA . TRP A 1 668 ? -8.824 -19.792 8.954 1.00 83.50 668 TRP A CA 1
ATOM 4934 C C . TRP A 1 668 ? -9.616 -21.088 8.774 1.00 83.50 668 TRP A C 1
ATOM 4936 O O . TRP A 1 668 ? -9.079 -22.175 8.987 1.00 83.50 668 TRP A O 1
ATOM 4946 N N . HIS A 1 669 ? -10.865 -20.974 8.334 1.00 86.31 669 HIS A N 1
ATOM 4947 C CA . HIS A 1 669 ? -11.760 -22.104 8.104 1.00 86.31 669 HIS A CA 1
ATOM 4948 C C . HIS A 1 669 ? -12.240 -22.129 6.656 1.00 86.31 669 HIS A C 1
ATOM 4950 O O . HIS A 1 669 ? -12.711 -21.109 6.158 1.00 86.31 669 HIS A O 1
ATOM 4956 N N . ASP A 1 670 ? -12.148 -23.281 5.988 1.00 87.25 670 ASP A N 1
ATOM 4957 C CA . ASP A 1 670 ? -12.709 -23.462 4.648 1.00 87.25 670 ASP A CA 1
ATOM 4958 C C . ASP A 1 670 ? -14.239 -23.395 4.684 1.00 87.25 670 ASP A C 1
ATOM 4960 O O . ASP A 1 670 ? -14.891 -24.053 5.496 1.00 87.25 670 ASP A O 1
ATOM 4964 N N . VAL A 1 671 ? -14.813 -22.613 3.772 1.00 89.25 671 VAL A N 1
ATOM 4965 C CA . VAL A 1 671 ? -16.257 -22.414 3.649 1.00 89.25 671 VAL A CA 1
ATOM 4966 C C . VAL A 1 671 ? -16.684 -22.711 2.220 1.00 89.25 671 VAL A C 1
ATOM 4968 O O . VAL A 1 671 ? -16.142 -22.177 1.254 1.00 89.25 671 VAL A O 1
ATOM 4971 N N . GLN A 1 672 ? -17.692 -23.566 2.087 1.00 89.94 672 GLN A N 1
ATOM 4972 C CA . GLN A 1 672 ? -18.343 -23.874 0.821 1.00 89.94 672 GLN A CA 1
ATOM 4973 C C . GLN A 1 672 ? -19.844 -23.651 0.986 1.00 89.94 672 GLN A C 1
ATOM 4975 O O . GLN A 1 672 ? -20.367 -23.956 2.059 1.00 89.94 672 GLN A O 1
ATOM 4980 N N . PRO A 1 673 ? -20.539 -23.151 -0.048 1.00 91.31 673 PRO A N 1
ATOM 4981 C CA . PRO A 1 673 ? -21.983 -23.026 0.019 1.00 91.31 673 PRO A CA 1
ATOM 4982 C C . PRO A 1 673 ? -22.633 -24.410 0.146 1.00 91.31 673 PRO A C 1
ATOM 4984 O O . PRO A 1 673 ? -22.214 -25.380 -0.500 1.00 91.31 673 PRO A O 1
ATOM 4987 N N . VAL A 1 674 ? -23.686 -24.499 0.957 1.00 93.75 674 VAL A N 1
ATOM 4988 C CA . VAL A 1 674 ? -24.610 -25.636 0.929 1.00 93.75 674 VAL A CA 1
ATOM 4989 C C . VAL A 1 674 ? -25.259 -25.783 -0.448 1.00 93.75 674 VAL A C 1
ATOM 4991 O O . VAL A 1 674 ? -25.257 -24.873 -1.276 1.00 93.75 674 VAL A O 1
ATOM 4994 N N . GLU A 1 675 ? -25.808 -26.963 -0.717 1.00 90.94 675 GLU A N 1
ATOM 4995 C CA . GLU A 1 675 ? -26.508 -27.228 -1.970 1.00 90.94 675 GLU A CA 1
ATOM 4996 C C . GLU A 1 675 ? -27.673 -26.254 -2.179 1.00 90.94 675 GLU A C 1
ATOM 4998 O O . GLU A 1 675 ? -28.519 -26.099 -1.302 1.00 90.94 675 GLU A O 1
ATOM 5003 N N . GLY A 1 676 ? -27.685 -25.578 -3.332 1.00 90.00 676 GLY A N 1
ATOM 5004 C CA . GLY A 1 676 ? -28.672 -24.540 -3.640 1.00 90.00 676 GLY A CA 1
ATOM 5005 C C . GLY A 1 676 ? -28.571 -23.284 -2.766 1.00 90.00 676 GLY A C 1
ATOM 5006 O O . GLY A 1 676 ? -29.491 -22.476 -2.790 1.00 90.00 676 GLY A O 1
ATOM 5007 N N . GLY A 1 677 ? -27.501 -23.129 -1.980 1.00 95.06 677 GLY A N 1
ATOM 5008 C CA . GLY A 1 677 ? -27.283 -21.969 -1.124 1.00 95.06 677 GLY A CA 1
ATOM 5009 C C . GLY A 1 677 ? -26.403 -20.899 -1.767 1.00 95.06 677 GLY A C 1
ATOM 5010 O O . GLY A 1 677 ? -25.563 -21.182 -2.624 1.00 95.06 677 GLY A O 1
ATOM 5011 N N . LEU A 1 678 ? -26.562 -19.666 -1.292 1.00 97.25 678 LEU A N 1
ATOM 5012 C CA . LEU A 1 678 ? -25.650 -18.553 -1.560 1.00 97.25 678 LEU A CA 1
ATOM 5013 C C . LEU A 1 678 ? -24.924 -18.180 -0.271 1.00 97.25 678 LEU A C 1
ATOM 5015 O O . LEU A 1 678 ? -25.483 -18.292 0.819 1.00 97.25 678 LEU A O 1
ATOM 5019 N N . LEU A 1 679 ? -23.686 -17.718 -0.389 1.00 96.56 679 LEU A N 1
ATOM 5020 C CA . LEU A 1 679 ? -22.958 -17.132 0.729 1.00 96.56 679 LEU A CA 1
ATOM 5021 C C . LEU A 1 679 ? -23.254 -15.635 0.788 1.00 96.56 679 LEU A C 1
ATOM 5023 O O . LEU A 1 679 ? -23.340 -14.973 -0.242 1.00 96.56 679 LEU A O 1
ATOM 5027 N N . VAL A 1 680 ? -23.408 -15.107 1.992 1.00 96.44 680 VAL A N 1
ATOM 5028 C CA . VAL A 1 680 ? -23.622 -13.687 2.250 1.00 96.44 680 VAL A CA 1
ATOM 5029 C C . VAL A 1 680 ? -22.618 -13.243 3.291 1.00 96.44 680 VAL A C 1
ATOM 5031 O O . VAL A 1 680 ? -22.469 -13.894 4.324 1.00 96.44 680 VAL A O 1
ATOM 5034 N N . ASN A 1 681 ? -21.956 -12.125 3.039 1.00 92.62 681 ASN A N 1
ATOM 5035 C CA . ASN A 1 681 ? -21.108 -11.474 4.023 1.00 92.62 681 ASN A CA 1
ATOM 5036 C C . ASN A 1 681 ? -21.352 -9.972 4.024 1.00 92.62 681 ASN A C 1
ATOM 5038 O O . ASN A 1 681 ? -21.781 -9.384 3.028 1.00 92.62 681 ASN A O 1
ATOM 5042 N N . LEU A 1 682 ? -21.105 -9.367 5.178 1.00 90.62 682 LEU A N 1
ATOM 5043 C CA . LEU A 1 682 ? -21.253 -7.933 5.360 1.00 90.62 682 LEU A CA 1
ATOM 5044 C C . LEU A 1 682 ? -19.964 -7.216 4.979 1.00 90.62 682 LEU A C 1
ATOM 5046 O O . LEU A 1 682 ? -18.869 -7.740 5.199 1.00 90.62 682 LEU A O 1
ATOM 5050 N N . GLY A 1 683 ? -20.118 -6.018 4.424 1.00 87.38 683 GLY A N 1
ATOM 5051 C CA . GLY A 1 683 ? -18.997 -5.123 4.180 1.00 87.38 683 GLY A CA 1
ATOM 5052 C C . GLY A 1 683 ? -18.804 -4.090 5.290 1.00 87.38 683 GLY A C 1
ATOM 5053 O O . GLY A 1 683 ? -19.577 -3.988 6.253 1.00 87.38 683 GLY A O 1
ATOM 5054 N N . ASP A 1 684 ? -17.740 -3.309 5.143 1.00 85.81 684 ASP A N 1
ATOM 5055 C CA . ASP A 1 684 ? -17.284 -2.326 6.123 1.00 85.81 684 ASP A CA 1
ATOM 5056 C C . ASP A 1 684 ? -18.336 -1.245 6.429 1.00 85.81 684 ASP A C 1
ATOM 5058 O O . ASP A 1 684 ? -18.428 -0.798 7.576 1.00 85.81 684 ASP A O 1
ATOM 5062 N N . LEU A 1 685 ? -19.170 -0.850 5.457 1.00 90.62 685 LEU A N 1
ATOM 5063 C CA . LEU A 1 685 ? -20.230 0.140 5.689 1.00 90.62 685 LEU A CA 1
ATOM 5064 C C . LEU A 1 685 ? -21.305 -0.368 6.661 1.00 90.62 685 LEU A C 1
ATOM 5066 O O . LEU A 1 685 ? -21.797 0.411 7.477 1.00 90.62 685 LEU A O 1
ATOM 5070 N N . THR A 1 686 ? -21.639 -1.660 6.647 1.00 90.50 686 THR A N 1
ATOM 5071 C CA . THR A 1 686 ? -22.624 -2.225 7.590 1.00 90.50 686 THR A CA 1
ATOM 5072 C C . THR A 1 686 ? -22.038 -2.413 8.988 1.00 90.50 686 THR A C 1
ATOM 5074 O O . THR A 1 686 ? -22.701 -2.116 9.986 1.00 90.50 686 THR A O 1
ATOM 5077 N N . ALA A 1 687 ? -20.772 -2.834 9.085 1.00 89.56 687 ALA A N 1
ATOM 5078 C CA . ALA A 1 687 ? -20.068 -2.856 10.370 1.00 89.56 687 ALA A CA 1
ATOM 5079 C C . ALA A 1 687 ? -20.052 -1.459 11.009 1.00 89.56 687 ALA A C 1
ATOM 5081 O O . ALA A 1 687 ? -20.306 -1.297 12.199 1.00 89.56 687 ALA A O 1
ATOM 5082 N N . ARG A 1 688 ? -19.858 -0.429 10.188 1.00 91.19 688 ARG A N 1
ATOM 5083 C CA . ARG A 1 688 ? -19.889 0.959 10.621 1.00 91.19 688 ARG A CA 1
ATOM 5084 C C . ARG A 1 688 ? -21.270 1.445 11.062 1.00 91.19 688 ARG A C 1
ATOM 5086 O O . ARG A 1 688 ? -21.363 2.039 12.131 1.00 91.19 688 ARG A O 1
ATOM 5093 N N . LEU A 1 689 ? -22.326 1.178 10.284 1.00 91.75 689 LEU A N 1
ATOM 5094 C CA . LEU A 1 689 ? -23.716 1.514 10.654 1.00 91.75 689 LEU A CA 1
ATOM 5095 C C . LEU A 1 689 ? -24.068 0.990 12.052 1.00 91.75 689 LEU A C 1
ATOM 5097 O O . LEU A 1 689 ? -24.785 1.638 12.810 1.00 91.75 689 LEU A O 1
ATOM 5101 N N . THR A 1 690 ? -23.537 -0.182 12.396 1.00 92.69 690 THR A N 1
ATOM 5102 C CA . THR A 1 690 ? -23.841 -0.899 13.638 1.00 92.69 690 THR A CA 1
ATOM 5103 C C . THR A 1 690 ? -22.797 -0.709 14.740 1.00 92.69 690 THR A C 1
ATOM 5105 O O . THR A 1 690 ? -22.868 -1.384 15.766 1.00 92.69 690 THR A O 1
ATOM 5108 N N . ASN A 1 691 ? -21.828 0.195 14.552 1.00 90.12 691 ASN A N 1
ATOM 5109 C CA . ASN A 1 691 ? -20.734 0.441 15.497 1.00 90.12 691 ASN A CA 1
ATOM 5110 C C . ASN A 1 691 ? -19.978 -0.841 15.907 1.00 90.12 691 ASN A C 1
ATOM 5112 O O . ASN A 1 691 ? -19.703 -1.069 17.084 1.00 90.12 691 ASN A O 1
ATOM 5116 N N . ASP A 1 692 ? -19.679 -1.697 14.930 1.00 88.19 692 ASP A N 1
ATOM 5117 C CA . ASP A 1 692 ? -19.038 -3.013 15.073 1.00 88.19 692 ASP A CA 1
ATOM 5118 C C . ASP A 1 692 ? -19.840 -4.073 15.833 1.00 88.19 692 ASP A C 1
ATOM 5120 O O . ASP A 1 692 ? -19.300 -5.135 16.151 1.00 88.19 692 ASP A O 1
ATOM 5124 N N . ARG A 1 693 ? -21.133 -3.843 16.092 1.00 90.44 693 ARG A N 1
ATOM 5125 C CA . ARG A 1 693 ? -22.021 -4.911 16.566 1.00 90.44 693 ARG A CA 1
ATOM 5126 C C . ARG A 1 693 ? -22.124 -6.025 15.527 1.00 90.44 693 ARG A C 1
ATOM 5128 O O . ARG A 1 693 ? -22.087 -7.193 15.898 1.00 90.44 693 ARG A O 1
ATOM 5135 N N . TRP A 1 694 ? -22.246 -5.671 14.247 1.00 92.75 694 TRP A N 1
ATOM 5136 C CA . TRP A 1 694 ? -22.150 -6.621 13.141 1.00 92.75 694 TRP A CA 1
ATOM 5137 C C . TRP A 1 694 ? -20.754 -6.602 12.521 1.00 92.75 694 TRP A C 1
ATOM 5139 O O . TRP A 1 694 ? -20.113 -5.557 12.400 1.00 92.75 694 TRP A O 1
ATOM 5149 N N . MET A 1 695 ? -20.277 -7.780 12.128 1.00 85.12 695 MET A N 1
ATOM 5150 C CA . MET A 1 695 ? -18.893 -7.999 11.725 1.00 85.12 695 MET A CA 1
ATOM 5151 C C . MET A 1 695 ? -18.725 -7.940 10.203 1.00 85.12 695 MET A C 1
ATOM 5153 O O . MET A 1 695 ? -19.396 -8.662 9.470 1.00 85.12 695 MET A O 1
ATOM 5157 N N . SER A 1 696 ? -17.765 -7.132 9.745 1.00 88.06 696 SER A N 1
ATOM 5158 C CA . SER A 1 696 ? -17.158 -7.254 8.412 1.00 88.06 696 SER A CA 1
ATOM 5159 C C . SER A 1 696 ? -15.974 -8.215 8.528 1.00 88.06 696 SER A C 1
ATOM 5161 O O . SER A 1 696 ? -14.909 -7.857 9.042 1.00 88.06 696 SER A O 1
ATOM 5163 N N . THR A 1 697 ? -16.196 -9.481 8.173 1.00 83.56 697 THR A N 1
ATOM 5164 C CA . THR A 1 697 ? -15.257 -10.563 8.492 1.00 83.56 697 THR A CA 1
ATOM 5165 C C . THR A 1 697 ? -14.203 -10.745 7.410 1.00 83.56 697 THR A C 1
ATOM 5167 O O . THR A 1 697 ? -14.496 -10.808 6.213 1.00 83.56 697 THR A O 1
ATOM 5170 N N . LEU A 1 698 ? -12.953 -10.889 7.856 1.00 82.75 698 LEU A N 1
ATOM 5171 C CA . LEU A 1 698 ? -11.826 -11.212 6.995 1.00 82.75 698 LEU A CA 1
ATOM 5172 C C . LEU A 1 698 ? -12.030 -12.549 6.293 1.00 82.75 698 LEU A C 1
ATOM 5174 O O . LEU A 1 698 ? -12.286 -13.582 6.919 1.00 82.75 698 LEU A O 1
ATOM 5178 N N . HIS A 1 699 ? -11.829 -12.528 4.986 1.00 86.19 699 HIS A N 1
ATOM 5179 C CA . HIS A 1 699 ? -11.898 -13.712 4.156 1.00 86.19 699 HIS A CA 1
ATOM 5180 C C . HIS A 1 699 ? -10.809 -13.688 3.080 1.00 86.19 699 HIS A C 1
ATOM 5182 O O . HIS A 1 699 ? -10.210 -12.655 2.767 1.00 86.19 699 HIS A O 1
ATOM 5188 N N . ARG A 1 700 ? -10.495 -14.867 2.548 1.00 82.88 700 ARG A N 1
ATOM 5189 C CA . ARG A 1 700 ? -9.505 -15.064 1.484 1.00 82.88 700 ARG A CA 1
ATOM 5190 C C . ARG A 1 700 ? -9.903 -16.242 0.613 1.00 82.88 700 ARG A C 1
ATOM 5192 O O . ARG A 1 700 ? -10.759 -17.033 0.997 1.00 82.88 700 ARG A O 1
ATOM 5199 N N . VAL A 1 701 ? -9.249 -16.410 -0.532 1.00 80.12 701 VAL A N 1
ATOM 5200 C CA . VAL A 1 701 ? -9.415 -17.625 -1.342 1.00 80.12 701 VAL A CA 1
ATOM 5201 C C . VAL A 1 701 ? -8.060 -18.304 -1.487 1.00 80.12 701 VAL A C 1
ATOM 5203 O O . VAL A 1 701 ? -7.169 -17.806 -2.168 1.00 80.12 701 VAL A O 1
ATOM 5206 N N . ALA A 1 702 ? -7.867 -19.439 -0.828 1.00 75.94 702 ALA A N 1
ATOM 5207 C CA . ALA A 1 702 ? -6.736 -20.315 -1.088 1.00 75.94 702 ALA A CA 1
ATOM 5208 C C . ALA A 1 702 ? -6.844 -20.913 -2.506 1.00 75.94 702 ALA A C 1
ATOM 5210 O O . ALA A 1 702 ? -7.952 -21.030 -3.043 1.00 75.94 702 ALA A O 1
ATOM 5211 N N . PRO A 1 703 ? -5.723 -21.294 -3.145 1.00 72.38 703 PRO A N 1
ATOM 5212 C CA . PRO A 1 703 ? -5.774 -22.010 -4.409 1.00 72.38 703 PRO A CA 1
ATOM 5213 C C . PRO A 1 703 ? -6.633 -23.271 -4.235 1.00 72.38 703 PRO A C 1
ATOM 5215 O O . PRO A 1 703 ? -6.469 -23.961 -3.226 1.00 72.38 703 PRO A O 1
ATOM 5218 N N . PRO A 1 704 ? -7.549 -23.570 -5.172 1.00 74.81 704 PRO A N 1
ATOM 5219 C CA . PRO A 1 704 ? -8.496 -24.677 -5.046 1.00 74.81 704 PRO A CA 1
ATOM 5220 C C . PRO A 1 704 ? -7.798 -26.033 -5.224 1.00 74.81 704 PRO A C 1
ATOM 5222 O O . PRO A 1 704 ? -7.911 -26.678 -6.263 1.00 74.81 704 PRO A O 1
ATOM 5225 N N . VAL A 1 705 ? -7.018 -26.451 -4.226 1.00 71.81 705 VAL A N 1
ATOM 5226 C CA . VAL A 1 705 ? -6.282 -27.717 -4.221 1.00 71.81 705 VAL A CA 1
ATOM 5227 C C . VAL A 1 705 ? -7.089 -28.764 -3.462 1.00 71.81 705 VAL A C 1
ATOM 5229 O O . VAL A 1 705 ? -7.297 -28.643 -2.258 1.00 71.81 705 VAL A O 1
ATOM 5232 N N . VAL A 1 706 ? -7.509 -29.814 -4.163 1.00 70.62 706 VAL A N 1
ATOM 5233 C CA . VAL A 1 706 ? -8.215 -30.970 -3.598 1.00 70.62 706 VAL A CA 1
ATOM 5234 C C . VAL A 1 706 ? -7.359 -32.205 -3.854 1.00 70.62 706 VAL A C 1
ATOM 5236 O O . VAL A 1 706 ? -6.976 -32.472 -4.992 1.00 70.62 706 VAL A O 1
ATOM 5239 N N . ASP A 1 707 ? -6.986 -32.920 -2.790 1.00 74.00 707 ASP A N 1
ATOM 5240 C CA . ASP A 1 707 ? -6.133 -34.117 -2.852 1.00 74.00 707 ASP A CA 1
ATOM 5241 C C . ASP A 1 707 ? -4.829 -33.919 -3.660 1.00 74.00 707 ASP A C 1
ATOM 5243 O O . ASP A 1 707 ? -4.405 -34.774 -4.442 1.00 74.00 707 ASP A O 1
ATOM 5247 N N . GLY A 1 708 ? -4.190 -32.753 -3.497 1.00 66.75 708 GLY A N 1
ATOM 5248 C CA . GLY A 1 708 ? -2.938 -32.402 -4.183 1.00 66.75 708 GLY A CA 1
ATOM 5249 C C . GLY A 1 708 ? -3.094 -32.047 -5.667 1.00 66.75 708 GLY A C 1
ATOM 5250 O O . GLY A 1 708 ? -2.095 -31.973 -6.387 1.00 66.75 708 GLY A O 1
ATOM 5251 N N . ARG A 1 709 ? -4.328 -31.832 -6.139 1.00 67.12 709 ARG A N 1
ATOM 5252 C CA . ARG A 1 709 ? -4.638 -31.419 -7.513 1.00 67.12 709 ARG A CA 1
ATOM 5253 C C . ARG A 1 709 ? -5.344 -30.077 -7.528 1.00 67.12 709 ARG A C 1
ATOM 5255 O O . ARG A 1 709 ? -6.258 -29.861 -6.738 1.00 67.12 709 ARG A O 1
ATOM 5262 N N . ILE A 1 710 ? -4.961 -29.197 -8.449 1.00 71.56 710 ILE A N 1
ATOM 5263 C CA . ILE A 1 710 ? -5.738 -27.976 -8.679 1.00 71.56 710 ILE A CA 1
ATOM 5264 C C . ILE A 1 710 ? -7.042 -28.346 -9.377 1.00 71.56 710 ILE A C 1
ATOM 5266 O O . ILE A 1 710 ? -7.028 -29.005 -10.416 1.00 71.56 710 ILE A O 1
ATOM 5270 N N . MET A 1 711 ? -8.150 -27.905 -8.795 1.00 79.38 711 MET A N 1
ATOM 5271 C CA . MET A 1 711 ? -9.481 -27.999 -9.366 1.00 79.38 711 MET A CA 1
ATOM 5272 C C . MET A 1 711 ? -9.934 -26.636 -9.861 1.00 79.38 711 MET A C 1
ATOM 5274 O O . MET A 1 711 ? -9.718 -25.615 -9.210 1.00 79.38 711 MET A O 1
ATOM 5278 N N . ARG A 1 712 ? -10.619 -26.610 -11.001 1.00 84.25 712 ARG A N 1
ATOM 5279 C CA . ARG A 1 712 ? -11.271 -25.388 -11.455 1.00 84.25 712 ARG A CA 1
ATOM 5280 C C . ARG A 1 712 ? -12.325 -24.938 -10.436 1.00 84.25 712 ARG A C 1
ATOM 5282 O O . ARG A 1 712 ? -13.115 -25.749 -9.958 1.00 84.25 712 ARG A O 1
ATOM 5289 N N . ARG A 1 713 ? -12.356 -23.637 -10.133 1.00 88.38 713 ARG A N 1
ATOM 5290 C CA . ARG A 1 713 ? -13.354 -23.019 -9.243 1.00 88.38 713 ARG A CA 1
ATOM 5291 C C . ARG A 1 713 ? -13.885 -21.727 -9.849 1.00 88.38 713 ARG A C 1
ATOM 5293 O O . ARG A 1 713 ? -13.100 -20.854 -10.226 1.00 88.38 713 ARG A O 1
ATOM 5300 N N . ARG A 1 714 ? -15.206 -21.576 -9.887 1.00 92.69 714 ARG A N 1
ATOM 5301 C CA . ARG A 1 714 ? -15.897 -20.350 -10.299 1.00 92.69 714 ARG A CA 1
ATOM 5302 C C . ARG A 1 714 ? -16.627 -19.736 -9.118 1.00 92.69 714 ARG A C 1
ATOM 5304 O O . ARG A 1 714 ? -17.073 -20.430 -8.203 1.00 92.69 714 ARG A O 1
ATOM 5311 N N . SER A 1 715 ? -16.755 -18.420 -9.151 1.00 94.88 715 SER A N 1
ATOM 5312 C CA . SER A 1 715 ? -17.615 -17.687 -8.231 1.00 94.88 715 SER A CA 1
ATOM 5313 C C . SER A 1 715 ? -18.081 -16.379 -8.846 1.00 94.88 715 SER A C 1
ATOM 5315 O O . SER A 1 715 ? -17.414 -15.831 -9.720 1.00 94.88 715 SER A O 1
ATOM 5317 N N . ALA A 1 716 ? -19.204 -15.860 -8.373 1.00 97.19 716 ALA A N 1
ATOM 5318 C CA . ALA A 1 716 ? -19.736 -14.570 -8.766 1.00 97.19 716 ALA A CA 1
ATOM 5319 C C . ALA A 1 716 ? -20.191 -13.810 -7.518 1.00 97.19 716 ALA A C 1
ATOM 5321 O O . ALA A 1 716 ? -21.154 -14.208 -6.862 1.00 97.19 716 ALA A O 1
ATOM 5322 N N . ALA A 1 717 ? -19.462 -12.746 -7.187 1.00 96.62 717 ALA A N 1
ATOM 5323 C CA . ALA A 1 717 ? -19.759 -11.866 -6.064 1.00 96.62 717 ALA A CA 1
ATOM 5324 C C . ALA A 1 717 ? -20.572 -10.671 -6.565 1.00 96.62 717 ALA A C 1
ATOM 5326 O O . ALA A 1 717 ? -20.096 -9.914 -7.412 1.00 96.62 717 ALA A O 1
ATOM 5327 N N . PHE A 1 718 ? -21.801 -10.533 -6.081 1.00 98.00 718 PHE A N 1
ATOM 5328 C CA . PHE A 1 718 ? -22.645 -9.367 -6.301 1.00 98.00 718 PHE A CA 1
ATOM 5329 C C . PHE A 1 718 ? -22.504 -8.428 -5.102 1.00 98.00 718 PHE A C 1
ATOM 5331 O O . PHE A 1 718 ? -22.950 -8.756 -4.004 1.00 98.00 718 PHE A O 1
ATOM 5338 N N . PHE A 1 719 ? -21.869 -7.284 -5.318 1.00 96.06 719 PHE A N 1
ATOM 5339 C CA . PHE A 1 719 ? -21.652 -6.248 -4.317 1.00 96.06 719 PHE A CA 1
ATOM 5340 C C . PHE A 1 719 ? -22.810 -5.256 -4.350 1.00 96.06 719 PHE A C 1
ATOM 5342 O O . PHE A 1 719 ? -23.055 -4.633 -5.386 1.00 96.06 719 PHE A O 1
ATOM 5349 N N . HIS A 1 720 ? -23.513 -5.129 -3.227 1.00 96.19 720 HIS A N 1
ATOM 5350 C CA . HIS A 1 720 ? -24.536 -4.116 -3.002 1.00 96.19 720 HIS A CA 1
ATOM 5351 C C . HIS A 1 720 ? -23.953 -3.035 -2.089 1.00 96.19 720 HIS A C 1
ATOM 5353 O O . HIS A 1 720 ? -23.935 -3.156 -0.860 1.00 96.19 720 HIS A O 1
ATOM 5359 N N . ASP A 1 721 ? -23.378 -2.016 -2.720 1.00 92.94 721 ASP A N 1
ATOM 5360 C CA . ASP A 1 721 ? -22.443 -1.087 -2.080 1.00 92.94 721 ASP A CA 1
ATOM 5361 C C . ASP A 1 721 ? -23.116 0.157 -1.479 1.00 92.94 721 ASP A C 1
ATOM 5363 O O . ASP A 1 721 ? -22.575 0.772 -0.560 1.00 92.94 721 ASP A O 1
ATOM 5367 N N . GLY A 1 722 ? -24.310 0.503 -1.957 1.00 94.25 722 GLY A N 1
ATOM 5368 C CA . GLY A 1 722 ? -25.043 1.708 -1.594 1.00 94.25 722 GLY A CA 1
ATOM 5369 C C . GLY A 1 722 ? -24.882 2.846 -2.601 1.00 94.25 722 GLY A C 1
ATOM 5370 O O . GLY A 1 722 ? -24.119 2.784 -3.566 1.00 94.25 722 GLY A O 1
ATOM 5371 N N . ASN A 1 723 ? -25.656 3.899 -2.390 1.00 95.56 723 ASN A N 1
ATOM 5372 C CA . ASN A 1 723 ? -25.691 5.105 -3.202 1.00 95.56 723 ASN A CA 1
ATOM 5373 C C . ASN A 1 723 ? -24.415 5.915 -3.000 1.00 95.56 723 ASN A C 1
ATOM 5375 O O . ASN A 1 723 ? -24.083 6.252 -1.869 1.00 95.56 723 ASN A O 1
ATOM 5379 N N . VAL A 1 724 ? -23.741 6.317 -4.076 1.00 93.12 724 VAL A N 1
ATOM 5380 C CA . VAL A 1 724 ? -22.460 7.059 -4.016 1.00 93.12 724 VAL A CA 1
ATOM 5381 C C . VAL A 1 724 ? -22.492 8.307 -3.128 1.00 93.12 724 VAL A C 1
ATOM 5383 O O . VAL A 1 724 ? -21.493 8.661 -2.508 1.00 93.12 724 VAL A O 1
ATOM 5386 N N . ASP A 1 725 ? -23.635 8.977 -3.062 1.00 93.56 725 ASP A N 1
ATOM 5387 C CA . ASP A 1 725 ? -23.892 10.203 -2.312 1.00 93.56 725 ASP A CA 1
ATOM 5388 C C . ASP A 1 725 ? -24.548 9.970 -0.942 1.00 93.56 725 ASP A C 1
ATOM 5390 O O . ASP A 1 725 ? -24.707 10.929 -0.184 1.00 93.56 725 ASP A O 1
ATOM 5394 N N . ALA A 1 726 ? -24.887 8.727 -0.585 1.00 94.31 726 ALA A N 1
ATOM 5395 C CA . ALA A 1 726 ? -25.383 8.419 0.749 1.00 94.31 726 ALA A CA 1
ATOM 5396 C C . ALA A 1 726 ? -24.277 8.583 1.794 1.00 94.31 726 ALA A C 1
ATOM 5398 O O . ALA A 1 726 ? -23.148 8.116 1.619 1.00 94.31 726 ALA A O 1
ATOM 5399 N N . VAL A 1 727 ? -24.628 9.232 2.905 1.00 94.50 727 VAL A N 1
ATOM 5400 C CA . VAL A 1 727 ? -23.779 9.343 4.092 1.00 94.50 727 VAL A CA 1
ATOM 5401 C C . VAL A 1 727 ? -24.081 8.172 5.017 1.00 94.50 727 VAL A C 1
ATOM 5403 O O . VAL A 1 727 ? -25.224 7.963 5.414 1.00 94.50 727 VAL A O 1
ATOM 5406 N N . VAL A 1 728 ? -23.038 7.424 5.365 1.00 93.00 728 VAL A N 1
ATOM 5407 C CA . VAL A 1 728 ? -23.083 6.305 6.301 1.00 93.00 728 VAL A CA 1
ATOM 5408 C C . VAL A 1 728 ? -22.513 6.755 7.644 1.00 93.00 728 VAL A C 1
ATOM 5410 O O . VAL A 1 728 ? -21.330 7.102 7.769 1.00 93.00 728 VAL A O 1
ATOM 5413 N N . GLU A 1 729 ? -23.367 6.740 8.659 1.00 91.81 729 GLU A N 1
ATOM 5414 C CA . GLU A 1 729 ? -23.066 7.108 10.042 1.00 91.81 729 GLU A CA 1
ATOM 5415 C C . GLU A 1 729 ? -23.612 6.066 11.019 1.00 91.81 729 GLU A C 1
ATOM 5417 O O . GLU A 1 729 ? -24.519 5.307 10.684 1.00 91.81 729 GLU A O 1
ATOM 5422 N N . THR A 1 730 ? -23.028 6.004 12.213 1.00 93.00 730 THR A N 1
ATOM 5423 C CA . THR A 1 730 ? -23.459 5.074 13.259 1.00 93.00 730 THR A CA 1
ATOM 5424 C C . THR A 1 730 ? -24.920 5.320 13.622 1.00 93.00 730 THR A C 1
ATOM 5426 O O . THR A 1 730 ? -25.318 6.458 13.880 1.00 93.00 730 THR A O 1
ATOM 5429 N N . LEU A 1 731 ? -25.723 4.256 13.679 1.00 91.44 731 LEU A N 1
ATOM 5430 C CA . LEU A 1 731 ? -27.110 4.386 14.105 1.00 91.44 731 LEU A CA 1
ATOM 5431 C C . LEU A 1 731 ? -27.180 4.770 15.596 1.00 91.44 731 LEU A C 1
ATOM 5433 O O . LEU A 1 731 ? -26.426 4.213 16.404 1.00 91.44 731 LEU A O 1
ATOM 5437 N N . PRO A 1 732 ? -28.088 5.683 15.995 1.00 88.25 732 PRO A N 1
ATOM 5438 C CA . PRO A 1 732 ? -28.125 6.229 17.353 1.00 88.25 732 PRO A CA 1
ATOM 5439 C C . PRO A 1 732 ? -28.225 5.178 18.464 1.00 88.25 732 PRO A C 1
ATOM 5441 O O . PRO A 1 732 ? -27.663 5.362 19.541 1.00 88.25 732 PRO A O 1
ATOM 5444 N N . GLU A 1 733 ? -28.928 4.072 18.225 1.00 87.88 733 GLU A N 1
ATOM 5445 C CA . GLU A 1 733 ? -29.082 2.981 19.190 1.00 87.88 733 GLU A CA 1
ATOM 5446 C C . GLU A 1 733 ? -27.809 2.150 19.416 1.00 87.88 733 GLU A C 1
ATOM 5448 O O . GLU A 1 733 ? -27.716 1.450 20.425 1.00 87.88 733 GLU A O 1
ATOM 5453 N N . PHE A 1 734 ? -26.821 2.246 18.520 1.00 88.12 734 PHE A N 1
ATOM 5454 C CA . PHE A 1 734 ? -25.521 1.579 18.646 1.00 88.12 734 PHE A CA 1
ATOM 5455 C C . PHE A 1 734 ? -24.391 2.541 19.040 1.00 88.12 734 PHE A C 1
ATOM 5457 O O . PHE A 1 734 ? -23.245 2.109 19.204 1.00 88.12 734 PHE A O 1
ATOM 5464 N N . ALA A 1 735 ? -24.693 3.826 19.249 1.00 82.38 735 ALA A N 1
ATOM 5465 C CA . ALA A 1 735 ? -23.732 4.802 19.747 1.00 82.38 735 ALA A CA 1
ATOM 5466 C C . ALA A 1 735 ? -23.256 4.424 21.166 1.00 82.38 735 ALA A C 1
ATOM 5468 O O . ALA A 1 735 ? -24.047 4.194 22.085 1.00 82.38 735 ALA A O 1
ATOM 5469 N N . GLY A 1 736 ? -21.937 4.333 21.356 1.00 67.62 736 GLY A N 1
ATOM 5470 C CA . GLY A 1 736 ? -21.342 3.948 22.637 1.00 67.62 736 GLY A CA 1
ATOM 5471 C C . GLY A 1 736 ? -21.285 5.108 23.646 1.00 67.62 736 GLY A C 1
ATOM 5472 O O . GLY A 1 736 ? -21.255 6.274 23.255 1.00 67.62 736 GLY A O 1
ATOM 5473 N N . PRO A 1 737 ? -21.153 4.835 24.961 1.00 57.56 737 PRO A N 1
ATOM 5474 C CA . PRO A 1 737 ? -21.005 5.875 25.992 1.00 57.56 737 PRO A CA 1
ATOM 5475 C C . PRO A 1 737 ? -19.728 6.733 25.859 1.00 57.56 737 PRO A C 1
ATOM 5477 O O . PRO A 1 737 ? -19.606 7.747 26.541 1.00 57.56 737 PRO A O 1
ATOM 5480 N N . GLY A 1 738 ? -18.782 6.335 24.998 1.00 59.94 738 GLY A N 1
ATOM 5481 C CA . GLY A 1 738 ? -17.562 7.078 24.661 1.00 59.94 738 GLY A CA 1
ATOM 5482 C C . GLY A 1 738 ? -17.606 7.823 23.318 1.00 59.94 738 GLY A C 1
ATOM 5483 O O . GLY A 1 738 ? -16.563 8.318 22.897 1.00 59.94 738 GLY A O 1
ATOM 5484 N N . GLY A 1 739 ? -18.769 7.893 22.657 1.00 65.12 739 GLY A N 1
ATOM 5485 C CA . GLY A 1 739 ? -18.933 8.427 21.299 1.00 65.12 739 GLY A CA 1
ATOM 5486 C C . GLY A 1 739 ? -18.868 7.352 20.208 1.00 65.12 739 GLY A C 1
ATOM 5487 O O . GLY A 1 739 ? -18.652 6.169 20.493 1.00 65.12 739 GLY A O 1
ATOM 5488 N N . ASP A 1 740 ? -19.076 7.768 18.961 1.00 72.31 740 ASP A N 1
ATOM 5489 C CA . ASP A 1 740 ? -19.071 6.880 17.796 1.00 72.31 740 ASP A CA 1
ATOM 5490 C C . ASP A 1 740 ? -17.654 6.391 17.477 1.00 72.31 740 ASP A C 1
ATOM 5492 O O . ASP A 1 740 ? -16.681 7.142 17.578 1.00 72.31 740 ASP A O 1
ATOM 5496 N N . ALA A 1 741 ? -17.512 5.123 17.074 1.00 70.00 741 ALA A N 1
ATOM 5497 C CA . ALA A 1 741 ? -16.211 4.597 16.658 1.00 70.00 741 ALA A CA 1
ATOM 5498 C C . ALA A 1 741 ? -15.753 5.142 15.292 1.00 70.00 741 ALA A C 1
ATOM 5500 O O . ALA A 1 741 ? -14.570 5.009 14.965 1.00 70.00 741 ALA A O 1
ATOM 5501 N N . TYR A 1 742 ? -16.673 5.734 14.520 1.00 80.69 742 TYR A N 1
ATOM 5502 C CA . TYR A 1 742 ? -16.486 6.138 13.129 1.00 80.69 742 TYR A CA 1
ATOM 5503 C C . TYR A 1 742 ? -17.115 7.511 12.839 1.00 80.69 742 TYR A C 1
ATOM 5505 O O . TYR A 1 742 ? -18.311 7.694 13.052 1.00 80.69 742 TYR A O 1
ATOM 5513 N N . ASP A 1 743 ? -16.343 8.442 12.271 1.00 83.50 743 ASP A N 1
ATOM 5514 C CA . ASP A 1 743 ? -16.853 9.725 11.747 1.00 83.50 743 ASP A CA 1
ATOM 5515 C C . ASP A 1 743 ? -17.622 9.525 10.435 1.00 83.50 743 ASP A C 1
ATOM 5517 O O . ASP A 1 743 ? -17.031 8.869 9.576 1.00 83.50 743 ASP A O 1
ATOM 5521 N N . PRO A 1 744 ? -18.812 10.135 10.197 1.00 89.38 744 PRO A N 1
ATOM 5522 C CA . PRO A 1 744 ? -19.640 9.997 8.979 1.00 89.38 744 PRO A CA 1
ATOM 5523 C C . PRO A 1 744 ? -18.886 10.123 7.634 1.00 89.38 744 PRO A C 1
ATOM 5525 O O . PRO A 1 744 ? -17.939 10.892 7.510 1.00 89.38 744 PRO A O 1
ATOM 5528 N N . VAL A 1 745 ? -19.274 9.339 6.617 1.00 91.69 745 VAL A N 1
ATOM 5529 C CA . VAL A 1 745 ? -18.539 9.178 5.344 1.00 91.69 745 VAL A CA 1
ATOM 5530 C C . VAL A 1 745 ? -19.531 8.921 4.232 1.00 91.69 745 VAL A C 1
ATOM 5532 O O . VAL A 1 745 ? -20.535 8.245 4.445 1.00 91.69 745 VAL A O 1
ATOM 5535 N N . THR A 1 746 ? -19.245 9.425 3.039 1.00 93.88 746 THR A N 1
ATOM 5536 C CA . THR A 1 746 ? -20.025 9.043 1.865 1.00 93.88 746 THR A CA 1
ATOM 5537 C C . THR A 1 746 ? -19.597 7.665 1.358 1.00 93.88 746 THR A C 1
ATOM 5539 O O . THR A 1 746 ? -18.428 7.284 1.481 1.00 93.88 746 THR A O 1
ATOM 5542 N N . VAL A 1 747 ? -20.519 6.924 0.742 1.00 91.81 747 VAL A N 1
ATOM 5543 C CA . VAL A 1 747 ? -20.199 5.655 0.059 1.00 91.81 747 VAL A CA 1
ATOM 5544 C C . VAL A 1 747 ? -19.102 5.867 -0.995 1.00 91.81 747 VAL A C 1
ATOM 5546 O O . VAL A 1 747 ? -18.151 5.084 -1.054 1.00 91.81 747 VAL A O 1
ATOM 5549 N N . ARG A 1 748 ? -19.166 6.969 -1.766 1.00 90.69 748 ARG A N 1
ATOM 5550 C CA . ARG A 1 748 ? -18.127 7.350 -2.741 1.00 90.69 748 ARG A CA 1
ATOM 5551 C C . ARG A 1 748 ? -16.749 7.443 -2.093 1.00 90.69 748 ARG A C 1
ATOM 5553 O O . ARG A 1 748 ? -15.812 6.821 -2.588 1.00 90.69 748 ARG A O 1
ATOM 5560 N N . ASP A 1 749 ? -16.612 8.209 -1.013 1.00 86.44 749 ASP A N 1
ATOM 5561 C CA . ASP A 1 749 ? -15.309 8.436 -0.381 1.00 86.44 749 ASP A CA 1
ATOM 5562 C C . ASP A 1 749 ? -14.756 7.145 0.235 1.00 86.44 749 ASP A C 1
ATOM 5564 O O . ASP A 1 749 ? -13.560 6.864 0.113 1.00 86.44 749 ASP A O 1
ATOM 5568 N N . HIS A 1 750 ? -15.625 6.323 0.836 1.00 85.38 750 HIS A N 1
ATOM 5569 C CA . HIS A 1 750 ? -15.241 5.027 1.394 1.00 85.38 750 HIS A CA 1
ATOM 5570 C C . HIS A 1 750 ? -14.689 4.087 0.311 1.00 85.38 750 HIS A C 1
ATOM 5572 O O . HIS A 1 750 ? -13.571 3.572 0.429 1.00 85.38 750 HIS A O 1
ATOM 5578 N N . ILE A 1 751 ? -15.432 3.907 -0.782 1.00 83.31 751 ILE A N 1
ATOM 5579 C CA . ILE A 1 751 ? -15.050 3.005 -1.874 1.00 83.31 751 ILE A CA 1
ATOM 5580 C C . ILE A 1 751 ? -13.832 3.538 -2.629 1.00 83.31 751 ILE A C 1
ATOM 5582 O O . ILE A 1 751 ? -12.918 2.769 -2.935 1.00 83.31 751 ILE A O 1
ATOM 5586 N N . ALA A 1 752 ? -13.747 4.850 -2.873 1.00 79.19 752 ALA A N 1
ATOM 5587 C CA . ALA A 1 752 ? -12.578 5.468 -3.495 1.00 79.19 752 ALA A CA 1
ATOM 5588 C C . ALA A 1 752 ? -11.305 5.245 -2.662 1.00 79.19 752 ALA A C 1
ATOM 5590 O O . ALA A 1 752 ? -10.260 4.888 -3.217 1.00 79.19 752 ALA A O 1
ATOM 5591 N N . ALA A 1 753 ? -11.388 5.383 -1.333 1.00 72.12 753 ALA A N 1
ATOM 5592 C CA . ALA A 1 753 ? -10.265 5.128 -0.434 1.00 72.12 753 ALA A CA 1
ATOM 5593 C C . ALA A 1 753 ? -9.814 3.654 -0.467 1.00 72.12 753 ALA A C 1
ATOM 5595 O O . ALA A 1 753 ? -8.612 3.372 -0.490 1.00 72.12 753 ALA A O 1
ATOM 5596 N N . LYS A 1 754 ? -10.756 2.706 -0.541 1.00 71.25 754 LYS A N 1
ATOM 5597 C CA . LYS A 1 754 ? -10.469 1.263 -0.628 1.00 71.25 754 LYS A CA 1
ATOM 5598 C C . LYS A 1 754 ? -9.901 0.841 -1.989 1.00 71.25 754 LYS A C 1
ATOM 5600 O O . LYS A 1 754 ? -8.900 0.118 -2.045 1.00 71.25 754 LYS A O 1
ATOM 5605 N N . LEU A 1 755 ? -10.461 1.345 -3.092 1.00 67.31 755 LEU A N 1
ATOM 5606 C CA . LEU A 1 755 ? -9.973 1.084 -4.453 1.00 67.31 755 LEU A CA 1
ATOM 5607 C C . LEU A 1 755 ? -8.587 1.698 -4.703 1.00 67.31 755 LEU A C 1
ATOM 5609 O O . LEU A 1 755 ? -7.757 1.081 -5.378 1.00 67.31 755 LEU A O 1
ATOM 5613 N N . ALA A 1 756 ? -8.296 2.877 -4.141 1.00 60.12 756 ALA A N 1
ATOM 5614 C CA . ALA A 1 756 ? -6.957 3.467 -4.178 1.00 60.12 756 ALA A CA 1
ATOM 5615 C C . ALA A 1 756 ? -5.911 2.576 -3.478 1.00 60.12 756 ALA A C 1
ATOM 5617 O O . ALA A 1 756 ? -4.790 2.451 -3.978 1.00 60.12 756 ALA A O 1
ATOM 5618 N N . GLY A 1 757 ? -6.292 1.902 -2.388 1.00 53.25 757 GLY A N 1
ATOM 5619 C CA . GLY A 1 757 ? -5.467 0.888 -1.728 1.00 53.25 757 GLY A CA 1
ATOM 5620 C C . GLY A 1 757 ? -5.197 -0.330 -2.608 1.00 53.25 757 GLY A C 1
ATOM 5621 O O . GLY A 1 757 ? -4.040 -0.624 -2.900 1.00 53.25 757 GLY A O 1
ATOM 5622 N N . SER A 1 758 ? -6.250 -0.991 -3.102 1.00 49.28 758 SER A N 1
ATOM 5623 C CA . SER A 1 758 ? -6.121 -2.242 -3.872 1.00 49.28 758 SER A CA 1
ATOM 5624 C C . SER A 1 758 ? -5.448 -2.076 -5.242 1.00 49.28 758 SER A C 1
ATOM 5626 O O . SER A 1 758 ? -4.662 -2.930 -5.649 1.00 49.28 758 SER A O 1
ATOM 5628 N N . ARG A 1 759 ? -5.740 -0.993 -5.976 1.00 49.03 759 ARG A N 1
ATOM 5629 C CA . ARG A 1 759 ? -5.291 -0.827 -7.375 1.00 49.03 759 ARG A CA 1
ATOM 5630 C C . ARG A 1 759 ? -4.045 0.037 -7.538 1.00 49.03 759 ARG A C 1
ATOM 5632 O O . ARG A 1 759 ? -3.364 -0.080 -8.553 1.00 49.03 759 ARG A O 1
ATOM 5639 N N . HIS A 1 760 ? -3.746 0.899 -6.564 1.00 37.78 760 HIS A N 1
ATOM 5640 C CA . HIS A 1 760 ? -2.639 1.860 -6.653 1.00 37.78 760 HIS A CA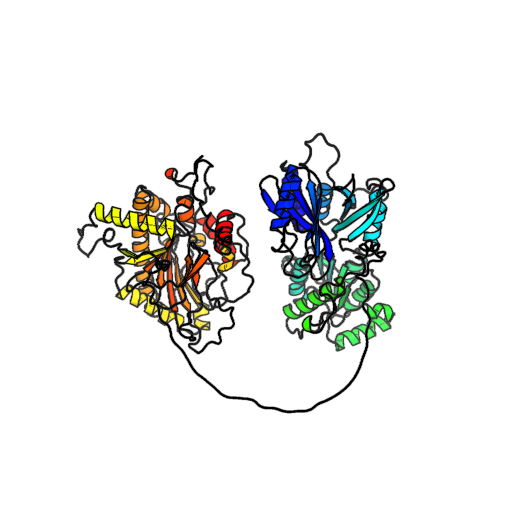 1
ATOM 5641 C C . HIS A 1 760 ? -1.619 1.745 -5.510 1.00 37.78 760 HIS A C 1
ATOM 5643 O O . HIS A 1 760 ? -0.693 2.555 -5.459 1.00 37.78 760 HIS A O 1
ATOM 5649 N N . GLY A 1 761 ? -1.767 0.772 -4.599 1.00 37.22 761 GLY A N 1
ATOM 5650 C CA . GLY A 1 761 ? -0.806 0.518 -3.519 1.00 37.22 761 GLY A CA 1
ATOM 5651 C C . GLY A 1 761 ? -0.661 1.667 -2.516 1.00 37.22 761 GLY A C 1
ATOM 5652 O O . GLY A 1 761 ? 0.390 1.811 -1.896 1.00 37.22 761 GLY A O 1
ATOM 5653 N N . LYS A 1 762 ? -1.687 2.518 -2.372 1.00 37.44 762 LYS A N 1
ATOM 5654 C CA . LYS A 1 762 ? -1.702 3.626 -1.405 1.00 37.44 762 LYS A CA 1
ATOM 5655 C C . LYS A 1 762 ? -2.399 3.184 -0.119 1.00 37.44 762 LYS A C 1
ATOM 5657 O O . LYS A 1 762 ? -3.602 2.955 -0.133 1.00 37.44 762 LYS A O 1
ATOM 5662 N N . ALA A 1 763 ? -1.670 3.093 0.991 1.00 38.78 763 ALA A N 1
ATOM 5663 C CA . ALA A 1 763 ? -2.256 2.731 2.282 1.00 38.78 763 ALA A CA 1
ATOM 5664 C C . ALA A 1 763 ? -3.382 3.706 2.682 1.00 38.78 763 ALA A C 1
ATOM 5666 O O . ALA A 1 763 ? -3.190 4.924 2.661 1.00 38.78 763 ALA A O 1
ATOM 5667 N N . ASN A 1 764 ? -4.549 3.175 3.058 1.00 42.91 764 ASN A N 1
ATOM 5668 C CA . ASN A 1 764 ? -5.667 3.982 3.540 1.00 42.91 764 ASN A CA 1
ATOM 5669 C C . ASN A 1 764 ? -5.425 4.394 5.004 1.00 42.91 764 ASN A C 1
ATOM 5671 O O . ASN A 1 764 ? -5.647 3.613 5.926 1.00 42.91 764 ASN A O 1
ATOM 5675 N N . THR A 1 765 ? -4.960 5.625 5.220 1.00 39.59 765 THR A N 1
ATOM 5676 C CA . THR A 1 765 ? -4.625 6.164 6.550 1.00 39.59 765 THR A CA 1
ATOM 5677 C C . THR A 1 765 ? -5.842 6.517 7.408 1.00 39.59 765 THR A C 1
ATOM 5679 O O . THR A 1 765 ? -5.673 6.776 8.596 1.00 39.59 765 THR A O 1
ATOM 5682 N N . ALA A 1 766 ? -7.050 6.548 6.832 1.00 40.31 766 ALA A N 1
ATOM 5683 C CA . ALA A 1 766 ? -8.288 6.868 7.547 1.00 40.31 766 ALA A CA 1
ATOM 5684 C C . ALA A 1 766 ? -8.936 5.638 8.215 1.00 40.31 766 ALA A C 1
ATOM 5686 O O . ALA A 1 766 ? -9.786 5.791 9.084 1.00 40.31 766 ALA A O 1
ATOM 5687 N N . ALA A 1 767 ? -8.511 4.424 7.854 1.00 49.91 767 ALA A N 1
ATOM 5688 C CA . ALA A 1 767 ? -9.115 3.164 8.290 1.00 49.91 767 ALA A CA 1
ATOM 5689 C C . ALA A 1 767 ? -8.380 2.540 9.499 1.00 49.91 767 ALA A C 1
ATOM 5691 O O . ALA A 1 767 ? -7.970 1.380 9.468 1.00 49.91 767 ALA A O 1
ATOM 5692 N N . VAL A 1 768 ? -8.115 3.333 10.547 1.00 51.41 768 VAL A N 1
ATOM 5693 C CA . VAL A 1 768 ? -7.266 2.928 11.691 1.00 51.41 768 VAL A CA 1
ATOM 5694 C C . VAL A 1 768 ? -7.878 1.762 12.479 1.00 51.41 768 VAL A C 1
ATOM 5696 O O . VAL A 1 768 ? -7.146 0.863 12.895 1.00 51.41 768 VAL A O 1
ATOM 5699 N N . ARG A 1 769 ? -9.207 1.736 12.662 1.00 53.12 769 ARG A N 1
ATOM 5700 C CA . ARG A 1 769 ? -9.907 0.667 13.399 1.00 53.12 769 ARG A CA 1
ATOM 5701 C C . ARG A 1 769 ? -10.137 -0.578 12.547 1.00 53.12 769 ARG A C 1
ATOM 5703 O O . ARG A 1 769 ? -9.929 -1.683 13.037 1.00 53.12 769 ARG A O 1
ATOM 5710 N N . GLU A 1 770 ? -10.486 -0.426 11.274 1.00 50.91 770 GLU A N 1
ATOM 5711 C CA . GLU A 1 770 ? -10.549 -1.516 10.294 1.00 50.91 770 GLU A CA 1
ATOM 5712 C C . GLU A 1 770 ? -9.186 -2.215 10.192 1.00 50.91 770 GLU A C 1
ATOM 5714 O O . GLU A 1 770 ? -9.102 -3.432 10.334 1.00 50.91 770 GLU A O 1
ATOM 5719 N N . ALA A 1 771 ? -8.099 -1.446 10.067 1.00 49.69 771 ALA A N 1
ATOM 5720 C CA . ALA A 1 771 ? -6.741 -1.981 10.059 1.00 49.69 771 ALA A CA 1
ATOM 5721 C C . ALA A 1 771 ? -6.351 -2.620 11.405 1.00 49.69 771 ALA A C 1
ATOM 5723 O O . ALA A 1 771 ? -5.661 -3.638 11.416 1.00 49.69 771 ALA A O 1
ATOM 5724 N N . ALA A 1 772 ? -6.789 -2.067 12.542 1.00 51.31 772 ALA A N 1
ATOM 5725 C CA . ALA A 1 772 ? -6.553 -2.663 13.860 1.00 51.31 772 ALA A CA 1
ATOM 5726 C C . ALA A 1 772 ? -7.286 -4.003 14.038 1.00 51.31 772 ALA A C 1
ATOM 5728 O O . ALA A 1 772 ? -6.693 -4.936 14.574 1.00 51.31 772 ALA A O 1
ATOM 5729 N N . ARG A 1 773 ? -8.525 -4.137 13.540 1.00 56.91 773 ARG A N 1
ATOM 5730 C CA . ARG A 1 773 ? -9.277 -5.406 13.533 1.00 56.91 773 ARG A CA 1
ATOM 5731 C C . ARG A 1 773 ? -8.580 -6.466 12.696 1.00 56.91 773 ARG A C 1
ATOM 5733 O O . ARG A 1 773 ? -8.381 -7.581 13.165 1.00 56.91 773 ARG A O 1
ATOM 5740 N N . VAL A 1 774 ? -8.137 -6.093 11.498 1.00 47.41 774 VAL A N 1
ATOM 5741 C CA . VAL A 1 774 ? -7.379 -6.978 10.605 1.00 47.41 774 VAL A CA 1
ATOM 5742 C C . VAL A 1 774 ? -6.085 -7.448 11.266 1.00 47.41 774 VAL A C 1
ATOM 5744 O O . VAL A 1 774 ? -5.777 -8.637 11.248 1.00 47.41 774 VAL A O 1
ATOM 5747 N N . ARG A 1 775 ? -5.349 -6.538 11.916 1.00 51.09 775 ARG A N 1
ATOM 5748 C CA . ARG A 1 775 ? -4.115 -6.874 12.646 1.00 51.09 775 ARG A CA 1
ATOM 5749 C C . ARG A 1 775 ? -4.373 -7.754 13.871 1.00 51.09 775 ARG A C 1
ATOM 5751 O O . ARG A 1 775 ? -3.596 -8.670 14.113 1.00 51.09 775 ARG A O 1
ATOM 5758 N N . ALA A 1 776 ? -5.444 -7.497 14.622 1.00 48.69 776 ALA A N 1
ATOM 5759 C CA . ALA A 1 776 ? -5.830 -8.297 15.785 1.00 48.69 776 ALA A CA 1
ATOM 5760 C C . ALA A 1 776 ? -6.280 -9.713 15.391 1.00 48.69 776 ALA A C 1
ATOM 5762 O O . ALA A 1 776 ? -6.001 -10.670 16.106 1.00 48.69 776 ALA A O 1
ATOM 5763 N N . ALA A 1 777 ? -6.933 -9.855 14.238 1.00 43.22 777 ALA A N 1
ATOM 5764 C CA . ALA A 1 777 ? -7.371 -11.145 13.726 1.00 43.22 777 ALA A CA 1
ATOM 5765 C C . ALA A 1 777 ? -6.215 -11.947 13.086 1.00 43.22 777 ALA A C 1
ATOM 5767 O O . ALA A 1 777 ? -6.184 -13.170 13.202 1.00 43.22 777 ALA A O 1
ATOM 5768 N N . ALA A 1 778 ? -5.227 -11.274 12.481 1.00 38.88 778 ALA A N 1
ATOM 5769 C CA . ALA A 1 778 ? -3.999 -11.900 11.975 1.00 38.88 778 ALA A CA 1
ATOM 5770 C C . ALA A 1 778 ? -3.033 -12.357 13.093 1.00 38.88 778 ALA A C 1
ATOM 5772 O O . ALA A 1 778 ? -2.206 -13.244 12.873 1.00 38.88 778 ALA A O 1
ATOM 5773 N N . HIS A 1 779 ? -3.140 -11.773 14.294 1.00 38.50 779 HIS A N 1
ATOM 5774 C CA . HIS A 1 779 ? -2.313 -12.091 15.461 1.00 38.50 779 HIS A CA 1
ATOM 5775 C C . HIS A 1 779 ? -3.154 -12.108 16.752 1.00 38.50 779 HIS A C 1
ATOM 5777 O O . HIS A 1 779 ? -3.125 -11.136 17.514 1.00 38.50 779 HIS A O 1
ATOM 5783 N N . PRO A 1 780 ? -3.901 -13.193 17.032 1.00 30.25 780 PRO A N 1
ATOM 5784 C CA . PRO A 1 780 ? -4.656 -13.292 18.273 1.00 30.25 780 PRO A CA 1
ATOM 5785 C C . PRO A 1 780 ? -3.700 -13.299 19.482 1.00 30.25 780 PRO A C 1
ATOM 5787 O O . PRO A 1 780 ? -2.631 -13.916 19.423 1.00 30.25 780 PRO A O 1
ATOM 5790 N N . PRO A 1 781 ? -4.049 -12.637 20.600 1.00 29.58 781 PRO A N 1
ATOM 5791 C CA . PRO A 1 781 ? -3.268 -12.731 21.826 1.00 29.58 781 PRO A CA 1
ATOM 5792 C C . PRO A 1 781 ? -3.231 -14.186 22.311 1.00 29.58 781 PRO A C 1
ATOM 5794 O O . PRO A 1 781 ? -4.245 -14.886 22.290 1.00 29.58 781 PRO A O 1
ATOM 5797 N N . LEU A 1 782 ? -2.063 -14.637 22.780 1.00 34.06 782 LEU A N 1
ATOM 5798 C CA . LEU A 1 782 ? -1.925 -15.911 23.485 1.00 34.06 782 LEU A CA 1
ATOM 5799 C C . LEU A 1 782 ? -2.939 -15.940 24.636 1.00 34.06 782 LEU A C 1
ATOM 5801 O O . LEU A 1 782 ? -2.869 -15.119 25.551 1.00 34.06 782 LEU A O 1
ATOM 5805 N N . SER A 1 783 ? -3.902 -16.861 24.557 1.00 31.31 783 SER A N 1
ATOM 5806 C CA . SER A 1 783 ? -4.918 -17.082 25.585 1.00 31.31 783 SER A CA 1
ATOM 5807 C C . SER A 1 783 ? -4.260 -17.148 26.964 1.00 31.31 783 SER A C 1
ATOM 5809 O O . SER A 1 783 ? -3.396 -17.987 27.228 1.00 31.31 783 SER A O 1
ATOM 5811 N N . ALA A 1 784 ? -4.688 -16.251 27.855 1.00 32.09 784 ALA A N 1
ATOM 5812 C CA . ALA A 1 784 ? -4.425 -16.384 29.275 1.00 32.09 784 ALA A CA 1
ATOM 5813 C C . ALA A 1 784 ? -5.014 -17.721 29.741 1.00 32.09 784 ALA A C 1
ATOM 5815 O O . ALA A 1 784 ? -6.197 -17.998 29.523 1.00 32.09 784 ALA A O 1
ATOM 5816 N N . ALA A 1 785 ? -4.173 -18.549 30.362 1.00 27.97 785 ALA A N 1
ATOM 5817 C CA . ALA A 1 785 ? -4.598 -19.783 31.001 1.00 27.97 785 ALA A CA 1
ATOM 5818 C C . ALA A 1 785 ? -5.767 -19.498 31.966 1.00 27.97 785 ALA A C 1
ATOM 5820 O O . ALA A 1 785 ? -5.746 -18.473 32.658 1.00 27.97 785 ALA A O 1
ATOM 5821 N N . PRO A 1 786 ? -6.785 -20.373 32.041 1.00 28.88 786 PRO A N 1
ATOM 5822 C CA . PRO A 1 786 ? -7.927 -20.148 32.910 1.00 28.88 786 PRO A CA 1
ATOM 5823 C C . PRO A 1 786 ? -7.453 -20.056 34.362 1.00 28.88 786 PRO A C 1
ATOM 5825 O O . PRO A 1 786 ? -6.740 -20.931 34.860 1.00 28.88 786 PRO A O 1
ATOM 5828 N N . ALA A 1 787 ? -7.853 -18.980 35.040 1.00 30.47 787 ALA A N 1
ATOM 5829 C CA . ALA A 1 787 ? -7.618 -18.803 36.461 1.00 30.47 787 ALA A CA 1
ATOM 5830 C C . ALA A 1 787 ? -8.252 -19.975 37.220 1.00 30.47 787 ALA A C 1
ATOM 5832 O O . ALA A 1 787 ? -9.474 -20.117 37.290 1.00 30.47 787 ALA A O 1
ATOM 5833 N N . VAL A 1 788 ? -7.405 -20.831 37.789 1.00 31.41 788 VAL A N 1
ATOM 5834 C CA . VAL A 1 788 ? -7.820 -21.872 38.724 1.00 31.41 788 VAL A CA 1
ATOM 5835 C C . VAL A 1 788 ? -8.353 -21.171 39.973 1.00 31.41 788 VAL A C 1
ATOM 5837 O O . VAL A 1 788 ? -7.588 -20.689 40.808 1.00 31.41 788 VAL A O 1
ATOM 5840 N N . HIS A 1 789 ? -9.676 -21.097 40.105 1.00 31.97 789 HIS A N 1
ATOM 5841 C CA . HIS A 1 789 ? -10.315 -20.757 41.370 1.00 31.97 789 HIS A CA 1
ATOM 5842 C C . HIS A 1 789 ? -10.018 -21.866 42.388 1.00 31.97 789 HIS A C 1
ATOM 5844 O O . HIS A 1 789 ? -10.608 -22.944 42.354 1.00 31.97 789 HIS A O 1
ATOM 5850 N N . GLY A 1 790 ? -9.076 -21.598 43.295 1.00 31.61 790 GLY A N 1
ATOM 5851 C CA . GLY A 1 790 ? -8.869 -22.405 44.493 1.00 31.61 790 GLY A CA 1
ATOM 5852 C C . GLY A 1 790 ? -10.079 -22.305 45.436 1.00 31.61 790 GLY A C 1
ATOM 5853 O O . GLY A 1 790 ? -10.687 -21.235 45.533 1.00 31.61 790 GLY A O 1
ATOM 5854 N N . PRO A 1 791 ? -10.455 -23.393 46.131 1.00 33.88 791 PRO A N 1
ATOM 5855 C CA . PRO A 1 791 ? -11.620 -23.403 47.003 1.00 33.88 791 PRO A CA 1
ATOM 5856 C C . PRO A 1 791 ? -11.375 -22.522 48.230 1.00 33.88 791 PRO A C 1
ATOM 5858 O O . PRO A 1 791 ? -10.313 -22.575 48.854 1.00 33.88 791 PRO A O 1
ATOM 5861 N N . SER A 1 792 ? -12.384 -21.733 48.599 1.00 33.03 792 SER A N 1
ATOM 5862 C CA . SER A 1 792 ? -12.392 -21.002 49.859 1.00 33.03 792 SER A CA 1
ATOM 5863 C C . SER A 1 792 ? -12.388 -21.992 51.028 1.00 33.03 792 SER A C 1
ATOM 5865 O O . SER A 1 792 ? -13.297 -22.803 51.202 1.00 33.03 792 SER A O 1
ATOM 5867 N N . ALA A 1 793 ? -11.342 -21.931 51.848 1.00 34.12 793 ALA A N 1
ATOM 5868 C CA . ALA A 1 793 ? -11.335 -22.534 53.170 1.00 34.12 793 ALA A CA 1
ATOM 5869 C C . ALA A 1 793 ? -11.625 -21.423 54.178 1.00 34.12 793 ALA A C 1
ATOM 5871 O O . ALA A 1 793 ? -10.833 -20.499 54.352 1.00 34.12 793 ALA A O 1
ATOM 5872 N N . GLY A 1 794 ? -12.793 -21.503 54.813 1.00 34.41 794 GLY A N 1
ATOM 5873 C CA . GLY A 1 794 ? -13.135 -20.645 55.934 1.00 34.41 794 GLY A CA 1
ATOM 5874 C C . GLY A 1 794 ? -12.263 -20.942 57.151 1.00 34.41 794 GLY A C 1
ATOM 5875 O O . GLY A 1 794 ? -12.147 -22.097 57.567 1.00 34.41 794 GLY A O 1
ATOM 5876 N N . ARG A 1 795 ? -11.706 -19.881 57.735 1.00 34.03 795 ARG A N 1
ATOM 5877 C CA . ARG A 1 795 ? -11.735 -19.552 59.166 1.00 34.03 795 ARG A CA 1
ATOM 5878 C C . ARG A 1 795 ? -11.154 -18.168 59.394 1.00 34.03 795 ARG A C 1
ATOM 5880 O O . ARG A 1 795 ? -10.139 -17.857 58.739 1.00 34.03 795 ARG A O 1
#

pLDDT: mean 78.11, std 22.09, range [25.05, 98.62]

Organism: NCBI:txid321318